Protein AF-0000000072530783 (afdb_homodimer)

Organism: Lottia gigantea (NCBI:txid225164)

Structure (mmCIF, N/CA/C/O backbone):
data_AF-0000000072530783-model_v1
#
loop_
_entity.id
_entity.type
_entity.pdbx_description
1 polymer 'Carbohydrate kinase FGGY N-terminal domain-containing protein'
#
loop_
_atom_site.group_PDB
_atom_site.id
_atom_site.type_symbol
_atom_site.label_atom_id
_atom_site.label_alt_id
_atom_site.label_comp_id
_atom_site.label_asym_id
_atom_site.label_entity_id
_atom_site.label_seq_id
_atom_site.pdbx_PDB_ins_code
_atom_site.Cartn_x
_atom_site.Cartn_y
_atom_site.Cartn_z
_atom_site.occupancy
_atom_site.B_iso_or_equiv
_atom_site.auth_seq_id
_atom_site.auth_comp_id
_atom_site.auth_asym_id
_atom_site.auth_atom_id
_atom_site.pdbx_PDB_model_num
ATOM 1 N N . MET A 1 1 ? -27.297 50 27.688 1 60.19 1 MET A N 1
ATOM 2 C CA . MET A 1 1 ? -26.938 50.094 26.281 1 60.19 1 MET A CA 1
ATOM 3 C C . MET A 1 1 ? -26.016 48.969 25.875 1 60.19 1 MET A C 1
ATOM 5 O O . MET A 1 1 ? -25.219 48.5 26.672 1 60.19 1 MET A O 1
ATOM 9 N N . ASN A 1 2 ? -26.188 48.375 24.703 1 82.69 2 ASN A N 1
ATOM 10 C CA . ASN A 1 2 ? -25.438 47.219 24.266 1 82.69 2 ASN A CA 1
ATOM 11 C C . ASN A 1 2 ? -23.969 47.531 24.047 1 82.69 2 ASN A C 1
ATOM 13 O O . ASN A 1 2 ? -23.625 48.594 23.5 1 82.69 2 ASN A O 1
ATOM 17 N N . GLN A 1 3 ? -23.078 46.781 24.781 1 92.81 3 GLN A N 1
ATOM 18 C CA . GLN A 1 3 ? -21.641 46.875 24.562 1 92.81 3 GLN A CA 1
ATOM 19 C C . GLN A 1 3 ? -21.141 45.812 23.609 1 92.81 3 GLN A C 1
ATOM 21 O O . GLN A 1 3 ? -21.672 44.688 23.594 1 92.81 3 GLN A O 1
ATOM 26 N N . TYR A 1 4 ? -20.219 46.281 22.812 1 95.88 4 TYR A N 1
ATOM 27 C CA . TYR A 1 4 ? -19.688 45.375 21.828 1 95.88 4 TYR A CA 1
ATOM 28 C C . TYR A 1 4 ? -18.188 45.188 22.016 1 95.88 4 TYR A C 1
ATOM 30 O O . TYR A 1 4 ? -17.516 46 22.656 1 95.88 4 TYR A O 1
ATOM 38 N N . SER A 1 5 ? -17.734 44.062 21.578 1 96.62 5 SER A N 1
ATOM 39 C CA . SER A 1 5 ? -16.328 43.688 21.547 1 96.62 5 SER A CA 1
ATOM 40 C C . SER A 1 5 ? -15.836 43.469 20.125 1 96.62 5 SER A C 1
ATOM 42 O O . SER A 1 5 ? -16.531 42.844 19.312 1 96.62 5 SER A O 1
ATOM 44 N N . LEU A 1 6 ? -14.695 44.062 19.859 1 97.19 6 LEU A N 1
ATOM 45 C CA . LEU A 1 6 ? -14.125 43.906 18.516 1 97.19 6 LEU A CA 1
ATOM 46 C C . LEU A 1 6 ? -12.93 42.969 18.531 1 97.19 6 LEU A C 1
ATOM 48 O O . LEU A 1 6 ? -12.008 43.125 19.328 1 97.19 6 LEU A O 1
ATOM 52 N N . GLY A 1 7 ? -12.992 41.938 17.703 1 97.62 7 GLY A N 1
ATOM 53 C CA . GLY A 1 7 ? -11.859 41.062 17.438 1 97.62 7 GLY A CA 1
ATOM 54 C C . GLY A 1 7 ? -11.234 41.281 16.078 1 97.62 7 GLY A C 1
ATOM 55 O O . GLY A 1 7 ? -11.945 41.406 15.07 1 97.62 7 GLY A O 1
ATOM 56 N N . ILE A 1 8 ? -9.898 41.438 16.031 1 97.81 8 ILE A N 1
ATOM 57 C CA . ILE A 1 8 ? -9.164 41.656 14.797 1 97.81 8 ILE A CA 1
ATOM 58 C C . ILE A 1 8 ? -8.133 40.562 14.586 1 97.81 8 ILE A C 1
ATOM 60 O O . ILE A 1 8 ? -7.293 40.312 15.445 1 97.81 8 ILE A O 1
ATOM 64 N N . ASP A 1 9 ? -8.227 39.906 13.477 1 97.69 9 ASP A N 1
ATOM 65 C CA . ASP A 1 9 ? -7.273 38.875 13.109 1 97.69 9 ASP A CA 1
ATOM 66 C C . ASP A 1 9 ? -6.406 39.312 11.93 1 97.69 9 ASP A C 1
ATOM 68 O O . ASP A 1 9 ? -6.883 39.375 10.797 1 97.69 9 ASP A O 1
ATOM 72 N N . LEU A 1 10 ? -5.125 39.531 12.203 1 97.44 10 LEU A N 1
ATOM 73 C CA . LEU A 1 10 ? -4.164 39.906 11.164 1 97.44 10 LEU A CA 1
ATOM 74 C C . LEU A 1 10 ? -3.486 38.656 10.602 1 97.44 10 LEU A C 1
ATOM 76 O O . LEU A 1 10 ? -2.34 38.344 10.945 1 97.44 10 LEU A O 1
ATOM 80 N N . GLY A 1 11 ? -4.145 38.031 9.672 1 92.94 11 GLY A N 1
ATOM 81 C CA . GLY A 1 11 ? -3.613 36.812 9.062 1 92.94 11 GLY A CA 1
ATOM 82 C C . GLY A 1 11 ? -2.699 37.094 7.887 1 92.94 11 GLY A C 1
ATOM 83 O O . GLY A 1 11 ? -2.594 38.219 7.43 1 92.94 11 GLY A O 1
ATOM 84 N N . THR A 1 12 ? -2.061 35.969 7.355 1 89.5 12 THR A N 1
ATOM 85 C CA . THR A 1 12 ? -1.173 36.094 6.203 1 89.5 12 THR A CA 1
ATOM 86 C C . THR A 1 12 ? -1.974 36.281 4.918 1 89.5 12 THR A C 1
ATOM 88 O O . THR A 1 12 ? -1.561 37 4.02 1 89.5 12 THR A O 1
ATOM 91 N N . THR A 1 13 ? -3.121 35.719 4.816 1 88.38 13 THR A N 1
ATOM 92 C CA . THR A 1 13 ? -3.91 35.719 3.588 1 88.38 13 THR A CA 1
ATOM 93 C C . THR A 1 13 ? -4.973 36.812 3.637 1 88.38 13 THR A C 1
ATOM 95 O O . THR A 1 13 ? -5.359 37.375 2.602 1 88.38 13 THR A O 1
ATOM 98 N N . SER A 1 14 ? -5.477 37.031 4.809 1 93.31 14 SER A N 1
ATOM 99 C CA . SER A 1 14 ? -6.547 38.031 4.949 1 93.31 14 SER A CA 1
ATOM 100 C C . SER A 1 14 ? -6.512 38.688 6.32 1 93.31 14 SER A C 1
ATOM 102 O O . SER A 1 14 ? -5.879 38.188 7.25 1 93.31 14 SER A O 1
ATOM 104 N N . VAL A 1 15 ? -7.105 39.875 6.375 1 96.38 15 VAL A N 1
ATOM 105 C CA . VAL A 1 15 ? -7.465 40.5 7.633 1 96.38 15 VAL A CA 1
ATOM 106 C C . VAL A 1 15 ? -8.953 40.312 7.914 1 96.38 15 VAL A C 1
ATOM 108 O O . VAL A 1 15 ? -9.781 40.469 7.012 1 96.38 15 VAL A O 1
ATOM 111 N N . LYS A 1 16 ? -9.273 39.812 9.094 1 95.88 16 LYS A N 1
ATOM 112 C CA . LYS A 1 16 ? -10.656 39.594 9.492 1 95.88 16 LYS A CA 1
ATOM 113 C C . LYS A 1 16 ? -11.008 40.375 10.742 1 95.88 16 LYS A C 1
ATOM 115 O O . LYS A 1 16 ? -10.211 40.438 11.68 1 95.88 16 LYS A O 1
ATOM 120 N N . VAL A 1 17 ? -12.172 41.062 10.766 1 96.19 17 VAL A N 1
ATOM 121 C CA . VAL A 1 17 ? -12.688 41.75 11.938 1 96.19 17 VAL A CA 1
ATOM 122 C C . VAL A 1 17 ? -14.07 41.219 12.297 1 96.19 17 VAL A C 1
ATOM 124 O O . VAL A 1 17 ? -14.875 40.906 11.414 1 96.19 17 VAL A O 1
ATOM 127 N N . VAL A 1 18 ? -14.266 41.031 13.578 1 95.31 18 VAL A N 1
ATOM 128 C CA . VAL A 1 18 ? -15.547 40.531 14.07 1 95.31 18 VAL A CA 1
ATOM 129 C C . VAL A 1 18 ? -16.016 41.375 15.258 1 95.31 18 VAL A C 1
ATOM 131 O O . VAL A 1 18 ? -15.219 41.688 16.141 1 95.31 18 VAL A O 1
ATOM 134 N N . VAL A 1 19 ? -17.266 41.75 15.25 1 95.94 19 VAL A N 1
ATOM 135 C CA . VAL A 1 19 ? -17.891 42.469 16.359 1 95.94 19 VAL A CA 1
ATOM 136 C C . VAL A 1 19 ? -18.859 41.531 17.094 1 95.94 19 VAL A C 1
ATOM 138 O O . VAL A 1 19 ? -19.734 40.938 16.469 1 95.94 19 VAL A O 1
ATOM 141 N N . VAL A 1 20 ? -18.656 41.406 18.359 1 94.56 20 VAL A N 1
ATOM 142 C CA . VAL A 1 20 ? -19.469 40.5 19.156 1 94.56 20 VAL A CA 1
ATOM 143 C C . VAL A 1 20 ? -20.188 41.312 20.25 1 94.56 20 VAL A C 1
ATOM 145 O O . VAL A 1 20 ? -19.609 42.219 20.859 1 94.56 20 VAL A O 1
ATOM 148 N N . ASP A 1 21 ? -21.453 40.906 20.484 1 94.94 21 ASP A N 1
ATOM 149 C CA . ASP A 1 21 ? -22.203 41.5 21.594 1 94.94 21 ASP A CA 1
ATOM 150 C C . ASP A 1 21 ? -21.688 41 22.938 1 94.94 21 ASP A C 1
ATOM 152 O O . ASP A 1 21 ? -21.547 39.812 23.156 1 94.94 21 ASP A O 1
ATOM 156 N N . VAL A 1 22 ? -21.484 41.875 23.828 1 94.38 22 VAL A N 1
ATOM 157 C CA . VAL A 1 22 ? -20.844 41.531 25.078 1 94.38 22 VAL A CA 1
ATOM 158 C C . VAL A 1 22 ? -21.766 40.656 25.922 1 94.38 22 VAL A C 1
ATOM 160 O O . VAL A 1 22 ? -21.312 39.75 26.609 1 94.38 22 VAL A O 1
ATOM 163 N N . GLU A 1 23 ? -23.031 40.875 25.859 1 92.62 23 GLU A N 1
ATOM 164 C CA . GLU A 1 23 ? -24 40.156 26.688 1 92.62 23 GLU A CA 1
ATOM 165 C C . GLU A 1 23 ? -24.406 38.812 26.047 1 92.62 23 GLU A C 1
ATOM 167 O O . GLU A 1 23 ? -24.312 37.781 26.688 1 92.62 23 GLU A O 1
ATOM 172 N N . THR A 1 24 ? -24.734 38.844 24.797 1 92.12 24 THR A N 1
ATOM 173 C CA . THR A 1 24 ? -25.297 37.688 24.156 1 92.12 24 THR A CA 1
ATOM 174 C C . THR A 1 24 ? -24.188 36.812 23.547 1 92.12 24 THR A C 1
ATOM 176 O O . THR A 1 24 ? -24.406 35.656 23.219 1 92.12 24 THR A O 1
ATOM 179 N N . LYS A 1 25 ? -23.062 37.438 23.328 1 90.94 25 LYS A N 1
ATOM 180 C CA . LYS A 1 25 ? -21.922 36.781 22.688 1 90.94 25 LYS A CA 1
ATOM 181 C C . LYS A 1 25 ? -22.234 36.469 21.234 1 90.94 25 LYS A C 1
ATOM 183 O O . LYS A 1 25 ? -21.531 35.656 20.609 1 90.94 25 LYS A O 1
ATOM 188 N N . SER A 1 26 ? -23.25 37.062 20.734 1 91.5 26 SER A N 1
ATOM 189 C CA . SER A 1 26 ? -23.594 36.875 19.328 1 91.5 26 SER A CA 1
ATOM 190 C C . SER A 1 26 ? -22.766 37.781 18.422 1 91.5 26 SER A C 1
ATOM 192 O O . SER A 1 26 ? -22.438 38.906 18.797 1 91.5 26 SER A O 1
ATOM 194 N N . THR A 1 27 ? -22.484 37.281 17.281 1 92.06 27 THR A N 1
ATOM 195 C CA . THR A 1 27 ? -21.781 38.094 16.297 1 92.06 27 THR A CA 1
ATOM 196 C C . THR A 1 27 ? -22.734 39.125 15.664 1 92.06 27 THR A C 1
ATOM 198 O O . THR A 1 27 ? -23.781 38.75 15.141 1 92.06 27 THR A O 1
ATOM 201 N N . ILE A 1 28 ? -22.297 40.312 15.711 1 92.44 28 ILE A N 1
ATOM 202 C CA . ILE A 1 28 ? -23.125 41.406 15.211 1 92.44 28 ILE A CA 1
ATOM 203 C C . ILE A 1 28 ? -22.703 41.781 13.789 1 92.44 28 ILE A C 1
ATOM 205 O O . ILE A 1 28 ? -23.531 42.188 12.969 1 92.44 28 ILE A O 1
ATOM 209 N N . ALA A 1 29 ? -21.453 41.688 13.547 1 93.12 29 ALA A N 1
ATOM 210 C CA . ALA A 1 29 ? -20.891 42.031 12.242 1 93.12 29 ALA A CA 1
ATOM 211 C C . ALA A 1 29 ? -19.531 41.375 12.047 1 93.12 29 ALA A C 1
ATOM 213 O O . ALA A 1 29 ? -18.812 41.125 13.008 1 93.12 29 ALA A O 1
ATOM 214 N N . ALA A 1 30 ? -19.25 41.094 10.844 1 93.75 30 ALA A N 1
ATOM 215 C CA . ALA A 1 30 ? -17.953 40.5 10.477 1 93.75 30 ALA A CA 1
ATOM 216 C C . ALA A 1 30 ? -17.547 40.938 9.062 1 93.75 30 ALA A C 1
ATOM 218 O O . ALA A 1 30 ? -18.406 41.062 8.188 1 93.75 30 ALA A O 1
ATOM 219 N N . GLU A 1 31 ? -16.328 41.219 8.852 1 94.69 31 GLU A N 1
ATOM 220 C CA . GLU A 1 31 ? -15.75 41.562 7.555 1 94.69 31 GLU A CA 1
ATOM 221 C C . GLU A 1 31 ? -14.375 40.938 7.371 1 94.69 31 GLU A C 1
ATOM 223 O O . GLU A 1 31 ? -13.609 40.812 8.328 1 94.69 31 GLU A O 1
ATOM 228 N N . SER A 1 32 ? -14.062 40.438 6.199 1 94.44 32 SER A N 1
ATOM 229 C CA . SER A 1 32 ? -12.766 39.844 5.855 1 94.44 32 SER A CA 1
ATOM 230 C C . SER A 1 32 ? -12.312 40.312 4.469 1 94.44 32 SER A C 1
ATOM 232 O O . SER A 1 32 ? -13.117 40.344 3.535 1 94.44 32 SER A O 1
ATOM 234 N N . GLN A 1 33 ? -11.102 40.75 4.332 1 95.38 33 GLN A N 1
ATOM 235 C CA . GLN A 1 33 ? -10.516 41.188 3.064 1 95.38 33 GLN A CA 1
ATOM 236 C C . GLN A 1 33 ? -9.141 40.562 2.852 1 95.38 33 GLN A C 1
ATOM 238 O O . GLN A 1 33 ? -8.359 40.406 3.795 1 95.38 33 GLN A O 1
ATOM 243 N N . PRO A 1 34 ? -8.828 40.156 1.62 1 94.06 34 PRO A N 1
ATOM 244 C CA . PRO A 1 34 ? -7.477 39.656 1.352 1 94.06 34 PRO A CA 1
ATOM 245 C C . PRO A 1 34 ? -6.395 40.688 1.578 1 94.06 34 PRO A C 1
ATOM 247 O O . PRO A 1 34 ? -6.59 41.875 1.258 1 94.06 34 PRO A O 1
ATOM 250 N N . THR A 1 35 ? -5.293 40.25 2.191 1 93.12 35 THR A N 1
ATOM 251 C CA . THR A 1 35 ? -4.234 41.219 2.484 1 93.12 35 THR A CA 1
ATOM 252 C C . THR A 1 35 ? -3.576 41.719 1.198 1 93.12 35 THR A C 1
ATOM 254 O O . THR A 1 35 ? -3.309 42.906 1.045 1 93.12 35 THR A O 1
ATOM 257 N N . GLU A 1 36 ? -3.314 40.688 0.198 1 93.44 36 GLU A N 1
ATOM 258 C CA . GLU A 1 36 ? -2.561 40.969 -1.021 1 93.44 36 GLU A CA 1
ATOM 259 C C . GLU A 1 36 ? -1.296 41.75 -0.719 1 93.44 36 GLU A C 1
ATOM 261 O O . GLU A 1 36 ? -1.001 42.75 -1.401 1 93.44 36 GLU A O 1
ATOM 266 N N . ALA A 1 37 ? -0.657 41.406 0.386 1 95 37 ALA A N 1
ATOM 267 C CA . ALA A 1 37 ? 0.431 42.219 0.902 1 95 37 ALA A CA 1
ATOM 268 C C . ALA A 1 37 ? 1.788 41.594 0.598 1 95 37 ALA A C 1
ATOM 270 O O . ALA A 1 37 ? 2.814 42.031 1.123 1 95 37 ALA A O 1
ATOM 271 N N . TYR A 1 38 ? 1.772 40.656 -0.265 1 93.19 38 TYR A N 1
ATOM 272 C CA . TYR A 1 38 ? 3.012 39.938 -0.589 1 93.19 38 TYR A CA 1
ATOM 273 C C . TYR A 1 38 ? 4.066 40.906 -1.106 1 93.19 38 TYR A C 1
ATOM 275 O O . TYR A 1 38 ? 3.756 41.812 -1.883 1 93.19 38 TYR A O 1
ATOM 283 N N . LEU A 1 39 ? 5.297 40.75 -0.601 1 94.75 39 LEU A N 1
ATOM 284 C CA . LEU A 1 39 ? 6.465 41.5 -1.064 1 94.75 39 LEU A CA 1
ATOM 285 C C . LEU A 1 39 ? 7.559 40.531 -1.535 1 94.75 39 LEU A C 1
ATOM 287 O O . LEU A 1 39 ? 7.855 39.562 -0.866 1 94.75 39 LEU A O 1
ATOM 291 N N . GLU A 1 40 ? 8.117 40.844 -2.697 1 93.88 40 GLU A N 1
ATOM 292 C CA . GLU A 1 40 ? 9.281 40.062 -3.129 1 93.88 40 GLU A CA 1
ATOM 293 C C . GLU A 1 40 ? 10.453 40.25 -2.166 1 93.88 40 GLU A C 1
ATOM 295 O O . GLU A 1 40 ? 10.719 41.375 -1.708 1 93.88 40 GLU A O 1
ATOM 300 N N . SER A 1 41 ? 11.008 39.125 -1.867 1 92.56 41 SER A N 1
ATOM 301 C CA . SER A 1 41 ? 12.102 39.156 -0.899 1 92.56 41 SER A CA 1
ATOM 302 C C . SER A 1 41 ? 13.461 39.188 -1.597 1 92.56 41 SER A C 1
ATOM 304 O O . SER A 1 41 ? 13.609 38.625 -2.689 1 92.56 41 SER A O 1
ATOM 306 N N . ASP A 1 42 ? 14.383 39.75 -0.961 1 88.5 42 ASP A N 1
ATOM 307 C CA . ASP A 1 42 ? 15.734 39.812 -1.511 1 88.5 42 ASP A CA 1
ATOM 308 C C . ASP A 1 42 ? 16.438 38.469 -1.432 1 88.5 42 ASP A C 1
ATOM 310 O O . ASP A 1 42 ? 17.469 38.25 -2.066 1 88.5 42 ASP A O 1
ATOM 314 N N . VAL A 1 43 ? 15.844 37.531 -0.645 1 92.62 43 VAL A N 1
ATOM 315 C CA . VAL A 1 43 ? 16.453 36.219 -0.531 1 92.62 43 VAL A CA 1
ATOM 316 C C . VAL A 1 43 ? 15.758 35.219 -1.464 1 92.62 43 VAL A C 1
ATOM 318 O O . VAL A 1 43 ? 15.945 34.031 -1.354 1 92.62 43 VAL A O 1
ATOM 321 N N . GLY A 1 44 ? 14.945 35.719 -2.264 1 91.31 44 GLY A N 1
ATOM 322 C CA . GLY A 1 44 ? 14.312 34.875 -3.281 1 91.31 44 GLY A CA 1
ATOM 323 C C . GLY A 1 44 ? 13.188 34.031 -2.734 1 91.31 44 GLY A C 1
ATOM 324 O O . GLY A 1 44 ? 12.359 34.5 -1.949 1 91.31 44 GLY A O 1
ATOM 325 N N . ALA A 1 45 ? 13.188 32.75 -3.221 1 87.38 45 ALA A N 1
ATOM 326 C CA . ALA A 1 45 ? 12.078 31.844 -2.963 1 87.38 45 ALA A CA 1
ATOM 327 C C . ALA A 1 45 ? 12.008 31.469 -1.486 1 87.38 45 ALA A C 1
ATOM 329 O O . ALA A 1 45 ? 10.977 31.016 -1.003 1 87.38 45 ALA A O 1
ATOM 330 N N . LEU A 1 46 ? 13 31.734 -0.712 1 90.12 46 LEU A N 1
ATOM 331 C CA . LEU A 1 46 ? 13.039 31.375 0.703 1 90.12 46 LEU A CA 1
ATOM 332 C C . LEU A 1 46 ? 12.406 32.469 1.553 1 90.12 46 LEU A C 1
ATOM 334 O O . LEU A 1 46 ? 12.102 32.25 2.729 1 90.12 46 LEU A O 1
ATOM 338 N N . GLY A 1 47 ? 12.188 33.594 0.918 1 93.75 47 GLY A N 1
ATOM 339 C CA . GLY A 1 47 ? 11.672 34.75 1.658 1 93.75 47 GLY A CA 1
ATOM 340 C C . GLY A 1 47 ? 10.164 34.906 1.539 1 93.75 47 GLY A C 1
ATOM 341 O O . GLY A 1 47 ? 9.617 34.875 0.434 1 93.75 47 GLY A O 1
ATOM 342 N N . PHE A 1 48 ? 9.445 35 2.674 1 94.31 48 PHE A N 1
ATOM 343 C CA . PHE A 1 48 ? 8.023 35.281 2.738 1 94.31 48 PHE A CA 1
ATOM 344 C C . PHE A 1 48 ? 7.77 36.594 3.512 1 94.31 48 PHE A C 1
ATOM 346 O O . PHE A 1 48 ? 7.625 36.562 4.734 1 94.31 48 PHE A O 1
ATOM 353 N N . GLU A 1 49 ? 7.648 37.656 2.811 1 97.38 49 GLU A N 1
ATOM 354 C CA . GLU A 1 49 ? 7.531 39 3.393 1 97.38 49 GLU A CA 1
ATOM 355 C C . GLU A 1 49 ? 6.234 39.656 2.959 1 97.38 49 GLU A C 1
ATOM 357 O O . GLU A 1 49 ? 5.703 39.375 1.885 1 97.38 49 GLU A O 1
ATOM 362 N N . GLN A 1 50 ? 5.781 40.469 3.832 1 97.31 50 GLN A N 1
ATOM 363 C CA . GLN A 1 50 ? 4.578 41.25 3.51 1 97.31 50 GLN A CA 1
ATOM 364 C C . GLN A 1 50 ? 4.758 42.719 3.852 1 97.31 50 GLN A C 1
ATOM 366 O O . GLN A 1 50 ? 5.535 43.062 4.738 1 97.31 50 GLN A O 1
ATOM 371 N N . ASP A 1 51 ? 4.031 43.531 3.117 1 97.19 51 ASP A N 1
ATOM 372 C CA . ASP A 1 51 ? 4.035 44.969 3.332 1 97.19 51 ASP A CA 1
ATOM 373 C C . ASP A 1 51 ? 3.105 45.375 4.48 1 97.19 51 ASP A C 1
ATOM 375 O O . ASP A 1 51 ? 1.882 45.312 4.344 1 97.19 51 ASP A O 1
ATOM 379 N N . VAL A 1 52 ? 3.689 45.906 5.52 1 96.12 52 VAL A N 1
ATOM 380 C CA . VAL A 1 52 ? 2.938 46.219 6.727 1 96.12 52 VAL A CA 1
ATOM 381 C C . VAL A 1 52 ? 1.957 47.375 6.434 1 96.12 52 VAL A C 1
ATOM 383 O O . VAL A 1 52 ? 0.851 47.375 6.98 1 96.12 52 VAL A O 1
ATOM 386 N N . LYS A 1 53 ? 2.324 48.281 5.621 1 93.94 53 LYS A N 1
ATOM 387 C CA . LYS A 1 53 ? 1.448 49.375 5.266 1 93.94 53 LYS A CA 1
ATOM 388 C C . LYS A 1 53 ? 0.211 48.906 4.52 1 93.94 53 LYS A C 1
ATOM 390 O O . LYS A 1 53 ? -0.886 49.438 4.707 1 93.94 53 LYS A O 1
ATOM 395 N N . LYS A 1 54 ? 0.492 47.969 3.701 1 95.62 54 LYS A N 1
ATOM 396 C CA . LYS A 1 54 ? -0.636 47.406 2.977 1 95.62 54 LYS A CA 1
ATOM 397 C C . LYS A 1 54 ? -1.585 46.688 3.928 1 95.62 54 LYS A C 1
ATOM 399 O O . LYS A 1 54 ? -2.807 46.75 3.77 1 95.62 54 LYS A O 1
ATOM 404 N N . ILE A 1 55 ? -1.089 45.938 4.863 1 96.56 55 ILE A N 1
ATOM 405 C CA . ILE A 1 55 ? -1.91 45.281 5.859 1 96.56 55 ILE A CA 1
ATOM 406 C C . ILE A 1 55 ? -2.75 46.281 6.621 1 96.56 55 ILE A C 1
ATOM 408 O O . ILE A 1 55 ? -3.936 46.062 6.879 1 96.56 55 ILE A O 1
ATOM 412 N N . LYS A 1 56 ? -2.148 47.406 6.969 1 95.19 56 LYS A N 1
ATOM 413 C CA . LYS A 1 56 ? -2.867 48.469 7.66 1 95.19 56 LYS A CA 1
ATOM 414 C C . LYS A 1 56 ? -4.016 49 6.805 1 95.19 56 LYS A C 1
ATOM 416 O O . LYS A 1 56 ? -5.121 49.25 7.312 1 95.19 56 LYS A O 1
ATOM 421 N N . ARG A 1 57 ? -3.732 49.156 5.535 1 95.06 57 ARG A N 1
ATOM 422 C CA . ARG A 1 57 ? -4.766 49.656 4.629 1 95.06 57 ARG A CA 1
ATOM 423 C C . ARG A 1 57 ? -5.926 48.656 4.539 1 95.06 57 ARG A C 1
ATOM 425 O O . ARG A 1 57 ? -7.086 49.062 4.434 1 95.06 57 ARG A O 1
ATOM 432 N N . VAL A 1 58 ? -5.574 47.438 4.496 1 96.56 58 VAL A N 1
ATOM 433 C CA . VAL A 1 58 ? -6.609 46.406 4.426 1 96.56 58 VAL A CA 1
ATOM 434 C C . VAL A 1 58 ? -7.438 46.406 5.707 1 96.56 58 VAL A C 1
ATOM 436 O O . VAL A 1 58 ? -8.656 46.25 5.664 1 96.56 58 VAL A O 1
ATOM 439 N N . LEU A 1 59 ? -6.789 46.594 6.852 1 95.88 59 LEU A N 1
ATOM 440 C CA . LEU A 1 59 ? -7.516 46.719 8.109 1 95.88 59 LEU A CA 1
ATOM 441 C C . LEU A 1 59 ? -8.453 47.906 8.078 1 95.88 59 LEU A C 1
ATOM 443 O O . LEU A 1 59 ? -9.609 47.812 8.5 1 95.88 59 LEU A O 1
ATOM 447 N N . ASP A 1 60 ? -7.977 49 7.531 1 94.44 60 ASP A N 1
ATOM 448 C CA . ASP A 1 60 ? -8.812 50.188 7.383 1 94.44 60 ASP A CA 1
ATOM 449 C C . ASP A 1 60 ? -10.047 49.906 6.535 1 94.44 60 ASP A C 1
ATOM 451 O O . ASP A 1 60 ? -11.148 50.344 6.863 1 94.44 60 ASP A O 1
ATOM 455 N N . THR A 1 61 ? -9.742 49.188 5.492 1 95.19 61 THR A N 1
ATOM 456 C CA . THR A 1 61 ? -10.82 48.844 4.582 1 95.19 61 THR A CA 1
ATOM 457 C C . THR A 1 61 ? -11.844 47.938 5.285 1 95.19 61 THR A C 1
ATOM 459 O O . THR A 1 61 ? -13.055 48.156 5.148 1 95.19 61 THR A O 1
ATOM 462 N N . CYS A 1 62 ? -11.43 46.938 6.039 1 95 62 CYS A N 1
ATOM 463 C CA . CYS A 1 62 ? -12.328 46.062 6.781 1 95 62 CYS A CA 1
ATOM 464 C C . CYS A 1 62 ? -13.188 46.844 7.758 1 95 62 CYS A C 1
ATOM 466 O O . CYS A 1 62 ? -14.398 46.656 7.816 1 95 62 CYS A O 1
ATOM 468 N N . MET A 1 63 ? -12.57 47.812 8.453 1 93.38 63 MET A N 1
ATOM 469 C CA . MET A 1 63 ? -13.273 48.594 9.453 1 93.38 63 MET A CA 1
ATOM 470 C C . MET A 1 63 ? -14.281 49.531 8.797 1 93.38 63 MET A C 1
ATOM 472 O O . MET A 1 63 ? -15.375 49.75 9.328 1 93.38 63 MET A O 1
ATOM 476 N N . SER A 1 64 ? -13.898 50.031 7.703 1 92.06 64 SER A N 1
ATOM 477 C CA . SER A 1 64 ? -14.797 50.906 6.973 1 92.06 64 SER A CA 1
ATOM 478 C C . SER A 1 64 ? -16.031 50.156 6.484 1 92.06 64 SER A C 1
ATOM 480 O O . SER A 1 64 ? -17.141 50.719 6.488 1 92.06 64 SER A O 1
ATOM 482 N N . ARG A 1 65 ? -15.836 48.969 6.082 1 92.31 65 ARG A N 1
ATOM 483 C CA . ARG A 1 65 ? -16.906 48.156 5.512 1 92.31 65 ARG A CA 1
ATOM 484 C C . ARG A 1 65 ? -17.844 47.656 6.598 1 92.31 65 ARG A C 1
ATOM 486 O O . ARG A 1 65 ? -19 47.312 6.328 1 92.31 65 ARG A O 1
ATOM 493 N N . LEU A 1 66 ? -17.406 47.438 7.77 1 88.44 66 LEU A N 1
ATOM 494 C CA . LEU A 1 66 ? -18.25 47 8.891 1 88.44 66 LEU A CA 1
ATOM 495 C C . LEU A 1 66 ? -19.359 48 9.148 1 88.44 66 LEU A C 1
ATOM 497 O O . LEU A 1 66 ? -20.422 47.625 9.656 1 88.44 66 LEU A O 1
ATOM 501 N N . GLY A 1 67 ? -19.359 49.188 8.719 1 78.88 67 GLY A N 1
ATOM 502 C CA . GLY A 1 67 ? -20.359 50.219 8.961 1 78.88 67 GLY A CA 1
ATOM 503 C C . GLY A 1 67 ? -20.156 50.938 10.273 1 78.88 67 GLY A C 1
ATOM 504 O O . GLY A 1 67 ? -19.281 50.562 11.07 1 78.88 67 GLY A O 1
ATOM 505 N N . HIS A 1 68 ? -20.922 52.031 10.531 1 79.44 68 HIS A N 1
ATOM 506 C CA . HIS A 1 68 ? -20.688 52.938 11.648 1 79.44 68 HIS A CA 1
ATOM 507 C C . HIS A 1 68 ? -21.656 52.656 12.789 1 79.44 68 HIS A C 1
ATOM 509 O O . HIS A 1 68 ? -21.422 53.094 13.922 1 79.44 68 HIS A O 1
ATOM 515 N N . ASN A 1 69 ? -22.547 51.875 12.57 1 80.19 69 ASN A N 1
ATOM 516 C CA . ASN A 1 69 ? -23.703 51.75 13.469 1 80.19 69 ASN A CA 1
ATOM 517 C C . ASN A 1 69 ? -23.297 51.219 14.836 1 80.19 69 ASN A C 1
ATOM 519 O O . ASN A 1 69 ? -23.938 51.5 15.844 1 80.19 69 ASN A O 1
ATOM 523 N N . PHE A 1 70 ? -22.25 50.469 14.906 1 86 70 PHE A N 1
ATOM 524 C CA . PHE A 1 70 ? -21.969 49.812 16.188 1 86 70 PHE A CA 1
ATOM 525 C C . PHE A 1 70 ? -20.625 50.281 16.734 1 86 70 PHE A C 1
ATOM 527 O O . PHE A 1 70 ? -20.25 49.906 17.844 1 86 70 PHE A O 1
ATOM 534 N N . LYS A 1 71 ? -19.875 51.094 16.062 1 90.69 71 LYS A N 1
ATOM 535 C CA . LYS A 1 71 ? -18.516 51.438 16.453 1 90.69 71 LYS A CA 1
ATOM 536 C C . LYS A 1 71 ? -18.484 52.219 17.75 1 90.69 71 LYS A C 1
ATOM 538 O O . LYS A 1 71 ? -17.562 52.094 18.547 1 90.69 71 LYS A O 1
ATOM 543 N N . ASP A 1 72 ? -19.547 53.031 17.875 1 90.06 72 ASP A N 1
ATOM 544 C CA . ASP A 1 72 ? -19.625 53.844 19.078 1 90.06 72 ASP A CA 1
ATOM 545 C C . ASP A 1 72 ? -19.859 53 20.328 1 90.06 72 ASP A C 1
ATOM 547 O O . ASP A 1 72 ? -19.656 53.469 21.438 1 90.06 72 ASP A O 1
ATOM 551 N N . LYS A 1 73 ? -20.25 51.812 20.078 1 93.94 73 LYS A N 1
ATOM 552 C CA . LYS A 1 73 ? -20.594 50.938 21.203 1 93.94 73 LYS A CA 1
ATOM 553 C C . LYS A 1 73 ? -19.5 49.938 21.484 1 93.94 73 LYS A C 1
ATOM 555 O O . LYS A 1 73 ? -19.609 49.125 22.406 1 93.94 73 LYS A O 1
ATOM 560 N N . VAL A 1 74 ? -18.469 50 20.766 1 95.69 74 VAL A N 1
ATOM 561 C CA . VAL A 1 74 ? -17.344 49.094 21.016 1 95.69 74 VAL A CA 1
ATOM 562 C C . VAL A 1 74 ? -16.578 49.562 22.25 1 95.69 74 VAL A C 1
ATOM 564 O O . VAL A 1 74 ? -16.109 50.719 22.297 1 95.69 74 VAL A O 1
ATOM 567 N N . SER A 1 75 ? -16.422 48.656 23.188 1 95.56 75 SER A N 1
ATOM 568 C CA . SER A 1 75 ? -15.773 49.062 24.438 1 95.56 75 SER A CA 1
ATOM 569 C C . SER A 1 75 ? -14.453 48.312 24.641 1 95.56 75 SER A C 1
ATOM 571 O O . SER A 1 75 ? -13.641 48.688 25.484 1 95.56 75 SER A O 1
ATOM 573 N N . ARG A 1 76 ? -14.211 47.344 23.891 1 96.44 76 ARG A N 1
ATOM 574 C CA . ARG A 1 76 ? -12.984 46.562 24.031 1 96.44 76 ARG A CA 1
ATOM 575 C C . ARG A 1 76 ? -12.547 46 22.688 1 96.44 76 ARG A C 1
ATOM 577 O O . ARG A 1 76 ? -13.375 45.719 21.828 1 96.44 76 ARG A O 1
ATOM 584 N N . VAL A 1 77 ? -11.297 45.906 22.562 1 97.12 77 VAL A N 1
ATOM 585 C CA . VAL A 1 77 ? -10.672 45.406 21.344 1 97.12 77 VAL A CA 1
ATOM 586 C C . VAL A 1 77 ? -9.586 44.406 21.688 1 97.12 77 VAL A C 1
ATOM 588 O O . VAL A 1 77 ? -8.898 44.531 22.703 1 97.12 77 VAL A O 1
ATOM 591 N N . CYS A 1 78 ? -9.477 43.344 20.891 1 98.31 78 CYS A N 1
ATOM 592 C CA . CYS A 1 78 ? -8.383 42.375 21 1 98.31 78 CYS A CA 1
ATOM 593 C C . CYS A 1 78 ? -7.832 42 19.625 1 98.31 78 CYS A C 1
ATOM 595 O O . CYS A 1 78 ? -8.594 41.719 18.703 1 98.31 78 CYS A O 1
ATOM 597 N N . PHE A 1 79 ? -6.5 42.094 19.516 1 98.44 79 PHE A N 1
ATOM 598 C CA . PHE A 1 79 ? -5.801 41.688 18.297 1 98.44 79 PHE A CA 1
ATOM 599 C C . PHE A 1 79 ? -5.293 40.281 18.391 1 98.44 79 PHE A C 1
ATOM 601 O O . PHE A 1 79 ? -4.801 39.844 19.438 1 98.44 79 PHE A O 1
ATOM 608 N N . THR A 1 80 ? -5.508 39.531 17.328 1 98.06 80 THR A N 1
ATOM 609 C CA . THR A 1 80 ? -4.828 38.25 17.078 1 98.06 80 THR A CA 1
ATOM 610 C C . THR A 1 80 ? -4.281 38.219 15.656 1 98.06 80 THR A C 1
ATOM 612 O O . THR A 1 80 ? -4.426 39.188 14.898 1 98.06 80 THR A O 1
ATOM 615 N N . GLY A 1 81 ? -3.545 37.156 15.336 1 96.19 81 GLY A N 1
ATOM 616 C CA . GLY A 1 81 ? -2.979 37.062 14 1 96.19 81 GLY A CA 1
ATOM 617 C C . GLY A 1 81 ? -1.903 36 13.867 1 96.19 81 GLY A C 1
ATOM 618 O O . GLY A 1 81 ? -1.715 35.188 14.781 1 96.19 81 GLY A O 1
ATOM 619 N N . GLN A 1 82 ? -1.299 36.031 12.633 1 94 82 GLN A N 1
ATOM 620 C CA . GLN A 1 82 ? -0.229 35.094 12.375 1 94 82 GLN A CA 1
ATOM 621 C C . GLN A 1 82 ? 0.874 35.188 13.422 1 94 82 GLN A C 1
ATOM 623 O O . GLN A 1 82 ? 1.312 36.312 13.758 1 94 82 GLN A O 1
ATOM 628 N N . MET A 1 83 ? 1.232 34.062 13.93 1 95.25 83 MET A N 1
ATOM 629 C CA . MET A 1 83 ? 2.254 34 14.969 1 95.25 83 MET A CA 1
ATOM 630 C C . MET A 1 83 ? 3.641 33.844 14.367 1 95.25 83 MET A C 1
ATOM 632 O O . MET A 1 83 ? 3.795 33.844 13.141 1 95.25 83 MET A O 1
ATOM 636 N N . HIS A 1 84 ? 4.801 33.875 15.18 1 94.94 84 HIS A N 1
ATOM 637 C CA . HIS A 1 84 ? 6.184 33.562 14.859 1 94.94 84 HIS A CA 1
ATOM 638 C C . HIS A 1 84 ? 6.867 34.719 14.117 1 94.94 84 HIS A C 1
ATOM 640 O O . HIS A 1 84 ? 8.047 34.969 14.336 1 94.94 84 HIS A O 1
ATOM 646 N N . GLY A 1 85 ? 6.125 35.469 13.289 1 95.75 85 GLY A N 1
ATOM 647 C CA . GLY A 1 85 ? 6.711 36.438 12.383 1 95.75 85 GLY A CA 1
ATOM 648 C C . GLY A 1 85 ? 7.355 37.625 13.102 1 95.75 85 GLY A C 1
ATOM 649 O O . GLY A 1 85 ? 7.207 37.75 14.312 1 95.75 85 GLY A O 1
ATOM 650 N N . LEU A 1 86 ? 8.039 38.469 12.281 1 97.94 86 LEU A N 1
ATOM 651 C CA . LEU A 1 86 ? 8.812 39.562 12.82 1 97.94 86 LEU A CA 1
ATOM 652 C C . LEU A 1 86 ? 8.5 40.875 12.086 1 97.94 86 LEU A C 1
ATOM 654 O O . LEU A 1 86 ? 8.43 40.875 10.852 1 97.94 86 LEU A O 1
ATOM 658 N N . VAL A 1 87 ? 8.25 41.875 12.836 1 97.81 87 VAL A N 1
ATOM 659 C CA . VAL A 1 87 ? 8.211 43.25 12.344 1 97.81 87 VAL A CA 1
ATOM 660 C C . VAL A 1 87 ? 9.172 44.125 13.156 1 97.81 87 VAL A C 1
ATOM 662 O O . VAL A 1 87 ? 9.266 44 14.375 1 97.81 87 VAL A O 1
ATOM 665 N N . LEU A 1 88 ? 9.945 44.906 12.477 1 97.75 88 LEU A N 1
ATOM 666 C CA . LEU A 1 88 ? 10.781 45.938 13.094 1 97.75 88 LEU A CA 1
ATOM 667 C C . LEU A 1 88 ? 10.234 47.312 12.828 1 97.75 88 LEU A C 1
ATOM 669 O O . LEU A 1 88 ? 9.734 47.594 11.734 1 97.75 88 LEU A O 1
ATOM 673 N N . TRP A 1 89 ? 10.297 48.219 13.93 1 96.19 89 TRP A N 1
ATOM 674 C CA . TRP A 1 89 ? 9.789 49.562 13.695 1 96.19 89 TRP A CA 1
ATOM 675 C C . TRP A 1 89 ? 10.469 50.562 14.617 1 96.19 89 TRP A C 1
ATOM 677 O O . TRP A 1 89 ? 11.094 50.188 15.609 1 96.19 89 TRP A O 1
ATOM 687 N N . ASN A 1 90 ? 10.484 51.844 14.219 1 94.06 90 ASN A N 1
ATOM 688 C CA . ASN A 1 90 ? 11.039 52.938 15.008 1 94.06 90 ASN A CA 1
ATOM 689 C C . ASN A 1 90 ? 9.992 53.531 15.938 1 94.06 90 ASN A C 1
ATOM 691 O O . ASN A 1 90 ? 8.797 53.438 15.68 1 94.06 90 ASN A O 1
ATOM 695 N N . SER A 1 91 ? 10.609 54.094 17 1 88.69 91 SER A N 1
ATOM 696 C CA . SER A 1 91 ? 9.727 54.844 17.906 1 88.69 91 SER A CA 1
ATOM 697 C C . SER A 1 91 ? 9.023 55.969 17.203 1 88.69 91 SER A C 1
ATOM 699 O O . SER A 1 91 ? 9.484 56.469 16.172 1 88.69 91 SER A O 1
ATOM 701 N N . ARG A 1 92 ? 7.898 56.219 17.656 1 75.5 92 ARG A N 1
ATOM 702 C CA . ARG A 1 92 ? 7.086 57.25 17.062 1 75.5 92 ARG A CA 1
ATOM 703 C C . ARG A 1 92 ? 7.805 58.594 17.125 1 75.5 92 ARG A C 1
ATOM 705 O O . ARG A 1 92 ? 8.484 58.906 18.109 1 75.5 92 ARG A O 1
ATOM 712 N N . SER A 1 93 ? 8.469 59.094 16.062 1 63.34 93 SER A N 1
ATOM 713 C CA . SER A 1 93 ? 8.953 60.469 16.188 1 63.34 93 SER A CA 1
ATOM 714 C C . SER A 1 93 ? 7.805 61.438 16.484 1 63.34 93 SER A C 1
ATOM 716 O O . SER A 1 93 ? 6.66 61 16.656 1 63.34 93 SER A O 1
ATOM 718 N N . ASP A 1 94 ? 7.617 62.656 15.711 1 57.28 94 ASP A N 1
ATOM 719 C CA . ASP A 1 94 ? 6.707 63.812 15.742 1 57.28 94 ASP A CA 1
ATOM 720 C C . ASP A 1 94 ? 5.258 63.344 15.578 1 57.28 94 ASP A C 1
ATOM 722 O O . ASP A 1 94 ? 4.844 62.938 14.492 1 57.28 94 ASP A O 1
ATOM 726 N N . ASN A 1 95 ? 4.699 62.781 16.75 1 58.19 95 ASN A N 1
ATOM 727 C CA . ASN A 1 95 ? 3.346 62.406 17.141 1 58.19 95 ASN A CA 1
ATOM 728 C C . ASN A 1 95 ? 2.371 62.531 15.969 1 58.19 95 ASN A C 1
ATOM 730 O O . ASN A 1 95 ? 1.459 63.344 15.992 1 58.19 95 ASN A O 1
ATOM 734 N N . VAL A 1 96 ? 2.707 61.969 14.844 1 68.44 96 VAL A N 1
ATOM 735 C CA . VAL A 1 96 ? 1.718 62.031 13.773 1 68.44 96 VAL A CA 1
ATOM 736 C C . VAL A 1 96 ? 0.755 60.844 13.891 1 68.44 96 VAL A C 1
ATOM 738 O O . VAL A 1 96 ? 1.184 59.688 13.945 1 68.44 96 VAL A O 1
ATOM 741 N N . SER A 1 97 ? -0.45 61.188 14.133 1 76.88 97 SER A N 1
ATOM 742 C CA . SER A 1 97 ? -1.562 60.219 14.188 1 76.88 97 SER A CA 1
ATOM 743 C C . SER A 1 97 ? -2.326 60.188 12.867 1 76.88 97 SER A C 1
ATOM 745 O O . SER A 1 97 ? -2.791 61.25 12.391 1 76.88 97 SER A O 1
ATOM 747 N N . VAL A 1 98 ? -2.221 59.062 12.188 1 77.31 98 VAL A N 1
ATOM 748 C CA . VAL A 1 98 ? -3.004 58.844 10.977 1 77.31 98 VAL A CA 1
ATOM 749 C C . VAL A 1 98 ? -4.195 57.938 11.273 1 77.31 98 VAL A C 1
ATOM 751 O O . VAL A 1 98 ? -4.023 56.75 11.555 1 77.31 98 VAL A O 1
ATOM 754 N N . LYS A 1 99 ? -5.371 58.438 11.148 1 81.19 99 LYS A N 1
ATOM 755 C CA . LYS A 1 99 ? -6.617 57.719 11.414 1 81.19 99 LYS A CA 1
ATOM 756 C C . LYS A 1 99 ? -6.594 57.062 12.789 1 81.19 99 LYS A C 1
ATOM 758 O O . LYS A 1 99 ? -7 55.906 12.938 1 81.19 99 LYS A O 1
ATOM 763 N N . GLY A 1 100 ? -5.91 57.75 13.742 1 81.12 100 GLY A N 1
ATOM 764 C CA . GLY A 1 100 ? -5.883 57.281 15.133 1 81.12 100 GLY A CA 1
ATOM 765 C C . GLY A 1 100 ? -4.738 56.344 15.43 1 81.12 100 GLY A C 1
ATOM 766 O O . GLY A 1 100 ? -4.574 55.906 16.578 1 81.12 100 GLY A O 1
ATOM 767 N N . PHE A 1 101 ? -3.945 55.969 14.5 1 86.56 101 PHE A N 1
ATOM 768 C CA . PHE A 1 101 ? -2.777 55.094 14.641 1 86.56 101 PHE A CA 1
ATOM 769 C C . PHE A 1 101 ? -1.498 55.906 14.68 1 86.56 101 PHE A C 1
ATOM 771 O O . PHE A 1 101 ? -1.214 56.688 13.75 1 86.56 101 PHE A O 1
ATOM 778 N N . LEU A 1 102 ? -0.776 55.812 15.75 1 82.62 102 LEU A N 1
ATOM 779 C CA . LEU A 1 102 ? 0.51 56.5 15.836 1 82.62 102 LEU A CA 1
ATOM 780 C C . LEU A 1 102 ? 1.572 55.75 15.023 1 82.62 102 LEU A C 1
ATOM 782 O O . LEU A 1 102 ? 2.178 54.812 15.516 1 82.62 102 LEU A O 1
ATOM 786 N N . GLU A 1 103 ? 1.838 56.312 13.914 1 82.06 103 GLU A N 1
ATOM 787 C CA . GLU A 1 103 ? 2.699 55.625 12.961 1 82.06 103 GLU A CA 1
ATOM 788 C C . GLU A 1 103 ? 4.172 55.781 13.328 1 82.06 103 GLU A C 1
ATOM 790 O O . GLU A 1 103 ? 4.594 56.844 13.789 1 82.06 103 GLU A O 1
ATOM 795 N N . SER A 1 104 ? 4.824 54.688 13.102 1 85.12 104 SER A N 1
ATOM 796 C CA . SER A 1 104 ? 6.281 54.75 13.203 1 85.12 104 SER A CA 1
ATOM 797 C C . SER A 1 104 ? 6.898 55.312 11.93 1 85.12 104 SER A C 1
ATOM 799 O O . SER A 1 104 ? 6.344 55.156 10.836 1 85.12 104 SER A O 1
ATOM 801 N N . SER A 1 105 ? 7.988 56.031 12.109 1 82.62 105 SER A N 1
ATOM 802 C CA . SER A 1 105 ? 8.648 56.656 10.961 1 82.62 105 SER A CA 1
ATOM 803 C C . SER A 1 105 ? 9.086 55.594 9.945 1 82.62 105 SER A C 1
ATOM 805 O O . SER A 1 105 ? 9.055 55.844 8.742 1 82.62 105 SER A O 1
ATOM 807 N N . LYS A 1 106 ? 9.547 54.531 10.469 1 90.56 106 LYS A N 1
ATOM 808 C CA . LYS A 1 106 ? 10.016 53.438 9.625 1 90.56 106 LYS A CA 1
ATOM 809 C C . LYS A 1 106 ? 9.562 52.094 10.164 1 90.56 106 LYS A C 1
ATOM 811 O O . LYS A 1 106 ? 9.547 51.875 11.375 1 90.56 106 LYS A O 1
ATOM 816 N N . THR A 1 107 ? 9.156 51.219 9.219 1 93.56 107 THR A N 1
ATOM 817 C CA . THR A 1 107 ? 8.781 49.844 9.547 1 93.56 107 THR A CA 1
ATOM 818 C C . THR A 1 107 ? 9.398 48.875 8.555 1 93.56 107 THR A C 1
ATOM 820 O O . THR A 1 107 ? 9.484 49.156 7.359 1 93.56 107 THR A O 1
ATOM 823 N N . SER A 1 108 ? 9.906 47.812 8.984 1 96 108 SER A N 1
ATOM 824 C CA . SER A 1 108 ? 10.383 46.75 8.102 1 96 108 SER A CA 1
ATOM 825 C C . SER A 1 108 ? 9.219 46.031 7.43 1 96 108 SER A C 1
ATOM 827 O O . SER A 1 108 ? 8.062 46.25 7.793 1 96 108 SER A O 1
ATOM 829 N N . PRO A 1 109 ? 9.523 45.219 6.371 1 96.31 109 PRO A N 1
ATOM 830 C CA . PRO A 1 109 ? 8.5 44.25 5.996 1 96.31 109 PRO A CA 1
ATOM 831 C C . PRO A 1 109 ? 8.156 43.281 7.137 1 96.31 109 PRO A C 1
ATOM 833 O O . PRO A 1 109 ? 8.93 43.156 8.086 1 96.31 109 PRO A O 1
ATOM 836 N N . LEU A 1 110 ? 6.98 42.75 7.086 1 97.88 110 LEU A N 1
ATOM 837 C CA . LEU A 1 110 ? 6.645 41.625 7.945 1 97.88 110 LEU A CA 1
ATOM 838 C C . LEU A 1 110 ? 7.273 40.344 7.426 1 97.88 110 LEU A C 1
ATOM 840 O O . LEU A 1 110 ? 6.969 39.906 6.312 1 97.88 110 LEU A O 1
ATOM 844 N N . TYR A 1 111 ? 8.242 39.812 8.109 1 97.69 111 TYR A N 1
ATOM 845 C CA . TYR A 1 111 ? 8.695 38.469 7.852 1 97.69 111 TYR A CA 1
ATOM 846 C C . TYR A 1 111 ? 7.73 37.438 8.453 1 97.69 111 TYR A C 1
ATOM 848 O O . TYR A 1 111 ? 7.652 37.281 9.672 1 97.69 111 TYR A O 1
ATOM 856 N N . THR A 1 112 ? 7.059 36.719 7.625 1 96.62 112 THR A N 1
ATOM 857 C CA . THR A 1 112 ? 5.953 35.875 8.109 1 96.62 112 THR A CA 1
ATOM 858 C C . THR A 1 112 ? 6.461 34.562 8.664 1 96.62 112 THR A C 1
ATOM 860 O O . THR A 1 112 ? 7.656 34.25 8.586 1 96.62 112 THR A O 1
ATOM 863 N N . TRP A 1 113 ? 5.543 33.781 9.258 1 93.19 113 TRP A N 1
ATOM 864 C CA . TRP A 1 113 ? 5.844 32.469 9.812 1 93.19 113 TRP A CA 1
ATOM 865 C C . TRP A 1 113 ? 6.352 31.516 8.734 1 93.19 113 TRP A C 1
ATOM 867 O O . TRP A 1 113 ? 7.039 30.531 9.031 1 93.19 113 TRP A O 1
ATOM 877 N N . GLN A 1 114 ? 6.086 31.844 7.473 1 90.06 114 GLN A N 1
ATOM 878 C CA . GLN A 1 114 ? 6.418 30.969 6.352 1 90.06 114 GLN A CA 1
ATOM 879 C C . GLN A 1 114 ? 7.852 31.203 5.887 1 90.06 114 GLN A C 1
ATOM 881 O O . GLN A 1 114 ? 8.352 30.469 5.031 1 90.06 114 GLN A O 1
ATOM 886 N N . ASP A 1 115 ? 8.469 32.219 6.441 1 93.94 115 ASP A N 1
ATOM 887 C CA . ASP A 1 115 ? 9.797 32.594 5.973 1 93.94 115 ASP A CA 1
ATOM 888 C C . ASP A 1 115 ? 10.82 31.5 6.258 1 93.94 115 ASP A C 1
ATOM 890 O O . ASP A 1 115 ? 10.891 30.984 7.379 1 93.94 115 ASP A O 1
ATOM 894 N N . GLN A 1 116 ? 11.609 31.125 5.246 1 91.81 116 GLN A N 1
ATOM 895 C CA . GLN A 1 116 ? 12.531 30 5.348 1 91.81 116 GLN A CA 1
ATOM 896 C C . GLN A 1 116 ? 13.977 30.453 5.207 1 91.81 116 GLN A C 1
ATOM 898 O O . GLN A 1 116 ? 14.844 29.672 4.82 1 91.81 116 GLN A O 1
ATOM 903 N N . ARG A 1 117 ? 14.203 31.703 5.426 1 94.94 117 ARG A N 1
ATOM 904 C CA . ARG A 1 117 ? 15.547 32.219 5.199 1 94.94 117 ARG A CA 1
ATOM 905 C C . ARG A 1 117 ? 16.547 31.562 6.145 1 94.94 117 ARG A C 1
ATOM 907 O O . ARG A 1 117 ? 17.734 31.406 5.801 1 94.94 117 ARG A O 1
ATOM 914 N N . ALA A 1 118 ? 16.125 31.266 7.336 1 95.5 118 ALA A N 1
ATOM 915 C CA . ALA A 1 118 ? 17 30.578 8.289 1 95.5 118 ALA A CA 1
ATOM 916 C C . ALA A 1 118 ? 17 29.078 8.047 1 95.5 118 ALA A C 1
ATOM 918 O O . ALA A 1 118 ? 16.047 28.375 8.406 1 95.5 118 ALA A O 1
ATOM 919 N N . SER A 1 119 ? 18.109 28.562 7.555 1 92.88 119 SER A N 1
ATOM 920 C CA . SER A 1 119 ? 18.234 27.141 7.258 1 92.88 119 SER A CA 1
ATOM 921 C C . SER A 1 119 ? 18.406 26.328 8.531 1 92.88 119 SER A C 1
ATOM 923 O O . SER A 1 119 ? 18.734 26.875 9.586 1 92.88 119 SER A O 1
ATOM 925 N N . PRO A 1 120 ? 18.188 24.984 8.391 1 90.5 120 PRO A N 1
ATOM 926 C CA . PRO A 1 120 ? 18.453 24.125 9.547 1 90.5 120 PRO A CA 1
ATOM 927 C C . PRO A 1 120 ? 19.875 24.25 10.055 1 90.5 120 PRO A C 1
ATOM 929 O O . PRO A 1 120 ? 20.109 24.234 11.266 1 90.5 120 PRO A O 1
ATOM 932 N N . GLN A 1 121 ? 20.828 24.344 9.164 1 93.81 121 GLN A N 1
ATOM 933 C CA . GLN A 1 121 ? 22.219 24.516 9.539 1 93.81 121 GLN A CA 1
ATOM 934 C C . GLN A 1 121 ? 22.422 25.812 10.32 1 93.81 121 GLN A C 1
ATOM 936 O O . GLN A 1 121 ? 23.188 25.859 11.289 1 93.81 121 GLN A O 1
ATOM 941 N N . PHE A 1 122 ? 21.75 26.844 9.898 1 95.81 122 PHE A N 1
ATOM 942 C CA . PHE A 1 122 ? 21.828 28.109 10.609 1 95.81 122 PHE A CA 1
ATOM 943 C C . PHE A 1 122 ? 21.266 27.984 12.016 1 95.81 122 PHE A C 1
ATOM 945 O O . PHE A 1 122 ? 21.875 28.453 12.977 1 95.81 122 PHE A O 1
ATOM 952 N N . ILE A 1 123 ? 20.172 27.375 12.109 1 95.75 123 ILE A N 1
ATOM 953 C CA . ILE A 1 123 ? 19.5 27.219 13.398 1 95.75 123 ILE A CA 1
ATOM 954 C C . ILE A 1 123 ? 20.391 26.422 14.352 1 95.75 123 ILE A C 1
ATOM 956 O O . ILE A 1 123 ? 20.484 26.734 15.539 1 95.75 123 ILE A O 1
ATOM 960 N N . LYS A 1 124 ? 21.047 25.453 13.805 1 94.5 124 LYS A N 1
ATOM 961 C CA . LYS A 1 124 ? 21.953 24.625 14.617 1 94.5 124 LYS A CA 1
ATOM 962 C C . LYS A 1 124 ? 23.125 25.453 15.125 1 94.5 124 LYS A C 1
ATOM 964 O O . LYS A 1 124 ? 23.719 25.125 16.172 1 94.5 124 LYS A O 1
ATOM 969 N N . SER A 1 125 ? 23.469 26.438 14.398 1 96.44 125 SER A N 1
ATOM 970 C CA . SER A 1 125 ? 24.594 27.281 14.766 1 96.44 125 SER A CA 1
ATOM 971 C C . SER A 1 125 ? 24.234 28.25 15.875 1 96.44 125 SER A C 1
ATOM 973 O O . SER A 1 125 ? 25.109 28.844 16.5 1 96.44 125 SER A O 1
ATOM 975 N N . LEU A 1 126 ? 22.938 28.438 16.203 1 96.81 126 LEU A N 1
ATOM 976 C CA . LEU A 1 126 ? 22.484 29.375 17.219 1 96.81 126 LEU A CA 1
ATOM 977 C C . LEU A 1 126 ? 22.609 28.766 18.609 1 96.81 126 LEU A C 1
ATOM 979 O O . LEU A 1 126 ? 22.609 27.531 18.75 1 96.81 126 LEU A O 1
ATOM 983 N N . PRO A 1 127 ? 22.781 29.656 19.594 1 95.94 127 PRO A N 1
ATOM 984 C CA . PRO A 1 127 ? 22.797 29.094 20.953 1 95.94 127 PRO A CA 1
ATOM 985 C C . PRO A 1 127 ? 21.484 28.438 21.328 1 95.94 127 PRO A C 1
ATOM 987 O O . PRO A 1 127 ? 20.406 28.922 20.953 1 95.94 127 PRO A O 1
ATOM 990 N N . ALA A 1 128 ? 21.562 27.406 22.125 1 95.19 128 ALA A N 1
ATOM 991 C CA . ALA A 1 128 ? 20.375 26.672 22.562 1 95.19 128 ALA A CA 1
ATOM 992 C C . ALA A 1 128 ? 19.516 27.531 23.484 1 95.19 128 ALA A C 1
ATOM 994 O O . ALA A 1 128 ? 20.016 28.156 24.422 1 95.19 128 ALA A O 1
ATOM 995 N N . PRO A 1 129 ? 18.266 27.562 23.156 1 95.69 129 PRO A N 1
ATOM 996 C CA . PRO A 1 129 ? 17.375 28.328 24.031 1 95.69 129 PRO A CA 1
ATOM 997 C C . PRO A 1 129 ? 17.047 27.562 25.328 1 95.69 129 PRO A C 1
ATOM 999 O O . PRO A 1 129 ? 17.156 26.344 25.359 1 95.69 129 PRO A O 1
ATOM 1002 N N . ILE A 1 130 ? 16.719 28.328 26.344 1 94.19 130 ILE A N 1
ATOM 1003 C CA . ILE A 1 130 ? 16.031 27.781 27.5 1 94.19 130 ILE A CA 1
ATOM 1004 C C . ILE A 1 130 ? 14.523 27.938 27.312 1 94.19 130 ILE A C 1
ATOM 1006 O O . ILE A 1 130 ? 13.945 28.969 27.672 1 94.19 130 ILE A O 1
ATOM 1010 N N . SER A 1 131 ? 13.953 27 26.719 1 89.81 131 SER A N 1
ATOM 1011 C CA . SER A 1 131 ? 12.539 27.016 26.359 1 89.81 131 SER A CA 1
ATOM 1012 C C . SER A 1 131 ? 12.016 25.594 26.125 1 89.81 131 SER A C 1
ATOM 1014 O O . SER A 1 131 ? 12.789 24.688 25.812 1 89.81 131 SER A O 1
ATOM 1016 N N . ASP A 1 132 ? 10.758 25.406 26.266 1 79.56 132 ASP A N 1
ATOM 1017 C CA . ASP A 1 132 ? 10.125 24.125 25.953 1 79.56 132 ASP A CA 1
ATOM 1018 C C . ASP A 1 132 ? 9.914 23.969 24.453 1 79.56 132 ASP A C 1
ATOM 1020 O O . ASP A 1 132 ? 9.633 22.875 23.969 1 79.56 132 ASP A O 1
ATOM 1024 N N . THR A 1 133 ? 10.031 25 23.781 1 84.56 133 THR A N 1
ATOM 1025 C CA . THR A 1 133 ? 9.82 25 22.344 1 84.56 133 THR A CA 1
ATOM 1026 C C . THR A 1 133 ? 11.148 25.109 21.594 1 84.56 133 THR A C 1
ATOM 1028 O O . THR A 1 133 ? 11.969 25.969 21.922 1 84.56 133 THR A O 1
ATOM 1031 N N . GLN A 1 134 ? 11.328 24.234 20.672 1 87.19 134 GLN A N 1
ATOM 1032 C CA . GLN A 1 134 ? 12.531 24.297 19.844 1 87.19 134 GLN A CA 1
ATOM 1033 C C . GLN A 1 134 ? 12.461 25.453 18.844 1 87.19 134 GLN A C 1
ATOM 1035 O O . GLN A 1 134 ? 11.375 25.797 18.375 1 87.19 134 GLN A O 1
ATOM 1040 N N . LEU A 1 135 ? 13.648 25.938 18.531 1 93.62 135 LEU A N 1
ATOM 1041 C CA . LEU A 1 135 ? 13.711 27 17.531 1 93.62 135 LEU A CA 1
ATOM 1042 C C . LEU A 1 135 ? 13.328 26.469 16.156 1 93.62 135 LEU A C 1
ATOM 1044 O O . LEU A 1 135 ? 13.602 25.312 15.836 1 93.62 135 LEU A O 1
ATOM 1048 N N . ALA A 1 136 ? 12.727 27.328 15.422 1 92.06 136 ALA A N 1
ATOM 1049 C CA . ALA A 1 136 ? 12.344 26.984 14.055 1 92.06 136 ALA A CA 1
ATOM 1050 C C . ALA A 1 136 ? 12.508 28.172 13.109 1 92.06 136 ALA A C 1
ATOM 1052 O O . ALA A 1 136 ? 12.578 29.312 13.555 1 92.06 136 ALA A O 1
ATOM 1053 N N . THR A 1 137 ? 12.648 27.797 11.797 1 93.12 137 THR A N 1
ATOM 1054 C CA . THR A 1 137 ? 12.617 28.844 10.781 1 93.12 137 THR A CA 1
ATOM 1055 C C . THR A 1 137 ? 11.312 29.625 10.852 1 93.12 137 THR A C 1
ATOM 1057 O O . THR A 1 137 ? 10.266 29.078 11.211 1 93.12 137 THR A O 1
ATOM 1060 N N . GLY A 1 138 ? 11.398 30.953 10.68 1 93.81 138 GLY A N 1
ATOM 1061 C CA . GLY A 1 138 ? 10.219 31.797 10.734 1 93.81 138 GLY A CA 1
ATOM 1062 C C . GLY A 1 138 ? 10.016 32.469 12.086 1 93.81 138 GLY A C 1
ATOM 1063 O O . GLY A 1 138 ? 9.258 33.438 12.203 1 93.81 138 GLY A O 1
ATOM 1064 N N . PHE A 1 139 ? 10.672 31.891 13.133 1 97.06 139 PHE A N 1
ATOM 1065 C CA . PHE A 1 139 ? 10.578 32.531 14.445 1 97.06 139 PHE A CA 1
ATOM 1066 C C . PHE A 1 139 ? 11.219 33.906 14.445 1 97.06 139 PHE A C 1
ATOM 1068 O O . PHE A 1 139 ? 12.281 34.094 13.852 1 97.06 139 PHE A O 1
ATOM 1075 N N . GLY A 1 140 ? 10.578 34.844 15.086 1 97.69 140 GLY A N 1
ATOM 1076 C CA . GLY A 1 140 ? 11.023 36.25 15.078 1 97.69 140 GLY A CA 1
ATOM 1077 C C . GLY A 1 140 ? 12.461 36.406 15.523 1 97.69 140 GLY A C 1
ATOM 1078 O O . GLY A 1 140 ? 13.258 37.062 14.836 1 97.69 140 GLY A O 1
ATOM 1079 N N . CYS A 1 141 ? 12.859 35.781 16.594 1 97.75 141 CYS A N 1
ATOM 1080 C CA . CYS A 1 141 ? 14.227 35.906 17.094 1 97.75 141 CYS A CA 1
ATOM 1081 C C . CYS A 1 141 ? 15.219 35.25 16.156 1 97.75 141 CYS A C 1
ATOM 1083 O O . CYS A 1 141 ? 16.344 35.75 15.977 1 97.75 141 CYS A O 1
ATOM 1085 N N . VAL A 1 142 ? 14.82 34.156 15.586 1 97.38 142 VAL A N 1
ATOM 1086 C CA . VAL A 1 142 ? 15.68 33.469 14.648 1 97.38 142 VAL A CA 1
ATOM 1087 C C . VAL A 1 142 ? 15.906 34.312 13.406 1 97.38 142 VAL A C 1
ATOM 1089 O O . VAL A 1 142 ? 17.031 34.438 12.938 1 97.38 142 VAL A O 1
ATOM 1092 N N . THR A 1 143 ? 14.781 34.812 12.898 1 97.5 143 THR A N 1
ATOM 1093 C CA . THR A 1 143 ? 14.883 35.688 11.734 1 97.5 143 THR A CA 1
ATOM 1094 C C . THR A 1 143 ? 15.742 36.906 12.047 1 97.5 143 THR A C 1
ATOM 1096 O O . THR A 1 143 ? 16.562 37.312 11.227 1 97.5 143 THR A O 1
ATOM 1099 N N . TYR A 1 144 ? 15.609 37.5 13.172 1 98 144 TYR A N 1
ATOM 1100 C CA . TYR A 1 144 ? 16.422 38.656 13.562 1 98 144 TYR A CA 1
ATOM 1101 C C . TYR A 1 144 ? 17.891 38.312 13.609 1 98 144 TYR A C 1
ATOM 1103 O O . TYR A 1 144 ? 18.734 39.062 13.117 1 98 144 TYR A O 1
ATOM 1111 N N . LEU A 1 145 ? 18.172 37.188 14.242 1 97.81 145 LEU A N 1
ATOM 1112 C CA . LEU A 1 145 ? 19.547 36.719 14.328 1 97.81 145 LEU A CA 1
ATOM 1113 C C . LEU A 1 145 ? 20.125 36.5 12.938 1 97.81 145 LEU A C 1
ATOM 1115 O O . LEU A 1 145 ? 21.297 36.781 12.688 1 97.81 145 LEU A O 1
ATOM 1119 N N . TRP A 1 146 ? 19.328 35.938 12.094 1 97.5 146 TRP A N 1
ATOM 1120 C CA . TRP A 1 146 ? 19.75 35.75 10.711 1 97.5 146 TRP A CA 1
ATOM 1121 C C . TRP A 1 146 ? 20.078 37.094 10.07 1 97.5 146 TRP A C 1
ATOM 1123 O O . TRP A 1 146 ? 21.125 37.25 9.43 1 97.5 146 TRP A O 1
ATOM 1133 N N . LEU A 1 147 ? 19.234 38.125 10.219 1 96.69 147 LEU A N 1
ATOM 1134 C CA . LEU A 1 147 ? 19.453 39.438 9.648 1 96.69 147 LEU A CA 1
ATOM 1135 C C . LEU A 1 147 ? 20.703 40.094 10.227 1 96.69 147 LEU A C 1
ATOM 1137 O O . LEU A 1 147 ? 21.453 40.75 9.5 1 96.69 147 LEU A O 1
ATOM 1141 N N . MET A 1 148 ? 20.891 39.875 11.461 1 96.31 148 MET A N 1
ATOM 1142 C CA . MET A 1 148 ? 22.062 40.438 12.141 1 96.31 148 MET A CA 1
ATOM 1143 C C . MET A 1 148 ? 23.344 39.938 11.5 1 96.31 148 MET A C 1
ATOM 1145 O O . MET A 1 148 ? 24.312 40.688 11.375 1 96.31 148 MET A O 1
ATOM 1149 N N . ARG A 1 149 ? 23.312 38.75 11.086 1 95.19 149 ARG A N 1
ATOM 1150 C CA . ARG A 1 149 ? 24.516 38.125 10.57 1 95.19 149 ARG A CA 1
ATOM 1151 C C . ARG A 1 149 ? 24.641 38.312 9.062 1 95.19 149 ARG A C 1
ATOM 1153 O O . ARG A 1 149 ? 25.75 38.438 8.539 1 95.19 149 ARG A O 1
ATOM 1160 N N . LYS A 1 150 ? 23.562 38.406 8.375 1 94.5 150 LYS A N 1
ATOM 1161 C CA . LYS A 1 150 ? 23.625 38.344 6.914 1 94.5 150 LYS A CA 1
ATOM 1162 C C . LYS A 1 150 ? 23.266 39.688 6.305 1 94.5 150 LYS A C 1
ATOM 1164 O O . LYS A 1 150 ? 23.703 40.031 5.199 1 94.5 150 LYS A O 1
ATOM 1169 N N . ARG A 1 151 ? 22.406 40.406 7.047 1 93.06 151 ARG A N 1
ATOM 1170 C CA . ARG A 1 151 ? 21.922 41.688 6.516 1 93.06 151 ARG A CA 1
ATOM 1171 C C . ARG A 1 151 ? 21.875 42.75 7.609 1 93.06 151 ARG A C 1
ATOM 1173 O O . ARG A 1 151 ? 20.828 43.344 7.828 1 93.06 151 ARG A O 1
ATOM 1180 N N . PRO A 1 152 ? 22.953 43.062 8.234 1 92 152 PRO A N 1
ATOM 1181 C CA . PRO A 1 152 ? 22.953 44 9.367 1 92 152 PRO A CA 1
ATOM 1182 C C . PRO A 1 152 ? 22.453 45.375 8.992 1 92 152 PRO A C 1
ATOM 1184 O O . PRO A 1 152 ? 21.953 46.125 9.844 1 92 152 PRO A O 1
ATOM 1187 N N . GLU A 1 153 ? 22.5 45.781 7.77 1 86.81 153 GLU A N 1
ATOM 1188 C CA . GLU A 1 153 ? 22.078 47.094 7.305 1 86.81 153 GLU A CA 1
ATOM 1189 C C . GLU A 1 153 ? 20.562 47.281 7.445 1 86.81 153 GLU A C 1
ATOM 1191 O O . GLU A 1 153 ? 20.062 48.406 7.426 1 86.81 153 GLU A O 1
ATOM 1196 N N . MET A 1 154 ? 19.953 46.188 7.754 1 85.12 154 MET A N 1
ATOM 1197 C CA . MET A 1 154 ? 18.484 46.219 7.832 1 85.12 154 MET A CA 1
ATOM 1198 C C . MET A 1 154 ? 18.031 46.406 9.273 1 85.12 154 MET A C 1
ATOM 1200 O O . MET A 1 154 ? 16.828 46.531 9.531 1 85.12 154 MET A O 1
ATOM 1204 N N . LEU A 1 155 ? 18.984 46.562 10.211 1 85.88 155 LEU A N 1
ATOM 1205 C CA . LEU A 1 155 ? 18.594 46.469 11.617 1 85.88 155 LEU A CA 1
ATOM 1206 C C . LEU A 1 155 ? 18.672 47.844 12.281 1 85.88 155 LEU A C 1
ATOM 1208 O O . LEU A 1 155 ? 18.922 47.938 13.484 1 85.88 155 LEU A O 1
ATOM 1212 N N . ASN A 1 156 ? 18.219 48.844 11.648 1 90.56 156 ASN A N 1
ATOM 1213 C CA . ASN A 1 156 ? 18.188 50.188 12.234 1 90.56 156 ASN A CA 1
ATOM 1214 C C . ASN A 1 156 ? 16.781 50.562 12.703 1 90.56 156 ASN A C 1
ATOM 1216 O O . ASN A 1 156 ? 16.188 51.531 12.188 1 90.56 156 ASN A O 1
ATOM 1220 N N . PHE A 1 157 ? 16.344 49.812 13.766 1 95.5 157 PHE A N 1
ATOM 1221 C CA . PHE A 1 157 ? 15.008 50.031 14.312 1 95.5 157 PHE A CA 1
ATOM 1222 C C . PHE A 1 157 ? 15.039 50.031 15.836 1 95.5 157 PHE A C 1
ATOM 1224 O O . PHE A 1 157 ? 15.984 49.531 16.438 1 95.5 157 PHE A O 1
ATOM 1231 N N . ASP A 1 158 ? 14.031 50.594 16.469 1 95.25 158 ASP A N 1
ATOM 1232 C CA . ASP A 1 158 ? 13.961 50.719 17.922 1 95.25 158 ASP A CA 1
ATOM 1233 C C . ASP A 1 158 ? 13.297 49.531 18.562 1 95.25 158 ASP A C 1
ATOM 1235 O O . ASP A 1 158 ? 13.602 49.156 19.703 1 95.25 158 ASP A O 1
ATOM 1239 N N . TRP A 1 159 ? 12.359 49 17.812 1 96.62 159 TRP A N 1
ATOM 1240 C CA . TRP A 1 159 ? 11.531 47.969 18.422 1 96.62 159 TRP A CA 1
ATOM 1241 C C . TRP A 1 159 ? 11.398 46.75 17.484 1 96.62 159 TRP A C 1
ATOM 1243 O O . TRP A 1 159 ? 11.641 46.875 16.281 1 96.62 159 TRP A O 1
ATOM 1253 N N . MET A 1 160 ? 11.086 45.625 18.047 1 97.75 160 MET A N 1
ATOM 1254 C CA . MET A 1 160 ? 10.727 44.438 17.281 1 97.75 160 MET A CA 1
ATOM 1255 C C . MET A 1 160 ? 9.547 43.719 17.922 1 97.75 160 MET A C 1
ATOM 1257 O O . MET A 1 160 ? 9.273 43.906 19.109 1 97.75 160 MET A O 1
ATOM 1261 N N . GLY A 1 161 ? 8.82 42.938 17.188 1 97.88 161 GLY A N 1
ATOM 1262 C CA . GLY A 1 161 ? 7.707 42.125 17.688 1 97.88 161 GLY A CA 1
ATOM 1263 C C . GLY A 1 161 ? 6.883 41.531 16.562 1 97.88 161 GLY A C 1
ATOM 1264 O O . GLY A 1 161 ? 7.309 41.5 15.414 1 97.88 161 GLY A O 1
ATOM 1265 N N . THR A 1 162 ? 5.781 40.906 16.922 1 98.12 162 THR A N 1
ATOM 1266 C CA . THR A 1 162 ? 4.832 40.406 15.938 1 98.12 162 THR A CA 1
ATOM 1267 C C . THR A 1 162 ? 4.031 41.562 15.328 1 98.12 162 THR A C 1
ATOM 1269 O O . THR A 1 162 ? 4.102 42.719 15.805 1 98.12 162 THR A O 1
ATOM 1272 N N . ILE A 1 163 ? 3.344 41.281 14.297 1 98.12 163 ILE A N 1
ATOM 1273 C CA . ILE A 1 163 ? 2.547 42.281 13.625 1 98.12 163 ILE A CA 1
ATOM 1274 C C . ILE A 1 163 ? 1.466 42.812 14.57 1 98.12 163 ILE A C 1
ATOM 1276 O O . ILE A 1 163 ? 1.104 44 14.523 1 98.12 163 ILE A O 1
ATOM 1280 N N . MET A 1 164 ? 0.945 41.969 15.438 1 98.19 164 MET A N 1
ATOM 1281 C CA . MET A 1 164 ? -0.052 42.406 16.406 1 98.19 164 MET A CA 1
ATOM 1282 C C . MET A 1 164 ? 0.565 43.344 17.422 1 98.19 164 MET A C 1
ATOM 1284 O O . MET A 1 164 ? -0.07 44.312 17.844 1 98.19 164 MET A O 1
ATOM 1288 N N . ASP A 1 165 ? 1.759 43.031 17.875 1 98.12 165 ASP A N 1
ATOM 1289 C CA . ASP A 1 165 ? 2.455 43.906 18.812 1 98.12 165 ASP A CA 1
ATOM 1290 C C . ASP A 1 165 ? 2.582 45.344 18.25 1 98.12 165 ASP A C 1
ATOM 1292 O O . ASP A 1 165 ? 2.383 46.312 18.969 1 98.12 165 ASP A O 1
ATOM 1296 N N . TYR A 1 166 ? 2.945 45.375 17.016 1 97.31 166 TYR A N 1
ATOM 1297 C CA . TYR A 1 166 ? 3.117 46.625 16.328 1 97.31 166 TYR A CA 1
ATOM 1298 C C . TYR A 1 166 ? 1.823 47.438 16.328 1 97.31 166 TYR A C 1
ATOM 1300 O O . TYR A 1 166 ? 1.829 48.625 16.641 1 97.31 166 TYR A O 1
ATOM 1308 N N . PHE A 1 167 ? 0.735 46.812 16.031 1 96.69 167 PHE A N 1
ATOM 1309 C CA . PHE A 1 167 ? -0.539 47.5 15.938 1 96.69 167 PHE A CA 1
ATOM 1310 C C . PHE A 1 167 ? -1.019 47.969 17.312 1 96.69 167 PHE A C 1
ATOM 1312 O O . PHE A 1 167 ? -1.504 49.094 17.469 1 96.69 167 PHE A O 1
ATOM 1319 N N . VAL A 1 168 ? -0.917 47.125 18.266 1 97.31 168 VAL A N 1
ATOM 1320 C CA . VAL A 1 168 ? -1.323 47.469 19.625 1 97.31 168 VAL A CA 1
ATOM 1321 C C . VAL A 1 168 ? -0.458 48.625 20.125 1 97.31 168 VAL A C 1
ATOM 1323 O O . VAL A 1 168 ? -0.962 49.562 20.766 1 97.31 168 VAL A O 1
ATOM 1326 N N . TYR A 1 169 ? 0.847 48.562 19.891 1 96.31 169 TYR A N 1
ATOM 1327 C CA . TYR A 1 169 ? 1.765 49.625 20.234 1 96.31 169 TYR A CA 1
ATOM 1328 C C . TYR A 1 169 ? 1.285 50.969 19.641 1 96.31 169 TYR A C 1
ATOM 1330 O O . TYR A 1 169 ? 1.252 51.969 20.328 1 96.31 169 TYR A O 1
ATOM 1338 N N . GLY A 1 170 ? 0.897 50.938 18.438 1 93.75 170 GLY A N 1
ATOM 1339 C CA . GLY A 1 170 ? 0.525 52.156 17.703 1 93.75 170 GLY A CA 1
ATOM 1340 C C . GLY A 1 170 ? -0.813 52.719 18.141 1 93.75 170 GLY A C 1
ATOM 1341 O O . GLY A 1 170 ? -0.958 53.938 18.281 1 93.75 170 GLY A O 1
ATOM 1342 N N . ILE A 1 171 ? -1.793 51.875 18.328 1 94.69 171 ILE A N 1
ATOM 1343 C CA . ILE A 1 171 ? -3.141 52.375 18.562 1 94.69 171 ILE A CA 1
ATOM 1344 C C . ILE A 1 171 ? -3.27 52.844 20.016 1 94.69 171 ILE A C 1
ATOM 1346 O O . ILE A 1 171 ? -4.082 53.719 20.312 1 94.69 171 ILE A O 1
ATOM 1350 N N . CYS A 1 172 ? -2.494 52.25 20.891 1 94.56 172 CYS A N 1
ATOM 1351 C CA . CYS A 1 172 ? -2.549 52.625 22.297 1 94.56 172 CYS A CA 1
ATOM 1352 C C . CYS A 1 172 ? -1.542 53.719 22.609 1 94.56 172 CYS A C 1
ATOM 1354 O O . CYS A 1 172 ? -1.601 54.344 23.672 1 94.56 172 CYS A O 1
ATOM 1356 N N . GLY A 1 173 ? -0.649 53.969 21.656 1 92 173 GLY A N 1
ATOM 1357 C CA . GLY A 1 173 ? 0.39 54.938 21.938 1 92 173 GLY A CA 1
ATOM 1358 C C . GLY A 1 173 ? 1.303 54.531 23.078 1 92 173 GLY A C 1
ATOM 1359 O O . GLY A 1 173 ? 1.57 55.344 23.984 1 92 173 GLY A O 1
ATOM 1360 N N . LEU A 1 174 ? 1.743 53.375 23.094 1 94 174 LEU A N 1
ATOM 1361 C CA . LEU A 1 174 ? 2.545 52.844 24.188 1 94 174 LEU A CA 1
ATOM 1362 C C . LEU A 1 174 ? 3.982 53.344 24.109 1 94 174 LEU A C 1
ATOM 1364 O O . LEU A 1 174 ? 4.488 53.625 23.016 1 94 174 LEU A O 1
ATOM 1368 N N . ASP A 1 175 ? 4.664 53.375 25.234 1 92.25 175 ASP A N 1
ATOM 1369 C CA . ASP A 1 175 ? 6.074 53.75 25.281 1 92.25 175 ASP A CA 1
ATOM 1370 C C . ASP A 1 175 ? 6.969 52.594 24.812 1 92.25 175 ASP A C 1
ATOM 1372 O O . ASP A 1 175 ? 8.016 52.844 24.203 1 92.25 175 ASP A O 1
ATOM 1376 N N . GLU A 1 176 ? 6.559 51.406 25.125 1 95.5 176 GLU A N 1
ATOM 1377 C CA . GLU A 1 176 ? 7.223 50.188 24.672 1 95.5 176 GLU A CA 1
ATOM 1378 C C . GLU A 1 176 ? 6.211 49.156 24.234 1 95.5 176 GLU A C 1
ATOM 1380 O O . GLU A 1 176 ? 5.09 49.094 24.734 1 95.5 176 GLU A O 1
ATOM 1385 N N . PRO A 1 177 ? 6.598 48.344 23.281 1 96.94 177 PRO A N 1
ATOM 1386 C CA . PRO A 1 177 ? 5.652 47.312 22.859 1 96.94 177 PRO A CA 1
ATOM 1387 C C . PRO A 1 177 ? 5.391 46.281 23.938 1 96.94 177 PRO A C 1
ATOM 1389 O O . PRO A 1 177 ? 6.25 46.031 24.797 1 96.94 177 PRO A O 1
ATOM 1392 N N . VAL A 1 178 ? 4.18 45.656 23.875 1 97.62 178 VAL A N 1
ATOM 1393 C CA . VAL A 1 178 ? 3.787 44.594 24.797 1 97.62 178 VAL A CA 1
ATOM 1394 C C . VAL A 1 178 ? 3.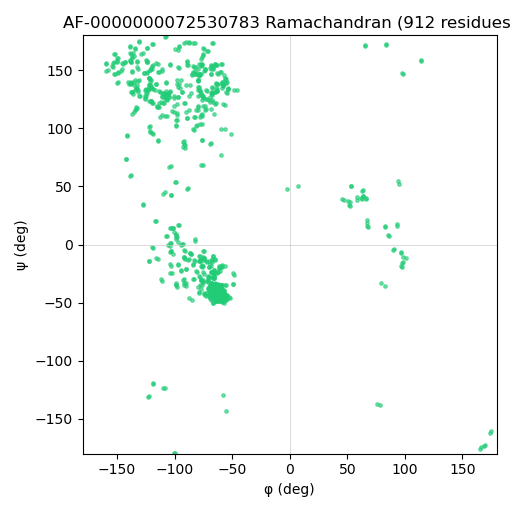445 43.344 24.016 1 97.62 178 VAL A C 1
ATOM 1396 O O . VAL A 1 178 ? 2.979 43.406 22.875 1 97.62 178 VAL A O 1
ATOM 1399 N N . THR A 1 179 ? 3.783 42.188 24.562 1 98.25 179 THR A N 1
ATOM 1400 C CA . THR A 1 179 ? 3.461 40.906 23.969 1 98.25 179 THR A CA 1
ATOM 1401 C C . THR A 1 179 ? 3.014 39.906 25.047 1 98.25 179 THR A C 1
ATOM 1403 O O . THR A 1 179 ? 3.201 40.156 26.25 1 98.25 179 THR A O 1
ATOM 1406 N N . THR A 1 180 ? 2.299 38.906 24.672 1 97.56 180 THR A N 1
ATOM 1407 C CA . THR A 1 180 ? 1.914 37.844 25.625 1 97.56 180 THR A CA 1
ATOM 1408 C C . THR A 1 180 ? 2.855 36.656 25.516 1 97.56 180 THR A C 1
ATOM 1410 O O . THR A 1 180 ? 3.633 36.562 24.562 1 97.56 180 THR A O 1
ATOM 1413 N N . ASP A 1 181 ? 2.768 35.75 26.516 1 96.31 181 ASP A N 1
ATOM 1414 C CA . ASP A 1 181 ? 3.619 34.594 26.484 1 96.31 181 ASP A CA 1
ATOM 1415 C C . ASP A 1 181 ? 3.252 33.688 25.297 1 96.31 181 ASP A C 1
ATOM 1417 O O . ASP A 1 181 ? 4.086 32.906 24.828 1 96.31 181 ASP A O 1
ATOM 1421 N N . GLN A 1 182 ? 2.002 33.781 24.812 1 96.38 182 GLN A N 1
ATOM 1422 C CA . GLN A 1 182 ? 1.612 33.062 23.609 1 96.38 182 GLN A CA 1
ATOM 1423 C C . GLN A 1 182 ? 2.496 33.438 22.422 1 96.38 182 GLN A C 1
ATOM 1425 O O . GLN A 1 182 ? 3.061 32.562 21.75 1 96.38 182 GLN A O 1
ATOM 1430 N N . LEU A 1 183 ? 2.607 34.688 22.25 1 97.69 183 LEU A N 1
ATOM 1431 C CA . LEU A 1 183 ? 3.361 35.219 21.109 1 97.69 183 LEU A CA 1
ATOM 1432 C C . LEU A 1 183 ? 4.863 35.125 21.359 1 97.69 183 LEU A C 1
ATOM 1434 O O . LEU A 1 183 ? 5.633 34.812 20.453 1 97.69 183 LEU A O 1
ATOM 1438 N N . ALA A 1 184 ? 5.254 35.375 22.594 1 97.5 184 ALA A N 1
ATOM 1439 C CA . ALA A 1 184 ? 6.672 35.312 22.938 1 97.5 184 ALA A CA 1
ATOM 1440 C C . ALA A 1 184 ? 7.23 33.906 22.734 1 97.5 184 ALA A C 1
ATOM 1442 O O . ALA A 1 184 ? 8.336 33.75 22.219 1 97.5 184 ALA A O 1
ATOM 1443 N N . ASN A 1 185 ? 6.523 32.969 23.203 1 95.44 185 ASN A N 1
ATOM 1444 C CA . ASN A 1 185 ? 6.949 31.594 23.047 1 95.44 185 ASN A CA 1
ATOM 1445 C C . ASN A 1 185 ? 7.195 31.234 21.594 1 95.44 185 ASN A C 1
ATOM 1447 O O . ASN A 1 185 ? 8.18 30.562 21.266 1 95.44 185 ASN A O 1
ATOM 1451 N N . SER A 1 186 ? 6.32 31.656 20.75 1 93.12 186 SER A N 1
ATOM 1452 C CA . SER A 1 186 ? 6.43 31.344 19.328 1 93.12 186 SER A CA 1
ATOM 1453 C C . SER A 1 186 ? 7.488 32.219 18.641 1 93.12 186 SER A C 1
ATOM 1455 O O . SER A 1 186 ? 7.977 31.875 17.562 1 93.12 186 SER A O 1
ATOM 1457 N N . PHE A 1 187 ? 7.809 33.312 19.312 1 95.81 187 PHE A N 1
ATOM 1458 C CA . PHE A 1 187 ? 8.797 34.25 18.781 1 95.81 187 PHE A CA 1
ATOM 1459 C C . PHE A 1 187 ? 10.203 33.688 18.922 1 95.81 187 PHE A C 1
ATOM 1461 O O . PHE A 1 187 ? 11.109 34.062 18.188 1 95.81 187 PHE A O 1
ATOM 1468 N N . GLY A 1 188 ? 10.43 32.75 19.922 1 96.06 188 GLY A N 1
ATOM 1469 C CA . GLY A 1 188 ? 11.711 32.094 20.172 1 96.06 188 GLY A CA 1
ATOM 1470 C C . GLY A 1 188 ? 12.477 32.75 21.312 1 96.06 188 GLY A C 1
ATOM 1471 O O . GLY A 1 188 ? 12.375 33.938 21.547 1 96.06 188 GLY A O 1
ATOM 1472 N N . TYR A 1 189 ? 13.234 31.922 22.062 1 97.19 189 TYR A N 1
ATOM 1473 C CA . TYR A 1 189 ? 14.094 32.312 23.172 1 97.19 189 TYR A CA 1
ATOM 1474 C C . TYR A 1 189 ? 13.273 32.906 24.297 1 97.19 189 TYR A C 1
ATOM 1476 O O . TYR A 1 189 ? 13.617 33.969 24.844 1 97.19 189 TYR A O 1
ATOM 1484 N N . PHE A 1 190 ? 12.172 32.312 24.562 1 96.88 190 PHE A N 1
ATOM 1485 C CA . PHE A 1 190 ? 11.312 32.656 25.688 1 96.88 190 PHE A CA 1
ATOM 1486 C C . PHE A 1 190 ? 11.055 31.453 26.578 1 96.88 190 PHE A C 1
ATOM 1488 O O . PHE A 1 190 ? 10.75 30.375 26.094 1 96.88 190 PHE A O 1
ATOM 1495 N N . ASP A 1 191 ? 11.258 31.672 27.844 1 94.5 191 ASP A N 1
ATOM 1496 C CA . ASP A 1 191 ? 10.977 30.641 28.844 1 94.5 191 ASP A CA 1
ATOM 1497 C C . ASP A 1 191 ? 9.609 30.875 29.5 1 94.5 191 ASP A C 1
ATOM 1499 O O . ASP A 1 191 ? 9.453 31.766 30.312 1 94.5 191 ASP A O 1
ATOM 1503 N N . CYS A 1 192 ? 8.688 30.047 29.141 1 88.69 192 CYS A N 1
ATOM 1504 C CA . CYS A 1 192 ? 7.324 30.203 29.641 1 88.69 192 CYS A CA 1
ATOM 1505 C C . CYS A 1 192 ? 7.262 29.953 31.141 1 88.69 192 CYS A C 1
ATOM 1507 O O . CYS A 1 192 ? 6.402 30.516 31.828 1 88.69 192 CYS A O 1
ATOM 1509 N N . GLU A 1 193 ? 8.086 29.188 31.703 1 86 193 GLU A N 1
ATOM 1510 C CA . GLU A 1 193 ? 8.102 28.906 33.125 1 86 193 GLU A CA 1
ATOM 1511 C C . GLU A 1 193 ? 8.461 30.141 33.938 1 86 193 GLU A C 1
ATOM 1513 O O . GLU A 1 193 ? 7.801 30.453 34.938 1 86 193 GLU A O 1
ATOM 1518 N N . SER A 1 194 ? 9.5 30.781 33.531 1 89.5 194 SER A N 1
ATOM 1519 C CA . SER A 1 194 ? 9.93 31.984 34.219 1 89.5 194 SER A CA 1
ATOM 1520 C C . SER A 1 194 ? 9.297 33.219 33.625 1 89.5 194 SER A C 1
ATOM 1522 O O . SER A 1 194 ? 9.469 34.344 34.125 1 89.5 194 SER A O 1
ATOM 1524 N N . SER A 1 195 ? 8.57 33.062 32.531 1 90.62 195 SER A N 1
ATOM 1525 C CA . SER A 1 195 ? 7.949 34.156 31.812 1 90.62 195 SER A CA 1
ATOM 1526 C C . SER A 1 195 ? 8.969 35.25 31.469 1 90.62 195 SER A C 1
ATOM 1528 O O . SER A 1 195 ? 8.766 36.406 31.797 1 90.62 195 SER A O 1
ATOM 1530 N N . SER A 1 196 ? 10.047 34.75 30.891 1 94.69 196 SER A N 1
ATOM 1531 C CA . SER A 1 196 ? 11.102 35.719 30.578 1 94.69 196 SER A CA 1
ATOM 1532 C C . SER A 1 196 ? 11.836 35.344 29.297 1 94.69 196 SER A C 1
ATOM 1534 O O . SER A 1 196 ? 11.938 34.156 28.969 1 94.69 196 SER A O 1
ATOM 1536 N N . TRP A 1 197 ? 12.32 36.406 28.656 1 97.31 197 TRP A N 1
ATOM 1537 C CA . TRP A 1 197 ? 13.203 36.188 27.5 1 97.31 197 TRP A CA 1
ATOM 1538 C C . TRP A 1 197 ? 14.531 35.594 27.938 1 97.31 197 TRP A C 1
ATOM 1540 O O . TRP A 1 197 ? 14.977 35.812 29.078 1 97.31 197 TRP A O 1
ATOM 1550 N N . ASN A 1 198 ? 15.094 34.812 26.969 1 97.38 198 ASN A N 1
ATOM 1551 C CA . ASN A 1 198 ? 16.453 34.344 27.219 1 97.38 198 ASN A CA 1
ATOM 1552 C C . ASN A 1 198 ? 17.469 35.469 27 1 97.38 198 ASN A C 1
ATOM 1554 O O . ASN A 1 198 ? 18.375 35.312 26.172 1 97.38 198 ASN A O 1
ATOM 1558 N N . GLY A 1 199 ? 17.453 36.469 27.875 1 96.56 199 GLY A N 1
ATOM 1559 C CA . GLY A 1 199 ? 18.219 37.688 27.688 1 96.56 199 GLY A CA 1
ATOM 1560 C C . GLY A 1 199 ? 19.719 37.438 27.703 1 96.56 199 GLY A C 1
ATOM 1561 O O . GLY A 1 199 ? 20.438 37.938 26.844 1 96.56 199 GLY A O 1
ATOM 1562 N N . SER A 1 200 ? 20.188 36.656 28.625 1 96.25 200 SER A N 1
ATOM 1563 C CA . SER A 1 200 ? 21.609 36.438 28.766 1 96.25 200 SER A CA 1
ATOM 1564 C C . SER A 1 200 ? 22.172 35.688 27.547 1 96.25 200 SER A C 1
ATOM 1566 O O . SER A 1 200 ? 23.281 36 27.094 1 96.25 200 SER A O 1
ATOM 1568 N N . ILE A 1 201 ? 21.438 34.812 27.078 1 97.06 201 ILE A N 1
ATOM 1569 C CA . ILE A 1 201 ? 21.844 34.031 25.922 1 97.06 201 ILE A CA 1
ATOM 1570 C C . ILE A 1 201 ? 21.906 34.938 24.688 1 97.06 201 ILE A C 1
ATOM 1572 O O . ILE A 1 201 ? 22.875 34.906 23.922 1 97.06 201 ILE A O 1
ATOM 1576 N N . LEU A 1 202 ? 20.906 35.719 24.547 1 97.19 202 LEU A N 1
ATOM 1577 C CA . LEU A 1 202 ? 20.781 36.562 23.375 1 97.19 202 LEU A CA 1
ATOM 1578 C C . LEU A 1 202 ? 21.828 37.688 23.391 1 97.19 202 LEU A C 1
ATOM 1580 O O . LEU A 1 202 ? 22.375 38.031 22.344 1 97.19 202 LEU A O 1
ATOM 1584 N N . GLU A 1 203 ? 22.078 38.156 24.531 1 96.81 203 GLU A N 1
ATOM 1585 C CA . GLU A 1 203 ? 23.062 39.25 24.656 1 96.81 203 GLU A CA 1
ATOM 1586 C C . GLU A 1 203 ? 24.453 38.781 24.25 1 96.81 203 GLU A C 1
ATOM 1588 O O . GLU A 1 203 ? 25.234 39.531 23.688 1 96.81 203 GLU A O 1
ATOM 1593 N N . LYS A 1 204 ? 24.734 37.594 24.516 1 96 204 LYS A N 1
ATOM 1594 C CA . LYS A 1 204 ? 26.031 37 24.156 1 96 204 LYS A CA 1
ATOM 1595 C C . LYS A 1 204 ? 26.219 36.969 22.641 1 96 204 LYS A C 1
ATOM 1597 O O . LYS A 1 204 ? 27.344 37 22.156 1 96 204 LYS A O 1
ATOM 1602 N N . GLU A 1 205 ? 25.125 36.969 21.984 1 95.38 205 GLU A N 1
ATOM 1603 C CA . GLU A 1 205 ? 25.156 36.938 20.531 1 95.38 205 GLU A CA 1
ATOM 1604 C C . GLU A 1 205 ? 25.109 38.344 19.938 1 95.38 205 GLU A C 1
ATOM 1606 O O . GLU A 1 205 ? 25.062 38.5 18.719 1 95.38 205 GLU A O 1
ATOM 1611 N N . GLY A 1 206 ? 25.062 39.344 20.797 1 95.12 206 GLY A N 1
ATOM 1612 C CA . GLY A 1 206 ? 24.953 40.719 20.328 1 95.12 206 GLY A CA 1
ATOM 1613 C C . GLY A 1 206 ? 23.516 41.125 20.062 1 95.12 206 GLY A C 1
ATOM 1614 O O . GLY A 1 206 ? 23.281 42.188 19.484 1 95.12 206 GLY A O 1
ATOM 1615 N N . PHE A 1 207 ? 22.594 40.344 20.406 1 96.56 207 PHE A N 1
ATOM 1616 C CA . PHE A 1 207 ? 21.172 40.594 20.219 1 96.56 207 PHE A CA 1
ATOM 1617 C C . PHE A 1 207 ? 20.703 41.719 21.125 1 96.56 207 PHE A C 1
ATOM 1619 O O . PHE A 1 207 ? 21 41.719 22.328 1 96.56 207 PHE A O 1
ATOM 1626 N N . PRO A 1 208 ? 20.047 42.75 20.578 1 96.44 208 PRO A N 1
ATOM 1627 C CA . PRO A 1 208 ? 19.547 43.844 21.422 1 96.44 208 PRO A CA 1
ATOM 1628 C C . PRO A 1 208 ? 18.297 43.469 22.203 1 96.44 208 PRO A C 1
ATOM 1630 O O . PRO A 1 208 ? 17.188 43.844 21.812 1 96.44 208 PRO A O 1
ATOM 1633 N N . VAL A 1 209 ? 18.438 42.969 23.344 1 96.88 209 VAL A N 1
ATOM 1634 C CA . VAL A 1 209 ? 17.359 42.406 24.156 1 96.88 209 VAL A CA 1
ATOM 1635 C C . VAL A 1 209 ? 16.406 43.5 24.562 1 96.88 209 VAL A C 1
ATOM 1637 O O . VAL A 1 209 ? 15.195 43.281 24.703 1 96.88 209 VAL A O 1
ATOM 1640 N N . LYS A 1 210 ? 16.844 44.688 24.688 1 95.44 210 LYS A N 1
ATOM 1641 C CA . LYS A 1 210 ? 16.016 45.812 25.141 1 95.44 210 LYS A CA 1
ATOM 1642 C C . LYS A 1 210 ? 14.969 46.156 24.109 1 95.44 210 LYS A C 1
ATOM 1644 O O . LYS A 1 210 ? 14.008 46.875 24.406 1 95.44 210 LYS A O 1
ATOM 1649 N N . ARG A 1 211 ? 15.18 45.719 22.906 1 96.38 211 ARG A N 1
ATOM 1650 C CA . ARG A 1 211 ? 14.258 46.031 21.828 1 96.38 211 ARG A CA 1
ATOM 1651 C C . ARG A 1 211 ? 13.102 45.031 21.781 1 96.38 211 ARG A C 1
ATOM 1653 O O . ARG A 1 211 ? 12.125 45.25 21.047 1 96.38 211 ARG A O 1
ATOM 1660 N N . LEU A 1 212 ? 13.18 43.969 22.578 1 97.81 212 LEU A N 1
ATOM 1661 C CA . LEU A 1 212 ? 12.094 43 22.672 1 97.81 212 LEU A CA 1
ATOM 1662 C C . LEU A 1 212 ? 10.922 43.562 23.453 1 97.81 212 LEU A C 1
ATOM 1664 O O . LEU A 1 212 ? 11.117 44.375 24.375 1 97.81 212 LEU A O 1
ATOM 1668 N N . PRO A 1 213 ? 9.727 43.125 23.125 1 97.75 213 PRO A N 1
ATOM 1669 C CA . PRO A 1 213 ? 8.562 43.656 23.844 1 97.75 213 PRO A CA 1
ATOM 1670 C C . PRO A 1 213 ? 8.523 43.188 25.297 1 97.75 213 PRO A C 1
ATOM 1672 O O . PRO A 1 213 ? 9 42.094 25.625 1 97.75 213 PRO A O 1
ATOM 1675 N N . ARG A 1 214 ? 7.906 44.031 26.109 1 97.44 214 ARG A N 1
ATOM 1676 C CA . ARG A 1 214 ? 7.598 43.625 27.469 1 97.44 214 ARG A CA 1
ATOM 1677 C C . ARG A 1 214 ? 6.543 42.531 27.5 1 97.44 214 ARG A C 1
ATOM 1679 O O . ARG A 1 214 ? 5.535 42.625 26.797 1 97.44 214 ARG A O 1
ATOM 1686 N N . THR A 1 215 ? 6.773 41.531 28.297 1 96.88 215 THR A N 1
ATOM 1687 C CA . THR A 1 215 ? 5.875 40.375 28.281 1 96.88 215 THR A CA 1
ATOM 1688 C C . THR A 1 215 ? 4.832 40.5 29.391 1 96.88 215 THR A C 1
ATOM 1690 O O . THR A 1 215 ? 5.148 40.875 30.516 1 96.88 215 THR A O 1
ATOM 1693 N N . VAL A 1 216 ? 3.607 40.156 29.047 1 96.06 216 VAL A N 1
ATOM 1694 C CA . VAL A 1 216 ? 2.508 40.094 30.016 1 96.06 216 VAL A CA 1
ATOM 1695 C C . VAL A 1 216 ? 1.719 38.812 29.812 1 96.06 216 VAL A C 1
ATOM 1697 O O . VAL A 1 216 ? 1.942 38.094 28.844 1 96.06 216 VAL A O 1
ATOM 1700 N N . GLN A 1 217 ? 0.85 38.531 30.766 1 94.75 217 GLN A N 1
ATOM 1701 C CA . GLN A 1 217 ? -0.001 37.344 30.641 1 94.75 217 GLN A CA 1
ATOM 1702 C C . GLN A 1 217 ? -1.15 37.594 29.672 1 94.75 217 GLN A C 1
ATOM 1704 O O . GLN A 1 217 ? -1.642 38.719 29.547 1 94.75 217 GLN A O 1
ATOM 1709 N N . PRO A 1 218 ? -1.554 36.562 28.953 1 95.5 218 PRO A N 1
ATOM 1710 C CA . PRO A 1 218 ? -2.756 36.719 28.141 1 95.5 218 PRO A CA 1
ATOM 1711 C C . PRO A 1 218 ? -3.963 37.188 28.953 1 95.5 218 PRO A C 1
ATOM 1713 O O . PRO A 1 218 ? -4.164 36.75 30.078 1 95.5 218 PRO A O 1
ATOM 1716 N N . GLY A 1 219 ? -4.711 38.062 28.359 1 93.75 219 GLY A N 1
ATOM 1717 C CA . GLY A 1 219 ? -5.859 38.594 29.047 1 93.75 219 GLY A CA 1
ATOM 1718 C C . GLY A 1 219 ? -5.566 39.938 29.719 1 93.75 219 GLY A C 1
ATOM 1719 O O . GLY A 1 219 ? -6.477 40.594 30.219 1 93.75 219 GLY A O 1
ATOM 1720 N N . THR A 1 220 ? -4.34 40.344 29.719 1 95.56 220 THR A N 1
ATOM 1721 C CA . THR A 1 220 ? -3.943 41.594 30.344 1 95.56 220 THR A CA 1
ATOM 1722 C C . THR A 1 220 ? -4.262 42.781 29.422 1 95.56 220 THR A C 1
ATOM 1724 O O . THR A 1 220 ? -4.129 42.688 28.203 1 95.56 220 THR A O 1
ATOM 1727 N N . LEU A 1 221 ? -4.707 43.875 30.062 1 96.75 221 LEU A N 1
ATOM 1728 C CA . LEU A 1 221 ? -4.902 45.125 29.328 1 96.75 221 LEU A CA 1
ATOM 1729 C C . LEU A 1 221 ? -3.568 45.719 28.906 1 96.75 221 LEU A C 1
ATOM 1731 O O . LEU A 1 221 ? -2.686 45.938 29.734 1 96.75 221 LEU A O 1
ATOM 1735 N N . ALA A 1 222 ? -3.426 45.906 27.641 1 96.88 222 ALA A N 1
ATOM 1736 C CA . ALA A 1 222 ? -2.238 46.594 27.141 1 96.88 222 ALA A CA 1
ATOM 1737 C C . ALA A 1 222 ? -2.359 48.125 27.328 1 96.88 222 ALA A C 1
ATOM 1739 O O . ALA A 1 222 ? -1.371 48.781 27.609 1 96.88 222 ALA A O 1
ATOM 1740 N N . GLY A 1 223 ? -3.502 48.625 27.062 1 96 223 GLY A N 1
ATOM 1741 C CA . GLY A 1 223 ? -3.811 50.031 27.172 1 96 223 GLY A CA 1
ATOM 1742 C C . GLY A 1 223 ? -5.199 50.375 26.672 1 96 223 GLY A C 1
ATOM 1743 O O . GLY A 1 223 ? -6.109 49.562 26.719 1 96 223 GLY A O 1
ATOM 1744 N N . THR A 1 224 ? -5.387 51.656 26.375 1 95.88 224 THR A N 1
ATOM 1745 C CA . THR A 1 224 ? -6.613 52.156 25.781 1 95.88 224 THR A CA 1
ATOM 1746 C C . THR A 1 224 ? -6.301 52.906 24.484 1 95.88 224 THR A C 1
ATOM 1748 O O . THR A 1 224 ? -5.152 53.281 24.25 1 95.88 224 THR A O 1
ATOM 1751 N N . LEU A 1 225 ? -7.316 53 23.672 1 94.88 225 LEU A N 1
ATOM 1752 C CA . LEU A 1 225 ? -7.129 53.844 22.5 1 94.88 225 LEU A CA 1
ATOM 1753 C C . LEU A 1 225 ? -6.762 55.281 22.938 1 94.88 225 LEU A C 1
ATOM 1755 O O . LEU A 1 225 ? -7.512 55.906 23.656 1 94.88 225 LEU A O 1
ATOM 1759 N N . SER A 1 226 ? -5.633 55.656 22.469 1 87.62 226 SER A N 1
ATOM 1760 C CA . SER A 1 226 ? -5.168 56.969 22.828 1 87.62 226 SER A CA 1
ATOM 1761 C C . SER A 1 226 ? -6.035 58.062 22.188 1 87.62 226 SER A C 1
ATOM 1763 O O . SER A 1 226 ? -6.219 59.125 22.766 1 87.62 226 SER A O 1
ATOM 1765 N N . GLN A 1 227 ? -6.469 57.906 21.047 1 91.12 227 GLN A N 1
ATOM 1766 C CA . GLN A 1 227 ? -7.379 58.75 20.281 1 91.12 227 GLN A CA 1
ATOM 1767 C C . GLN A 1 227 ? -8.398 57.906 19.516 1 91.12 227 GLN A C 1
ATOM 1769 O O . GLN A 1 227 ? -8.336 56.688 19.547 1 91.12 227 GLN A O 1
ATOM 1774 N N . SER A 1 228 ? -9.312 58.625 19.016 1 92.25 228 SER A N 1
ATOM 1775 C CA . SER A 1 228 ? -10.258 57.906 18.188 1 92.25 228 SER A CA 1
ATOM 1776 C C . SER A 1 228 ? -9.555 57.188 17.031 1 92.25 228 SER A C 1
ATOM 1778 O O . SER A 1 228 ? -8.609 57.719 16.453 1 92.25 228 SER A O 1
ATOM 1780 N N . TRP A 1 229 ? -9.992 55.969 16.828 1 91.38 229 TRP A N 1
ATOM 1781 C CA . TRP A 1 229 ? -9.352 55.125 15.828 1 91.38 229 TRP A CA 1
ATOM 1782 C C . TRP A 1 229 ? -10.383 54.406 14.977 1 91.38 229 TRP A C 1
ATOM 1784 O O . TRP A 1 229 ? -11.133 53.562 15.484 1 91.38 229 TRP A O 1
ATOM 1794 N N . LEU A 1 230 ? -10.438 54.75 13.68 1 91.31 230 LEU A N 1
ATOM 1795 C CA . LEU A 1 230 ? -11.289 54.125 12.688 1 91.31 230 LEU A CA 1
ATOM 1796 C C . LEU A 1 230 ? -12.734 54.062 13.172 1 91.31 230 LEU A C 1
ATOM 1798 O O . LEU A 1 230 ? -13.398 53.031 13.023 1 91.31 230 LEU A O 1
ATOM 1802 N N . GLY A 1 231 ? -13.203 55.062 13.867 1 89.81 231 GLY A N 1
ATOM 1803 C CA . GLY A 1 231 ? -14.578 55.156 14.32 1 89.81 231 GLY A CA 1
ATOM 1804 C C . GLY A 1 231 ? -14.766 54.719 15.766 1 89.81 231 GLY A C 1
ATOM 1805 O O . GLY A 1 231 ? -15.82 54.969 16.359 1 89.81 231 GLY A O 1
ATOM 1806 N N . LEU A 1 232 ? -13.781 54.125 16.344 1 94.56 232 LEU A N 1
ATOM 1807 C CA . LEU A 1 232 ? -13.828 53.781 17.75 1 94.56 232 LEU A CA 1
ATOM 1808 C C . LEU A 1 232 ? -13.453 54.969 18.625 1 94.56 232 LEU A C 1
ATOM 1810 O O . LEU A 1 232 ? -12.57 55.75 18.266 1 94.56 232 LEU A O 1
ATOM 1814 N N . LYS A 1 233 ? -14.016 55 19.75 1 94 233 LYS A N 1
ATOM 1815 C CA . LYS A 1 233 ? -13.781 56.156 20.625 1 94 233 LYS A CA 1
ATOM 1816 C C . LYS A 1 233 ? -12.492 55.969 21.422 1 94 233 LYS A C 1
ATOM 1818 O O . LYS A 1 233 ? -12.078 54.844 21.703 1 94 233 LYS A O 1
ATOM 1823 N N . ALA A 1 234 ? -11.961 57.125 21.766 1 94.06 234 ALA A N 1
ATOM 1824 C CA . ALA A 1 234 ? -10.859 57.094 22.734 1 94.06 234 ALA A CA 1
ATOM 1825 C C . ALA A 1 234 ? -11.297 56.406 24.031 1 94.06 234 ALA A C 1
ATOM 1827 O O . ALA A 1 234 ? -12.461 56.5 24.422 1 94.06 234 ALA A O 1
ATOM 1828 N N . GLY A 1 235 ? -10.359 55.719 24.609 1 94.31 235 GLY A N 1
ATOM 1829 C CA . GLY A 1 235 ? -10.672 55.094 25.891 1 94.31 235 GLY A CA 1
ATOM 1830 C C . GLY A 1 235 ? -11.07 53.625 25.781 1 94.31 235 GLY A C 1
ATOM 1831 O O . GLY A 1 235 ? -11.094 52.906 26.781 1 94.31 235 GLY A O 1
ATOM 1832 N N . VAL A 1 236 ? -11.391 53.219 24.547 1 95.81 236 VAL A N 1
ATOM 1833 C CA . VAL A 1 236 ? -11.68 51.812 24.344 1 95.81 236 VAL A CA 1
ATOM 1834 C C . VAL A 1 236 ? -10.516 50.969 24.875 1 95.81 236 VAL A C 1
ATOM 1836 O O . VAL A 1 236 ? -9.352 51.312 24.656 1 95.81 236 VAL A O 1
ATOM 1839 N N . GLN A 1 237 ? -10.844 49.906 25.641 1 97.06 237 GLN A N 1
ATOM 1840 C CA . GLN A 1 237 ? -9.828 49.062 26.25 1 97.06 237 GLN A CA 1
ATOM 1841 C C . GLN A 1 237 ? -9.258 48.094 25.219 1 97.06 237 GLN A C 1
ATOM 1843 O O . GLN A 1 237 ? -10 47.469 24.453 1 97.06 237 GLN A O 1
ATOM 1848 N N . VAL A 1 238 ? -7.957 48 25.203 1 97.62 238 VAL A N 1
ATOM 1849 C CA . VAL A 1 238 ? -7.281 47.125 24.25 1 97.62 238 VAL A CA 1
ATOM 1850 C C . VAL A 1 238 ? -6.469 46.062 25.016 1 97.62 238 VAL A C 1
ATOM 1852 O O . VAL A 1 238 ? -5.598 46.406 25.828 1 97.62 238 VAL A O 1
ATOM 1855 N N . LEU A 1 239 ? -6.75 44.812 24.781 1 97.88 239 LEU A N 1
ATOM 1856 C CA . LEU A 1 239 ? -6 43.719 25.406 1 97.88 239 LEU A CA 1
ATOM 1857 C C . LEU A 1 239 ? -4.641 43.531 24.734 1 97.88 239 LEU A C 1
ATOM 1859 O O . LEU A 1 239 ? -4.453 43.938 23.578 1 97.88 239 LEU A O 1
ATOM 1863 N N . ALA A 1 240 ? -3.695 42.938 25.594 1 97.81 240 ALA A N 1
ATOM 1864 C CA . ALA A 1 240 ? -2.459 42.469 24.969 1 97.81 240 ALA A CA 1
ATOM 1865 C C . ALA A 1 240 ? -2.748 41.5 23.828 1 97.81 240 ALA A C 1
ATOM 1867 O O . ALA A 1 240 ? -3.717 40.75 23.891 1 97.81 240 ALA A O 1
ATOM 1868 N N . PRO A 1 241 ? -1.967 41.594 22.781 1 98.31 241 PRO A N 1
ATOM 1869 C CA . PRO A 1 241 ? -2.256 40.781 21.609 1 98.31 241 PRO A CA 1
ATOM 1870 C C . PRO A 1 241 ? -2.137 39.281 21.891 1 98.31 241 PRO A C 1
ATOM 1872 O O . PRO A 1 241 ? -1.382 38.875 22.781 1 98.31 241 PRO A O 1
ATOM 1875 N N . LEU A 1 242 ? -2.857 38.469 21.094 1 98 242 LEU A N 1
ATOM 1876 C CA . LEU A 1 242 ? -2.938 37 21.328 1 98 242 LEU A CA 1
ATOM 1877 C C . LEU A 1 242 ? -2.588 36.25 20.062 1 98 242 LEU A C 1
ATOM 1879 O O . LEU A 1 242 ? -2.543 36.812 18.969 1 98 242 LEU A O 1
ATOM 1883 N N . GLY A 1 243 ? -2.322 34.969 20.281 1 96.69 243 GLY A N 1
ATOM 1884 C CA . GLY A 1 243 ? -2.064 34.125 19.141 1 96.69 243 GLY A CA 1
ATOM 1885 C C . GLY A 1 243 ? -3.33 33.656 18.438 1 96.69 243 GLY A C 1
ATOM 1886 O O . GLY A 1 243 ? -4.352 33.406 19.094 1 96.69 243 GLY A O 1
ATOM 1887 N N . ASP A 1 244 ? -3.213 33.5 17.078 1 94.12 244 ASP A N 1
ATOM 1888 C CA . ASP A 1 244 ? -4.391 33.125 16.312 1 94.12 244 ASP A CA 1
ATOM 1889 C C . ASP A 1 244 ? -4.844 31.703 16.656 1 94.12 244 ASP A C 1
ATOM 1891 O O . ASP A 1 244 ? -6.043 31.422 16.719 1 94.12 244 ASP A O 1
ATOM 1895 N N . CYS A 1 245 ? -3.906 30.828 16.938 1 90.38 245 CYS A N 1
ATOM 1896 C CA . CYS A 1 245 ? -4.266 29.453 17.312 1 90.38 245 CYS A CA 1
ATOM 1897 C C . CYS A 1 245 ? -5.043 29.438 18.625 1 90.38 245 CYS A C 1
ATOM 1899 O O . CYS A 1 245 ? -6.098 28.812 18.719 1 90.38 245 CYS A O 1
ATOM 1901 N N . GLN A 1 246 ? -4.523 30.125 19.609 1 93.38 246 GLN A N 1
ATOM 1902 C CA . GLN A 1 246 ? -5.172 30.203 20.906 1 93.38 246 GLN A CA 1
ATOM 1903 C C . GLN A 1 246 ? -6.566 30.812 20.797 1 93.38 246 GLN A C 1
ATOM 1905 O O . GLN A 1 246 ? -7.523 30.312 21.391 1 93.38 246 GLN A O 1
ATOM 1910 N N . CYS A 1 247 ? -6.652 31.844 20 1 93.56 247 CYS A N 1
ATOM 1911 C CA . CYS A 1 247 ? -7.941 32.5 19.844 1 93.56 247 CYS A CA 1
ATOM 1912 C C . CYS A 1 247 ? -8.93 31.609 19.109 1 93.56 247 CYS A C 1
ATOM 1914 O O . CYS A 1 247 ? -10.125 31.609 19.422 1 93.56 247 CYS A O 1
ATOM 1916 N N . SER A 1 248 ? -8.453 30.953 18.141 1 89.25 248 SER A N 1
ATOM 1917 C CA . SER A 1 248 ? -9.312 30.016 17.422 1 89.25 248 SER A CA 1
ATOM 1918 C C . SER A 1 248 ? -9.875 28.953 18.359 1 89.25 248 SER A C 1
ATOM 1920 O O . SER A 1 248 ? -11.07 28.672 18.344 1 89.25 248 SER A O 1
ATOM 1922 N N . PHE A 1 249 ? -9.008 28.375 19.172 1 88.5 249 PHE A N 1
ATOM 1923 C CA . PHE A 1 249 ? -9.445 27.391 20.156 1 88.5 249 PHE A CA 1
ATOM 1924 C C . PHE A 1 249 ? -10.414 28 21.156 1 88.5 249 PHE A C 1
ATOM 1926 O O . PHE A 1 249 ? -11.406 27.375 21.531 1 88.5 249 PHE A O 1
ATOM 1933 N N . PHE A 1 250 ? -10.078 29.188 21.562 1 89.94 250 PHE A N 1
ATOM 1934 C CA . PHE A 1 250 ? -10.922 29.859 22.531 1 89.94 250 PHE A CA 1
ATOM 1935 C C . PHE A 1 250 ? -12.32 30.078 21.984 1 89.94 250 PHE A C 1
ATOM 1937 O O . PHE A 1 250 ? -13.305 29.938 22.719 1 89.94 250 PHE A O 1
ATOM 1944 N N . SER A 1 251 ? -12.414 30.438 20.75 1 88 251 SER A N 1
ATOM 1945 C CA . SER A 1 251 ? -13.703 30.656 20.109 1 88 251 SER A CA 1
ATOM 1946 C C . SER A 1 251 ? -14.562 29.391 20.141 1 88 251 SER A C 1
ATOM 1948 O O . SER A 1 251 ? -15.781 29.469 20.297 1 88 251 SER A O 1
ATOM 1950 N N . SER A 1 252 ? -13.961 28.266 20.031 1 81.69 252 SER A N 1
ATOM 1951 C CA . SER A 1 252 ? -14.672 27 19.938 1 81.69 252 SER A CA 1
ATOM 1952 C C . SER A 1 252 ? -14.906 26.391 21.312 1 81.69 252 SER A C 1
ATOM 1954 O O . SER A 1 252 ? -15.938 25.766 21.547 1 81.69 252 SER A O 1
ATOM 1956 N N . LEU A 1 253 ? -13.938 26.578 22.203 1 76.31 253 LEU A N 1
ATOM 1957 C CA . LEU A 1 253 ? -13.969 25.891 23.484 1 76.31 253 LEU A CA 1
ATOM 1958 C C . LEU A 1 253 ? -14.609 26.75 24.562 1 76.31 253 LEU A C 1
ATOM 1960 O O . LEU A 1 253 ? -14.953 26.266 25.625 1 76.31 253 LEU A O 1
ATOM 1964 N N . ALA A 1 254 ? -14.617 27.969 24.344 1 63.62 254 ALA A N 1
ATOM 1965 C CA . ALA A 1 254 ? -15.148 28.891 25.344 1 63.62 254 ALA A CA 1
ATOM 1966 C C . ALA A 1 254 ? -16.516 28.453 25.844 1 63.62 254 ALA A C 1
ATOM 1968 O O . ALA A 1 254 ? -16.891 28.703 26.984 1 63.62 254 ALA A O 1
ATOM 1969 N N . THR A 1 255 ? -17.109 27.75 25.016 1 58.88 255 THR A N 1
ATOM 1970 C CA . THR A 1 255 ? -18.469 27.391 25.406 1 58.88 255 THR A CA 1
ATOM 1971 C C . THR A 1 255 ? -18.531 25.922 25.828 1 58.88 255 THR A C 1
ATOM 1973 O O . THR A 1 255 ? -19.594 25.438 26.219 1 58.88 255 THR A O 1
ATOM 1976 N N . SER A 1 256 ? -17.422 25.391 25.734 1 66.62 256 SER A N 1
ATOM 1977 C CA . SER A 1 256 ? -17.5 23.953 25.984 1 66.62 256 SER A CA 1
ATOM 1978 C C . SER A 1 256 ? -16.391 23.484 26.922 1 66.62 256 SER A C 1
ATOM 1980 O O . SER A 1 256 ? -15.219 23.797 26.688 1 66.62 256 SER A O 1
ATOM 1982 N N . GLN A 1 257 ? -16.797 23 28.094 1 74.19 257 GLN A N 1
ATOM 1983 C CA . GLN A 1 257 ? -15.82 22.406 29 1 74.19 257 GLN A CA 1
ATOM 1984 C C . GLN A 1 257 ? -15.469 20.984 28.578 1 74.19 257 GLN A C 1
ATOM 1986 O O . GLN A 1 257 ? -16.266 20.312 27.922 1 74.19 257 GLN A O 1
ATOM 1991 N N . ASN A 1 258 ? -14.211 20.531 28.781 1 88.81 258 ASN A N 1
ATOM 1992 C CA . ASN A 1 258 ? -13.766 19.156 28.562 1 88.81 258 ASN A CA 1
ATOM 1993 C C . ASN A 1 258 ? -13.914 18.734 27.109 1 88.81 258 ASN A C 1
ATOM 1995 O O . ASN A 1 258 ? -14.445 17.672 26.812 1 88.81 258 ASN A O 1
ATOM 1999 N N . THR A 1 259 ? -13.602 19.641 26.281 1 91.88 259 THR A N 1
ATOM 2000 C CA . THR A 1 259 ? -13.781 19.406 24.844 1 91.88 259 THR A CA 1
ATOM 2001 C C . THR A 1 259 ? -12.453 19.562 24.109 1 91.88 259 THR A C 1
ATOM 2003 O O . THR A 1 259 ? -11.617 20.391 24.469 1 91.88 259 THR A O 1
ATOM 2006 N N . ALA A 1 260 ? -12.234 18.719 23.094 1 93.56 260 ALA A N 1
ATOM 2007 C CA . ALA A 1 260 ? -11.125 18.844 22.156 1 93.56 260 ALA A CA 1
ATOM 2008 C C . ALA A 1 260 ? -11.594 19.391 20.812 1 93.56 260 ALA A C 1
ATOM 2010 O O . ALA A 1 260 ? -12.789 19.359 20.5 1 93.56 260 ALA A O 1
ATOM 2011 N N . LEU A 1 261 ? -10.672 20 20.141 1 93 261 LEU A N 1
ATOM 2012 C CA . LEU A 1 261 ? -10.969 20.531 18.828 1 93 261 LEU A CA 1
ATOM 2013 C C . LEU A 1 261 ? -10.211 19.75 17.75 1 93 261 LEU A C 1
ATOM 2015 O O . LEU A 1 261 ? -8.984 19.656 17.797 1 93 261 LEU A O 1
ATOM 2019 N N . LEU A 1 262 ? -10.938 19.188 16.812 1 94.81 262 LEU A N 1
ATOM 2020 C CA . LEU A 1 262 ? -10.375 18.562 15.617 1 94.81 262 LEU A CA 1
ATOM 2021 C C . LEU A 1 262 ? -10.648 19.406 14.383 1 94.81 262 LEU A C 1
ATOM 2023 O O . LEU A 1 262 ? -11.797 19.562 13.977 1 94.81 262 LEU A O 1
ATOM 2027 N N . ASN A 1 263 ? -9.617 19.969 13.867 1 91.88 263 ASN A N 1
ATOM 2028 C CA . ASN A 1 263 ? -9.719 20.766 12.648 1 91.88 263 ASN A CA 1
ATOM 2029 C C . ASN A 1 263 ? -9.039 20.062 11.477 1 91.88 263 ASN A C 1
ATOM 2031 O O . ASN A 1 263 ? -7.844 19.781 11.516 1 91.88 263 ASN A O 1
ATOM 2035 N N . ILE A 1 264 ? -9.836 19.812 10.391 1 93.69 264 ILE A N 1
ATOM 2036 C CA . ILE A 1 264 ? -9.242 19.203 9.203 1 93.69 264 ILE A CA 1
ATOM 2037 C C . ILE A 1 264 ? -9.461 20.109 8 1 93.69 264 ILE A C 1
ATOM 2039 O O . ILE A 1 264 ? -10.555 20.172 7.434 1 93.69 264 ILE A O 1
ATOM 2043 N N . GLY A 1 265 ? -8.477 20.875 7.57 1 90.12 265 GLY A N 1
ATOM 2044 C CA . GLY A 1 265 ? -8.375 21.594 6.309 1 90.12 265 GLY A CA 1
ATOM 2045 C C . GLY A 1 265 ? -7.367 20.984 5.355 1 90.12 265 GLY A C 1
ATOM 2046 O O . GLY A 1 265 ? -7.406 19.781 5.086 1 90.12 265 GLY A O 1
ATOM 2047 N N . THR A 1 266 ? -6.383 21.828 4.926 1 86.75 266 THR A N 1
ATOM 2048 C CA . THR A 1 266 ? -5.273 21.281 4.156 1 86.75 266 THR A CA 1
ATOM 2049 C C . THR A 1 266 ? -4.457 20.312 5 1 86.75 266 THR A C 1
ATOM 2051 O O . THR A 1 266 ? -4.121 19.219 4.547 1 86.75 266 THR A O 1
ATOM 2054 N N . SER A 1 267 ? -4.211 20.797 6.262 1 91.31 267 SER A N 1
ATOM 2055 C CA . SER A 1 267 ? -3.572 19.969 7.273 1 91.31 267 SER A CA 1
ATOM 2056 C C . SER A 1 267 ? -4.566 19.547 8.352 1 91.31 267 SER A C 1
ATOM 2058 O O . SER A 1 267 ? -5.77 19.797 8.227 1 91.31 267 SER A O 1
ATOM 2060 N N . LEU A 1 268 ? -4.105 18.766 9.305 1 95 268 LEU A N 1
ATOM 2061 C CA . LEU A 1 268 ? -4.934 18.266 10.398 1 95 268 LEU A CA 1
ATOM 2062 C C . LEU A 1 268 ? -4.355 18.672 11.75 1 95 268 LEU A C 1
ATOM 2064 O O . LEU A 1 268 ? -3.141 18.609 11.953 1 95 268 LEU A O 1
ATOM 2068 N N . GLN A 1 269 ? -5.223 19.172 12.625 1 93.44 269 GLN A N 1
ATOM 2069 C CA . GLN A 1 269 ? -4.816 19.516 13.984 1 93.44 269 GLN A CA 1
ATOM 2070 C C . GLN A 1 269 ? -5.82 18.984 15.008 1 93.44 269 GLN A C 1
ATOM 2072 O O . GLN A 1 269 ? -7.031 19.047 14.781 1 93.44 269 GLN A O 1
ATOM 2077 N N . LEU A 1 270 ? -5.352 18.406 15.984 1 95.69 270 LEU A N 1
ATOM 2078 C CA . LEU A 1 270 ? -6.125 17.969 17.141 1 95.69 270 LEU A CA 1
ATOM 2079 C C . LEU A 1 270 ? -5.531 18.516 18.438 1 95.69 270 LEU A C 1
ATOM 2081 O O . LEU A 1 270 ? -4.328 18.391 18.672 1 95.69 270 LEU A O 1
ATOM 2085 N N . GLY A 1 271 ? -6.414 19.219 19.219 1 93.75 271 GLY A N 1
ATOM 2086 C CA . GLY A 1 271 ? -5.875 19.828 20.422 1 93.75 271 GLY A CA 1
ATOM 2087 C C . GLY A 1 271 ? -6.891 19.922 21.547 1 93.75 271 GLY A C 1
ATOM 2088 O O . GLY A 1 271 ? -8.094 19.828 21.312 1 93.75 271 GLY A O 1
ATOM 2089 N N . CYS A 1 272 ? -6.41 20.078 22.703 1 92.81 272 CYS A N 1
ATOM 2090 C CA . CYS A 1 272 ? -7.203 20.297 23.906 1 92.81 272 CYS A CA 1
ATOM 2091 C C . CYS A 1 272 ? -6.422 21.109 24.938 1 92.81 272 CYS A C 1
ATOM 2093 O O . CYS A 1 272 ? -5.215 21.297 24.797 1 92.81 272 CYS A O 1
ATOM 2095 N N . ILE A 1 273 ? -7.164 21.641 25.906 1 91.06 273 ILE A N 1
ATOM 2096 C CA . ILE A 1 273 ? -6.531 22.406 26.969 1 91.06 273 ILE A CA 1
ATOM 2097 C C . ILE A 1 273 ? -5.93 21.453 28 1 91.06 273 ILE A C 1
ATOM 2099 O O . ILE A 1 273 ? -6.574 20.484 28.406 1 91.06 273 ILE A O 1
ATOM 2103 N N . SER A 1 274 ? -4.703 21.672 28.281 1 90.12 274 SER A N 1
ATOM 2104 C CA . SER A 1 274 ? -3.984 20.875 29.281 1 90.12 274 SER A CA 1
ATOM 2105 C C . SER A 1 274 ? -3.719 21.703 30.531 1 90.12 274 SER A C 1
ATOM 2107 O O . SER A 1 274 ? -3.121 22.781 30.469 1 90.12 274 SER A O 1
ATOM 2109 N N . LYS A 1 275 ? -4.074 21.094 31.656 1 87.06 275 LYS A N 1
ATOM 2110 C CA . LYS A 1 275 ? -3.846 21.75 32.938 1 87.06 275 LYS A CA 1
ATOM 2111 C C . LYS A 1 275 ? -2.43 21.484 33.438 1 87.06 275 LYS A C 1
ATOM 2113 O O . LYS A 1 275 ? -1.813 20.484 33.094 1 87.06 275 LYS A O 1
ATOM 2118 N N . PRO A 1 276 ? -1.899 22.547 34.156 1 75.5 276 PRO A N 1
ATOM 2119 C CA . PRO A 1 276 ? -0.506 22.469 34.625 1 75.5 276 PRO A CA 1
ATOM 2120 C C . PRO A 1 276 ? -0.192 21.172 35.344 1 75.5 276 PRO A C 1
ATOM 2122 O O . PRO A 1 276 ? 0.937 20.672 35.281 1 75.5 276 PRO A O 1
ATOM 2125 N N . ASP A 1 277 ? -1.079 20.625 36.031 1 73.81 277 ASP A N 1
ATOM 2126 C CA . ASP A 1 277 ? -0.808 19.453 36.844 1 73.81 277 ASP A CA 1
ATOM 2127 C C . ASP A 1 277 ? -0.773 18.188 36 1 73.81 277 ASP A C 1
ATOM 2129 O O . ASP A 1 277 ? -0.372 17.125 36.469 1 73.81 277 ASP A O 1
ATOM 2133 N N . LEU A 1 278 ? -1.162 18.422 34.875 1 68.88 278 LEU A N 1
ATOM 2134 C CA . LEU A 1 278 ? -1.216 17.234 34.031 1 68.88 278 LEU A CA 1
ATOM 2135 C C . LEU A 1 278 ? 0.129 16.969 33.375 1 68.88 278 LEU A C 1
ATOM 2137 O O . LEU A 1 278 ? 0.82 17.922 32.969 1 68.88 278 LEU A O 1
ATOM 2141 N N . CYS A 1 279 ? 0.591 15.859 33.438 1 60.34 279 CYS A N 1
ATOM 2142 C CA . CYS A 1 279 ? 1.866 15.43 32.875 1 60.34 279 CYS A CA 1
ATOM 2143 C C . CYS A 1 279 ? 1.911 15.688 31.375 1 60.34 279 CYS A C 1
ATOM 2145 O O . CYS A 1 279 ? 0.958 15.375 30.672 1 60.34 279 CYS A O 1
ATOM 2147 N N . LYS A 1 280 ? 2.947 16.141 31.031 1 66.44 280 LYS A N 1
ATOM 2148 C CA . LYS A 1 280 ? 3.285 16.391 29.641 1 66.44 280 LYS A CA 1
ATOM 2149 C C . LYS A 1 280 ? 3.443 15.078 28.875 1 66.44 280 LYS A C 1
ATOM 2151 O O . LYS A 1 280 ? 4.109 14.156 29.344 1 66.44 280 LYS A O 1
ATOM 2156 N N . SER A 1 281 ? 2.65 15.008 28.047 1 69.06 281 SER A N 1
ATOM 2157 C CA . SER A 1 281 ? 2.766 13.859 27.156 1 69.06 281 SER A CA 1
ATOM 2158 C C . SER A 1 281 ? 4.195 13.695 26.641 1 69.06 281 SER A C 1
ATOM 2160 O O . SER A 1 281 ? 4.879 14.68 26.359 1 69.06 281 SER A O 1
ATOM 2162 N N . SER A 1 282 ? 4.672 12.438 26.719 1 71.62 282 SER A N 1
ATOM 2163 C CA . SER A 1 282 ? 5.973 12.109 26.141 1 71.62 282 SER A CA 1
ATOM 2164 C C . SER A 1 282 ? 5.867 11.852 24.641 1 71.62 282 SER A C 1
ATOM 2166 O O . SER A 1 282 ? 6.879 11.688 23.969 1 71.62 282 SER A O 1
ATOM 2168 N N . LYS A 1 283 ? 4.672 12.047 24.25 1 80.44 283 LYS A N 1
ATOM 2169 C CA . LYS A 1 283 ? 4.516 11.75 22.828 1 80.44 283 LYS A CA 1
ATOM 2170 C C . LYS A 1 283 ? 5.059 12.891 21.969 1 80.44 283 LYS A C 1
ATOM 2172 O O . LYS A 1 283 ? 4.664 14.047 22.141 1 80.44 283 LYS A O 1
ATOM 2177 N N . ALA A 1 284 ? 5.859 12.531 20.969 1 83 284 ALA A N 1
ATOM 2178 C CA . ALA A 1 284 ? 6.582 13.492 20.125 1 83 284 ALA A CA 1
ATOM 2179 C C . ALA A 1 284 ? 5.629 14.25 19.219 1 83 284 ALA A C 1
ATOM 2181 O O . ALA A 1 284 ? 5.934 15.359 18.766 1 83 284 ALA A O 1
ATOM 2182 N N . SER A 1 285 ? 4.496 13.695 19.047 1 91.06 285 SER A N 1
ATOM 2183 C CA . SER A 1 285 ? 3.543 14.312 18.125 1 91.06 285 SER A CA 1
ATOM 2184 C C . SER A 1 285 ? 2.77 15.438 18.812 1 91.06 285 SER A C 1
ATOM 2186 O O . SER A 1 285 ? 2.113 16.234 18.141 1 91.06 285 SER A O 1
ATOM 2188 N N . VAL A 1 286 ? 2.826 15.523 20.141 1 91.88 286 VAL A N 1
ATOM 2189 C CA . VAL A 1 286 ? 2.053 16.516 20.875 1 91.88 286 VAL A CA 1
ATOM 2190 C C . VAL A 1 286 ? 2.973 17.641 21.359 1 91.88 286 VAL A C 1
ATOM 2192 O O . VAL A 1 286 ? 3.988 17.391 22 1 91.88 286 VAL A O 1
ATOM 2195 N N . GLN A 1 287 ? 2.617 18.812 21.047 1 88.62 287 GLN A N 1
ATOM 2196 C CA . GLN A 1 287 ? 3.328 20 21.5 1 88.62 287 GLN A CA 1
ATOM 2197 C C . GLN A 1 287 ? 2.459 20.828 22.438 1 88.62 287 GLN A C 1
ATOM 2199 O O . GLN A 1 287 ? 1.23 20.828 22.328 1 88.62 287 GLN A O 1
ATOM 2204 N N . TYR A 1 288 ? 3.096 21.469 23.328 1 90.5 288 TYR A N 1
ATOM 2205 C CA . TYR A 1 288 ? 2.383 22.266 24.312 1 90.5 288 TYR A CA 1
ATOM 2206 C C . TYR A 1 288 ? 2.688 23.75 24.125 1 90.5 288 TYR A C 1
ATOM 2208 O O . TYR A 1 288 ? 3.85 24.141 23.969 1 90.5 288 TYR A O 1
ATOM 2216 N N . PHE A 1 289 ? 1.624 24.547 24.109 1 90.69 289 PHE A N 1
ATOM 2217 C CA . PHE A 1 289 ? 1.748 26 23.922 1 90.69 289 PHE A CA 1
ATOM 2218 C C . PHE A 1 289 ? 1.024 26.75 25.047 1 90.69 289 PHE A C 1
ATOM 2220 O O . PHE A 1 289 ? 0.014 26.266 25.562 1 90.69 289 PHE A O 1
ATOM 2227 N N . PRO A 1 290 ? 1.606 27.891 25.344 1 92.56 290 PRO A N 1
ATOM 2228 C CA . PRO A 1 290 ? 0.88 28.672 26.344 1 92.56 290 PRO A CA 1
ATOM 2229 C C . PRO A 1 290 ? -0.542 29.016 25.906 1 92.56 290 PRO A C 1
ATOM 2231 O O . PRO A 1 290 ? -0.774 29.312 24.719 1 92.56 290 PRO A O 1
ATOM 2234 N N . TYR A 1 291 ? -1.4 28.922 26.844 1 92.25 291 TYR A N 1
ATOM 2235 C CA . TYR A 1 291 ? -2.797 29.281 26.609 1 92.25 291 TYR A CA 1
ATOM 2236 C C . TYR A 1 291 ? -3.25 30.359 27.578 1 92.25 291 TYR A C 1
ATOM 2238 O O . TYR A 1 291 ? -2.617 31.406 27.688 1 92.25 291 TYR A O 1
ATOM 2246 N N . PHE A 1 292 ? -4.367 30.234 28.25 1 91.5 292 PHE A N 1
ATOM 2247 C CA . PHE A 1 292 ? -4.863 31.188 29.234 1 91.5 292 PHE A CA 1
ATOM 2248 C C . PHE A 1 292 ? -4.805 30.609 30.641 1 91.5 292 PHE A C 1
ATOM 2250 O O . PHE A 1 292 ? -4.824 29.391 30.812 1 91.5 292 PHE A O 1
ATOM 2257 N N . ASN A 1 293 ? -4.637 31.469 31.641 1 88.81 293 ASN A N 1
ATOM 2258 C CA . ASN A 1 293 ? -4.758 31.109 33.031 1 88.81 293 ASN A CA 1
ATOM 2259 C C . ASN A 1 293 ? -3.793 30 33.438 1 88.81 293 ASN A C 1
ATOM 2261 O O . ASN A 1 293 ? -4.191 29.016 34.062 1 88.81 293 ASN A O 1
ATOM 2265 N N . ASN A 1 294 ? -2.629 30.062 32.906 1 86.69 294 ASN A N 1
ATOM 2266 C CA . ASN A 1 294 ? -1.526 29.172 33.219 1 86.69 294 ASN A CA 1
ATOM 2267 C C . ASN A 1 294 ? -1.8 27.75 32.75 1 86.69 294 ASN A C 1
ATOM 2269 O O . ASN A 1 294 ? -1.258 26.781 33.281 1 86.69 294 ASN A O 1
ATOM 2273 N N . THR A 1 295 ? -2.723 27.656 31.797 1 89.88 295 THR A N 1
ATOM 2274 C CA . THR A 1 295 ? -2.916 26.375 31.125 1 89.88 295 THR A CA 1
ATOM 2275 C C . THR A 1 295 ? -2.141 26.328 29.812 1 89.88 295 THR A C 1
ATOM 2277 O O . THR A 1 295 ? -1.554 27.344 29.391 1 89.88 295 THR A O 1
ATOM 2280 N N . LYS A 1 296 ? -2.129 25.156 29.281 1 91.06 296 LYS A N 1
ATOM 2281 C CA . LYS A 1 296 ? -1.451 24.969 28 1 91.06 296 LYS A CA 1
ATOM 2282 C C . LYS A 1 296 ? -2.396 24.375 26.969 1 91.06 296 LYS A C 1
ATOM 2284 O O . LYS A 1 296 ? -3.379 23.703 27.312 1 91.06 296 LYS A O 1
ATOM 2289 N N . LEU A 1 297 ? -2.129 24.766 25.828 1 91.62 297 LEU A N 1
ATOM 2290 C CA . LEU A 1 297 ? -2.77 24.109 24.688 1 91.62 297 LEU A CA 1
ATOM 2291 C C . LEU A 1 297 ? -1.938 22.922 24.203 1 91.62 297 LEU A C 1
ATOM 2293 O O . LEU A 1 297 ? -0.822 23.094 23.719 1 91.62 297 LEU A O 1
ATOM 2297 N N . ALA A 1 298 ? -2.447 21.703 24.453 1 92.75 298 ALA A N 1
ATOM 2298 C CA . ALA A 1 298 ? -1.843 20.516 23.844 1 92.75 298 ALA A CA 1
ATOM 2299 C C . ALA A 1 298 ? -2.305 20.344 22.406 1 92.75 298 ALA A C 1
ATOM 2301 O O . ALA A 1 298 ? -3.502 20.203 22.141 1 92.75 298 ALA A O 1
ATOM 2302 N N . LEU A 1 299 ? -1.346 20.375 21.531 1 93 299 LEU A N 1
ATOM 2303 C CA . LEU A 1 299 ? -1.697 20.375 20.109 1 93 299 LEU A CA 1
ATOM 2304 C C . LEU A 1 299 ? -0.898 19.328 19.359 1 93 299 LEU A C 1
ATOM 2306 O O . LEU A 1 299 ? 0.321 19.219 19.516 1 93 299 LEU A O 1
ATOM 2310 N N . ALA A 1 300 ? -1.592 18.5 18.625 1 94.62 300 ALA A N 1
ATOM 2311 C CA . ALA A 1 300 ? -0.985 17.594 17.641 1 94.62 300 ALA A CA 1
ATOM 2312 C C . ALA A 1 300 ? -1.355 18.016 16.219 1 94.62 300 ALA A C 1
ATOM 2314 O O . ALA A 1 300 ? -2.525 18.266 15.922 1 94.62 300 ALA A O 1
ATOM 2315 N N . ALA A 1 301 ? -0.339 18.156 15.43 1 92.19 301 ALA A N 1
ATOM 2316 C CA . ALA A 1 301 ? -0.551 18.594 14.047 1 92.19 301 ALA A CA 1
ATOM 2317 C C . ALA A 1 301 ? -0.008 17.578 13.062 1 92.19 301 ALA A C 1
ATOM 2319 O O . ALA A 1 301 ? 1.051 16.984 13.281 1 92.19 301 ALA A O 1
ATOM 2320 N N . SER A 1 302 ? -0.766 17.328 12.039 1 95 302 SER A N 1
ATOM 2321 C CA . SER A 1 302 ? -0.363 16.453 10.938 1 95 302 SER A CA 1
ATOM 2322 C C . SER A 1 302 ? -0.273 17.219 9.625 1 95 302 SER A C 1
ATOM 2324 O O . SER A 1 302 ? -1.12 18.062 9.336 1 95 302 SER A O 1
ATOM 2326 N N . LEU A 1 303 ? 0.792 16.891 8.891 1 91 303 LEU A N 1
ATOM 2327 C CA . LEU A 1 303 ? 0.931 17.484 7.566 1 91 303 LEU A CA 1
ATOM 2328 C C . LEU A 1 303 ? -0.041 16.828 6.582 1 91 303 LEU A C 1
ATOM 2330 O O . LEU A 1 303 ? -0.149 17.266 5.434 1 91 303 LEU A O 1
ATOM 2334 N N . ASN A 1 304 ? -0.727 15.828 7.012 1 95.31 304 ASN A N 1
ATOM 2335 C CA . ASN A 1 304 ? -1.595 15.031 6.152 1 95.31 304 ASN A CA 1
ATOM 2336 C C . ASN A 1 304 ? -3.062 15.18 6.547 1 95.31 304 ASN A C 1
ATOM 2338 O O . ASN A 1 304 ? -3.574 14.406 7.355 1 95.31 304 ASN A O 1
ATOM 2342 N N . GLY A 1 305 ? -3.717 16.109 6 1 96 305 GLY A N 1
ATOM 2343 C CA . GLY A 1 305 ? -5.141 16.344 6.176 1 96 305 GLY A CA 1
ATOM 2344 C C . GLY A 1 305 ? -5.93 16.25 4.883 1 96 305 GLY A C 1
ATOM 2345 O O . GLY A 1 305 ? -5.852 15.234 4.184 1 96 305 GLY A O 1
ATOM 2346 N N . GLY A 1 306 ? -6.574 17.297 4.523 1 95.19 306 GLY A N 1
ATOM 2347 C CA . GLY A 1 306 ? -7.332 17.328 3.281 1 95.19 306 GLY A CA 1
ATOM 2348 C C . GLY A 1 306 ? -6.453 17.25 2.047 1 95.19 306 GLY A C 1
ATOM 2349 O O . GLY A 1 306 ? -6.895 16.812 0.988 1 95.19 306 GLY A O 1
ATOM 2350 N N . ASN A 1 307 ? -5.23 17.672 2.184 1 93.12 307 ASN A N 1
ATOM 2351 C CA . ASN A 1 307 ? -4.316 17.656 1.047 1 93.12 307 ASN A CA 1
ATOM 2352 C C . ASN A 1 307 ? -4.094 16.234 0.527 1 93.12 307 ASN A C 1
ATOM 2354 O O . ASN A 1 307 ? -3.918 16.031 -0.676 1 93.12 307 ASN A O 1
ATOM 2358 N N . VAL A 1 308 ? -4.086 15.281 1.396 1 97.12 308 VAL A N 1
ATOM 2359 C CA . VAL A 1 308 ? -3.869 13.906 0.945 1 97.12 308 VAL A CA 1
ATOM 2360 C C . VAL A 1 308 ? -5.082 13.422 0.158 1 97.12 308 VAL A C 1
ATOM 2362 O O . VAL A 1 308 ? -4.945 12.68 -0.816 1 97.12 308 VAL A O 1
ATOM 2365 N N . ILE A 1 309 ? -6.277 13.789 0.585 1 97.44 309 ILE A N 1
ATOM 2366 C CA . ILE A 1 309 ? -7.496 13.438 -0.137 1 97.44 309 ILE A CA 1
ATOM 2367 C C . ILE A 1 309 ? -7.5 14.117 -1.504 1 97.44 309 ILE A C 1
ATOM 2369 O O . ILE A 1 309 ? -7.824 13.492 -2.516 1 97.44 309 ILE A O 1
ATOM 2373 N N . ALA A 1 310 ? -7.145 15.391 -1.475 1 94.69 310 ALA A N 1
ATOM 2374 C CA . ALA A 1 310 ? -7.035 16.125 -2.73 1 94.69 310 ALA A CA 1
ATOM 2375 C C . ALA A 1 310 ? -6.02 15.477 -3.666 1 94.69 310 ALA A C 1
ATOM 2377 O O . ALA A 1 310 ? -6.234 15.414 -4.879 1 94.69 310 ALA A O 1
ATOM 2378 N N . GLN A 1 311 ? -4.93 15.078 -3.119 1 95.81 311 GLN A N 1
ATOM 2379 C CA . GLN A 1 311 ? -3.904 14.406 -3.912 1 95.81 311 GLN A CA 1
ATOM 2380 C C . GLN A 1 311 ? -4.445 13.133 -4.559 1 95.81 311 GLN A C 1
ATOM 2382 O O . GLN A 1 311 ? -4.078 12.797 -5.684 1 95.81 311 GLN A O 1
ATOM 2387 N N . PHE A 1 312 ? -5.207 12.391 -3.791 1 97.75 312 PHE A N 1
ATOM 2388 C CA . PHE A 1 312 ? -5.832 11.195 -4.348 1 97.75 312 PHE A CA 1
ATOM 2389 C C . PHE A 1 312 ? -6.68 11.547 -5.566 1 97.75 312 PHE A C 1
ATOM 2391 O O . PHE A 1 312 ? -6.609 10.875 -6.594 1 97.75 312 PHE A O 1
ATOM 2398 N N . VAL A 1 313 ? -7.496 12.562 -5.5 1 97.19 313 VAL A N 1
ATOM 2399 C CA . VAL A 1 313 ? -8.344 13.016 -6.602 1 97.19 313 VAL A CA 1
ATOM 2400 C C . VAL A 1 313 ? -7.473 13.453 -7.777 1 97.19 313 VAL A C 1
ATOM 2402 O O . VAL A 1 313 ? -7.734 13.086 -8.922 1 97.19 313 VAL A O 1
ATOM 2405 N N . ARG A 1 314 ? -6.465 14.18 -7.508 1 95.25 314 ARG A N 1
ATOM 2406 C CA . ARG A 1 314 ? -5.547 14.617 -8.555 1 95.25 314 ARG A CA 1
ATOM 2407 C C . ARG A 1 314 ? -4.871 13.422 -9.227 1 95.25 314 ARG A C 1
ATOM 2409 O O . ARG A 1 314 ? -4.629 13.43 -10.43 1 95.25 314 ARG A O 1
ATOM 2416 N N . MET A 1 315 ? -4.512 12.461 -8.43 1 97.12 315 MET A N 1
ATOM 2417 C CA . MET A 1 315 ? -3.934 11.234 -8.969 1 97.12 315 MET A CA 1
ATOM 2418 C C . MET A 1 315 ? -4.875 10.586 -9.977 1 97.12 315 MET A C 1
ATOM 2420 O O . MET A 1 315 ? -4.441 10.148 -11.039 1 97.12 315 MET A O 1
ATOM 2424 N N . LEU A 1 316 ? -6.141 10.547 -9.633 1 97.38 316 LEU A N 1
ATOM 2425 C CA . LEU A 1 316 ? -7.121 9.945 -10.531 1 97.38 316 LEU A CA 1
ATOM 2426 C C . LEU A 1 316 ? -7.215 10.727 -11.836 1 97.38 316 LEU A C 1
ATOM 2428 O O . LEU A 1 316 ? -7.355 10.141 -12.906 1 97.38 316 LEU A O 1
ATOM 2432 N N . VAL A 1 317 ? -7.129 12.039 -11.734 1 96.94 317 VAL A N 1
ATOM 2433 C CA . VAL A 1 317 ? -7.117 12.875 -12.93 1 96.94 317 VAL A CA 1
ATOM 2434 C C . VAL A 1 317 ? -5.887 12.555 -13.773 1 96.94 317 VAL A C 1
ATOM 2436 O O . VAL A 1 317 ? -5.984 12.375 -14.984 1 96.94 317 VAL A O 1
ATOM 2439 N N . THR A 1 318 ? -4.797 12.477 -13.109 1 95.5 318 THR A N 1
ATOM 2440 C CA . THR A 1 318 ? -3.533 12.195 -13.781 1 95.5 318 THR A CA 1
ATOM 2441 C C . THR A 1 318 ? -3.561 10.812 -14.43 1 95.5 318 THR A C 1
ATOM 2443 O O . THR A 1 318 ? -3.139 10.648 -15.57 1 95.5 318 THR A O 1
ATOM 2446 N N . TRP A 1 319 ? -4.027 9.805 -13.68 1 96.44 319 TRP A N 1
ATOM 2447 C CA . TRP A 1 319 ? -4.117 8.445 -14.195 1 96.44 319 TRP A CA 1
ATOM 2448 C C . TRP A 1 319 ? -5.004 8.398 -15.438 1 96.44 319 TRP A C 1
ATOM 2450 O O . TRP A 1 319 ? -4.672 7.727 -16.422 1 96.44 319 TRP A O 1
ATOM 2460 N N . THR A 1 320 ? -6.117 9.078 -15.352 1 96.25 320 THR A N 1
ATOM 2461 C CA . THR A 1 320 ? -7.047 9.125 -16.484 1 96.25 320 THR A CA 1
ATOM 2462 C C . THR A 1 320 ? -6.387 9.75 -17.703 1 96.25 320 THR A C 1
ATOM 2464 O O . THR A 1 320 ? -6.543 9.25 -18.812 1 96.25 320 THR A O 1
ATOM 2467 N N . ARG A 1 321 ? -5.66 10.766 -17.484 1 95.25 321 ARG A N 1
ATOM 2468 C CA . ARG A 1 321 ? -4.941 11.414 -18.578 1 95.25 321 ARG A CA 1
ATOM 2469 C C . ARG A 1 321 ? -3.881 10.492 -19.172 1 95.25 321 ARG A C 1
ATOM 2471 O O . ARG A 1 321 ? -3.689 10.453 -20.391 1 95.25 321 ARG A O 1
ATOM 2478 N N . GLN A 1 322 ? -3.229 9.781 -18.375 1 93.81 322 GLN A N 1
ATOM 2479 C CA . GLN A 1 322 ? -2.148 8.898 -18.797 1 93.81 322 GLN A CA 1
ATOM 2480 C C . GLN A 1 322 ? -2.684 7.742 -19.641 1 93.81 322 GLN A C 1
ATOM 2482 O O . GLN A 1 322 ? -1.937 7.125 -20.406 1 93.81 322 GLN A O 1
ATOM 2487 N N . ILE A 1 323 ? -3.965 7.445 -19.453 1 94.5 323 ILE A N 1
ATOM 2488 C CA . ILE A 1 323 ? -4.516 6.371 -20.281 1 94.5 323 ILE A CA 1
ATOM 2489 C C . ILE A 1 323 ? -5.32 6.961 -21.438 1 94.5 323 ILE A C 1
ATOM 2491 O O . ILE A 1 323 ? -6.168 6.285 -22.016 1 94.5 323 ILE A O 1
ATOM 2495 N N . GLY A 1 324 ? -5.184 8.258 -21.703 1 93.06 324 GLY A N 1
ATOM 2496 C CA . GLY A 1 324 ? -5.672 8.906 -22.922 1 93.06 324 GLY A CA 1
ATOM 2497 C C . GLY A 1 324 ? -7.062 9.484 -22.766 1 93.06 324 GLY A C 1
ATOM 2498 O O . GLY A 1 324 ? -7.75 9.727 -23.766 1 93.06 324 GLY A O 1
ATOM 2499 N N . LEU A 1 325 ? -7.52 9.664 -21.578 1 96.31 325 LEU A N 1
ATOM 2500 C CA . LEU A 1 325 ? -8.844 10.219 -21.297 1 96.31 325 LEU A CA 1
ATOM 2501 C C . LEU A 1 325 ? -8.742 11.508 -20.5 1 96.31 325 LEU A C 1
ATOM 2503 O O . LEU A 1 325 ? -7.637 11.969 -20.188 1 96.31 325 LEU A O 1
ATOM 2507 N N . SER A 1 326 ? -9.883 12.148 -20.344 1 95.44 326 SER A N 1
ATOM 2508 C CA . SER A 1 326 ? -9.891 13.398 -19.594 1 95.44 326 SER A CA 1
ATOM 2509 C C . SER A 1 326 ? -11.094 13.477 -18.656 1 95.44 326 SER A C 1
ATOM 2511 O O . SER A 1 326 ? -12.195 13.055 -19.031 1 95.44 326 SER A O 1
ATOM 2513 N N . VAL A 1 327 ? -10.852 13.953 -17.484 1 96.56 327 VAL A N 1
ATOM 2514 C CA . VAL A 1 327 ? -11.883 14.156 -16.484 1 96.56 327 VAL A CA 1
ATOM 2515 C C . VAL A 1 327 ? -11.477 15.297 -15.547 1 96.56 327 VAL A C 1
ATOM 2517 O O . VAL A 1 327 ? -10.289 15.547 -15.344 1 96.56 327 VAL A O 1
ATOM 2520 N N . THR A 1 328 ? -12.445 16.047 -15.062 1 96.69 328 THR A N 1
ATOM 2521 C CA . THR A 1 328 ? -12.141 17.156 -14.156 1 96.69 328 THR A CA 1
ATOM 2522 C C . THR A 1 328 ? -12.133 16.672 -12.703 1 96.69 328 THR A C 1
ATOM 2524 O O . THR A 1 328 ? -12.742 15.648 -12.383 1 96.69 328 THR A O 1
ATOM 2527 N N . GLU A 1 329 ? -11.445 17.391 -11.82 1 95.94 329 GLU A N 1
ATOM 2528 C CA . GLU A 1 329 ? -11.461 17.078 -10.391 1 95.94 329 GLU A CA 1
ATOM 2529 C C . GLU A 1 329 ? -12.883 17.109 -9.836 1 95.94 329 GLU A C 1
ATOM 2531 O O . GLU A 1 329 ? -13.25 16.25 -9.023 1 95.94 329 GLU A O 1
ATOM 2536 N N . ASP A 1 330 ? -13.656 18.078 -10.281 1 94.88 330 ASP A N 1
ATOM 2537 C CA . ASP A 1 330 ? -15.023 18.25 -9.805 1 94.88 330 ASP A CA 1
ATOM 2538 C C . ASP A 1 330 ? -15.875 17.016 -10.109 1 94.88 330 ASP A C 1
ATOM 2540 O O . ASP A 1 330 ? -16.688 16.594 -9.289 1 94.88 330 ASP A O 1
ATOM 2544 N N . ASP A 1 331 ? -15.68 16.516 -11.234 1 95.75 331 ASP A N 1
ATOM 2545 C CA . ASP A 1 331 ? -16.406 15.305 -11.625 1 95.75 331 ASP A CA 1
ATOM 2546 C C . ASP A 1 331 ? -16.047 14.133 -10.711 1 95.75 331 ASP A C 1
ATOM 2548 O O . ASP A 1 331 ? -16.938 13.375 -10.297 1 95.75 331 ASP A O 1
ATOM 2552 N N . ILE A 1 332 ? -14.812 13.984 -10.453 1 96.69 332 ILE A N 1
ATOM 2553 C CA . ILE A 1 332 ? -14.344 12.891 -9.609 1 96.69 332 ILE A CA 1
ATOM 2554 C C . ILE A 1 332 ? -14.891 13.055 -8.195 1 96.69 332 ILE A C 1
ATOM 2556 O O . ILE A 1 332 ? -15.375 12.094 -7.598 1 96.69 332 ILE A O 1
ATOM 2560 N N . TRP A 1 333 ? -14.828 14.305 -7.664 1 95.25 333 TRP A N 1
ATOM 2561 C CA . TRP A 1 333 ? -15.344 14.578 -6.328 1 95.25 333 TRP A CA 1
ATOM 2562 C C . TRP A 1 333 ? -16.812 14.195 -6.227 1 95.25 333 TRP A C 1
ATOM 2564 O O . TRP A 1 333 ? -17.234 13.523 -5.273 1 95.25 333 TRP A O 1
ATOM 2574 N N . LYS A 1 334 ? -17.562 14.617 -7.18 1 94.31 334 LYS A N 1
ATOM 2575 C CA . LYS A 1 334 ? -18.984 14.336 -7.199 1 94.31 334 LYS A CA 1
ATOM 2576 C C . LYS A 1 334 ? -19.25 12.836 -7.164 1 94.31 334 LYS A C 1
ATOM 2578 O O . LYS A 1 334 ? -20.125 12.367 -6.422 1 94.31 334 LYS A O 1
ATOM 2583 N N . GLN A 1 335 ? -18.562 12.133 -7.93 1 95.38 335 GLN A N 1
ATOM 2584 C CA . GLN A 1 335 ? -18.75 10.688 -8.008 1 95.38 335 GLN A CA 1
ATOM 2585 C C . GLN A 1 335 ? -18.344 10.016 -6.699 1 95.38 335 GLN A C 1
ATOM 2587 O O . GLN A 1 335 ? -19.078 9.172 -6.18 1 95.38 335 GLN A O 1
ATOM 2592 N N . LEU A 1 336 ? -17.156 10.312 -6.184 1 96.12 336 LEU A N 1
ATOM 2593 C CA . LEU A 1 336 ? -16.641 9.688 -4.969 1 96.12 336 LEU A CA 1
ATOM 2594 C C . LEU A 1 336 ? -17.562 9.938 -3.789 1 96.12 336 LEU A C 1
ATOM 2596 O O . LEU A 1 336 ? -17.875 9.016 -3.027 1 96.12 336 LEU A O 1
ATOM 2600 N N . LEU A 1 337 ? -18.016 11.195 -3.611 1 95 337 LEU A N 1
ATOM 2601 C CA . LEU A 1 337 ? -18.844 11.555 -2.471 1 95 337 LEU A CA 1
ATOM 2602 C C . LEU A 1 337 ? -20.25 10.945 -2.602 1 95 337 LEU A C 1
ATOM 2604 O O . LEU A 1 337 ? -20.875 10.594 -1.6 1 95 337 LEU A O 1
ATOM 2608 N N . ARG A 1 338 ? -20.688 10.781 -3.84 1 94.62 338 ARG A N 1
ATOM 2609 C CA . ARG A 1 338 ? -21.984 10.18 -4.09 1 94.62 338 ARG A CA 1
ATOM 2610 C C . ARG A 1 338 ? -21.953 8.68 -3.852 1 94.62 338 ARG A C 1
ATOM 2612 O O . ARG A 1 338 ? -22.875 8.125 -3.227 1 94.62 338 ARG A O 1
ATOM 2619 N N . ASP A 1 339 ? -20.953 8.047 -4.27 1 96.06 339 ASP A N 1
ATOM 2620 C CA . ASP A 1 339 ? -20.969 6.59 -4.387 1 96.06 339 ASP A CA 1
ATOM 2621 C C . ASP A 1 339 ? -20.328 5.934 -3.164 1 96.06 339 ASP A C 1
ATOM 2623 O O . ASP A 1 339 ? -20.5 4.734 -2.941 1 96.06 339 ASP A O 1
ATOM 2627 N N . THR A 1 340 ? -19.562 6.621 -2.357 1 96.31 340 THR A N 1
ATOM 2628 C CA . THR A 1 340 ? -18.891 6.043 -1.208 1 96.31 340 THR A CA 1
ATOM 2629 C C . THR A 1 340 ? -19.75 6.148 0.046 1 96.31 340 THR A C 1
ATOM 2631 O O . THR A 1 340 ? -20.141 7.25 0.438 1 96.31 340 THR A O 1
ATOM 2634 N N . LYS A 1 341 ? -20.016 5.039 0.595 1 94.88 341 LYS A N 1
ATOM 2635 C CA . LYS A 1 341 ? -20.75 4.977 1.858 1 94.88 341 LYS A CA 1
ATOM 2636 C C . LYS A 1 341 ? -19.812 4.586 3.008 1 94.88 341 LYS A C 1
ATOM 2638 O O . LYS A 1 341 ? -19.172 3.537 2.957 1 94.88 341 LYS A O 1
ATOM 2643 N N . PRO A 1 342 ? -19.797 5.359 4.066 1 93.19 342 PRO A N 1
ATOM 2644 C CA . PRO A 1 342 ? -18.891 5.066 5.18 1 93.19 342 PRO A CA 1
ATOM 2645 C C . PRO A 1 342 ? -19.078 3.654 5.734 1 93.19 342 PRO A C 1
ATOM 2647 O O . PRO A 1 342 ? -18.094 3.004 6.113 1 93.19 342 PRO A O 1
ATOM 2650 N N . SER A 1 343 ? -20.266 3.176 5.73 1 92.62 343 SER A N 1
ATOM 2651 C CA . SER A 1 343 ? -20.578 1.883 6.328 1 92.62 343 SER A CA 1
ATOM 2652 C C . SER A 1 343 ? -20.047 0.734 5.48 1 92.62 343 SER A C 1
ATOM 2654 O O . SER A 1 343 ? -19.938 -0.397 5.957 1 92.62 343 SER A O 1
ATOM 2656 N N . GLU A 1 344 ? -19.672 1.019 4.285 1 93.75 344 GLU A N 1
ATOM 2657 C CA . GLU A 1 344 ? -19.219 -0.023 3.373 1 93.75 344 GLU A CA 1
ATOM 2658 C C . GLU A 1 344 ? -17.688 -0.123 3.375 1 93.75 344 GLU A C 1
ATOM 2660 O O . GLU A 1 344 ? -17.094 -0.738 2.484 1 93.75 344 GLU A O 1
ATOM 2665 N N . ARG A 1 345 ? -17.062 0.409 4.336 1 95 345 ARG A N 1
ATOM 2666 C CA . ARG A 1 345 ? -15.602 0.35 4.414 1 95 345 ARG A CA 1
ATOM 2667 C C . ARG A 1 345 ? -15.117 -1.09 4.547 1 95 345 ARG A C 1
ATOM 2669 O O . ARG A 1 345 ? -15.688 -1.874 5.309 1 95 345 ARG A O 1
ATOM 2676 N N . ASP A 1 346 ? -14.148 -1.443 3.75 1 95.44 346 ASP A N 1
ATOM 2677 C CA . ASP A 1 346 ? -13.477 -2.727 3.918 1 95.44 346 ASP A CA 1
ATOM 2678 C C . ASP A 1 346 ? -12.562 -2.713 5.145 1 95.44 346 ASP A C 1
ATOM 2680 O O . ASP A 1 346 ? -11.531 -2.037 5.152 1 95.44 346 ASP A O 1
ATOM 2684 N N . ARG A 1 347 ? -12.789 -3.516 6.199 1 93.94 347 ARG A N 1
ATOM 2685 C CA . ARG A 1 347 ? -12.086 -3.475 7.473 1 93.94 347 ARG A CA 1
ATOM 2686 C C . ARG A 1 347 ? -10.695 -4.086 7.352 1 93.94 347 ARG A C 1
ATOM 2688 O O . ARG A 1 347 ? -9.828 -3.842 8.195 1 93.94 347 ARG A O 1
ATOM 2695 N N . ASN A 1 348 ? -10.492 -4.859 6.301 1 94.44 348 ASN A N 1
ATOM 2696 C CA . ASN A 1 348 ? -9.188 -5.48 6.105 1 94.44 348 ASN A CA 1
ATOM 2697 C C . ASN A 1 348 ? -8.211 -4.527 5.418 1 94.44 348 ASN A C 1
ATOM 2699 O O . ASN A 1 348 ? -7 -4.617 5.625 1 94.44 348 ASN A O 1
ATOM 2703 N N . LEU A 1 349 ? -8.781 -3.658 4.621 1 97.12 349 LEU A N 1
ATOM 2704 C CA . LEU A 1 349 ? -7.961 -2.711 3.873 1 97.12 349 LEU A CA 1
ATOM 2705 C C . LEU A 1 349 ? -7.438 -1.606 4.785 1 97.12 349 LEU A C 1
ATOM 2707 O O . LEU A 1 349 ? -8.219 -0.901 5.426 1 97.12 349 LEU A O 1
ATOM 2711 N N . VAL A 1 350 ? -6.117 -1.476 4.914 1 97.94 350 VAL A N 1
ATOM 2712 C CA . VAL A 1 350 ? -5.492 -0.489 5.785 1 97.94 350 VAL A CA 1
ATOM 2713 C C . VAL A 1 350 ? -4.738 0.54 4.945 1 97.94 350 VAL A C 1
ATOM 2715 O O . VAL A 1 350 ? -3.822 0.19 4.199 1 97.94 350 VAL A O 1
ATOM 2718 N N . VAL A 1 351 ? -5.137 1.786 5.027 1 98.19 351 VAL A N 1
ATOM 2719 C CA . VAL A 1 351 ? -4.477 2.871 4.309 1 98.19 351 VAL A CA 1
ATOM 2720 C C . VAL A 1 351 ? -3.848 3.844 5.309 1 98.19 351 VAL A C 1
ATOM 2722 O O . VAL A 1 351 ? -4.539 4.383 6.176 1 98.19 351 VAL A O 1
ATOM 2725 N N . ASP A 1 352 ? -2.566 4.016 5.281 1 98.12 352 ASP A N 1
ATOM 2726 C CA . ASP A 1 352 ? -1.852 5.07 5.988 1 98.12 352 ASP A CA 1
ATOM 2727 C C . ASP A 1 352 ? -1.533 6.242 5.059 1 98.12 352 ASP A C 1
ATOM 2729 O O . ASP A 1 352 ? -0.57 6.184 4.293 1 98.12 352 ASP A O 1
ATOM 2733 N N . PRO A 1 353 ? -2.295 7.297 5.168 1 97.5 353 PRO A N 1
ATOM 2734 C CA . PRO A 1 353 ? -2.213 8.352 4.152 1 97.5 353 PRO A CA 1
ATOM 2735 C C . PRO A 1 353 ? -1.158 9.406 4.48 1 97.5 353 PRO A C 1
ATOM 2737 O O . PRO A 1 353 ? -1.423 10.602 4.367 1 97.5 353 PRO A O 1
ATOM 2740 N N . THR A 1 354 ? 0.078 9.023 4.844 1 97.5 354 THR A N 1
ATOM 2741 C CA . THR A 1 354 ? 1.135 9.953 5.227 1 97.5 354 THR A CA 1
ATOM 2742 C C . THR A 1 354 ? 2.098 10.195 4.066 1 97.5 354 THR A C 1
ATOM 2744 O O . THR A 1 354 ? 3.314 10.086 4.234 1 97.5 354 THR A O 1
ATOM 2747 N N . ILE A 1 355 ? 1.519 10.578 2.938 1 97 355 ILE A N 1
ATOM 2748 C CA . ILE A 1 355 ? 2.285 10.672 1.701 1 97 355 ILE A CA 1
ATOM 2749 C C . ILE A 1 355 ? 3.184 11.906 1.744 1 97 355 ILE A C 1
ATOM 2751 O O . ILE A 1 355 ? 4.094 12.047 0.924 1 97 355 ILE A O 1
ATOM 2755 N N . PHE A 1 356 ? 2.973 12.789 2.709 1 92 356 PHE A N 1
ATOM 2756 C CA . PHE A 1 356 ? 3.818 13.961 2.865 1 92 356 PHE A CA 1
ATOM 2757 C C . PHE A 1 356 ? 4.738 13.812 4.07 1 92 356 PHE A C 1
ATOM 2759 O O . PHE A 1 356 ? 5.402 14.766 4.473 1 92 356 PHE A O 1
ATOM 2766 N N . GLY A 1 357 ? 4.742 12.633 4.668 1 91.75 357 GLY A N 1
ATOM 2767 C CA . GLY A 1 357 ? 5.449 12.477 5.93 1 91.75 357 GLY A CA 1
ATOM 2768 C C . GLY A 1 357 ? 4.84 13.297 7.055 1 91.75 357 GLY A C 1
ATOM 2769 O O . GLY A 1 357 ? 3.836 13.984 6.859 1 91.75 357 GLY A O 1
ATOM 2770 N N . GLU A 1 358 ? 5.328 13.047 8.305 1 91.69 358 GLU A N 1
ATOM 2771 C CA . GLU A 1 358 ? 5.004 13.875 9.461 1 91.69 358 GLU A CA 1
ATOM 2772 C C . GLU A 1 358 ? 6.238 14.594 10 1 91.69 358 GLU A C 1
ATOM 2774 O O . GLU A 1 358 ? 7.367 14.188 9.711 1 91.69 358 GLU A O 1
ATOM 2779 N N . ARG A 1 359 ? 6.012 15.68 10.656 1 81.56 359 ARG A N 1
ATOM 2780 C CA . ARG A 1 359 ? 7.141 16.422 11.211 1 81.56 359 ARG A CA 1
ATOM 2781 C C . ARG A 1 359 ? 7.941 15.555 12.18 1 81.56 359 ARG A C 1
ATOM 2783 O O . ARG A 1 359 ? 9.172 15.609 12.203 1 81.56 359 ARG A O 1
ATOM 2790 N N . HIS A 1 360 ? 7.227 14.773 12.969 1 84.88 360 HIS A N 1
ATOM 2791 C CA . HIS A 1 360 ? 7.879 13.969 14 1 84.88 360 HIS A CA 1
ATOM 2792 C C . HIS A 1 360 ? 8.398 12.656 13.422 1 84.88 360 HIS A C 1
ATOM 2794 O O . HIS A 1 360 ? 9.242 11.992 14.031 1 84.88 360 HIS A O 1
ATOM 2800 N N . THR A 1 361 ? 7.914 12.242 12.219 1 90.44 361 THR A N 1
ATOM 2801 C CA . THR A 1 361 ? 8.359 11.055 11.5 1 90.44 361 THR A CA 1
ATOM 2802 C C . THR A 1 361 ? 8.398 11.32 9.992 1 90.44 361 THR A C 1
ATOM 2804 O O . THR A 1 361 ? 7.605 10.75 9.242 1 90.44 361 THR A O 1
ATOM 2807 N N . PRO A 1 362 ? 9.367 12.07 9.594 1 87.62 362 PRO A N 1
ATOM 2808 C CA . PRO A 1 362 ? 9.391 12.5 8.195 1 87.62 362 PRO A CA 1
ATOM 2809 C C . PRO A 1 362 ? 9.586 11.336 7.227 1 87.62 362 PRO A C 1
ATOM 2811 O O . PRO A 1 362 ? 9.172 11.422 6.066 1 87.62 362 PRO A O 1
ATOM 2814 N N . ASP A 1 363 ? 10.133 10.203 7.656 1 89.56 363 ASP A N 1
ATOM 2815 C CA . ASP A 1 363 ? 10.477 9.094 6.773 1 89.56 363 ASP A CA 1
ATOM 2816 C C . ASP A 1 363 ? 9.328 8.102 6.664 1 89.56 363 ASP A C 1
ATOM 2818 O O . ASP A 1 363 ? 9.352 7.199 5.82 1 89.56 363 ASP A O 1
ATOM 2822 N N . GLN A 1 364 ? 8.383 8.273 7.496 1 91.56 364 GLN A N 1
ATOM 2823 C CA . GLN A 1 364 ? 7.207 7.41 7.41 1 91.56 364 GLN A CA 1
ATOM 2824 C C . GLN A 1 364 ? 6.246 7.895 6.324 1 91.56 364 GLN A C 1
ATOM 2826 O O . GLN A 1 364 ? 5.465 8.82 6.555 1 91.56 364 GLN A O 1
ATOM 2831 N N . LEU A 1 365 ? 6.266 7.203 5.172 1 96.5 365 LEU A N 1
ATOM 2832 C CA . LEU A 1 365 ? 5.465 7.621 4.027 1 96.5 365 LEU A CA 1
ATOM 2833 C C . LEU A 1 365 ? 4.191 6.785 3.924 1 96.5 365 LEU A C 1
ATOM 2835 O O . LEU A 1 365 ? 3.887 5.996 4.82 1 96.5 365 LEU A O 1
ATOM 2839 N N . GLY A 1 366 ? 3.381 7.059 2.918 1 97.75 366 GLY A N 1
ATOM 2840 C CA . GLY A 1 366 ? 2.086 6.414 2.768 1 97.75 366 GLY A CA 1
ATOM 2841 C C . GLY A 1 366 ? 2.189 4.938 2.438 1 97.75 366 GLY A C 1
ATOM 2842 O O . GLY A 1 366 ? 3.191 4.488 1.873 1 97.75 366 GLY A O 1
ATOM 2843 N N . SER A 1 367 ? 1.179 4.191 2.791 1 98.44 367 SER A N 1
ATOM 2844 C CA . SER A 1 367 ? 1.15 2.766 2.479 1 98.44 367 SER A CA 1
ATOM 2845 C C . SER A 1 367 ? -0.281 2.25 2.375 1 98.44 367 SER A C 1
ATOM 2847 O O . SER A 1 367 ? -1.206 2.859 2.916 1 98.44 367 SER A O 1
ATOM 2849 N N . ILE A 1 368 ? -0.527 1.271 1.666 1 98.38 368 ILE A N 1
ATOM 2850 C CA . ILE A 1 368 ? -1.759 0.495 1.578 1 98.38 368 ILE A CA 1
ATOM 2851 C C . ILE A 1 368 ? -1.456 -0.981 1.824 1 98.38 368 ILE A C 1
ATOM 2853 O O . ILE A 1 368 ? -0.547 -1.546 1.211 1 98.38 368 ILE A O 1
ATOM 2857 N N . GLN A 1 369 ? -2.146 -1.629 2.736 1 98.12 369 GLN A N 1
ATOM 2858 C CA . GLN A 1 369 ? -1.915 -3.025 3.088 1 98.12 369 GLN A CA 1
ATOM 2859 C C . GLN A 1 369 ? -3.191 -3.85 2.939 1 98.12 369 GLN A C 1
ATOM 2861 O O . GLN A 1 369 ? -4.293 -3.299 2.932 1 98.12 369 GLN A O 1
ATOM 2866 N N . ASN A 1 370 ? -2.99 -5.133 2.775 1 97.88 370 ASN A N 1
ATOM 2867 C CA . ASN A 1 370 ? -4.062 -6.117 2.697 1 97.88 370 ASN A CA 1
ATOM 2868 C C . ASN A 1 370 ? -4.91 -5.926 1.442 1 97.88 370 ASN A C 1
ATOM 2870 O O . ASN A 1 370 ? -6.137 -6.012 1.498 1 97.88 370 ASN A O 1
ATOM 2874 N N . LEU A 1 371 ? -4.223 -5.617 0.366 1 97.56 371 LEU A N 1
ATOM 2875 C CA . LEU A 1 371 ? -4.867 -5.551 -0.942 1 97.56 371 LEU A CA 1
ATOM 2876 C C . LEU A 1 371 ? -5.203 -6.949 -1.451 1 97.56 371 LEU A C 1
ATOM 2878 O O . LEU A 1 371 ? -4.344 -7.832 -1.471 1 97.56 371 LEU A O 1
ATOM 2882 N N . SER A 1 372 ? -6.418 -7.164 -1.777 1 94.94 372 SER A N 1
ATOM 2883 C CA . SER A 1 372 ? -6.898 -8.398 -2.393 1 94.94 372 SER A CA 1
ATOM 2884 C C . SER A 1 372 ? -7.613 -8.117 -3.709 1 94.94 372 SER A C 1
ATOM 2886 O O . SER A 1 372 ? -7.895 -6.961 -4.035 1 94.94 372 SER A O 1
ATOM 2888 N N . SER A 1 373 ? -7.895 -9.156 -4.449 1 91.25 373 SER A N 1
ATOM 2889 C CA . SER A 1 373 ? -8.57 -9.008 -5.734 1 91.25 373 SER A CA 1
ATOM 2890 C C . SER A 1 373 ? -9.984 -8.461 -5.555 1 91.25 373 SER A C 1
ATOM 2892 O O . SER A 1 373 ? -10.578 -7.926 -6.496 1 91.25 373 SER A O 1
ATOM 2894 N N . ASP A 1 374 ? -10.477 -8.453 -4.312 1 91.12 374 ASP A N 1
ATOM 2895 C CA . ASP A 1 374 ? -11.883 -8.117 -4.082 1 91.12 374 ASP A CA 1
ATOM 2896 C C . ASP A 1 374 ? -12.023 -6.691 -3.545 1 91.12 374 ASP A C 1
ATOM 2898 O O . ASP A 1 374 ? -13.133 -6.191 -3.377 1 91.12 374 ASP A O 1
ATOM 2902 N N . ASN A 1 375 ? -10.969 -6.062 -3.271 1 95.94 375 ASN A N 1
ATOM 2903 C CA . ASN A 1 375 ? -11.125 -4.762 -2.631 1 95.94 375 ASN A CA 1
ATOM 2904 C C . ASN A 1 375 ? -10.359 -3.672 -3.385 1 95.94 375 ASN A C 1
ATOM 2906 O O . ASN A 1 375 ? -9.906 -2.701 -2.781 1 95.94 375 ASN A O 1
ATOM 2910 N N . LEU A 1 376 ? -10.281 -3.779 -4.703 1 94.56 376 LEU A N 1
ATOM 2911 C CA . LEU A 1 376 ? -9.484 -2.859 -5.512 1 94.56 376 LEU A CA 1
ATOM 2912 C C . LEU A 1 376 ? -10.375 -1.782 -6.133 1 94.56 376 LEU A C 1
ATOM 2914 O O . LEU A 1 376 ? -9.898 -0.957 -6.914 1 94.56 376 LEU A O 1
ATOM 2918 N N . ASP A 1 377 ? -11.57 -1.694 -5.797 1 94.69 377 ASP A N 1
ATOM 2919 C CA . ASP A 1 377 ? -12.43 -0.671 -6.387 1 94.69 377 ASP A CA 1
ATOM 2920 C C . ASP A 1 377 ? -12.164 0.697 -5.762 1 94.69 377 ASP A C 1
ATOM 2922 O O . ASP A 1 377 ? -11.688 0.784 -4.625 1 94.69 377 ASP A O 1
ATOM 2926 N N . ILE A 1 378 ? -12.547 1.821 -6.465 1 96.31 378 ILE A N 1
ATOM 2927 C CA . ILE A 1 378 ? -12.18 3.188 -6.109 1 96.31 378 ILE A CA 1
ATOM 2928 C C . ILE A 1 378 ? -12.891 3.592 -4.82 1 96.31 378 ILE A C 1
ATOM 2930 O O . ILE A 1 378 ? -12.328 4.309 -3.992 1 96.31 378 ILE A O 1
ATOM 2934 N N . THR A 1 379 ? -14.125 3.133 -4.625 1 96.56 379 THR A N 1
ATOM 2935 C CA . THR A 1 379 ? -14.898 3.559 -3.469 1 96.56 379 THR A CA 1
ATOM 2936 C C . THR A 1 379 ? -14.336 2.955 -2.186 1 96.56 379 THR A C 1
ATOM 2938 O O . THR A 1 379 ? -14.328 3.609 -1.14 1 96.56 379 THR A O 1
ATOM 2941 N N . LYS A 1 380 ? -13.883 1.697 -2.268 1 96.88 380 LYS A N 1
ATOM 2942 C CA . LYS A 1 380 ? -13.281 1.061 -1.099 1 96.88 380 LYS A CA 1
ATOM 2943 C C . LYS A 1 380 ? -11.961 1.732 -0.724 1 96.88 380 LYS A C 1
ATOM 2945 O O . LYS A 1 380 ? -11.695 1.965 0.457 1 96.88 380 LYS A O 1
ATOM 2950 N N . ILE A 1 381 ? -11.188 2.053 -1.733 1 97.75 381 ILE A N 1
ATOM 2951 C CA . ILE A 1 381 ? -9.906 2.701 -1.488 1 97.75 381 ILE A CA 1
ATOM 2952 C C . ILE A 1 381 ? -10.133 4.102 -0.92 1 97.75 381 ILE A C 1
ATOM 2954 O O . ILE A 1 381 ? -9.5 4.488 0.063 1 97.75 381 ILE A O 1
ATOM 2958 N N . PHE A 1 382 ? -11.086 4.828 -1.519 1 98.12 382 PHE A N 1
ATOM 2959 C CA . PHE A 1 382 ? -11.406 6.18 -1.063 1 98.12 382 PHE A CA 1
ATOM 2960 C C . PHE A 1 382 ? -11.938 6.156 0.364 1 98.12 382 PHE A C 1
ATOM 2962 O O . PHE A 1 382 ? -11.539 6.973 1.195 1 98.12 382 PHE A O 1
ATOM 2969 N N . ASN A 1 383 ? -12.812 5.258 0.642 1 98.38 383 ASN A N 1
ATOM 2970 C CA . ASN A 1 383 ? -13.367 5.098 1.982 1 98.38 383 ASN A CA 1
ATOM 2971 C C . ASN A 1 383 ? -12.273 4.832 3.012 1 98.38 383 ASN A C 1
ATOM 2973 O O . ASN A 1 383 ? -12.234 5.477 4.062 1 98.38 383 ASN A O 1
ATOM 2977 N N . SER A 1 384 ? -11.398 3.922 2.684 1 98.31 384 SER A N 1
ATOM 2978 C CA . SER A 1 384 ? -10.312 3.564 3.59 1 98.31 384 SER A CA 1
ATOM 2979 C C . SER A 1 384 ? -9.312 4.707 3.736 1 98.31 384 SER A C 1
ATOM 2981 O O . SER A 1 384 ? -8.719 4.883 4.801 1 98.31 384 SER A O 1
ATOM 2983 N N . LEU A 1 385 ? -9.141 5.457 2.668 1 98.38 385 LEU A N 1
ATOM 2984 C CA . LEU A 1 385 ? -8.297 6.648 2.727 1 98.38 385 LEU A CA 1
ATOM 2985 C C . LEU A 1 385 ? -8.859 7.664 3.719 1 98.38 385 LEU A C 1
ATOM 2987 O O . LEU A 1 385 ? -8.125 8.18 4.566 1 98.38 385 LEU A O 1
ATOM 2991 N N . CYS A 1 386 ? -10.148 7.926 3.615 1 98.31 386 CYS A N 1
ATOM 2992 C CA . CYS A 1 386 ? -10.805 8.852 4.531 1 98.31 386 CYS A CA 1
ATOM 2993 C C . CYS A 1 386 ? -10.688 8.367 5.969 1 98.31 386 CYS A C 1
ATOM 2995 O O . CYS A 1 386 ? -10.383 9.156 6.871 1 98.31 386 CYS A O 1
ATOM 2997 N N . PHE A 1 387 ? -10.938 7.098 6.168 1 98.5 387 PHE A N 1
ATOM 2998 C CA . PHE A 1 387 ? -10.781 6.496 7.488 1 98.5 387 PHE A CA 1
ATOM 2999 C C . PHE A 1 387 ? -9.352 6.652 7.992 1 98.5 387 PHE A C 1
ATOM 3001 O O . PHE A 1 387 ? -9.133 6.953 9.164 1 98.5 387 PHE A O 1
ATOM 3008 N N . GLY A 1 388 ? -8.414 6.438 7.062 1 98.38 388 GLY A N 1
ATOM 3009 C CA . GLY A 1 388 ? -7.008 6.547 7.406 1 98.38 388 GLY A CA 1
ATOM 3010 C C . GLY A 1 388 ? -6.613 7.93 7.883 1 98.38 388 GLY A C 1
ATOM 3011 O O . GLY A 1 388 ? -5.766 8.07 8.766 1 98.38 388 GLY A O 1
ATOM 3012 N N . VAL A 1 389 ? -7.172 8.969 7.336 1 98.25 389 VAL A N 1
ATOM 3013 C CA . VAL A 1 389 ? -6.902 10.344 7.746 1 98.25 389 VAL A CA 1
ATOM 3014 C C . VAL A 1 389 ? -7.328 10.539 9.195 1 98.25 389 VAL A C 1
ATOM 3016 O O . VAL A 1 389 ? -6.578 11.109 10 1 98.25 389 VAL A O 1
ATOM 3019 N N . VAL A 1 390 ? -8.516 10.07 9.547 1 98.12 390 VAL A N 1
ATOM 3020 C CA . VAL A 1 390 ? -9.023 10.219 10.906 1 98.12 390 VAL A CA 1
ATOM 3021 C C . VAL A 1 390 ? -8.211 9.344 11.859 1 98.12 390 VAL A C 1
ATOM 3023 O O . VAL A 1 390 ? -7.906 9.75 12.977 1 98.12 390 VAL A O 1
ATOM 3026 N N . GLN A 1 391 ? -7.902 8.148 11.383 1 98.06 391 GLN A N 1
ATOM 3027 C CA . GLN A 1 391 ? -7.09 7.262 12.203 1 98.06 391 GLN A CA 1
ATOM 3028 C C . GLN A 1 391 ? -5.734 7.891 12.516 1 98.06 391 GLN A C 1
ATOM 3030 O O . GLN A 1 391 ? -5.176 7.672 13.594 1 98.06 391 GLN A O 1
ATOM 3035 N N . ASN A 1 392 ? -5.18 8.586 11.562 1 97.81 392 ASN A N 1
ATOM 3036 C CA . ASN A 1 392 ? -3.922 9.281 11.789 1 97.81 392 ASN A CA 1
ATOM 3037 C C . ASN A 1 392 ? -4.047 10.32 12.906 1 97.81 392 ASN A C 1
ATOM 3039 O O . ASN A 1 392 ? -3.109 10.531 13.672 1 97.81 392 ASN A O 1
ATOM 3043 N N . ALA A 1 393 ? -5.164 11.031 12.961 1 97.56 393 ALA A N 1
ATOM 3044 C CA . ALA A 1 393 ? -5.426 11.961 14.062 1 97.56 393 ALA A CA 1
ATOM 3045 C C . ALA A 1 393 ? -5.352 11.25 15.406 1 97.56 393 ALA A C 1
ATOM 3047 O O . ALA A 1 393 ? -4.734 11.758 16.344 1 97.56 393 ALA A O 1
ATOM 3048 N N . LYS A 1 394 ? -5.984 10.133 15.484 1 97.44 394 LYS A N 1
ATOM 3049 C CA . LYS A 1 394 ? -5.98 9.359 16.719 1 97.44 394 LYS A CA 1
ATOM 3050 C C . LYS A 1 394 ? -4.578 8.844 17.047 1 97.44 394 LYS A C 1
ATOM 3052 O O . LYS A 1 394 ? -4.211 8.719 18.219 1 97.44 394 LYS A O 1
ATOM 3057 N N . GLU A 1 395 ? -3.844 8.547 16.031 1 96 395 GLU A N 1
ATOM 3058 C CA . GLU A 1 395 ? -2.477 8.078 16.234 1 96 395 GLU A CA 1
ATOM 3059 C C . GLU A 1 395 ? -1.602 9.18 16.828 1 96 395 GLU A C 1
ATOM 3061 O O . GLU A 1 395 ? -0.769 8.922 17.703 1 96 395 GLU A O 1
ATOM 3066 N N . ILE A 1 396 ? -1.735 10.398 16.344 1 95.62 396 ILE A N 1
ATOM 3067 C CA . ILE A 1 396 ? -0.843 11.461 16.797 1 95.62 396 ILE A CA 1
ATOM 3068 C C . ILE A 1 396 ? -1.324 12 18.141 1 95.62 396 ILE A C 1
ATOM 3070 O O . ILE A 1 396 ? -0.543 12.586 18.906 1 95.62 396 ILE A O 1
ATOM 3074 N N . MET A 1 397 ? -2.6 11.836 18.453 1 95.88 397 MET A N 1
ATOM 3075 C CA . MET A 1 397 ? -3.166 12.109 19.766 1 95.88 397 MET A CA 1
ATOM 3076 C C . MET A 1 397 ? -4.219 11.07 20.141 1 95.88 397 MET A C 1
ATOM 3078 O O . MET A 1 397 ? -5.406 11.266 19.875 1 95.88 397 MET A O 1
ATOM 3082 N N . PRO A 1 398 ? -3.842 10.062 20.844 1 95.38 398 PRO A N 1
ATOM 3083 C CA . PRO A 1 398 ? -4.73 8.938 21.141 1 95.38 398 PRO A CA 1
ATOM 3084 C C . PRO A 1 398 ? -5.914 9.328 22.016 1 95.38 398 PRO A C 1
ATOM 3086 O O . PRO A 1 398 ? -5.809 10.258 22.812 1 95.38 398 PRO A O 1
ATOM 3089 N N . ALA A 1 399 ? -6.957 8.555 21.906 1 94.19 399 ALA A N 1
ATOM 3090 C CA . ALA A 1 399 ? -8.148 8.781 22.719 1 94.19 399 ALA A CA 1
ATOM 3091 C C . ALA A 1 399 ? -7.816 8.68 24.203 1 94.19 399 ALA A C 1
ATOM 3093 O O . ALA A 1 399 ? -8.398 9.391 25.031 1 94.19 399 ALA A O 1
ATOM 3094 N N . THR A 1 400 ? -6.934 7.832 24.531 1 93 400 THR A N 1
ATOM 3095 C CA . THR A 1 400 ? -6.523 7.691 25.922 1 93 400 THR A CA 1
ATOM 3096 C C . THR A 1 400 ? -5.895 8.984 26.438 1 93 400 THR A C 1
ATOM 3098 O O . THR A 1 400 ? -6.109 9.367 27.578 1 93 400 THR A O 1
ATOM 3101 N N . PHE A 1 401 ? -5.113 9.648 25.594 1 93.62 401 PHE A N 1
ATOM 3102 C CA . PHE A 1 401 ? -4.543 10.945 25.938 1 93.62 401 PHE A CA 1
ATOM 3103 C C . PHE A 1 401 ? -5.645 11.953 26.25 1 93.62 401 PHE A C 1
ATOM 3105 O O . PHE A 1 401 ? -5.586 12.664 27.25 1 93.62 401 PHE A O 1
ATOM 3112 N N . LEU A 1 402 ? -6.59 12.023 25.391 1 94 402 LEU A N 1
ATOM 3113 C CA . LEU A 1 402 ? -7.703 12.953 25.547 1 94 402 LEU A CA 1
ATOM 3114 C C . LEU A 1 402 ? -8.469 12.664 26.844 1 94 402 LEU A C 1
ATOM 3116 O O . LEU A 1 402 ? -8.758 13.578 27.609 1 94 402 LEU A O 1
ATOM 3120 N N . ARG A 1 403 ? -8.688 11.438 27.094 1 92.44 403 ARG A N 1
ATOM 3121 C CA . ARG A 1 403 ? -9.414 11.055 28.297 1 92.44 403 ARG A CA 1
ATOM 3122 C C . ARG A 1 403 ? -8.609 11.391 29.547 1 92.44 403 ARG A C 1
ATOM 3124 O O . ARG A 1 403 ? -9.172 11.836 30.547 1 92.44 403 ARG A O 1
ATOM 3131 N N . ASP A 1 404 ? -7.391 11.141 29.453 1 90.88 404 ASP A N 1
ATOM 3132 C CA . ASP A 1 404 ? -6.508 11.453 30.578 1 90.88 404 ASP A CA 1
ATOM 3133 C C . ASP A 1 404 ? -6.504 12.945 30.875 1 90.88 404 ASP A C 1
ATOM 3135 O O . ASP A 1 404 ? -6.199 13.367 31.984 1 90.88 404 ASP A O 1
ATOM 3139 N N . HIS A 1 405 ? -6.891 13.742 29.938 1 90.88 405 HIS A N 1
ATOM 3140 C CA . HIS A 1 405 ? -6.953 15.188 30.125 1 90.88 405 HIS A CA 1
ATOM 3141 C C . HIS A 1 405 ? -8.375 15.641 30.453 1 90.88 405 HIS A C 1
ATOM 3143 O O . HIS A 1 405 ? -8.68 16.844 30.391 1 90.88 405 HIS A O 1
ATOM 3149 N N . GLY A 1 406 ? -9.227 14.609 30.641 1 89.94 406 GLY A N 1
ATOM 3150 C CA . GLY A 1 406 ? -10.586 14.898 31.047 1 89.94 406 GLY A CA 1
ATOM 3151 C C . GLY A 1 406 ? -11.5 15.266 29.891 1 89.94 406 GLY A C 1
ATOM 3152 O O . GLY A 1 406 ? -12.578 15.82 30.094 1 89.94 406 GLY A O 1
ATOM 3153 N N . ILE A 1 407 ? -11.086 14.992 28.719 1 93.06 407 ILE A N 1
ATOM 3154 C CA . ILE A 1 407 ? -11.859 15.344 27.531 1 93.06 407 ILE A CA 1
ATOM 3155 C C . ILE A 1 407 ? -12.992 14.328 27.328 1 93.06 407 ILE A C 1
ATOM 3157 O O . ILE A 1 407 ? -12.766 13.117 27.406 1 93.06 407 ILE A O 1
ATOM 3161 N N . GLU A 1 408 ? -14.164 14.891 27.031 1 94 408 GLU A N 1
ATOM 3162 C CA . GLU A 1 408 ? -15.336 14.031 26.859 1 94 408 GLU A CA 1
ATOM 3163 C C . GLU A 1 408 ? -15.953 14.211 25.469 1 94 408 GLU A C 1
ATOM 3165 O O . GLU A 1 408 ? -16.75 13.391 25.031 1 94 408 GLU A O 1
ATOM 3170 N N . SER A 1 409 ? -15.539 15.25 24.844 1 93.5 409 SER A N 1
ATOM 3171 C CA . SER A 1 409 ? -16.141 15.523 23.547 1 93.5 409 SER A CA 1
ATOM 3172 C C . SER A 1 409 ? -15.125 16.125 22.578 1 93.5 409 SER A C 1
ATOM 3174 O O . SER A 1 409 ? -14.117 16.688 23.016 1 93.5 409 SER A O 1
ATOM 3176 N N . ILE A 1 410 ? -15.406 15.938 21.281 1 93.75 410 ILE A N 1
ATOM 3177 C CA . ILE A 1 410 ? -14.609 16.531 20.203 1 93.75 410 ILE A CA 1
ATOM 3178 C C . ILE A 1 410 ? -15.484 17.438 19.344 1 93.75 410 ILE A C 1
ATOM 3180 O O . ILE A 1 410 ? -16.547 17.016 18.875 1 93.75 410 ILE A O 1
ATOM 3184 N N . ILE A 1 411 ? -15.07 18.641 19.25 1 92.25 411 ILE A N 1
ATOM 3185 C CA . ILE A 1 411 ? -15.695 19.547 18.297 1 92.25 411 ILE A CA 1
ATOM 3186 C C . ILE A 1 411 ? -14.922 19.531 16.984 1 92.25 411 ILE A C 1
ATOM 3188 O O . ILE A 1 411 ? -13.703 19.656 16.969 1 92.25 411 ILE A O 1
ATOM 3192 N N . CYS A 1 412 ? -15.664 19.375 15.898 1 91.75 412 CYS A N 1
ATOM 3193 C CA . CYS A 1 412 ? -15.062 19.234 14.578 1 91.75 412 CYS A CA 1
ATOM 3194 C C . CYS A 1 412 ? -15.195 20.531 13.773 1 91.75 412 CYS A C 1
ATOM 3196 O O . CYS A 1 412 ? -16.25 21.156 13.773 1 91.75 412 CYS A O 1
ATOM 3198 N N . SER A 1 413 ? -14.078 20.906 13.227 1 87.88 413 SER A N 1
ATOM 3199 C CA . SER A 1 413 ? -14.039 22.078 12.367 1 87.88 413 SER A CA 1
ATOM 3200 C C . SER A 1 413 ? -13.18 21.844 11.133 1 87.88 413 SER A C 1
ATOM 3202 O O . SER A 1 413 ? -12.453 20.859 11.07 1 87.88 413 SER A O 1
ATOM 3204 N N . GLY A 1 414 ? -13.352 22.781 10.055 1 86.38 414 GLY A N 1
ATOM 3205 C CA . GLY A 1 414 ? -12.555 22.672 8.836 1 86.38 414 GLY A CA 1
ATOM 3206 C C . GLY A 1 414 ? -13.383 22.328 7.613 1 86.38 414 GLY A C 1
ATOM 3207 O O . GLY A 1 414 ? -14.43 21.688 7.723 1 86.38 414 GLY A O 1
ATOM 3208 N N . SER A 1 415 ? -12.82 22.656 6.52 1 85 415 SER A N 1
ATOM 3209 C CA . SER A 1 415 ? -13.555 22.547 5.266 1 85 415 SER A CA 1
ATOM 3210 C C . SER A 1 415 ? -13.758 21.078 4.883 1 85 415 SER A C 1
ATOM 3212 O O . SER A 1 415 ? -14.773 20.719 4.281 1 85 415 SER A O 1
ATOM 3214 N N . VAL A 1 416 ? -12.836 20.203 5.219 1 91 416 VAL A N 1
ATOM 3215 C CA . VAL A 1 416 ? -12.914 18.797 4.844 1 91 416 VAL A CA 1
ATOM 3216 C C . VAL A 1 416 ? -14.117 18.156 5.52 1 91 416 VAL A C 1
ATOM 3218 O O . VAL A 1 416 ? -14.875 17.406 4.883 1 91 416 VAL A O 1
ATOM 3221 N N . LEU A 1 417 ? -14.297 18.406 6.797 1 90.69 417 LEU A N 1
ATOM 3222 C CA . LEU A 1 417 ? -15.367 17.766 7.559 1 90.69 417 LEU A CA 1
ATOM 3223 C C . LEU A 1 417 ? -16.719 18.328 7.141 1 90.69 417 LEU A C 1
ATOM 3225 O O . LEU A 1 417 ? -17.734 17.609 7.207 1 90.69 417 LEU A O 1
ATOM 3229 N N . THR A 1 418 ? -16.781 19.547 6.668 1 85.69 418 THR A N 1
ATOM 3230 C CA . THR A 1 418 ? -18.031 20.156 6.223 1 85.69 418 THR A CA 1
ATOM 3231 C C . THR A 1 418 ? -18.438 19.625 4.852 1 85.69 418 THR A C 1
ATOM 3233 O O . THR A 1 418 ? -19.625 19.484 4.566 1 85.69 418 THR A O 1
ATOM 3236 N N . ARG A 1 419 ? -17.469 19.281 4.086 1 89 419 ARG A N 1
ATOM 3237 C CA . ARG A 1 419 ? -17.766 18.969 2.691 1 89 419 ARG A CA 1
ATOM 3238 C C . ARG A 1 419 ? -17.75 17.469 2.461 1 89 419 ARG A C 1
ATOM 3240 O O . ARG A 1 419 ? -18.234 16.984 1.437 1 89 419 ARG A O 1
ATOM 3247 N N . ASN A 1 420 ? -17.203 16.719 3.301 1 93.06 420 ASN A N 1
ATOM 3248 C CA . ASN A 1 420 ? -17.016 15.273 3.121 1 93.06 420 ASN A CA 1
ATOM 3249 C C . ASN A 1 420 ? -17.688 14.484 4.238 1 93.06 420 ASN A C 1
ATOM 3251 O O . ASN A 1 420 ? -17.062 14.195 5.262 1 93.06 420 ASN A O 1
ATOM 3255 N N . GLN A 1 421 ? -18.844 14.047 3.939 1 91.88 421 GLN A N 1
ATOM 3256 C CA . GLN A 1 421 ? -19.625 13.328 4.934 1 91.88 421 GLN A CA 1
ATOM 3257 C C . GLN A 1 421 ? -18.984 12 5.305 1 91.88 421 GLN A C 1
ATOM 3259 O O . GLN A 1 421 ? -19.125 11.531 6.434 1 91.88 421 GLN A O 1
ATOM 3264 N N . VAL A 1 422 ? -18.25 11.43 4.391 1 96.19 422 VAL A N 1
ATOM 3265 C CA . VAL A 1 422 ? -17.594 10.156 4.648 1 96.19 422 VAL A CA 1
ATOM 3266 C C . VAL A 1 422 ? -16.594 10.312 5.789 1 96.19 422 VAL A C 1
ATOM 3268 O O . VAL A 1 422 ? -16.609 9.531 6.742 1 96.19 422 VAL A O 1
ATOM 3271 N N . ILE A 1 423 ? -15.766 11.32 5.727 1 96.62 423 ILE A N 1
ATOM 3272 C CA . ILE A 1 423 ? -14.75 11.555 6.742 1 96.62 423 ILE A CA 1
ATOM 3273 C C . ILE A 1 423 ? -15.414 11.914 8.07 1 96.62 423 ILE A C 1
ATOM 3275 O O . ILE A 1 423 ? -14.945 11.508 9.133 1 96.62 423 ILE A O 1
ATOM 3279 N N . ARG A 1 424 ? -16.484 12.672 8 1 93.88 424 ARG A N 1
ATOM 3280 C CA . ARG A 1 424 ? -17.203 13.062 9.211 1 93.88 424 ARG A CA 1
ATOM 3281 C C . ARG A 1 424 ? -17.719 11.844 9.961 1 93.88 424 ARG A C 1
ATOM 3283 O O . ARG A 1 424 ? -17.609 11.773 11.188 1 93.88 424 ARG A O 1
ATOM 3290 N N . GLU A 1 425 ? -18.266 10.953 9.242 1 96 425 GLU A N 1
ATOM 3291 C CA . GLU A 1 425 ? -18.781 9.727 9.859 1 96 425 GLU A CA 1
ATOM 3292 C C . GLU A 1 425 ? -17.641 8.906 10.461 1 96 425 GLU A C 1
ATOM 3294 O O . GLU A 1 425 ? -17.828 8.266 11.5 1 96 425 GLU A O 1
ATOM 3299 N N . HIS A 1 426 ? -16.531 8.945 9.844 1 97.56 426 HIS A N 1
ATOM 3300 C CA . HIS A 1 426 ? -15.398 8.18 10.352 1 97.56 426 HIS A CA 1
ATOM 3301 C C . HIS A 1 426 ? -14.859 8.781 11.648 1 97.56 426 HIS A C 1
ATOM 3303 O O . HIS A 1 426 ? -14.312 8.07 12.484 1 97.56 426 HIS A O 1
ATOM 3309 N N . VAL A 1 427 ? -15.016 10.117 11.844 1 97.38 427 VAL A N 1
ATOM 3310 C CA . VAL A 1 427 ? -14.617 10.719 13.117 1 97.38 427 VAL A CA 1
ATOM 3311 C C . VAL A 1 427 ? -15.398 10.078 14.258 1 97.38 427 VAL A C 1
ATOM 3313 O O . VAL A 1 427 ? -14.82 9.727 15.297 1 97.38 427 VAL A O 1
ATOM 3316 N N . ASN A 1 428 ? -16.703 9.875 14.008 1 95.94 428 ASN A N 1
ATOM 3317 C CA . ASN A 1 428 ? -17.547 9.234 15.008 1 95.94 428 ASN A CA 1
ATOM 3318 C C . ASN A 1 428 ? -17.094 7.801 15.289 1 95.94 428 ASN A C 1
ATOM 3320 O O . ASN A 1 428 ? -17.094 7.355 16.438 1 95.94 428 ASN A O 1
ATOM 3324 N N . THR A 1 429 ? -16.766 7.133 14.258 1 96.31 429 THR A N 1
ATOM 3325 C CA . THR A 1 429 ? -16.375 5.734 14.375 1 96.31 429 THR A CA 1
ATOM 3326 C C . THR A 1 429 ? -15.031 5.602 15.094 1 96.31 429 THR A C 1
ATOM 3328 O O . THR A 1 429 ? -14.883 4.762 15.984 1 96.31 429 THR A O 1
ATOM 3331 N N . VAL A 1 430 ? -14.07 6.387 14.727 1 97.38 430 VAL A N 1
ATOM 3332 C CA . VAL A 1 430 ? -12.703 6.281 15.242 1 97.38 430 VAL A CA 1
ATOM 3333 C C . VAL A 1 430 ? -12.664 6.754 16.688 1 97.38 430 VAL A C 1
ATOM 3335 O O . VAL A 1 430 ? -11.984 6.152 17.531 1 97.38 430 VAL A O 1
ATOM 3338 N N . PHE A 1 431 ? -13.359 7.844 16.984 1 97.38 431 PHE A N 1
ATOM 3339 C CA . PHE A 1 431 ? -13.414 8.398 18.328 1 97.38 431 PHE A CA 1
ATOM 3340 C C . PHE A 1 431 ? -14.734 8.055 19 1 97.38 431 PHE A C 1
ATOM 3342 O O . PHE A 1 431 ? -15.367 8.922 19.625 1 97.38 431 PHE A O 1
ATOM 3349 N N . HIS A 1 432 ? -15.156 6.844 18.844 1 95.06 432 HIS A N 1
ATOM 3350 C CA . HIS A 1 432 ? -16.453 6.383 19.328 1 95.06 432 HIS A CA 1
ATOM 3351 C C . HIS A 1 432 ? -16.578 6.555 20.828 1 95.06 432 HIS A C 1
ATOM 3353 O O . HIS A 1 432 ? -17.672 6.613 21.375 1 95.06 432 HIS A O 1
ATOM 3359 N N . GLU A 1 433 ? -15.469 6.703 21.547 1 94.44 433 GLU A N 1
ATOM 3360 C CA . GLU A 1 433 ? -15.445 6.848 23 1 94.44 433 GLU A CA 1
ATOM 3361 C C . GLU A 1 433 ? -15.828 8.266 23.422 1 94.44 433 GLU A C 1
ATOM 3363 O O . GLU A 1 433 ? -16.125 8.516 24.594 1 94.44 433 GLU A O 1
ATOM 3368 N N . LEU A 1 434 ? -15.859 9.18 22.531 1 94.81 434 LEU A N 1
ATOM 3369 C CA . LEU A 1 434 ? -16.141 10.586 22.797 1 94.81 434 LEU A CA 1
ATOM 3370 C C . LEU A 1 434 ? -17.375 11.047 22.016 1 94.81 434 LEU A C 1
ATOM 3372 O O . LEU A 1 434 ? -17.703 10.477 20.984 1 94.81 434 LEU A O 1
ATOM 3376 N N . SER A 1 435 ? -18.062 12.031 22.547 1 93.44 435 SER A N 1
ATOM 3377 C CA . SER A 1 435 ? -19.141 12.672 21.797 1 93.44 435 SER A CA 1
ATOM 3378 C C . SER A 1 435 ? -18.594 13.625 20.734 1 93.44 435 SER A C 1
ATOM 3380 O O . SER A 1 435 ? -17.688 14.414 21.031 1 93.44 435 SER A O 1
ATOM 3382 N N . VAL A 1 436 ? -19.062 13.477 19.5 1 92.19 436 VAL A N 1
ATOM 3383 C CA . VAL A 1 436 ? -18.547 14.297 18.406 1 92.19 436 VAL A CA 1
ATOM 3384 C C . VAL A 1 436 ? -19.625 15.297 17.969 1 92.19 436 VAL A C 1
ATOM 3386 O O . VAL A 1 436 ? -20.797 14.945 17.812 1 92.19 436 VAL A O 1
ATOM 3389 N N . SER A 1 437 ? -19.203 16.562 17.875 1 88.88 437 SER A N 1
ATOM 3390 C CA . SER A 1 437 ? -20.109 17.609 17.406 1 88.88 437 SER A CA 1
ATOM 3391 C C . SER A 1 437 ? -19.422 18.547 16.422 1 88.88 437 SER A C 1
ATOM 3393 O O . SER A 1 437 ? -18.188 18.531 16.312 1 88.88 437 SER A O 1
ATOM 3395 N N . ASP A 1 438 ? -20.188 19.266 15.68 1 84.25 438 ASP A N 1
ATOM 3396 C CA . ASP A 1 438 ? -19.641 20.234 14.727 1 84.25 438 ASP A CA 1
ATOM 3397 C C . ASP A 1 438 ? -19.391 21.578 15.383 1 84.25 438 ASP A C 1
ATOM 3399 O O . ASP A 1 438 ? -20.141 21.984 16.281 1 84.25 438 ASP A O 1
ATOM 3403 N N . ALA A 1 439 ? -18.281 22.078 15.016 1 70.44 439 ALA A N 1
ATOM 3404 C CA . ALA A 1 439 ? -17.969 23.406 15.531 1 70.44 439 ALA A CA 1
ATOM 3405 C C . ALA A 1 439 ? -18.906 24.469 14.945 1 70.44 439 ALA A C 1
ATOM 3407 O O . ALA A 1 439 ? -19.297 24.375 13.781 1 70.44 439 ALA A O 1
ATOM 3408 N N . VAL A 1 440 ? -19.422 25.234 15.992 1 62.28 440 VAL A N 1
ATOM 3409 C CA . VAL A 1 440 ? -20.125 26.438 15.555 1 62.28 440 VAL A CA 1
ATOM 3410 C C . VAL A 1 440 ? -19.156 27.609 15.5 1 62.28 440 VAL A C 1
ATOM 3412 O O . VAL A 1 440 ? -18.625 28.047 16.531 1 62.28 440 VAL A O 1
ATOM 3415 N N . GLY A 1 441 ? -18.391 27.859 14.352 1 61.03 441 GLY A N 1
ATOM 3416 C CA . GLY A 1 441 ? -17.703 29.125 14.18 1 61.03 441 GLY A CA 1
ATOM 3417 C C . GLY A 1 441 ? -16.25 29.094 14.648 1 61.03 441 GLY A C 1
ATOM 3418 O O . GLY A 1 441 ? -15.828 29.953 15.414 1 61.03 441 GLY A O 1
ATOM 3419 N N . CYS A 1 442 ? -15.336 28.203 14.281 1 65.06 442 CYS A N 1
ATOM 3420 C CA . CYS A 1 442 ? -13.906 28.25 14.586 1 65.06 442 CYS A CA 1
ATOM 3421 C C . CYS A 1 442 ? -13.234 29.406 13.844 1 65.06 442 CYS A C 1
ATOM 3423 O O . CYS A 1 442 ? -12.828 29.25 12.695 1 65.06 442 CYS A O 1
ATOM 3425 N N . ASP A 1 443 ? -13.258 30.609 14.5 1 83 443 ASP A N 1
ATOM 3426 C CA . ASP A 1 443 ? -12.812 31.875 13.93 1 83 443 ASP A CA 1
ATOM 3427 C C . ASP A 1 443 ? -11.93 32.625 14.914 1 83 443 ASP A C 1
ATOM 3429 O O . ASP A 1 443 ? -12.375 33 16 1 83 443 ASP A O 1
ATOM 3433 N N . SER A 1 444 ? -10.672 32.844 14.5 1 90.31 444 SER A N 1
ATOM 3434 C CA . SER A 1 444 ? -9.703 33.469 15.375 1 90.31 444 SER A CA 1
ATOM 3435 C C . SER A 1 444 ? -10.148 34.906 15.734 1 90.31 444 SER A C 1
ATOM 3437 O O . SER A 1 444 ? -9.953 35.344 16.875 1 90.31 444 SER A O 1
ATOM 3439 N N . ALA A 1 445 ? -10.734 35.625 14.789 1 93.75 445 ALA A N 1
ATOM 3440 C CA . ALA A 1 445 ? -11.211 36.969 15.078 1 93.75 445 ALA A CA 1
ATOM 3441 C C . ALA A 1 445 ? -12.312 36.969 16.125 1 93.75 445 ALA A C 1
ATOM 3443 O O . ALA A 1 445 ? -12.328 37.781 17.047 1 93.75 445 ALA A O 1
ATOM 3444 N N . ARG A 1 446 ? -13.172 36.062 15.961 1 93.19 446 ARG A N 1
ATOM 3445 C CA . ARG A 1 446 ? -14.227 35.906 16.969 1 93.19 446 ARG A CA 1
ATOM 3446 C C . ARG A 1 446 ? -13.648 35.5 18.312 1 93.19 446 ARG A C 1
ATOM 3448 O O . ARG A 1 446 ? -14.086 36.031 19.359 1 93.19 446 ARG A O 1
ATOM 3455 N N . GLY A 1 447 ? -12.703 34.594 18.281 1 93.62 447 GLY A N 1
ATOM 3456 C CA . GLY A 1 447 ? -12.031 34.219 19.531 1 93.62 447 GLY A CA 1
ATOM 3457 C C . GLY A 1 447 ? -11.398 35.406 20.234 1 93.62 447 GLY A C 1
ATOM 3458 O O . GLY A 1 447 ? -11.477 35.531 21.453 1 93.62 447 GLY A O 1
ATOM 3459 N N . ALA A 1 448 ? -10.766 36.219 19.484 1 95.88 448 ALA A N 1
ATOM 3460 C CA . ALA A 1 448 ? -10.164 37.438 20.047 1 95.88 448 ALA A CA 1
ATOM 3461 C C . ALA A 1 448 ? -11.227 38.312 20.703 1 95.88 448 ALA A C 1
ATOM 3463 O O . ALA A 1 448 ? -11.016 38.844 21.797 1 95.88 448 ALA A O 1
ATOM 3464 N N . ALA A 1 449 ? -12.328 38.5 20.016 1 95.38 449 ALA A N 1
ATOM 3465 C CA . ALA A 1 449 ? -13.422 39.312 20.562 1 95.38 449 ALA A CA 1
ATOM 3466 C C . ALA A 1 449 ? -13.945 38.688 21.859 1 95.38 449 ALA A C 1
ATOM 3468 O O . ALA A 1 449 ? -14.195 39.406 22.828 1 95.38 449 ALA A O 1
ATOM 3469 N N . LEU A 1 450 ? -14.094 37.469 21.859 1 93.38 450 LEU A N 1
ATOM 3470 C CA . LEU A 1 450 ? -14.602 36.781 23.047 1 93.38 450 LEU A CA 1
ATOM 3471 C C . LEU A 1 450 ? -13.602 36.875 24.188 1 93.38 450 LEU A C 1
ATOM 3473 O O . LEU A 1 450 ? -13.992 36.969 25.359 1 93.38 450 LEU A O 1
ATOM 3477 N N . CYS A 1 451 ? -12.367 36.75 23.875 1 93.81 451 CYS A N 1
ATOM 3478 C CA . CYS A 1 451 ? -11.336 36.938 24.906 1 93.81 451 CYS A CA 1
ATOM 3479 C C . CYS A 1 451 ? -11.438 38.281 25.562 1 93.81 451 CYS A C 1
ATOM 3481 O O . CYS A 1 451 ? -11.32 38.406 26.797 1 93.81 451 CYS A O 1
ATOM 3483 N N . ALA A 1 452 ? -11.656 39.25 24.734 1 95.12 452 ALA A N 1
ATOM 3484 C CA . ALA A 1 452 ? -11.805 40.625 25.281 1 95.12 452 ALA A CA 1
ATOM 3485 C C . ALA A 1 452 ? -13 40.688 26.219 1 95.12 452 ALA A C 1
ATOM 3487 O O . ALA A 1 452 ? -12.953 41.375 27.234 1 95.12 452 ALA A O 1
ATOM 3488 N N . ILE A 1 453 ? -14.039 40.031 25.875 1 93.12 453 ILE A N 1
ATOM 3489 C CA . ILE A 1 453 ? -15.219 40 26.734 1 93.12 453 ILE A CA 1
ATOM 3490 C C . ILE A 1 453 ? -14.898 39.344 28.062 1 93.12 453 ILE A C 1
ATOM 3492 O O . ILE A 1 453 ? -15.266 39.812 29.125 1 93.12 453 ILE A O 1
ATOM 3496 N N . LYS A 1 454 ? -14.266 38.312 28 1 91.75 454 LYS A N 1
ATOM 3497 C CA . LYS A 1 454 ? -14 37.5 29.172 1 91.75 454 LYS A CA 1
ATOM 3498 C C . LYS A 1 454 ? -13.047 38.188 30.141 1 91.75 454 LYS A C 1
ATOM 3500 O O . LYS A 1 454 ? -13.219 38.125 31.359 1 91.75 454 LYS A O 1
ATOM 3505 N N . PHE A 1 455 ? -12.031 38.844 29.656 1 90.44 455 PHE A N 1
ATOM 3506 C CA . PHE A 1 455 ? -10.922 39.25 30.5 1 90.44 455 PHE A CA 1
ATOM 3507 C C . PHE A 1 455 ? -11.016 40.719 30.844 1 90.44 455 PHE A C 1
ATOM 3509 O O . PHE A 1 455 ? -10.375 41.188 31.797 1 90.44 455 PHE A O 1
ATOM 3516 N N . VAL A 1 456 ? -11.695 41.469 30.016 1 83.38 456 VAL A N 1
ATOM 3517 C CA . VAL A 1 456 ? -11.875 42.875 30.359 1 83.38 456 VAL A CA 1
ATOM 3518 C C . VAL A 1 456 ? -13.078 43.031 31.297 1 83.38 456 VAL A C 1
ATOM 3520 O O . VAL A 1 456 ? -14.18 42.594 30.969 1 83.38 456 VAL A O 1
ATOM 3523 N N . LYS A 1 457 ? -12.82 43.156 32.688 1 66.62 457 LYS A N 1
ATOM 3524 C CA . LYS A 1 457 ? -13.875 43.375 33.656 1 66.62 457 LYS A CA 1
ATOM 3525 C C . LYS A 1 457 ? -14.562 44.719 33.469 1 66.62 457 LYS A C 1
ATOM 3527 O O . LYS A 1 457 ? -13.938 45.688 33 1 66.62 457 LYS A O 1
ATOM 3532 N N . GLN A 1 458 ? -15.945 44.75 33.219 1 52.25 458 GLN A N 1
ATOM 3533 C CA . GLN A 1 458 ? -16.672 46.031 33.281 1 52.25 458 GLN A CA 1
ATOM 3534 C C . GLN A 1 458 ? -16.312 46.812 34.531 1 52.25 458 GLN A C 1
ATOM 3536 O O . GLN A 1 458 ? -16.016 46.219 35.562 1 52.25 458 GLN A O 1
ATOM 3541 N N . MET B 1 1 ? 18.422 -44 -42.281 1 59.78 1 MET B N 1
ATOM 3542 C CA . MET B 1 1 ? 17.094 -43.406 -42.438 1 59.78 1 MET B CA 1
ATOM 3543 C C . MET B 1 1 ? 16.688 -42.625 -41.188 1 59.78 1 MET B C 1
ATOM 3545 O O . MET B 1 1 ? 17.094 -43 -40.062 1 59.78 1 MET B O 1
ATOM 3549 N N . ASN B 1 2 ? 16.062 -41.5 -41.312 1 82.69 2 ASN B N 1
ATOM 3550 C CA . ASN B 1 2 ? 15.75 -40.625 -40.188 1 82.69 2 ASN B CA 1
ATOM 3551 C C . ASN B 1 2 ? 14.727 -41.25 -39.25 1 82.69 2 ASN B C 1
ATOM 3553 O O . ASN B 1 2 ? 13.758 -41.844 -39.719 1 82.69 2 ASN B O 1
ATOM 3557 N N . GLN B 1 3 ? 15.117 -41.344 -37.969 1 92.81 3 GLN B N 1
ATOM 3558 C CA . GLN B 1 3 ? 14.18 -41.812 -36.938 1 92.81 3 GLN B CA 1
ATOM 3559 C C . GLN B 1 3 ? 13.562 -40.625 -36.188 1 92.81 3 GLN B C 1
ATOM 3561 O O . GLN B 1 3 ? 14.211 -39.594 -36 1 92.81 3 GLN B O 1
ATOM 3566 N N . TYR B 1 4 ? 12.297 -40.875 -35.938 1 95.88 4 TYR B N 1
ATOM 3567 C CA . TYR B 1 4 ? 11.57 -39.812 -35.25 1 95.88 4 TYR B CA 1
ATOM 3568 C C . TYR B 1 4 ? 11.031 -40.281 -33.906 1 95.88 4 TYR B C 1
ATOM 3570 O O . TYR B 1 4 ? 10.914 -41.5 -33.688 1 95.88 4 TYR B O 1
ATOM 3578 N N . SER B 1 5 ? 10.852 -39.344 -33.062 1 96.62 5 SER B N 1
ATOM 3579 C CA . SER B 1 5 ? 10.242 -39.562 -31.75 1 96.62 5 SER B CA 1
ATOM 3580 C C . SER B 1 5 ? 8.945 -38.75 -31.609 1 96.62 5 SER B C 1
ATOM 3582 O O . SER B 1 5 ? 8.875 -37.594 -32.031 1 96.62 5 SER B O 1
ATOM 3584 N N . LEU B 1 6 ? 7.957 -39.438 -31.109 1 97.19 6 LEU B N 1
ATOM 3585 C CA . LEU B 1 6 ? 6.66 -38.781 -30.938 1 97.19 6 LEU B CA 1
ATOM 3586 C C . LEU B 1 6 ? 6.395 -38.5 -29.469 1 97.19 6 LEU B C 1
ATOM 3588 O O . LEU B 1 6 ? 6.492 -39.375 -28.625 1 97.19 6 LEU B O 1
ATOM 3592 N N . GLY B 1 7 ? 6.133 -37.25 -29.172 1 97.62 7 GLY B N 1
ATOM 3593 C CA . GLY B 1 7 ? 5.656 -36.844 -27.859 1 97.62 7 GLY B CA 1
ATOM 3594 C C . GLY B 1 7 ? 4.188 -36.438 -27.844 1 97.62 7 GLY B C 1
ATOM 3595 O O . GLY B 1 7 ? 3.723 -35.719 -28.734 1 97.62 7 GLY B O 1
ATOM 3596 N N . ILE B 1 8 ? 3.438 -36.969 -26.875 1 97.88 8 ILE B N 1
ATOM 3597 C CA . ILE B 1 8 ? 2.006 -36.719 -26.75 1 97.88 8 ILE B CA 1
ATOM 3598 C C . ILE B 1 8 ? 1.701 -36.125 -25.375 1 97.88 8 ILE B C 1
ATOM 3600 O O . ILE B 1 8 ? 2.035 -36.719 -24.344 1 97.88 8 ILE B O 1
ATOM 3604 N N . ASP B 1 9 ? 1.092 -35 -25.375 1 97.69 9 ASP B N 1
ATOM 3605 C CA . ASP B 1 9 ? 0.688 -34.312 -24.141 1 97.69 9 ASP B CA 1
ATOM 3606 C C . ASP B 1 9 ? -0.832 -34.281 -24.016 1 97.69 9 ASP B C 1
ATOM 3608 O O . ASP B 1 9 ? -1.512 -33.562 -24.734 1 97.69 9 ASP B O 1
ATOM 3612 N N . LEU B 1 10 ? -1.35 -35.062 -23.062 1 97.44 10 LEU B N 1
ATOM 3613 C CA . LEU B 1 10 ? -2.779 -35.094 -22.766 1 97.44 10 LEU B CA 1
ATOM 3614 C C . LEU B 1 10 ? -3.133 -34.062 -21.688 1 97.44 10 LEU B C 1
ATOM 3616 O O . LEU B 1 10 ? -3.35 -34.438 -20.531 1 97.44 10 LEU B O 1
ATOM 3620 N N . GLY B 1 11 ? -3.312 -32.844 -22.125 1 92.88 11 GLY B N 1
ATOM 3621 C CA . GLY B 1 11 ? -3.639 -31.766 -21.188 1 92.88 11 GLY B CA 1
ATOM 3622 C C . GLY B 1 11 ? -5.125 -31.641 -20.938 1 92.88 11 GLY B C 1
ATOM 3623 O O . GLY B 1 11 ? -5.938 -32.281 -21.594 1 92.88 11 GLY B O 1
ATOM 3624 N N . THR B 1 12 ? -5.473 -30.719 -19.938 1 89.44 12 THR B N 1
ATOM 3625 C CA . THR B 1 12 ? -6.871 -30.469 -19.609 1 89.44 12 THR B CA 1
ATOM 3626 C C . THR B 1 12 ? -7.543 -29.609 -20.688 1 89.44 12 THR B C 1
ATOM 3628 O O . THR B 1 12 ? -8.719 -29.812 -21 1 89.44 12 THR B O 1
ATOM 3631 N N . THR B 1 13 ? -6.848 -28.734 -21.312 1 88.25 13 THR B N 1
ATOM 3632 C CA . THR B 1 13 ? -7.422 -27.797 -22.25 1 88.25 13 THR B CA 1
ATOM 3633 C C . THR B 1 13 ? -7.223 -28.281 -23.688 1 88.25 13 THR B C 1
ATOM 3635 O O . THR B 1 13 ? -8.031 -27.984 -24.578 1 88.25 13 THR B O 1
ATOM 3638 N N . SER B 1 14 ? -6.121 -28.938 -23.906 1 93.25 14 SER B N 1
ATOM 3639 C CA . SER B 1 14 ? -5.809 -29.375 -25.25 1 93.25 14 SER B CA 1
ATOM 3640 C C . SER B 1 14 ? -4.98 -30.656 -25.234 1 93.25 14 SER B C 1
ATOM 3642 O O . SER B 1 14 ? -4.398 -31.016 -24.203 1 93.25 14 SER B O 1
ATOM 3644 N N . VAL B 1 15 ? -5.047 -31.375 -26.328 1 96.38 15 VAL B N 1
ATOM 3645 C CA . VAL B 1 15 ? -4.102 -32.438 -26.641 1 96.38 15 VAL B CA 1
ATOM 3646 C C . VAL B 1 15 ? -3.057 -31.938 -27.641 1 96.38 15 VAL B C 1
ATOM 3648 O O . VAL B 1 15 ? -3.393 -31.266 -28.609 1 96.38 15 VAL B O 1
ATOM 3651 N N . LYS B 1 16 ? -1.783 -32.094 -27.297 1 95.88 16 LYS B N 1
ATOM 3652 C CA . LYS B 1 16 ? -0.688 -31.672 -28.172 1 95.88 16 LYS B CA 1
ATOM 3653 C C . LYS B 1 16 ? 0.2 -32.844 -28.562 1 95.88 16 LYS B C 1
ATOM 3655 O O . LYS B 1 16 ? 0.514 -33.719 -27.719 1 95.88 16 LYS B O 1
ATOM 3660 N N . VAL B 1 17 ? 0.57 -32.969 -29.844 1 96.12 17 VAL B N 1
ATOM 3661 C CA . VAL B 1 17 ? 1.503 -33.969 -30.328 1 96.12 17 VAL B CA 1
ATOM 3662 C C . VAL B 1 17 ? 2.678 -33.312 -31.031 1 96.12 17 VAL B C 1
ATOM 3664 O O . VAL B 1 17 ? 2.498 -32.312 -31.734 1 96.12 17 VAL B O 1
ATOM 3667 N N . VAL B 1 18 ? 3.852 -33.812 -30.75 1 95.31 18 VAL B N 1
ATOM 3668 C CA . VAL B 1 18 ? 5.059 -33.25 -31.359 1 95.31 18 VAL B CA 1
ATOM 3669 C C . VAL B 1 18 ? 5.945 -34.406 -31.875 1 95.31 18 VAL B C 1
ATOM 3671 O O . VAL B 1 18 ? 6.117 -35.406 -31.203 1 95.31 18 VAL B O 1
ATOM 3674 N N . VAL B 1 19 ? 6.434 -34.25 -33.062 1 95.94 19 VAL B N 1
ATOM 3675 C CA . VAL B 1 19 ? 7.383 -35.188 -33.656 1 95.94 19 VAL B CA 1
ATOM 3676 C C . VAL B 1 19 ? 8.766 -34.562 -33.719 1 95.94 19 VAL B C 1
ATOM 3678 O O . VAL B 1 19 ? 8.93 -33.469 -34.25 1 95.94 19 VAL B O 1
ATOM 3681 N N . VAL B 1 20 ? 9.703 -35.25 -33.188 1 94.5 20 VAL B N 1
ATOM 3682 C CA . VAL B 1 20 ? 11.07 -34.75 -33.094 1 94.5 20 VAL B CA 1
ATOM 3683 C C . VAL B 1 20 ? 12.016 -35.688 -33.812 1 94.5 20 VAL B C 1
ATOM 3685 O O . VAL B 1 20 ? 11.883 -36.906 -33.719 1 94.5 20 VAL B O 1
ATOM 3688 N N . ASP B 1 21 ? 12.984 -35.094 -34.531 1 94.88 21 ASP B N 1
ATOM 3689 C CA . ASP B 1 21 ? 14.023 -35.875 -35.188 1 94.88 21 ASP B CA 1
ATOM 3690 C C . ASP B 1 21 ? 15 -36.438 -34.125 1 94.88 21 ASP B C 1
ATOM 3692 O O . ASP B 1 21 ? 15.523 -35.688 -33.312 1 94.88 21 ASP B O 1
ATOM 3696 N N . VAL B 1 22 ? 15.281 -37.688 -34.219 1 94.38 22 VAL B N 1
ATOM 3697 C CA . VAL B 1 22 ? 16.078 -38.344 -33.188 1 94.38 22 VAL B CA 1
ATOM 3698 C C . VAL B 1 22 ? 17.516 -37.812 -33.219 1 94.38 22 VAL B C 1
ATOM 3700 O O . VAL B 1 22 ? 18.156 -37.688 -32.188 1 94.38 22 VAL B O 1
ATOM 3703 N N . GLU B 1 23 ? 18.031 -37.5 -34.375 1 92.56 23 GLU B N 1
ATOM 3704 C CA . GLU B 1 23 ? 19.422 -37.094 -34.5 1 92.56 23 GLU B CA 1
ATOM 3705 C C . GLU B 1 23 ? 19.578 -35.594 -34.281 1 92.56 23 GLU B C 1
ATOM 3707 O O . GLU B 1 23 ? 20.406 -35.188 -33.438 1 92.56 23 GLU B O 1
ATOM 3712 N N . THR B 1 24 ? 18.75 -34.812 -34.875 1 92.06 24 THR B N 1
ATOM 3713 C CA . THR B 1 24 ? 18.938 -33.375 -34.844 1 92.06 24 THR B CA 1
ATOM 3714 C C . THR B 1 24 ? 18.203 -32.75 -33.625 1 92.06 24 THR B C 1
ATOM 3716 O O . THR B 1 24 ? 18.453 -31.625 -33.25 1 92.06 24 THR B O 1
ATOM 3719 N N . LYS B 1 25 ? 17.25 -33.5 -33.156 1 90.94 25 LYS B N 1
ATOM 3720 C CA . LYS B 1 25 ? 16.391 -33.031 -32.062 1 90.94 25 LYS B CA 1
ATOM 3721 C C . LYS B 1 25 ? 15.516 -31.875 -32.5 1 90.94 25 LYS B C 1
ATOM 3723 O O . LYS B 1 25 ? 14.953 -31.156 -31.656 1 90.94 25 LYS B O 1
ATOM 3728 N N . SER B 1 26 ? 15.422 -31.703 -33.781 1 91.44 26 SER B N 1
ATOM 3729 C CA . SER B 1 26 ? 14.555 -30.641 -34.281 1 91.44 26 SER B CA 1
ATOM 3730 C C . SER B 1 26 ? 13.109 -31.109 -34.375 1 91.44 26 SER B C 1
ATOM 3732 O O . SER B 1 26 ? 12.844 -32.281 -34.656 1 91.44 26 SER B O 1
ATOM 3734 N N . THR B 1 27 ? 12.242 -30.203 -34.188 1 92.06 27 THR B N 1
ATOM 3735 C CA . THR B 1 27 ? 10.828 -30.5 -34.344 1 92.06 27 THR B CA 1
ATOM 3736 C C . THR B 1 27 ? 10.453 -30.609 -35.812 1 92.06 27 THR B C 1
ATOM 3738 O O . THR B 1 27 ? 10.703 -29.672 -36.594 1 92.06 27 THR B O 1
ATOM 3741 N N . ILE B 1 28 ? 9.852 -31.688 -36.125 1 92.44 28 ILE B N 1
ATOM 3742 C CA . ILE B 1 28 ? 9.484 -31.953 -37.531 1 92.44 28 ILE B CA 1
ATOM 3743 C C . ILE B 1 28 ? 8.023 -31.578 -37.75 1 92.44 28 ILE B C 1
ATOM 3745 O O . ILE B 1 28 ? 7.66 -31.141 -38.844 1 92.44 28 ILE B O 1
ATOM 3749 N N . ALA B 1 29 ? 7.234 -31.812 -36.812 1 93.12 29 ALA B N 1
ATOM 3750 C CA . ALA B 1 29 ? 5.805 -31.531 -36.875 1 93.12 29 ALA B CA 1
ATOM 3751 C C . ALA B 1 29 ? 5.191 -31.391 -35.5 1 93.12 29 ALA B C 1
ATOM 3753 O O . ALA B 1 29 ? 5.68 -31.984 -34.531 1 93.12 29 ALA B O 1
ATOM 3754 N N . ALA B 1 30 ? 4.199 -30.609 -35.438 1 93.69 30 ALA B N 1
ATOM 3755 C CA . ALA B 1 30 ? 3.459 -30.406 -34.188 1 93.69 30 ALA B CA 1
ATOM 3756 C C . ALA B 1 30 ? 1.997 -30.078 -34.469 1 93.69 30 ALA B C 1
ATOM 3758 O O . ALA B 1 30 ? 1.684 -29.406 -35.438 1 93.69 30 ALA B O 1
ATOM 3759 N N . GLU B 1 31 ? 1.095 -30.625 -33.719 1 94.62 31 GLU B N 1
ATOM 3760 C CA . GLU B 1 31 ? -0.339 -30.359 -33.781 1 94.62 31 GLU B CA 1
ATOM 3761 C C . GLU B 1 31 ? -0.958 -30.25 -32.406 1 94.62 31 GLU B C 1
ATOM 3763 O O . GLU B 1 31 ? -0.54 -30.938 -31.484 1 94.62 31 GLU B O 1
ATOM 3768 N N . SER B 1 32 ? -1.853 -29.328 -32.188 1 94.44 32 SER B N 1
ATOM 3769 C CA . SER B 1 32 ? -2.58 -29.141 -30.938 1 94.44 32 SER B CA 1
ATOM 3770 C C . SER B 1 32 ? -4.059 -28.859 -31.188 1 94.44 32 SER B C 1
ATOM 3772 O O . SER B 1 32 ? -4.406 -28.109 -32.094 1 94.44 32 SER B O 1
ATOM 3774 N N . GLN B 1 33 ? -4.945 -29.547 -30.516 1 95.31 33 GLN B N 1
ATOM 3775 C CA . GLN B 1 33 ? -6.387 -29.359 -30.625 1 95.31 33 GLN B CA 1
ATOM 3776 C C . GLN B 1 33 ? -7.035 -29.234 -29.25 1 95.31 33 GLN B C 1
ATOM 3778 O O . GLN B 1 33 ? -6.641 -29.938 -28.312 1 95.31 33 GLN B O 1
ATOM 3783 N N . PRO B 1 34 ? -8.023 -28.375 -29.109 1 94 34 PRO B N 1
ATOM 3784 C CA . PRO B 1 34 ? -8.742 -28.297 -27.828 1 94 34 PRO B CA 1
ATOM 3785 C C . PRO B 1 34 ? -9.477 -29.594 -27.484 1 94 34 PRO B C 1
ATOM 3787 O O . PRO B 1 34 ? -10.031 -30.234 -28.375 1 94 34 PRO B O 1
ATOM 3790 N N . THR B 1 35 ? -9.398 -29.969 -26.219 1 92.75 35 THR B N 1
ATOM 3791 C CA . THR B 1 35 ? -10.023 -31.219 -25.812 1 92.75 35 THR B CA 1
ATOM 3792 C C . THR B 1 35 ? -11.547 -31.125 -25.906 1 92.75 35 THR B C 1
ATOM 3794 O O . THR B 1 35 ? -12.211 -32.031 -26.391 1 92.75 35 THR B O 1
ATOM 3797 N N . GLU B 1 36 ? -12.125 -29.875 -25.406 1 93.25 36 GLU B N 1
ATOM 3798 C CA . GLU B 1 36 ? -13.562 -29.672 -25.297 1 93.25 36 GLU B CA 1
ATOM 3799 C C . GLU B 1 36 ? -14.242 -30.891 -24.656 1 93.25 36 GLU B C 1
ATOM 3801 O O . GLU B 1 36 ? -15.273 -31.359 -25.156 1 93.25 36 GLU B O 1
ATOM 3806 N N . ALA B 1 37 ? -13.57 -31.453 -23.656 1 94.81 37 ALA B N 1
ATOM 3807 C CA . ALA B 1 37 ? -14 -32.75 -23.125 1 94.81 37 ALA B CA 1
ATOM 3808 C C . ALA B 1 37 ? -14.711 -32.562 -21.781 1 94.81 37 ALA B C 1
ATOM 3810 O O . ALA B 1 37 ? -14.961 -33.531 -21.062 1 94.81 37 ALA B O 1
ATOM 3811 N N . TYR B 1 38 ? -15.055 -31.359 -21.5 1 93.12 38 TYR B N 1
ATOM 3812 C CA . TYR B 1 38 ? -15.695 -31.078 -20.219 1 93.12 38 TYR B CA 1
ATOM 3813 C C . TYR B 1 38 ? -16.969 -31.891 -20.062 1 93.12 38 TYR B C 1
ATOM 3815 O O . TYR B 1 38 ? -17.75 -32.031 -21 1 93.12 38 TYR B O 1
ATOM 3823 N N . LEU B 1 39 ? -17.141 -32.438 -18.859 1 94.69 39 LEU B N 1
ATOM 3824 C CA . LEU B 1 39 ? -18.359 -33.156 -18.469 1 94.69 39 LEU B CA 1
ATOM 3825 C C . LEU B 1 39 ? -18.953 -32.562 -17.203 1 94.69 39 LEU B C 1
ATOM 3827 O O . LEU B 1 39 ? -18.219 -32.25 -16.25 1 94.69 39 LEU B O 1
ATOM 3831 N N . GLU B 1 40 ? -20.266 -32.344 -17.234 1 93.81 40 GLU B N 1
ATOM 3832 C CA . GLU B 1 40 ? -20.922 -31.906 -16 1 93.81 40 GLU B CA 1
ATOM 3833 C C . GLU B 1 40 ? -20.812 -32.969 -14.914 1 93.81 40 GLU B C 1
ATOM 3835 O O . GLU B 1 40 ? -20.969 -34.156 -15.195 1 93.81 40 GLU B O 1
ATOM 3840 N N . SER B 1 41 ? -20.469 -32.5 -13.781 1 92.5 41 SER B N 1
ATOM 3841 C CA . SER B 1 41 ? -20.266 -33.438 -12.68 1 92.5 41 SER B CA 1
ATOM 3842 C C . SER B 1 41 ? -21.516 -33.531 -11.797 1 92.5 41 SER B C 1
ATOM 3844 O O . SER B 1 41 ? -22.266 -32.562 -11.672 1 92.5 41 SER B O 1
ATOM 3846 N N . ASP B 1 42 ? -21.656 -34.625 -11.203 1 88.44 42 ASP B N 1
ATOM 3847 C CA . ASP B 1 42 ? -22.797 -34.812 -10.312 1 88.44 42 ASP B CA 1
ATOM 3848 C C . ASP B 1 42 ? -22.625 -34.094 -8.992 1 88.44 42 ASP B C 1
ATOM 3850 O O . ASP B 1 42 ? -23.562 -33.938 -8.227 1 88.44 42 ASP B O 1
ATOM 3854 N N . VAL B 1 43 ? -21.375 -33.594 -8.742 1 92.69 43 VAL B N 1
ATOM 3855 C CA . VAL B 1 43 ? -21.141 -32.875 -7.504 1 92.69 43 VAL B CA 1
ATOM 3856 C C . VAL B 1 43 ? -21.172 -31.359 -7.777 1 92.69 43 VAL B C 1
ATOM 3858 O O . VAL B 1 43 ? -20.734 -30.562 -6.941 1 92.69 43 VAL B O 1
ATOM 3861 N N . GLY B 1 44 ? -21.578 -31.016 -8.891 1 91.38 44 GLY B N 1
ATOM 3862 C CA . GLY B 1 44 ? -21.766 -29.609 -9.219 1 91.38 44 GLY B CA 1
ATOM 3863 C C . GLY B 1 44 ? -20.469 -28.875 -9.477 1 91.38 44 GLY B C 1
ATOM 3864 O O . GLY B 1 44 ? -19.594 -29.375 -10.188 1 91.38 44 GLY B O 1
ATOM 3865 N N . ALA B 1 45 ? -20.422 -27.641 -8.898 1 87.38 45 ALA B N 1
ATOM 3866 C CA . ALA B 1 45 ? -19.344 -26.703 -9.195 1 87.38 45 ALA B CA 1
ATOM 3867 C C . ALA B 1 45 ? -18.016 -27.219 -8.648 1 87.38 45 ALA B C 1
ATOM 3869 O O . ALA B 1 45 ? -16.938 -26.781 -9.086 1 87.38 45 ALA B O 1
ATOM 3870 N N . LEU B 1 46 ? -17.984 -28.203 -7.82 1 90.06 46 LEU B N 1
ATOM 3871 C CA . LEU B 1 46 ? -16.781 -28.734 -7.219 1 90.06 46 LEU B CA 1
ATOM 3872 C C . LEU B 1 46 ? -16.172 -29.812 -8.102 1 90.06 46 LEU B C 1
ATOM 3874 O O . LEU B 1 46 ? -15.016 -30.219 -7.906 1 90.06 46 LEU B O 1
ATOM 3878 N N . GLY B 1 47 ? -16.953 -30.25 -9.062 1 93.69 47 GLY B N 1
ATOM 3879 C CA . GLY B 1 47 ? -16.5 -31.359 -9.906 1 93.69 47 GLY B CA 1
ATOM 3880 C C . GLY B 1 47 ? -15.891 -30.891 -11.211 1 93.69 47 GLY B C 1
ATOM 3881 O O . GLY B 1 47 ? -16.469 -30.078 -11.922 1 93.69 47 GLY B O 1
ATOM 3882 N N . PHE B 1 48 ? -14.664 -31.344 -11.531 1 94.25 48 PHE B N 1
ATOM 3883 C CA . PHE B 1 48 ? -13.992 -31.109 -12.805 1 94.25 48 PHE B CA 1
ATOM 3884 C C . PHE B 1 48 ? -13.695 -32.438 -13.516 1 94.25 48 PHE B C 1
ATOM 3886 O O . PHE B 1 48 ? -12.656 -33.031 -13.281 1 94.25 48 PHE B O 1
ATOM 3893 N N . GLU B 1 49 ? -14.562 -32.812 -14.391 1 97.31 49 GLU B N 1
ATOM 3894 C CA . GLU B 1 49 ? -14.5 -34.125 -15.07 1 97.31 49 GLU B CA 1
ATOM 3895 C C . GLU B 1 49 ? -14.422 -33.938 -16.578 1 97.31 49 GLU B C 1
ATOM 3897 O O . GLU B 1 49 ? -14.906 -32.938 -17.125 1 97.31 49 GLU B O 1
ATOM 3902 N N . GLN B 1 50 ? -13.781 -34.875 -17.156 1 97.25 50 GLN B N 1
ATOM 3903 C CA . GLN B 1 50 ? -13.695 -34.875 -18.609 1 97.25 50 GLN B CA 1
ATOM 3904 C C . GLN B 1 50 ? -14.031 -36.219 -19.203 1 97.25 50 GLN B C 1
ATOM 3906 O O . GLN B 1 50 ? -13.852 -37.25 -18.531 1 97.25 50 GLN B O 1
ATOM 3911 N N . ASP B 1 51 ? -14.539 -36.188 -20.406 1 97.12 51 ASP B N 1
ATOM 3912 C CA . ASP B 1 51 ? -14.875 -37.406 -21.156 1 97.12 51 ASP B CA 1
ATOM 3913 C C . ASP B 1 51 ? -13.633 -38.031 -21.797 1 97.12 51 ASP B C 1
ATOM 3915 O O . ASP B 1 51 ? -13.102 -37.469 -22.781 1 97.12 51 ASP B O 1
ATOM 3919 N N . VAL B 1 52 ? -13.297 -39.219 -21.375 1 96.06 52 VAL B N 1
ATOM 3920 C CA . VAL B 1 52 ? -12.078 -39.875 -21.828 1 96.06 52 VAL B CA 1
ATOM 3921 C C . VAL B 1 52 ? -12.211 -40.219 -23.312 1 96.06 52 VAL B C 1
ATOM 3923 O O . VAL B 1 52 ? -11.227 -40.156 -24.062 1 96.06 52 VAL B O 1
ATOM 3926 N N . LYS B 1 53 ? -13.344 -40.594 -23.734 1 93.94 53 LYS B N 1
ATOM 3927 C CA . LYS B 1 53 ? -13.578 -40.906 -25.141 1 93.94 53 LYS B CA 1
ATOM 3928 C C . LYS B 1 53 ? -13.367 -39.719 -26.031 1 93.94 53 LYS B C 1
ATOM 3930 O O . LYS B 1 53 ? -12.852 -39.844 -27.141 1 93.94 53 LYS B O 1
ATOM 3935 N N . LYS B 1 54 ? -13.828 -38.656 -25.516 1 95.62 54 LYS B N 1
ATOM 3936 C CA . LYS B 1 54 ? -13.625 -37.438 -26.281 1 95.62 54 LYS B CA 1
ATOM 3937 C C . LYS B 1 54 ? -12.148 -37.094 -26.375 1 95.62 54 LYS B C 1
ATOM 3939 O O . LYS B 1 54 ? -11.68 -36.625 -27.422 1 95.62 54 LYS B O 1
ATOM 3944 N N . ILE B 1 55 ? -11.406 -37.219 -25.344 1 96.56 55 ILE B N 1
ATOM 3945 C CA . ILE B 1 55 ? -9.969 -36.969 -25.359 1 96.56 55 ILE B CA 1
ATOM 3946 C C . ILE B 1 55 ? -9.297 -37.875 -26.391 1 96.56 55 ILE B C 1
ATOM 3948 O O . ILE B 1 55 ? -8.43 -37.438 -27.141 1 96.56 55 ILE B O 1
ATOM 3952 N N . LYS B 1 56 ? -9.727 -39.125 -26.438 1 95.12 56 LYS B N 1
ATOM 3953 C CA . LYS B 1 56 ? -9.188 -40.062 -27.422 1 95.12 56 LYS B CA 1
ATOM 3954 C C . LYS B 1 56 ? -9.469 -39.594 -28.844 1 95.12 56 LYS B C 1
ATOM 3956 O O . LYS B 1 56 ? -8.586 -39.688 -29.703 1 95.12 56 LYS B O 1
ATOM 3961 N N . ARG B 1 57 ? -10.664 -39.125 -29.031 1 95 57 ARG B N 1
ATOM 3962 C CA . ARG B 1 57 ? -11.031 -38.625 -30.359 1 95 57 ARG B CA 1
ATOM 3963 C C . ARG B 1 57 ? -10.172 -37.406 -30.75 1 95 57 ARG B C 1
ATOM 3965 O O . ARG B 1 57 ? -9.797 -37.281 -31.906 1 95 57 ARG B O 1
ATOM 3972 N N . VAL B 1 58 ? -9.945 -36.594 -29.797 1 96.5 58 VAL B N 1
ATOM 3973 C CA . VAL B 1 58 ? -9.117 -35.406 -30.062 1 96.5 58 VAL B CA 1
ATOM 3974 C C . VAL B 1 58 ? -7.691 -35.844 -30.406 1 96.5 58 VAL B C 1
ATOM 3976 O O . VAL B 1 58 ? -7.051 -35.281 -31.281 1 96.5 58 VAL B O 1
ATOM 3979 N N . LEU B 1 59 ? -7.184 -36.844 -29.688 1 95.88 59 LEU B N 1
ATOM 3980 C CA . LEU B 1 59 ? -5.871 -37.375 -30 1 95.88 59 LEU B CA 1
ATOM 3981 C C . LEU B 1 59 ? -5.844 -37.938 -31.422 1 95.88 59 LEU B C 1
ATOM 3983 O O . LEU B 1 59 ? -4.895 -37.719 -32.156 1 95.88 59 LEU B O 1
ATOM 3987 N N . ASP B 1 60 ? -6.895 -38.625 -31.781 1 94.44 60 ASP B N 1
ATOM 3988 C CA . ASP B 1 60 ? -7.008 -39.156 -33.125 1 94.44 60 ASP B CA 1
ATOM 3989 C C . ASP B 1 60 ? -6.945 -38.031 -34.156 1 94.44 60 ASP B C 1
ATOM 3991 O O . ASP B 1 60 ? -6.273 -38.156 -35.188 1 94.44 60 ASP B O 1
ATOM 3995 N N . THR B 1 61 ? -7.668 -37.031 -33.812 1 95.19 61 THR B N 1
ATOM 3996 C CA . THR B 1 61 ? -7.707 -35.875 -34.719 1 95.19 61 THR B CA 1
ATOM 3997 C C . THR B 1 61 ? -6.328 -35.25 -34.844 1 95.19 61 THR B C 1
ATOM 3999 O O . THR B 1 61 ? -5.895 -34.906 -35.938 1 95.19 61 THR B O 1
ATOM 4002 N N . CYS B 1 62 ? -5.594 -35.062 -33.75 1 94.94 62 CYS B N 1
ATOM 4003 C CA . CYS B 1 62 ? -4.246 -34.5 -33.781 1 94.94 62 CYS B CA 1
ATOM 4004 C C . CYS B 1 62 ? -3.32 -35.344 -34.656 1 94.94 62 CYS B C 1
ATOM 4006 O O . CYS B 1 62 ? -2.584 -34.812 -35.469 1 94.94 62 CYS B O 1
ATOM 4008 N N . MET B 1 63 ? -3.422 -36.656 -34.5 1 93.44 63 MET B N 1
ATOM 4009 C CA . MET B 1 63 ? -2.555 -37.562 -35.219 1 93.44 63 MET B CA 1
ATOM 4010 C C . MET B 1 63 ? -2.883 -37.562 -36.719 1 93.44 63 MET B C 1
ATOM 4012 O O . MET B 1 63 ? -1.982 -37.625 -37.562 1 93.44 63 MET B O 1
ATOM 4016 N N . SER B 1 64 ? -4.125 -37.469 -36.969 1 92.06 64 SER B N 1
ATOM 4017 C CA . SER B 1 64 ? -4.551 -37.406 -38.375 1 92.06 64 SER B CA 1
ATOM 4018 C C . SER B 1 64 ? -4.047 -36.125 -39.062 1 92.06 64 SER B C 1
ATOM 4020 O O . SER B 1 64 ? -3.658 -36.188 -40.219 1 92.06 64 SER B O 1
ATOM 4022 N N . ARG B 1 65 ? -4.039 -35.094 -38.344 1 92.19 65 ARG B N 1
ATOM 4023 C CA . ARG B 1 65 ? -3.662 -33.781 -38.906 1 92.19 65 ARG B CA 1
ATOM 4024 C C . ARG B 1 65 ? -2.148 -33.688 -39.062 1 92.19 65 ARG B C 1
ATOM 4026 O O . ARG B 1 65 ? -1.658 -32.875 -39.875 1 92.19 65 ARG B O 1
ATOM 4033 N N . LEU B 1 66 ? -1.383 -34.312 -38.281 1 88.38 66 LEU B N 1
ATOM 4034 C CA . LEU B 1 66 ? 0.071 -34.344 -38.406 1 88.38 66 LEU B CA 1
ATOM 4035 C C . LEU B 1 66 ? 0.493 -34.844 -39.781 1 88.38 66 LEU B C 1
ATOM 4037 O O . LEU B 1 66 ? 1.558 -34.5 -40.281 1 88.38 66 LEU B O 1
ATOM 4041 N N . GLY B 1 67 ? -0.27 -35.5 -40.562 1 79.12 67 GLY B N 1
ATOM 4042 C CA . GLY B 1 67 ? 0.071 -36.062 -41.844 1 79.12 67 GLY B CA 1
ATOM 4043 C C . GLY B 1 67 ? 0.74 -37.438 -41.75 1 79.12 67 GLY B C 1
ATOM 4044 O O . GLY B 1 67 ? 1.059 -37.906 -40.656 1 79.12 67 GLY B O 1
ATOM 4045 N N . HIS B 1 68 ? 0.961 -38.125 -42.875 1 79.25 68 HIS B N 1
ATOM 4046 C CA . HIS B 1 68 ? 1.399 -39.531 -42.906 1 79.25 68 HIS B CA 1
ATOM 4047 C C . HIS B 1 68 ? 2.887 -39.625 -43.25 1 79.25 68 HIS B C 1
ATOM 4049 O O . HIS B 1 68 ? 3.506 -40.656 -43 1 79.25 68 HIS B O 1
ATOM 4055 N N . ASN B 1 69 ? 3.447 -38.562 -43.562 1 79.75 69 ASN B N 1
ATOM 4056 C CA . ASN B 1 69 ? 4.77 -38.625 -44.156 1 79.75 69 ASN B CA 1
ATOM 4057 C C . ASN B 1 69 ? 5.832 -39.094 -43.188 1 79.75 69 ASN B C 1
ATOM 4059 O O . ASN B 1 69 ? 6.832 -39.688 -43.594 1 79.75 69 ASN B O 1
ATOM 4063 N N . PHE B 1 70 ? 5.629 -38.938 -41.938 1 85.88 70 PHE B N 1
ATOM 4064 C CA . PHE B 1 70 ? 6.727 -39.25 -41.031 1 85.88 70 PHE B CA 1
ATOM 4065 C C . PHE B 1 70 ? 6.32 -40.375 -40.062 1 85.88 70 PHE B C 1
ATOM 4067 O O . PHE B 1 70 ? 7.137 -40.844 -39.25 1 85.88 70 PHE B O 1
ATOM 4074 N N . LYS B 1 71 ? 5.129 -40.875 -40.094 1 90.69 71 LYS B N 1
ATOM 4075 C CA . LYS B 1 71 ? 4.613 -41.812 -39.094 1 90.69 71 LYS B CA 1
ATOM 4076 C C . LYS B 1 71 ? 5.348 -43.156 -39.188 1 90.69 71 LYS B C 1
ATOM 4078 O O . LYS B 1 71 ? 5.559 -43.812 -38.156 1 90.69 71 LYS B O 1
ATOM 4083 N N . ASP B 1 72 ? 5.719 -43.469 -40.406 1 90 72 ASP B N 1
ATOM 4084 C CA . ASP B 1 72 ? 6.402 -44.719 -40.625 1 90 72 ASP B CA 1
ATOM 4085 C C . ASP B 1 72 ? 7.809 -44.688 -40.031 1 90 72 ASP B C 1
ATOM 4087 O O . ASP B 1 72 ? 8.422 -45.75 -39.812 1 90 72 ASP B O 1
ATOM 4091 N N . LYS B 1 73 ? 8.234 -43.531 -39.719 1 93.94 73 LYS B N 1
ATOM 4092 C CA . LYS B 1 73 ? 9.602 -43.375 -39.219 1 93.94 73 LYS B CA 1
ATOM 4093 C C . LYS B 1 73 ? 9.617 -43.156 -37.719 1 93.94 73 LYS B C 1
ATOM 4095 O O . LYS B 1 73 ? 10.68 -43 -37.125 1 93.94 73 LYS B O 1
ATOM 4100 N N . VAL B 1 74 ? 8.5 -43.156 -37.125 1 95.69 74 VAL B N 1
ATOM 4101 C CA . VAL B 1 74 ? 8.445 -43 -35.688 1 95.69 74 VAL B CA 1
ATOM 4102 C C . VAL B 1 74 ? 8.852 -44.312 -35 1 95.69 74 VAL B C 1
ATOM 4104 O O . VAL B 1 74 ? 8.273 -45.344 -35.281 1 95.69 74 VAL B O 1
ATOM 4107 N N . SER B 1 75 ? 9.844 -44.188 -34.156 1 95.62 75 SER B N 1
ATOM 4108 C CA . SER B 1 75 ? 10.367 -45.406 -33.531 1 95.62 75 SER B CA 1
ATOM 4109 C C . SER B 1 75 ? 10.109 -45.406 -32.031 1 95.62 75 SER B C 1
ATOM 4111 O O . SER B 1 75 ? 10.234 -46.438 -31.375 1 95.62 75 SER B O 1
ATOM 4113 N N . ARG B 1 76 ? 9.742 -44.344 -31.484 1 96.44 76 ARG B N 1
ATOM 4114 C CA . ARG B 1 76 ? 9.5 -44.25 -30.047 1 96.44 76 ARG B CA 1
ATOM 4115 C C . ARG B 1 76 ? 8.414 -43.219 -29.75 1 96.44 76 ARG B C 1
ATOM 4117 O O . ARG B 1 76 ? 8.258 -42.25 -30.469 1 96.44 76 ARG B O 1
ATOM 4124 N N . VAL B 1 77 ? 7.727 -43.5 -28.719 1 97.19 77 VAL B N 1
ATOM 4125 C CA . VAL B 1 77 ? 6.613 -42.688 -28.281 1 97.19 77 VAL B CA 1
ATOM 4126 C C . VAL B 1 77 ? 6.688 -42.469 -26.766 1 97.19 77 VAL B C 1
ATOM 4128 O O . VAL B 1 77 ? 7.09 -43.375 -26.031 1 97.19 77 VAL B O 1
ATOM 4131 N N . CYS B 1 78 ? 6.375 -41.281 -26.328 1 98.38 78 CYS B N 1
ATOM 4132 C CA . CYS B 1 78 ? 6.246 -41 -24.891 1 98.38 78 CYS B CA 1
ATOM 4133 C C . CYS B 1 78 ? 5.02 -40.125 -24.625 1 98.38 78 CYS B C 1
ATOM 4135 O O . CYS B 1 78 ? 4.781 -39.125 -25.312 1 98.38 78 CYS B O 1
ATOM 4137 N N . PHE B 1 79 ? 4.238 -40.594 -23.625 1 98.44 79 PHE B N 1
ATOM 4138 C CA . PHE B 1 79 ? 3.051 -39.844 -23.188 1 98.44 79 PHE B CA 1
ATOM 4139 C C . PHE B 1 79 ? 3.363 -39 -21.969 1 98.44 79 PHE B C 1
ATOM 4141 O O . PHE B 1 79 ? 4.082 -39.438 -21.062 1 98.44 79 PHE B O 1
ATOM 4148 N N . THR B 1 80 ? 2.904 -37.781 -22 1 98.06 80 THR B N 1
ATOM 4149 C CA . THR B 1 80 ? 2.799 -36.906 -20.828 1 98.06 80 THR B CA 1
ATOM 4150 C C . THR B 1 80 ? 1.414 -36.281 -20.75 1 98.06 80 THR B C 1
ATOM 4152 O O . THR B 1 80 ? 0.551 -36.562 -21.578 1 98.06 80 THR B O 1
ATOM 4155 N N . GLY B 1 81 ? 1.159 -35.531 -19.656 1 96.12 81 GLY B N 1
ATOM 4156 C CA . GLY B 1 81 ? -0.155 -34.938 -19.516 1 96.12 81 GLY B CA 1
ATOM 4157 C C . GLY B 1 81 ? -0.429 -34.438 -18.125 1 96.12 81 GLY B C 1
ATOM 4158 O O . GLY B 1 81 ? 0.475 -34.375 -17.281 1 96.12 81 GLY B O 1
ATOM 4159 N N . GLN B 1 82 ? -1.724 -33.969 -18 1 94 82 GLN B N 1
ATOM 4160 C CA . GLN B 1 82 ? -2.135 -33.469 -16.688 1 94 82 GLN B CA 1
ATOM 4161 C C . GLN B 1 82 ? -1.908 -34.531 -15.602 1 94 82 GLN B C 1
ATOM 4163 O O . GLN B 1 82 ? -2.266 -35.688 -15.773 1 94 82 GLN B O 1
ATOM 4168 N N . MET B 1 83 ? -1.284 -34.062 -14.555 1 95.25 83 MET B N 1
ATOM 4169 C CA . MET B 1 83 ? -0.965 -34.969 -13.453 1 95.25 83 MET B CA 1
ATOM 4170 C C . MET B 1 83 ? -2.076 -34.969 -12.414 1 95.25 83 MET B C 1
ATOM 4172 O O . MET B 1 83 ? -3.119 -34.344 -12.609 1 95.25 83 MET B O 1
ATOM 4176 N N . HIS B 1 84 ? -2.043 -35.875 -11.32 1 94.88 84 HIS B N 1
ATOM 4177 C CA . HIS B 1 84 ? -2.879 -35.906 -10.125 1 94.88 84 HIS B CA 1
ATOM 4178 C C . HIS B 1 84 ? -4.207 -36.625 -10.414 1 94.88 84 HIS B C 1
ATOM 4180 O O . HIS B 1 84 ? -4.723 -37.344 -9.562 1 94.88 84 HIS B O 1
ATOM 4186 N N . GLY B 1 85 ? -4.762 -36.469 -11.641 1 95.69 85 GLY B N 1
ATOM 4187 C CA . GLY B 1 85 ? -6.117 -36.906 -11.945 1 95.69 85 GLY B CA 1
ATOM 4188 C C . GLY B 1 85 ? -6.285 -38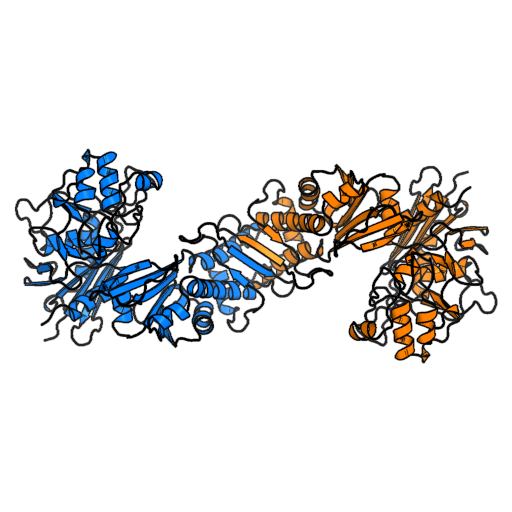.406 -11.891 1 95.69 85 GLY B C 1
ATOM 4189 O O . GLY B 1 85 ? -5.301 -39.156 -11.766 1 95.69 85 GLY B O 1
ATOM 4190 N N . LEU B 1 86 ? -7.574 -38.844 -12.031 1 97.94 86 LEU B N 1
ATOM 4191 C CA . LEU B 1 86 ? -7.926 -40.25 -11.891 1 97.94 86 LEU B CA 1
ATOM 4192 C C . LEU B 1 86 ? -8.797 -40.688 -13.047 1 97.94 86 LEU B C 1
ATOM 4194 O O . LEU B 1 86 ? -9.75 -40 -13.43 1 97.94 86 LEU B O 1
ATOM 4198 N N . VAL B 1 87 ? -8.438 -41.812 -13.609 1 97.75 87 VAL B N 1
ATOM 4199 C CA . VAL B 1 87 ? -9.281 -42.562 -14.531 1 97.75 87 VAL B CA 1
ATOM 4200 C C . VAL B 1 87 ? -9.438 -44 -14.039 1 97.75 87 VAL B C 1
ATOM 4202 O O . VAL B 1 87 ? -8.469 -44.594 -13.57 1 97.75 87 VAL B O 1
ATOM 4205 N N . LEU B 1 88 ? -10.633 -44.469 -14.039 1 97.69 88 LEU B N 1
ATOM 4206 C CA . LEU B 1 88 ? -10.93 -45.875 -13.773 1 97.69 88 LEU B CA 1
ATOM 4207 C C . LEU B 1 88 ? -11.344 -46.594 -15.047 1 97.69 88 LEU B C 1
ATOM 4209 O O . LEU B 1 88 ? -12.055 -46.031 -15.883 1 97.69 88 LEU B O 1
ATOM 4213 N N . TRP B 1 89 ? -10.812 -47.906 -15.203 1 96.12 89 TRP B N 1
ATOM 4214 C CA . TRP B 1 89 ? -11.219 -48.625 -16.406 1 96.12 89 TRP B CA 1
ATOM 4215 C C . TRP B 1 89 ? -11.188 -50.125 -16.188 1 96.12 89 TRP B C 1
ATOM 4217 O O . TRP B 1 89 ? -10.594 -50.594 -15.211 1 96.12 89 TRP B O 1
ATOM 4227 N N . ASN B 1 90 ? -11.961 -50.875 -16.984 1 94.06 90 ASN B N 1
ATOM 4228 C CA . ASN B 1 90 ? -12 -52.312 -16.938 1 94.06 90 ASN B CA 1
ATOM 4229 C C . ASN B 1 90 ? -10.961 -52.938 -17.859 1 94.06 90 ASN B C 1
ATOM 4231 O O . ASN B 1 90 ? -10.523 -52.312 -18.828 1 94.06 90 ASN B O 1
ATOM 4235 N N . SER B 1 91 ? -10.633 -54.156 -17.422 1 88.56 91 SER B N 1
ATOM 4236 C CA . SER B 1 91 ? -9.719 -54.906 -18.281 1 88.56 91 SER B CA 1
ATOM 4237 C C . SER B 1 91 ? -10.312 -55.125 -19.656 1 88.56 91 SER B C 1
ATOM 4239 O O . SER B 1 91 ? -11.531 -55.062 -19.844 1 88.56 91 SER B O 1
ATOM 4241 N N . ARG B 1 92 ? -9.477 -55.156 -20.516 1 75 92 ARG B N 1
ATOM 4242 C CA . ARG B 1 92 ? -9.883 -55.312 -21.906 1 75 92 ARG B CA 1
ATOM 4243 C C . ARG B 1 92 ? -10.719 -56.562 -22.078 1 75 92 ARG B C 1
ATOM 4245 O O . ARG B 1 92 ? -10.453 -57.594 -21.453 1 75 92 ARG B O 1
ATOM 4252 N N . SER B 1 93 ? -12.078 -56.5 -22.141 1 63.12 93 SER B N 1
ATOM 4253 C CA . SER B 1 93 ? -12.766 -57.719 -22.516 1 63.12 93 SER B CA 1
ATOM 4254 C C . SER B 1 93 ? -12.25 -58.25 -23.844 1 63.12 93 SER B C 1
ATOM 4256 O O . SER B 1 93 ? -11.406 -57.625 -24.484 1 63.12 93 SER B O 1
ATOM 4258 N N . ASP B 1 94 ? -13.133 -58.875 -24.812 1 57.03 94 ASP B N 1
ATOM 4259 C CA . ASP B 1 94 ? -12.984 -59.438 -26.141 1 57.03 94 ASP B CA 1
ATOM 4260 C C . ASP B 1 94 ? -12.273 -58.469 -27.078 1 57.03 94 ASP B C 1
ATOM 4262 O O . ASP B 1 94 ? -12.711 -57.312 -27.266 1 57.03 94 ASP B O 1
ATOM 4266 N N . ASN B 1 95 ? -10.883 -58.656 -27.203 1 58.12 95 ASN B N 1
ATOM 4267 C CA . ASN B 1 95 ? -9.781 -58.156 -28.031 1 58.12 95 ASN B CA 1
ATOM 4268 C C . ASN B 1 95 ? -10.258 -57.188 -29.094 1 58.12 95 ASN B C 1
ATOM 4270 O O . ASN B 1 95 ? -10.133 -57.438 -30.297 1 58.12 95 ASN B O 1
ATOM 4274 N N . VAL B 1 96 ? -11.078 -56.219 -28.688 1 68.19 96 VAL B N 1
ATOM 4275 C CA . VAL B 1 96 ? -11.461 -55.281 -29.75 1 68.19 96 VAL B CA 1
ATOM 4276 C C . VAL B 1 96 ? -10.461 -54.125 -29.812 1 68.19 96 VAL B C 1
ATOM 4278 O O . VAL B 1 96 ? -10.211 -53.469 -28.812 1 68.19 96 VAL B O 1
ATOM 4281 N N . SER B 1 97 ? -9.781 -54.062 -30.859 1 76.69 97 SER B N 1
ATOM 4282 C CA . SER B 1 97 ? -8.844 -53 -31.188 1 76.69 97 SER B CA 1
ATOM 4283 C C . SER B 1 97 ? -9.484 -51.969 -32.125 1 76.69 97 SER B C 1
ATOM 4285 O O . SER B 1 97 ? -9.984 -52.312 -33.188 1 76.69 97 SER B O 1
ATOM 4287 N N . VAL B 1 98 ? -9.688 -50.781 -31.562 1 77.19 98 VAL B N 1
ATOM 4288 C CA . VAL B 1 98 ? -10.172 -49.656 -32.375 1 77.19 98 VAL B CA 1
ATOM 4289 C C . VAL B 1 98 ? -9.016 -48.719 -32.75 1 77.19 98 VAL B C 1
ATOM 4291 O O . VAL B 1 98 ? -8.461 -48.062 -31.875 1 77.19 98 VAL B O 1
ATOM 4294 N N . LYS B 1 99 ? -8.688 -48.625 -33.969 1 81.44 99 LYS B N 1
ATOM 4295 C CA . LYS B 1 99 ? -7.594 -47.812 -34.469 1 81.44 99 LYS B CA 1
ATOM 4296 C C . LYS B 1 99 ? -6.289 -48.094 -33.75 1 81.44 99 LYS B C 1
ATOM 4298 O O . LYS B 1 99 ? -5.555 -47.188 -33.375 1 81.44 99 LYS B O 1
ATOM 4303 N N . GLY B 1 100 ? -6.121 -49.406 -33.344 1 80.38 100 GLY B N 1
ATOM 4304 C CA . GLY B 1 100 ? -4.887 -49.844 -32.719 1 80.38 100 GLY B CA 1
ATOM 4305 C C . GLY B 1 100 ? -4.891 -49.688 -31.203 1 80.38 100 GLY B C 1
ATOM 4306 O O . GLY B 1 100 ? -3.92 -50.062 -30.547 1 80.38 100 GLY B O 1
ATOM 4307 N N . PHE B 1 101 ? -5.883 -49.125 -30.609 1 86.44 101 PHE B N 1
ATOM 4308 C CA . PHE B 1 101 ? -6.055 -48.969 -29.156 1 86.44 101 PHE B CA 1
ATOM 4309 C C . PHE B 1 101 ? -6.957 -50.062 -28.594 1 86.44 101 PHE B C 1
ATOM 4311 O O . PHE B 1 101 ? -8.102 -50.219 -29.031 1 86.44 101 PHE B O 1
ATOM 4318 N N . LEU B 1 102 ? -6.449 -50.812 -27.688 1 82.19 102 LEU B N 1
ATOM 4319 C CA . LEU B 1 102 ? -7.27 -51.844 -27.031 1 82.19 102 LEU B CA 1
ATOM 4320 C C . LEU B 1 102 ? -8.188 -51.188 -25.984 1 82.19 102 LEU B C 1
ATOM 4322 O O . LEU B 1 102 ? -7.762 -50.938 -24.859 1 82.19 102 LEU B O 1
ATOM 4326 N N . GLU B 1 103 ? -9.391 -51.094 -26.375 1 81.69 103 GLU B N 1
ATOM 4327 C CA . GLU B 1 103 ? -10.336 -50.344 -25.562 1 81.69 103 GLU B CA 1
ATOM 4328 C C . GLU B 1 103 ? -10.844 -51.156 -24.391 1 81.69 103 GLU B C 1
ATOM 4330 O O . GLU B 1 103 ? -11.078 -52.375 -24.531 1 81.69 103 GLU B O 1
ATOM 4335 N N . SER B 1 104 ? -10.961 -50.438 -23.312 1 85 104 SER B N 1
ATOM 4336 C CA . SER B 1 104 ? -11.641 -51.031 -22.172 1 85 104 SER B CA 1
ATOM 4337 C C . SER B 1 104 ? -13.156 -51 -22.328 1 85 104 SER B C 1
ATOM 4339 O O . SER B 1 104 ? -13.68 -50.094 -22.969 1 85 104 SER B O 1
ATOM 4341 N N . SER B 1 105 ? -13.812 -52.031 -21.828 1 82.12 105 SER B N 1
ATOM 4342 C CA . SER B 1 105 ? -15.266 -52.062 -21.938 1 82.12 105 SER B CA 1
ATOM 4343 C C . SER B 1 105 ? -15.922 -50.875 -21.281 1 82.12 105 SER B C 1
ATOM 4345 O O . SER B 1 105 ? -16.938 -50.375 -21.766 1 82.12 105 SER B O 1
ATOM 4347 N N . LYS B 1 106 ? -15.375 -50.5 -20.203 1 90.56 106 LYS B N 1
ATOM 4348 C CA . LYS B 1 106 ? -15.906 -49.375 -19.453 1 90.56 106 LYS B CA 1
ATOM 4349 C C . LYS B 1 106 ? -14.781 -48.5 -18.906 1 90.56 106 LYS B C 1
ATOM 4351 O O . LYS B 1 106 ? -13.742 -49 -18.484 1 90.56 106 LYS B O 1
ATOM 4356 N N . THR B 1 107 ? -15.008 -47.188 -19.016 1 93.44 107 THR B N 1
ATOM 4357 C CA . THR B 1 107 ? -14.078 -46.188 -18.469 1 93.44 107 THR B CA 1
ATOM 4358 C C . THR B 1 107 ? -14.836 -45.125 -17.688 1 93.44 107 THR B C 1
ATOM 4360 O O . THR B 1 107 ? -15.922 -44.688 -18.094 1 93.44 107 THR B O 1
ATOM 4363 N N . SER B 1 108 ? -14.383 -44.719 -16.594 1 95.88 108 SER B N 1
ATOM 4364 C CA . SER B 1 108 ? -14.953 -43.594 -15.859 1 95.88 108 SER B CA 1
ATOM 4365 C C . SER B 1 108 ? -14.641 -42.281 -16.562 1 95.88 108 SER B C 1
ATOM 4367 O O . SER B 1 108 ? -13.836 -42.219 -17.5 1 95.88 108 SER B O 1
ATOM 4369 N N . PRO B 1 109 ? -15.344 -41.188 -16.156 1 96.31 109 PRO B N 1
ATOM 4370 C CA . PRO B 1 109 ? -14.781 -39.875 -16.516 1 96.31 109 PRO B CA 1
ATOM 4371 C C . PRO B 1 109 ? -13.375 -39.656 -15.961 1 96.31 109 PRO B C 1
ATOM 4373 O O . PRO B 1 109 ? -12.961 -40.375 -15.031 1 96.31 109 PRO B O 1
ATOM 4376 N N . LEU B 1 110 ? -12.633 -38.812 -16.594 1 97.88 110 LEU B N 1
ATOM 4377 C CA . LEU B 1 110 ? -11.391 -38.344 -16.016 1 97.88 110 LEU B CA 1
ATOM 4378 C C . LEU B 1 110 ? -11.664 -37.281 -14.945 1 97.88 1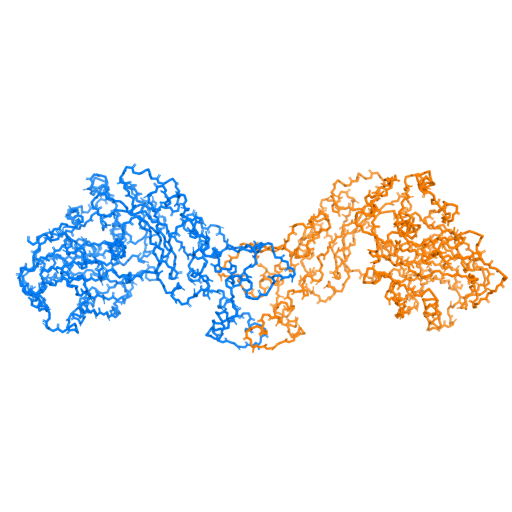10 LEU B C 1
ATOM 4380 O O . LEU B 1 110 ? -12.227 -36.219 -15.242 1 97.88 110 LEU B O 1
ATOM 4384 N N . TYR B 1 111 ? -11.438 -37.625 -13.719 1 97.69 111 TYR B N 1
ATOM 4385 C CA . TYR B 1 111 ? -11.391 -36.594 -12.672 1 97.69 111 TYR B CA 1
ATOM 4386 C C . TYR B 1 111 ? -10.078 -35.812 -12.719 1 97.69 111 TYR B C 1
ATOM 4388 O O . TYR B 1 111 ? -9.023 -36.375 -12.383 1 97.69 111 TYR B O 1
ATOM 4396 N N . THR B 1 112 ? -10.133 -34.562 -13.062 1 96.56 112 THR B N 1
ATOM 4397 C CA . THR B 1 112 ? -8.906 -33.844 -13.352 1 96.56 112 THR B CA 1
ATOM 4398 C C . THR B 1 112 ? -8.266 -33.312 -12.07 1 96.56 112 THR B C 1
ATOM 4400 O O . THR B 1 112 ? -8.836 -33.469 -10.984 1 96.56 112 THR B O 1
ATOM 4403 N N . TRP B 1 113 ? -7.066 -32.75 -12.211 1 93.06 113 TRP B N 1
ATOM 4404 C CA . TRP B 1 113 ? -6.324 -32.156 -11.102 1 93.06 113 TRP B CA 1
ATOM 4405 C C . TRP B 1 113 ? -7.105 -31.016 -10.469 1 93.06 113 TRP B C 1
ATOM 4407 O O . TRP B 1 113 ? -6.879 -30.672 -9.305 1 93.06 113 TRP B O 1
ATOM 4417 N N . GLN B 1 114 ? -8.078 -30.469 -11.195 1 89.88 114 GLN B N 1
ATOM 4418 C CA . GLN B 1 114 ? -8.828 -29.297 -10.75 1 89.88 114 GLN B CA 1
ATOM 4419 C C . GLN B 1 114 ? -10 -29.703 -9.859 1 89.88 114 GLN B C 1
ATOM 4421 O O . GLN B 1 114 ? -10.68 -28.844 -9.289 1 89.88 114 GLN B O 1
ATOM 4426 N N . ASP B 1 115 ? -10.227 -30.984 -9.781 1 93.94 115 ASP B N 1
ATOM 4427 C CA . ASP B 1 115 ? -11.406 -31.484 -9.062 1 93.94 115 ASP B CA 1
ATOM 4428 C C . ASP B 1 115 ? -11.312 -31.156 -7.574 1 93.94 115 ASP B C 1
ATOM 4430 O O . ASP B 1 115 ? -10.289 -31.422 -6.938 1 93.94 115 ASP B O 1
ATOM 4434 N N . GLN B 1 116 ? -12.383 -30.594 -7.012 1 91.62 116 GLN B N 1
ATOM 4435 C CA . GLN B 1 116 ? -12.367 -30.094 -5.637 1 91.62 116 GLN B CA 1
ATOM 4436 C C . GLN B 1 116 ? -13.367 -30.859 -4.773 1 91.62 116 GLN B C 1
ATOM 4438 O O . GLN B 1 116 ? -13.836 -30.344 -3.758 1 91.62 116 GLN B O 1
ATOM 4443 N N . ARG B 1 117 ? -13.734 -32 -5.219 1 94.94 117 ARG B N 1
ATOM 4444 C CA . ARG B 1 117 ? -14.773 -32.75 -4.5 1 94.94 117 ARG B CA 1
ATOM 4445 C C . ARG B 1 117 ? -14.305 -33.125 -3.098 1 94.94 117 ARG B C 1
ATOM 4447 O O . ARG B 1 117 ? -15.117 -33.219 -2.174 1 94.94 117 ARG B O 1
ATOM 4454 N N . ALA B 1 118 ? -13.039 -33.406 -2.959 1 95.44 118 ALA B N 1
ATOM 4455 C CA . ALA B 1 118 ? -12.492 -33.719 -1.644 1 95.44 118 ALA B CA 1
ATOM 4456 C C . ALA B 1 118 ? -12.164 -32.438 -0.868 1 95.44 118 ALA B C 1
ATOM 4458 O O . ALA B 1 118 ? -11.156 -31.781 -1.143 1 95.44 118 ALA B O 1
ATOM 4459 N N . SER B 1 119 ? -12.93 -32.156 0.16 1 92.75 119 SER B N 1
ATOM 4460 C CA . SER B 1 119 ? -12.727 -30.969 0.972 1 92.75 119 SER B CA 1
ATOM 4461 C C . SER B 1 119 ? -11.523 -31.125 1.892 1 92.75 119 SER B C 1
ATOM 4463 O O . SER B 1 119 ? -11.039 -32.25 2.109 1 92.75 119 SER B O 1
ATOM 4465 N N . PRO B 1 120 ? -11.047 -29.953 2.406 1 90.44 120 PRO B N 1
ATOM 4466 C CA . PRO B 1 120 ? -9.961 -30.047 3.393 1 90.44 120 PRO B CA 1
ATOM 4467 C C . PRO B 1 120 ? -10.328 -30.906 4.594 1 90.44 120 PRO B C 1
ATOM 4469 O O . PRO B 1 120 ? -9.484 -31.641 5.109 1 90.44 120 PRO B O 1
ATOM 4472 N N . GLN B 1 121 ? -11.539 -30.812 5.07 1 93.69 121 GLN B N 1
ATOM 4473 C CA . GLN B 1 121 ? -12 -31.625 6.18 1 93.69 121 GLN B CA 1
ATOM 4474 C C . GLN B 1 121 ? -11.945 -33.125 5.824 1 93.69 121 GLN B C 1
ATOM 4476 O O . GLN B 1 121 ? -11.578 -33.938 6.656 1 93.69 121 GLN B O 1
ATOM 4481 N N . PHE B 1 122 ? -12.305 -33.438 4.621 1 95.69 122 PHE B N 1
ATOM 4482 C CA . PHE B 1 122 ? -12.234 -34.812 4.168 1 95.69 122 PHE B CA 1
ATOM 4483 C C . PHE B 1 122 ? -10.789 -35.312 4.16 1 95.69 122 PHE B C 1
ATOM 4485 O O . PHE B 1 122 ? -10.508 -36.406 4.637 1 95.69 122 PHE B O 1
ATOM 4492 N N . ILE B 1 123 ? -9.945 -34.531 3.648 1 95.75 123 ILE B N 1
ATOM 4493 C CA . ILE B 1 123 ? -8.539 -34.906 3.533 1 95.75 123 ILE B CA 1
ATOM 4494 C C . ILE B 1 123 ? -7.949 -35.125 4.926 1 95.75 123 ILE B C 1
ATOM 4496 O O . ILE B 1 123 ? -7.172 -36.062 5.133 1 95.75 123 ILE B O 1
ATOM 4500 N N . LYS B 1 124 ? -8.375 -34.312 5.848 1 94.44 124 LYS B N 1
ATOM 4501 C CA . LYS B 1 124 ? -7.902 -34.438 7.223 1 94.44 124 LYS B CA 1
ATOM 4502 C C . LYS B 1 124 ? -8.383 -35.75 7.844 1 94.44 124 LYS B C 1
ATOM 4504 O O . LYS B 1 124 ? -7.742 -36.281 8.75 1 94.44 124 LYS B O 1
ATOM 4509 N N . SER B 1 125 ? -9.477 -36.219 7.367 1 96.38 125 SER B N 1
ATOM 4510 C CA . SER B 1 125 ? -10.055 -37.438 7.902 1 96.38 125 SER B CA 1
ATOM 4511 C C . SER B 1 125 ? -9.328 -38.656 7.363 1 96.38 125 SER B C 1
ATOM 4513 O O . SER B 1 125 ? -9.492 -39.781 7.895 1 96.38 125 SER B O 1
ATOM 4515 N N . LEU B 1 126 ? -8.5 -38.562 6.316 1 96.75 126 LEU B N 1
ATOM 4516 C CA . LEU B 1 126 ? -7.789 -39.656 5.707 1 96.75 126 LEU B CA 1
ATOM 4517 C C . LEU B 1 126 ? -6.539 -40.031 6.508 1 96.75 126 LEU B C 1
ATOM 4519 O O . LEU B 1 126 ? -5.992 -39.156 7.215 1 96.75 126 LEU B O 1
ATOM 4523 N N . PRO B 1 127 ? -6.168 -41.312 6.41 1 95.94 127 PRO B N 1
ATOM 4524 C CA . PRO B 1 127 ? -4.91 -41.656 7.082 1 95.94 127 PRO B CA 1
ATOM 4525 C C . PRO B 1 127 ? -3.713 -40.906 6.504 1 95.94 127 PRO B C 1
ATOM 4527 O O . PRO B 1 127 ? -3.637 -40.688 5.289 1 95.94 127 PRO B O 1
ATOM 4530 N N . ALA B 1 128 ? -2.775 -40.594 7.348 1 95.12 128 ALA B N 1
ATOM 4531 C CA . ALA B 1 128 ? -1.577 -39.875 6.918 1 95.12 128 ALA B CA 1
ATOM 4532 C C . ALA B 1 128 ? -0.719 -40.75 6.004 1 95.12 128 ALA B C 1
ATOM 4534 O O . ALA B 1 128 ? -0.445 -41.906 6.316 1 95.12 128 ALA B O 1
ATOM 4535 N N . PRO B 1 129 ? -0.347 -40.156 4.906 1 95.62 129 PRO B N 1
ATOM 4536 C CA . PRO B 1 129 ? 0.534 -40.906 4.023 1 95.62 129 PRO B CA 1
ATOM 4537 C C . PRO B 1 129 ? 1.981 -40.938 4.512 1 95.62 129 PRO B C 1
ATOM 4539 O O . PRO B 1 129 ? 2.389 -40.062 5.289 1 95.62 129 PRO B O 1
ATOM 4542 N N . ILE B 1 130 ? 2.682 -42 4.109 1 94.19 130 ILE B N 1
ATOM 4543 C CA . ILE B 1 130 ? 4.141 -41.969 4.164 1 94.19 130 ILE B CA 1
ATOM 4544 C C . ILE B 1 130 ? 4.703 -41.469 2.84 1 94.19 130 ILE B C 1
ATOM 4546 O O . ILE B 1 130 ? 4.914 -42.25 1.904 1 94.19 130 ILE B O 1
ATOM 4550 N N . SER B 1 131 ? 4.844 -40.219 2.758 1 89.75 131 SER B N 1
ATOM 4551 C CA . SER B 1 131 ? 5.27 -39.531 1.537 1 89.75 131 SER B CA 1
ATOM 4552 C C . SER B 1 131 ? 5.828 -38.156 1.841 1 89.75 131 SER B C 1
ATOM 4554 O O . SER B 1 131 ? 5.504 -37.562 2.873 1 89.75 131 SER B O 1
ATOM 4556 N N . ASP B 1 132 ? 6.66 -37.656 0.997 1 79.38 132 ASP B N 1
ATOM 4557 C CA . ASP B 1 132 ? 7.176 -36.312 1.125 1 79.38 132 ASP B CA 1
ATOM 4558 C C . ASP B 1 132 ? 6.148 -35.281 0.646 1 79.38 132 ASP B C 1
ATOM 4560 O O . ASP B 1 132 ? 6.293 -34.094 0.906 1 79.38 132 ASP B O 1
ATOM 4564 N N . THR B 1 133 ? 5.199 -35.719 -0.01 1 84.62 133 THR B N 1
ATOM 4565 C CA . THR B 1 133 ? 4.168 -34.844 -0.56 1 84.62 133 THR B CA 1
ATOM 4566 C C . THR B 1 133 ? 2.869 -34.969 0.23 1 84.62 133 THR B C 1
ATOM 4568 O O . THR B 1 133 ? 2.402 -36.094 0.485 1 84.62 133 THR B O 1
ATOM 4571 N N . GLN B 1 134 ? 2.357 -33.875 0.615 1 87.12 134 GLN B N 1
ATOM 4572 C CA . GLN B 1 134 ? 1.083 -33.875 1.324 1 87.12 134 GLN B CA 1
ATOM 4573 C C . GLN B 1 134 ? -0.075 -34.156 0.37 1 87.12 134 GLN B C 1
ATOM 4575 O O . GLN B 1 134 ? -0.022 -33.781 -0.804 1 87.12 134 GLN B O 1
ATOM 4580 N N . LEU B 1 135 ? -1.093 -34.75 0.967 1 93.56 135 LEU B N 1
ATOM 4581 C CA . LEU B 1 135 ? -2.283 -35.031 0.169 1 93.56 135 LEU B CA 1
ATOM 4582 C C . LEU B 1 135 ? -2.99 -33.719 -0.206 1 93.56 135 LEU B C 1
ATOM 4584 O O . LEU B 1 135 ? -2.973 -32.781 0.562 1 93.56 135 LEU B O 1
ATOM 4588 N N . ALA B 1 136 ? -3.559 -33.781 -1.371 1 91.94 136 ALA B N 1
ATOM 4589 C CA . ALA B 1 136 ? -4.316 -32.625 -1.829 1 91.94 136 ALA B CA 1
ATOM 4590 C C . ALA B 1 136 ? -5.562 -33.031 -2.602 1 91.94 136 ALA B C 1
ATOM 4592 O O . ALA B 1 136 ? -5.652 -34.188 -3.064 1 91.94 136 ALA B O 1
ATOM 4593 N N . THR B 1 137 ? -6.527 -32.062 -2.615 1 93 137 THR B N 1
ATOM 4594 C CA . THR B 1 137 ? -7.684 -32.25 -3.48 1 93 137 THR B CA 1
ATOM 4595 C C . THR B 1 137 ? -7.25 -32.469 -4.93 1 93 137 THR B C 1
ATOM 4597 O O . THR B 1 137 ? -6.25 -31.875 -5.363 1 93 137 THR B O 1
ATOM 4600 N N . GLY B 1 138 ? -7.895 -33.406 -5.645 1 93.75 138 GLY B N 1
ATOM 4601 C CA . GLY B 1 138 ? -7.555 -33.688 -7.035 1 93.75 138 GLY B CA 1
ATOM 4602 C C . GLY B 1 138 ? -6.625 -34.844 -7.211 1 93.75 138 GLY B C 1
ATOM 4603 O O . GLY B 1 138 ? -6.48 -35.375 -8.32 1 93.75 138 GLY B O 1
ATOM 4604 N N . PHE B 1 139 ? -5.934 -35.219 -6.102 1 97.06 139 PHE B N 1
ATOM 4605 C CA . PHE B 1 139 ? -5.066 -36.406 -6.184 1 97.06 139 PHE B CA 1
ATOM 4606 C C . PHE B 1 139 ? -5.879 -37.656 -6.441 1 97.06 139 PHE B C 1
ATOM 4608 O O . PHE B 1 139 ? -6.949 -37.844 -5.859 1 97.06 139 PHE B O 1
ATOM 4615 N N . GLY B 1 140 ? -5.379 -38.531 -7.297 1 97.62 140 GLY B N 1
ATOM 4616 C CA . GLY B 1 140 ? -6.09 -39.719 -7.715 1 97.62 140 GLY B CA 1
ATOM 4617 C C . GLY B 1 140 ? -6.531 -40.594 -6.551 1 97.62 140 GLY B C 1
ATOM 4618 O O . GLY B 1 140 ? -7.699 -40.969 -6.457 1 97.62 140 GLY B O 1
ATOM 4619 N N . CYS B 1 141 ? -5.676 -40.875 -5.617 1 97.75 141 CYS B N 1
ATOM 4620 C CA . CYS B 1 141 ? -6.012 -41.719 -4.477 1 97.75 141 CYS B CA 1
ATOM 4621 C C . CYS B 1 141 ? -7.027 -41.031 -3.57 1 97.75 141 CYS B C 1
ATOM 4623 O O . CYS B 1 141 ? -7.902 -41.688 -3.004 1 97.75 141 CYS B O 1
ATOM 4625 N N . VAL B 1 142 ? -6.891 -39.75 -3.426 1 97.38 142 VAL B N 1
ATOM 4626 C CA . VAL B 1 142 ? -7.82 -38.969 -2.6 1 97.38 142 VAL B CA 1
ATOM 4627 C C . VAL B 1 142 ? -9.211 -39 -3.223 1 97.38 142 VAL B C 1
ATOM 4629 O O . VAL B 1 142 ? -10.203 -39.25 -2.527 1 97.38 142 VAL B O 1
ATOM 4632 N N . THR B 1 143 ? -9.211 -38.719 -4.527 1 97.44 143 THR B N 1
ATOM 4633 C CA . THR B 1 143 ? -10.484 -38.781 -5.238 1 97.44 143 THR B CA 1
ATOM 4634 C C . THR B 1 143 ? -11.102 -40.156 -5.145 1 97.44 143 THR B C 1
ATOM 4636 O O . THR B 1 143 ? -12.312 -40.312 -4.941 1 97.44 143 THR B O 1
ATOM 4639 N N . TYR B 1 144 ? -10.359 -41.188 -5.281 1 97.94 144 TYR B N 1
ATOM 4640 C CA . TYR B 1 144 ? -10.859 -42.562 -5.18 1 97.94 144 TYR B CA 1
ATOM 4641 C C . TYR B 1 144 ? -11.445 -42.812 -3.801 1 97.94 144 TYR B C 1
ATOM 4643 O O . TYR B 1 144 ? -12.523 -43.406 -3.68 1 97.94 144 TYR B O 1
ATOM 4651 N N . LEU B 1 145 ? -10.695 -42.438 -2.801 1 97.75 145 LEU B N 1
ATOM 4652 C CA . LEU B 1 145 ? -11.172 -42.594 -1.434 1 97.75 145 LEU B CA 1
ATOM 4653 C C . LEU B 1 145 ? -12.477 -41.844 -1.209 1 97.75 145 LEU B C 1
ATOM 4655 O O . LEU B 1 145 ? -13.367 -42.344 -0.512 1 97.75 145 LEU B O 1
ATOM 4659 N N . TRP B 1 146 ? -12.539 -40.688 -1.76 1 97.44 146 TRP B N 1
ATOM 4660 C CA . TRP B 1 146 ? -13.789 -39.938 -1.688 1 97.44 146 TRP B CA 1
ATOM 4661 C C . TRP B 1 146 ? -14.93 -40.719 -2.336 1 97.44 146 TRP B C 1
ATOM 4663 O O . TRP B 1 146 ? -16.016 -40.844 -1.751 1 97.44 146 TRP B O 1
ATOM 4673 N N . LEU B 1 147 ? -14.742 -41.25 -3.529 1 96.69 147 LEU B N 1
ATOM 4674 C CA . LEU B 1 147 ? -15.758 -42 -4.25 1 96.69 147 LEU B CA 1
ATOM 4675 C C . LEU B 1 147 ? -16.172 -43.25 -3.463 1 96.69 147 LEU B C 1
ATOM 4677 O O . LEU B 1 147 ? -17.344 -43.594 -3.418 1 96.69 147 LEU B O 1
ATOM 4681 N N . MET B 1 148 ? -15.219 -43.844 -2.877 1 96.25 148 MET B N 1
ATOM 4682 C CA . MET B 1 148 ? -15.469 -45.062 -2.086 1 96.25 148 MET B CA 1
ATOM 4683 C C . MET B 1 148 ? -16.453 -44.781 -0.953 1 96.25 148 MET B C 1
ATOM 4685 O O . MET B 1 148 ? -17.297 -45.594 -0.637 1 96.25 148 MET B O 1
ATOM 4689 N N . ARG B 1 149 ? -16.344 -43.625 -0.441 1 95.06 149 ARG B N 1
ATOM 4690 C CA . ARG B 1 149 ? -17.141 -43.281 0.731 1 95.06 149 ARG B CA 1
ATOM 4691 C C . ARG B 1 149 ? -18.453 -42.625 0.324 1 95.06 149 ARG B C 1
ATOM 4693 O O . ARG B 1 149 ? -19.469 -42.812 0.998 1 95.06 149 ARG B O 1
ATOM 4700 N N . LYS B 1 150 ? -18.469 -41.938 -0.757 1 94.38 150 LYS B N 1
ATOM 4701 C CA . LYS B 1 150 ? -19.641 -41.094 -1.064 1 94.38 150 LYS B CA 1
ATOM 4702 C C . LYS B 1 150 ? -20.406 -41.688 -2.256 1 94.38 150 LYS B C 1
ATOM 4704 O O . LYS B 1 150 ? -21.625 -41.438 -2.379 1 94.38 150 LYS B O 1
ATOM 4709 N N . ARG B 1 151 ? -19.641 -42.312 -3.113 1 92.88 151 ARG B N 1
ATOM 4710 C CA . ARG B 1 151 ? -20.25 -42.812 -4.332 1 92.88 151 ARG B CA 1
ATOM 4711 C C . ARG B 1 151 ? -19.734 -44.219 -4.676 1 92.88 151 ARG B C 1
ATOM 4713 O O . ARG B 1 151 ? -19.266 -44.469 -5.785 1 92.88 151 ARG B O 1
ATOM 4720 N N . PRO B 1 152 ? -19.922 -45.188 -3.832 1 91.94 152 PRO B N 1
ATOM 4721 C CA . PRO B 1 152 ? -19.344 -46.531 -4.051 1 91.94 152 PRO B CA 1
ATOM 4722 C C . PRO B 1 152 ? -19.875 -47.188 -5.312 1 91.94 152 PRO B C 1
ATOM 4724 O O . PRO B 1 152 ? -19.219 -48.062 -5.887 1 91.94 152 PRO B O 1
ATOM 4727 N N . GLU B 1 153 ? -21.016 -46.844 -5.812 1 86.69 153 GLU B N 1
ATOM 4728 C CA . GLU B 1 153 ? -21.625 -47.438 -6.996 1 86.69 153 GLU B CA 1
ATOM 4729 C C . GLU B 1 153 ? -20.812 -47.125 -8.25 1 86.69 153 GLU B C 1
ATOM 4731 O O . GLU B 1 153 ? -20.969 -47.781 -9.281 1 86.69 153 GLU B O 1
ATOM 4736 N N . MET B 1 154 ? -19.875 -46.25 -8.07 1 84.81 154 MET B N 1
ATOM 4737 C CA . MET B 1 154 ? -19.078 -45.812 -9.219 1 84.81 154 MET B CA 1
ATOM 4738 C C . MET B 1 154 ? -17.797 -46.625 -9.328 1 84.81 154 MET B C 1
ATOM 4740 O O . MET B 1 154 ? -17.016 -46.438 -10.273 1 84.81 154 MET B O 1
ATOM 4744 N N . LEU B 1 155 ? -17.594 -47.594 -8.383 1 85.75 155 LEU B N 1
ATOM 4745 C CA . LEU B 1 155 ? -16.266 -48.188 -8.281 1 85.75 155 LEU B CA 1
ATOM 4746 C C . LEU B 1 155 ? -16.25 -49.625 -8.797 1 85.75 155 LEU B C 1
ATOM 4748 O O . LEU B 1 155 ? -15.523 -50.469 -8.281 1 85.75 155 LEU B O 1
ATOM 4752 N N . ASN B 1 156 ? -16.859 -49.844 -9.906 1 90.56 156 ASN B N 1
ATOM 4753 C CA . ASN B 1 156 ? -16.844 -51.188 -10.508 1 90.56 156 ASN B CA 1
ATOM 4754 C C . ASN B 1 156 ? -15.891 -51.25 -11.703 1 90.56 156 ASN B C 1
ATOM 4756 O O . ASN B 1 156 ? -16.328 -51.469 -12.836 1 90.56 156 ASN B O 1
ATOM 4760 N N . PHE B 1 157 ? -14.562 -51.094 -11.344 1 95.44 157 PHE B N 1
ATOM 4761 C CA . PHE B 1 157 ? -13.531 -51.125 -12.375 1 95.44 157 PHE B CA 1
ATOM 4762 C C . PHE B 1 157 ? -12.352 -51.969 -11.961 1 95.44 157 PHE B C 1
ATOM 4764 O O . PHE B 1 157 ? -12.164 -52.25 -10.773 1 95.44 157 PHE B O 1
ATOM 4771 N N . ASP B 1 158 ? -11.531 -52.375 -12.891 1 95.19 158 ASP B N 1
ATOM 4772 C CA . ASP B 1 158 ? -10.406 -53.281 -12.648 1 95.19 158 ASP B CA 1
ATOM 4773 C C . ASP B 1 158 ? -9.133 -52.5 -12.336 1 95.19 158 ASP B C 1
ATOM 4775 O O . ASP B 1 158 ? -8.266 -52.969 -11.609 1 95.19 158 ASP B O 1
ATOM 4779 N N . TRP B 1 159 ? -9.07 -51.375 -12.977 1 96.62 159 TRP B N 1
ATOM 4780 C CA . TRP B 1 159 ? -7.812 -50.625 -12.906 1 96.62 159 TRP B CA 1
ATOM 4781 C C . TRP B 1 159 ? -8.062 -49.156 -12.594 1 96.62 159 TRP B C 1
ATOM 4783 O O . TRP B 1 159 ? -9.18 -48.656 -12.781 1 96.62 159 TRP B O 1
ATOM 4793 N N . MET B 1 160 ? -7.074 -48.5 -12.07 1 97.75 160 MET B N 1
ATOM 4794 C CA . MET B 1 160 ? -7.074 -47.062 -11.891 1 97.75 160 MET B CA 1
ATOM 4795 C C . MET B 1 160 ? -5.719 -46.469 -12.266 1 97.75 160 MET B C 1
ATOM 4797 O O . MET B 1 160 ? -4.707 -47.188 -12.273 1 97.75 160 MET B O 1
ATOM 4801 N N . GLY B 1 161 ? -5.648 -45.219 -12.609 1 97.88 161 GLY B N 1
ATOM 4802 C CA . GLY B 1 161 ? -4.422 -44.5 -12.914 1 97.88 161 GLY B CA 1
ATOM 4803 C C . GLY B 1 161 ? -4.668 -43.125 -13.516 1 97.88 161 GLY B C 1
ATOM 4804 O O . GLY B 1 161 ? -5.789 -42.625 -13.477 1 97.88 161 GLY B O 1
ATOM 4805 N N . THR B 1 162 ? -3.623 -42.5 -13.953 1 98.12 162 THR B N 1
ATOM 4806 C CA . THR B 1 162 ? -3.752 -41.25 -14.688 1 98.12 162 THR B CA 1
ATOM 4807 C C . THR B 1 162 ? -4.223 -41.5 -16.109 1 98.12 162 THR B C 1
ATOM 4809 O O . THR B 1 162 ? -4.27 -42.656 -16.562 1 98.12 162 THR B O 1
ATOM 4812 N N . ILE B 1 163 ? -4.582 -40.469 -16.766 1 98.12 163 ILE B N 1
ATOM 4813 C CA . ILE B 1 163 ? -5.062 -40.562 -18.141 1 98.12 163 ILE B CA 1
ATOM 4814 C C . ILE B 1 163 ? -3.951 -41.125 -19.031 1 98.12 163 ILE B C 1
ATOM 4816 O O . ILE B 1 163 ? -4.215 -41.875 -19.984 1 98.12 163 ILE B O 1
ATOM 4820 N N . MET B 1 164 ? -2.707 -40.781 -18.75 1 98.19 164 MET B N 1
ATOM 4821 C CA . MET B 1 164 ? -1.591 -41.312 -19.531 1 98.19 164 MET B CA 1
ATOM 4822 C C . MET B 1 164 ? -1.432 -42.812 -19.297 1 98.19 164 MET B C 1
ATOM 4824 O O . MET B 1 164 ? -1.127 -43.562 -20.234 1 98.19 164 MET B O 1
ATOM 4828 N N . ASP B 1 165 ? -1.585 -43.219 -18.062 1 98.12 165 ASP B N 1
ATOM 4829 C CA . ASP B 1 165 ? -1.502 -44.656 -17.75 1 98.12 165 ASP B CA 1
ATOM 4830 C C . ASP B 1 165 ? -2.502 -45.469 -18.578 1 98.12 165 ASP B C 1
ATOM 4832 O O . ASP B 1 165 ? -2.172 -46.531 -19.094 1 98.12 165 ASP B O 1
ATOM 4836 N N . TYR B 1 166 ? -3.668 -44.906 -18.641 1 97.31 166 TYR B N 1
ATOM 4837 C CA . TYR B 1 166 ? -4.742 -45.562 -19.391 1 97.31 166 TYR B CA 1
ATOM 4838 C C . TYR B 1 166 ? -4.359 -45.719 -20.844 1 97.31 166 TYR B C 1
ATOM 4840 O O . TYR B 1 166 ? -4.539 -46.812 -21.422 1 97.31 166 TYR B O 1
ATOM 4848 N N . PHE B 1 167 ? -3.826 -44.719 -21.438 1 96.62 167 PHE B N 1
ATOM 4849 C CA . PHE B 1 167 ? -3.504 -44.75 -22.859 1 96.62 167 PHE B CA 1
ATOM 4850 C C . PHE B 1 167 ? -2.334 -45.688 -23.125 1 96.62 167 PHE B C 1
ATOM 4852 O O . PHE B 1 167 ? -2.359 -46.469 -24.078 1 96.62 167 PHE B O 1
ATOM 4859 N N . VAL B 1 168 ? -1.335 -45.625 -22.328 1 97.31 168 VAL B N 1
ATOM 4860 C CA . VAL B 1 168 ? -0.189 -46.5 -22.484 1 97.31 168 VAL B CA 1
ATOM 4861 C C . VAL B 1 168 ? -0.63 -47.938 -22.312 1 97.31 168 VAL B C 1
ATOM 4863 O O . VAL B 1 168 ? -0.204 -48.844 -23.062 1 97.31 168 VAL B O 1
ATOM 4866 N N . TYR B 1 169 ? -1.457 -48.219 -21.297 1 96.31 169 TYR B N 1
ATOM 4867 C CA . TYR B 1 169 ? -2.037 -49.531 -21.094 1 96.31 169 TYR B CA 1
ATOM 4868 C C . TYR B 1 169 ? -2.717 -50.031 -22.359 1 96.31 169 TYR B C 1
ATOM 4870 O O . TYR B 1 169 ? -2.508 -51.188 -22.766 1 96.31 169 TYR B O 1
ATOM 4878 N N . GLY B 1 170 ? -3.469 -49.219 -22.969 1 93.69 170 GLY B N 1
ATOM 4879 C CA . GLY B 1 170 ? -4.273 -49.594 -24.125 1 93.69 170 GLY B CA 1
ATOM 4880 C C . GLY B 1 170 ? -3.455 -49.812 -25.375 1 93.69 170 GLY B C 1
ATOM 4881 O O . GLY B 1 170 ? -3.684 -50.781 -26.125 1 93.69 170 GLY B O 1
ATOM 4882 N N . ILE B 1 171 ? -2.516 -48.938 -25.641 1 94.62 171 ILE B N 1
ATOM 4883 C CA . ILE B 1 171 ? -1.822 -49 -26.922 1 94.62 171 ILE B CA 1
ATOM 4884 C C . ILE B 1 171 ? -0.776 -50.094 -26.906 1 94.62 171 ILE B C 1
ATOM 4886 O O . ILE B 1 171 ? -0.426 -50.656 -27.953 1 94.62 171 ILE B O 1
ATOM 4890 N N . CYS B 1 172 ? -0.271 -50.406 -25.734 1 94.5 172 CYS B N 1
ATOM 4891 C CA . CYS B 1 172 ? 0.733 -51.469 -25.609 1 94.5 172 CYS B CA 1
ATOM 4892 C C . CYS B 1 172 ? 0.079 -52.812 -25.344 1 94.5 172 CYS B C 1
ATOM 4894 O O . CYS B 1 172 ? 0.733 -53.844 -25.438 1 94.5 172 CYS B O 1
ATOM 4896 N N . GLY B 1 173 ? -1.21 -52.781 -25.016 1 91.94 173 GLY B N 1
ATOM 4897 C CA . GLY B 1 173 ? -1.856 -54.031 -24.656 1 91.94 173 GLY B CA 1
ATOM 4898 C C . GLY B 1 173 ? -1.273 -54.656 -23.406 1 91.94 173 GLY B C 1
ATOM 4899 O O . GLY B 1 173 ? -0.968 -55.875 -23.406 1 91.94 173 GLY B O 1
ATOM 4900 N N . LEU B 1 174 ? -1.079 -53.938 -22.406 1 93.94 174 LEU B N 1
ATOM 4901 C CA . LEU B 1 174 ? -0.431 -54.438 -21.203 1 93.94 174 LEU B CA 1
ATOM 4902 C C . LEU B 1 174 ? -1.397 -55.25 -20.359 1 93.94 174 LEU B C 1
ATOM 4904 O O . LEU B 1 174 ? -2.609 -55.031 -20.391 1 93.94 174 LEU B O 1
ATOM 4908 N N . ASP B 1 175 ? -0.849 -56.156 -19.547 1 92.31 175 ASP B N 1
ATOM 4909 C CA . ASP B 1 175 ? -1.658 -56.938 -18.625 1 92.31 175 ASP B CA 1
ATOM 4910 C C . ASP B 1 175 ? -2.086 -56.125 -17.406 1 92.31 175 ASP B C 1
ATOM 4912 O O . ASP B 1 175 ? -3.18 -56.312 -16.875 1 92.31 175 ASP B O 1
ATOM 4916 N N . GLU B 1 176 ? -1.21 -55.25 -16.984 1 95.5 176 GLU B N 1
ATOM 4917 C CA . GLU B 1 176 ? -1.483 -54.312 -15.914 1 95.5 176 GLU B CA 1
ATOM 4918 C C . GLU B 1 176 ? -0.954 -52.906 -16.25 1 95.5 176 GLU B C 1
ATOM 4920 O O . GLU B 1 176 ? 0.028 -52.781 -16.984 1 95.5 176 GLU B O 1
ATOM 4925 N N . PRO B 1 177 ? -1.62 -51.938 -15.758 1 96.88 177 PRO B N 1
ATOM 4926 C CA . PRO B 1 177 ? -1.115 -50.594 -16.047 1 96.88 177 PRO B CA 1
ATOM 4927 C C . PRO B 1 177 ? 0.232 -50.312 -15.391 1 96.88 177 PRO B C 1
ATOM 4929 O O . PRO B 1 177 ? 0.553 -50.906 -14.352 1 96.88 177 PRO B O 1
ATOM 4932 N N . VAL B 1 178 ? 1.009 -49.375 -16.031 1 97.69 178 VAL B N 1
ATOM 4933 C CA . VAL B 1 178 ? 2.305 -48.969 -15.508 1 97.69 178 VAL B CA 1
ATOM 4934 C C . VAL B 1 178 ? 2.303 -47.438 -15.281 1 97.69 178 VAL B C 1
ATOM 4936 O O . VAL B 1 178 ? 1.612 -46.719 -15.992 1 97.69 178 VAL B O 1
ATOM 4939 N N . THR B 1 179 ? 2.959 -47.031 -14.242 1 98.25 179 THR B N 1
ATOM 4940 C CA . THR B 1 179 ? 3.111 -45.594 -13.938 1 98.25 179 THR B CA 1
ATOM 4941 C C . THR B 1 179 ? 4.531 -45.312 -13.461 1 98.25 179 THR B C 1
ATOM 4943 O O . THR B 1 179 ? 5.289 -46.219 -13.141 1 98.25 179 THR B O 1
ATOM 4946 N N . THR B 1 180 ? 4.957 -44.062 -13.555 1 97.62 180 THR B N 1
ATOM 4947 C CA . THR B 1 180 ? 6.258 -43.688 -13.039 1 97.62 180 THR B CA 1
ATOM 4948 C C . THR B 1 180 ? 6.117 -43.031 -11.656 1 97.62 180 THR B C 1
ATOM 4950 O O . THR B 1 180 ? 5.012 -42.688 -11.234 1 97.62 180 THR B O 1
ATOM 4953 N N . ASP B 1 181 ? 7.262 -42.875 -10.977 1 96.31 181 ASP B N 1
ATOM 4954 C CA . ASP B 1 181 ? 7.219 -42.25 -9.656 1 96.31 181 ASP B CA 1
ATOM 4955 C C . ASP B 1 181 ? 6.789 -40.812 -9.758 1 96.31 181 ASP B C 1
ATOM 4957 O O . ASP B 1 181 ? 6.254 -40.25 -8.797 1 96.31 181 ASP B O 1
ATOM 4961 N N . GLN B 1 182 ? 6.988 -40.188 -10.945 1 96.38 182 GLN B N 1
ATOM 4962 C CA . GLN B 1 182 ? 6.496 -38.844 -11.164 1 96.38 182 GLN B CA 1
ATOM 4963 C C . GLN B 1 182 ? 4.984 -38.75 -10.992 1 96.38 182 GLN B C 1
ATOM 4965 O O . GLN B 1 182 ? 4.48 -37.938 -10.227 1 96.38 182 GLN B O 1
ATOM 4970 N N . LEU B 1 183 ? 4.352 -39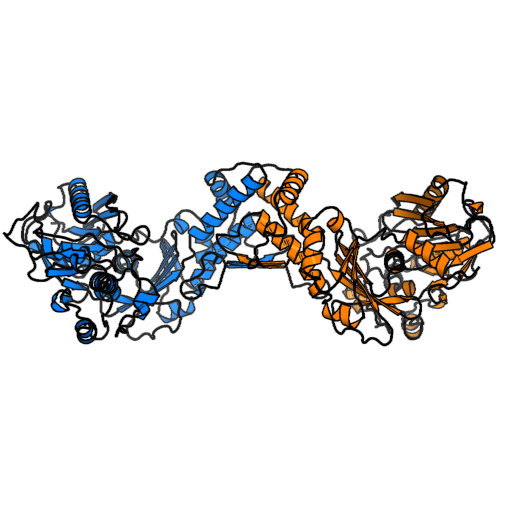.656 -11.625 1 97.69 183 LEU B N 1
ATOM 4971 C CA . LEU B 1 183 ? 2.893 -39.656 -11.617 1 97.69 183 LEU B CA 1
ATOM 4972 C C . LEU B 1 183 ? 2.365 -40.25 -10.312 1 97.69 183 LEU B C 1
ATOM 4974 O O . LEU B 1 183 ? 1.369 -39.781 -9.773 1 97.69 183 LEU B O 1
ATOM 4978 N N . ALA B 1 184 ? 3.051 -41.25 -9.82 1 97.5 184 ALA B N 1
ATOM 4979 C CA . ALA B 1 184 ? 2.623 -41.906 -8.578 1 97.5 184 ALA B CA 1
ATOM 4980 C C . ALA B 1 184 ? 2.678 -40.938 -7.41 1 97.5 184 ALA B C 1
ATOM 4982 O O . ALA B 1 184 ? 1.766 -40.875 -6.582 1 97.5 184 ALA B O 1
ATOM 4983 N N . ASN B 1 185 ? 3.725 -40.219 -7.34 1 95.44 185 ASN B N 1
ATOM 4984 C CA . ASN B 1 185 ? 3.879 -39.25 -6.277 1 95.44 185 ASN B CA 1
ATOM 4985 C C . ASN B 1 185 ? 2.727 -38.25 -6.27 1 95.44 185 ASN B C 1
ATOM 4987 O O . ASN B 1 185 ? 2.203 -37.906 -5.207 1 95.44 185 ASN B O 1
ATOM 4991 N N . SER B 1 186 ? 2.352 -37.781 -7.41 1 93.06 186 SER B N 1
ATOM 4992 C CA . SER B 1 186 ? 1.286 -36.812 -7.523 1 93.06 186 SER B CA 1
ATOM 4993 C C . SER B 1 186 ? -0.086 -37.438 -7.348 1 93.06 186 SER B C 1
ATOM 4995 O O . SER B 1 186 ? -1.069 -36.75 -7.074 1 93.06 186 SER B O 1
ATOM 4997 N N . PHE B 1 187 ? -0.105 -38.75 -7.523 1 95.75 187 PHE B N 1
ATOM 4998 C CA . PHE B 1 187 ? -1.348 -39.5 -7.398 1 95.75 187 PHE B CA 1
ATOM 4999 C C . PHE B 1 187 ? -1.751 -39.656 -5.934 1 95.75 187 PHE B C 1
ATOM 5001 O O . PHE B 1 187 ? -2.928 -39.844 -5.625 1 95.75 187 PHE B O 1
ATOM 5008 N N . GLY B 1 188 ? -0.755 -39.562 -4.977 1 96 188 GLY B N 1
ATOM 5009 C CA . GLY B 1 188 ? -0.966 -39.656 -3.539 1 96 188 GLY B CA 1
ATOM 5010 C C . GLY B 1 188 ? -0.684 -41.062 -2.986 1 96 188 GLY B C 1
ATOM 5011 O O . GLY B 1 188 ? -0.875 -42.062 -3.678 1 96 188 GLY B O 1
ATOM 5012 N N . TYR B 1 189 ? -0.196 -41.094 -1.752 1 97.12 189 TYR B N 1
ATOM 5013 C CA . TYR B 1 189 ? 0.102 -42.312 -1.002 1 97.12 189 TYR B CA 1
ATOM 5014 C C . TYR B 1 189 ? 1.207 -43.125 -1.68 1 97.12 189 TYR B C 1
ATOM 5016 O O . TYR B 1 189 ? 1.086 -44.344 -1.848 1 97.12 189 TYR B O 1
ATOM 5024 N N . PHE B 1 190 ? 2.182 -42.438 -2.143 1 96.88 190 PHE B N 1
ATOM 5025 C CA . PHE B 1 190 ? 3.375 -43.031 -2.729 1 96.88 190 PHE B CA 1
ATOM 5026 C C . PHE B 1 190 ? 4.633 -42.531 -2.029 1 96.88 190 PHE B C 1
ATOM 5028 O O . PHE B 1 190 ? 4.785 -41.344 -1.801 1 96.88 190 PHE B O 1
ATOM 5035 N N . ASP B 1 191 ? 5.453 -43.469 -1.657 1 94.5 191 ASP B N 1
ATOM 5036 C CA . ASP B 1 191 ? 6.738 -43.156 -1.048 1 94.5 191 ASP B CA 1
ATOM 5037 C C . ASP B 1 191 ? 7.863 -43.219 -2.078 1 94.5 191 ASP B C 1
ATOM 5039 O O . ASP B 1 191 ? 8.289 -44.281 -2.484 1 94.5 191 ASP B O 1
ATOM 5043 N N . CYS B 1 192 ? 8.344 -42.094 -2.445 1 88.56 192 CYS B N 1
ATOM 5044 C CA . CYS B 1 192 ? 9.367 -42 -3.479 1 88.56 192 CYS B CA 1
ATOM 5045 C C . CYS B 1 192 ? 10.672 -42.625 -2.996 1 88.56 192 CYS B C 1
ATOM 5047 O O . CYS B 1 192 ? 11.461 -43.125 -3.801 1 88.56 192 CYS B O 1
ATOM 5049 N N . GLU B 1 193 ? 10.953 -42.656 -1.771 1 85.88 193 GLU B N 1
ATOM 5050 C CA . GLU B 1 193 ? 12.18 -43.219 -1.223 1 85.88 193 GLU B CA 1
ATOM 5051 C C . GLU B 1 193 ? 12.203 -44.75 -1.413 1 85.88 193 GLU B C 1
ATOM 5053 O O . GLU B 1 193 ? 13.211 -45.281 -1.854 1 85.88 193 GLU B O 1
ATOM 5058 N N . SER B 1 194 ? 11.117 -45.344 -1.06 1 89.5 194 SER B N 1
ATOM 5059 C CA . SER B 1 194 ? 11.039 -46.781 -1.206 1 89.5 194 SER B CA 1
ATOM 5060 C C . SER B 1 194 ? 10.445 -47.188 -2.555 1 89.5 194 SER B C 1
ATOM 5062 O O . SER B 1 194 ? 10.383 -48.344 -2.896 1 89.5 194 SER B O 1
ATOM 5064 N N . SER B 1 195 ? 10.016 -46.188 -3.303 1 90.62 195 SER B N 1
ATOM 5065 C CA . SER B 1 195 ? 9.375 -46.406 -4.594 1 90.62 195 SER B CA 1
ATOM 5066 C C . SER B 1 195 ? 8.211 -47.375 -4.477 1 90.62 195 SER B C 1
ATOM 5068 O O . SER B 1 195 ? 8.148 -48.375 -5.207 1 90.62 195 SER B O 1
ATOM 5070 N N . SER B 1 196 ? 7.375 -47.062 -3.518 1 94.69 196 SER B N 1
ATOM 5071 C CA . SER B 1 196 ? 6.266 -48 -3.295 1 94.69 196 SER B CA 1
ATOM 5072 C C . SER B 1 196 ? 5.016 -47.25 -2.836 1 94.69 196 SER B C 1
ATOM 5074 O O . SER B 1 196 ? 5.113 -46.188 -2.186 1 94.69 196 SER B O 1
ATOM 5076 N N . TRP B 1 197 ? 3.879 -47.844 -3.225 1 97.31 197 TRP B N 1
ATOM 5077 C CA . TRP B 1 197 ? 2.609 -47.344 -2.711 1 97.31 197 TRP B CA 1
ATOM 5078 C C . TRP B 1 197 ? 2.492 -47.594 -1.211 1 97.31 197 TRP B C 1
ATOM 5080 O O . TRP B 1 197 ? 3.078 -48.562 -0.687 1 97.31 197 TRP B O 1
ATOM 5090 N N . ASN B 1 198 ? 1.716 -46.688 -0.59 1 97.31 198 ASN B N 1
ATOM 5091 C CA . ASN B 1 198 ? 1.387 -46.938 0.809 1 97.31 198 ASN B CA 1
ATOM 5092 C C . ASN B 1 198 ? 0.308 -48 0.944 1 97.31 198 ASN B C 1
ATOM 5094 O O . ASN B 1 198 ? -0.75 -47.75 1.524 1 97.31 198 ASN B O 1
ATOM 5098 N N . GLY B 1 199 ? 0.666 -49.25 0.596 1 96.56 199 GLY B N 1
ATOM 5099 C CA . GLY B 1 199 ? -0.302 -50.312 0.486 1 96.56 199 GLY B CA 1
ATOM 5100 C C . GLY B 1 199 ? -0.965 -50.656 1.807 1 96.56 199 GLY B C 1
ATOM 5101 O O . GLY B 1 199 ? -2.188 -50.781 1.877 1 96.56 199 GLY B O 1
ATOM 5102 N N . SER B 1 200 ? -0.198 -50.75 2.842 1 96.25 200 SER B N 1
ATOM 5103 C CA . SER B 1 200 ? -0.72 -51.125 4.148 1 96.25 200 SER B CA 1
ATOM 5104 C C . SER B 1 200 ? -1.703 -50.094 4.68 1 96.25 200 SER B C 1
ATOM 5106 O O . SER B 1 200 ? -2.732 -50.438 5.258 1 96.25 200 SER B O 1
ATOM 5108 N N . ILE B 1 201 ? -1.395 -48.906 4.453 1 97.06 201 ILE B N 1
ATOM 5109 C CA . ILE B 1 201 ? -2.246 -47.812 4.91 1 97.06 201 ILE B CA 1
ATOM 5110 C C . ILE B 1 201 ? -3.561 -47.812 4.129 1 97.06 201 ILE B C 1
ATOM 5112 O O . ILE B 1 201 ? -4.641 -47.719 4.719 1 97.06 201 ILE B O 1
ATOM 5116 N N . LEU B 1 202 ? -3.439 -48 2.873 1 97.19 202 LEU B N 1
ATOM 5117 C CA . LEU B 1 202 ? -4.598 -47.969 1.989 1 97.19 202 LEU B CA 1
ATOM 5118 C C . LEU B 1 202 ? -5.504 -49.156 2.209 1 97.19 202 LEU B C 1
ATOM 5120 O O . LEU B 1 202 ? -6.73 -49.031 2.195 1 97.19 202 LEU B O 1
ATOM 5124 N N . GLU B 1 203 ? -4.906 -50.25 2.436 1 96.75 203 GLU B N 1
ATOM 5125 C CA . GLU B 1 203 ? -5.684 -51.469 2.648 1 96.75 203 GLU B CA 1
ATOM 5126 C C . GLU B 1 203 ? -6.539 -51.344 3.906 1 96.75 203 GLU B C 1
ATOM 5128 O O . GLU B 1 203 ? -7.648 -51.906 3.953 1 96.75 203 GLU B O 1
ATOM 5133 N N . LYS B 1 204 ? -6.051 -50.719 4.859 1 95.94 204 LYS B N 1
ATOM 5134 C CA . LYS B 1 204 ? -6.785 -50.531 6.105 1 95.94 204 LYS B CA 1
ATOM 5135 C C . LYS B 1 204 ? -8.055 -49.719 5.879 1 95.94 204 LYS B C 1
ATOM 5137 O O . LYS B 1 204 ? -9.031 -49.844 6.625 1 95.94 204 LYS B O 1
ATOM 5142 N N . GLU B 1 205 ? -8.031 -48.969 4.844 1 95.31 205 GLU B N 1
ATOM 5143 C CA . GLU B 1 205 ? -9.195 -48.156 4.516 1 95.31 205 GLU B CA 1
ATOM 5144 C C . GLU B 1 205 ? -10.125 -48.875 3.545 1 95.31 205 GLU B C 1
ATOM 5146 O O . GLU B 1 205 ? -11.109 -48.281 3.078 1 95.31 205 GLU B O 1
ATOM 5151 N N . GLY B 1 206 ? -9.766 -50.062 3.176 1 95.06 206 GLY B N 1
ATOM 5152 C CA . GLY B 1 206 ? -10.555 -50.812 2.207 1 95.06 206 GLY B CA 1
ATOM 5153 C C . GLY B 1 206 ? -10.195 -50.5 0.769 1 95.06 206 GLY B C 1
ATOM 5154 O O . GLY B 1 206 ? -10.906 -50.906 -0.158 1 95.06 206 GLY B O 1
ATOM 5155 N N . PHE B 1 207 ? -9.172 -49.75 0.576 1 96.56 207 PHE B N 1
ATOM 5156 C CA . PHE B 1 207 ? -8.703 -49.375 -0.748 1 96.56 207 PHE B CA 1
ATOM 5157 C C . PHE B 1 207 ? -8.148 -50.562 -1.503 1 96.56 207 PHE B C 1
ATOM 5159 O O . PHE B 1 207 ? -7.352 -51.344 -0.959 1 96.56 207 PHE B O 1
ATOM 5166 N N . PRO B 1 208 ? -8.594 -50.812 -2.734 1 96.38 208 PRO B N 1
ATOM 5167 C CA . PRO B 1 208 ? -8.078 -51.938 -3.514 1 96.38 208 PRO B CA 1
ATOM 5168 C C . PRO B 1 208 ? -6.691 -51.656 -4.094 1 96.38 208 PRO B C 1
ATOM 5170 O O . PRO B 1 208 ? -6.566 -51.344 -5.281 1 96.38 208 PRO B O 1
ATOM 5173 N N . VAL B 1 209 ? -5.695 -51.969 -3.408 1 96.88 209 VAL B N 1
ATOM 5174 C CA . VAL B 1 209 ? -4.312 -51.625 -3.73 1 96.88 209 VAL B CA 1
ATOM 5175 C C . VAL B 1 209 ? -3.881 -52.344 -4.996 1 96.88 209 VAL B C 1
ATOM 5177 O O . VAL B 1 209 ? -3.084 -51.844 -5.781 1 96.88 209 VAL B O 1
ATOM 5180 N N . LYS B 1 210 ? -4.422 -53.469 -5.27 1 95.38 210 LYS B N 1
ATOM 5181 C CA . LYS B 1 210 ? -4.035 -54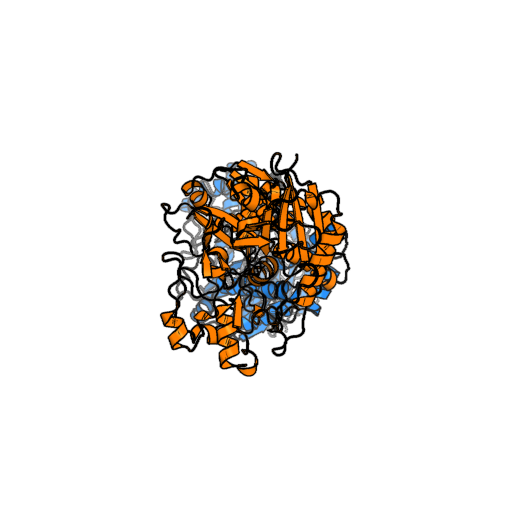.281 -6.418 1 95.38 210 LYS B CA 1
ATOM 5182 C C . LYS B 1 210 ? -4.457 -53.625 -7.727 1 95.38 210 LYS B C 1
ATOM 5184 O O . LYS B 1 210 ? -3.996 -54 -8.797 1 95.38 210 LYS B O 1
ATOM 5189 N N . ARG B 1 211 ? -5.34 -52.688 -7.602 1 96.38 211 ARG B N 1
ATOM 5190 C CA . ARG B 1 211 ? -5.836 -52 -8.797 1 96.38 211 ARG B CA 1
ATOM 5191 C C . ARG B 1 211 ? -4.941 -50.812 -9.18 1 96.38 211 ARG B C 1
ATOM 5193 O O . ARG B 1 211 ? -5.113 -50.219 -10.234 1 96.38 211 ARG B O 1
ATOM 5200 N N . LEU B 1 212 ? -3.975 -50.5 -8.312 1 97.81 212 LEU B N 1
ATOM 5201 C CA . LEU B 1 212 ? -3.016 -49.438 -8.617 1 97.81 212 LEU B CA 1
ATOM 5202 C C . LEU B 1 212 ? -2.002 -49.906 -9.656 1 97.81 212 LEU B C 1
ATOM 5204 O O . LEU B 1 212 ? -1.65 -51.094 -9.703 1 97.81 212 LEU B O 1
ATOM 5208 N N . PRO B 1 213 ? -1.514 -48.969 -10.453 1 97.75 213 PRO B N 1
ATOM 5209 C CA . PRO B 1 213 ? -0.531 -49.344 -11.469 1 97.75 213 PRO B CA 1
ATOM 5210 C C . PRO B 1 213 ? 0.797 -49.812 -10.859 1 97.75 213 PRO B C 1
ATOM 5212 O O . PRO B 1 213 ? 1.188 -49.312 -9.797 1 97.75 213 PRO B O 1
ATOM 5215 N N . ARG B 1 214 ? 1.448 -50.688 -11.602 1 97.44 214 ARG B N 1
ATOM 5216 C CA . ARG B 1 214 ? 2.824 -51.031 -11.258 1 97.44 214 ARG B CA 1
ATOM 5217 C C . ARG B 1 214 ? 3.758 -49.844 -11.477 1 97.44 214 ARG B C 1
ATOM 5219 O O . ARG B 1 214 ? 3.689 -49.188 -12.508 1 97.44 214 ARG B O 1
ATOM 5226 N N . THR B 1 215 ? 4.625 -49.625 -10.531 1 96.88 215 THR B N 1
ATOM 5227 C CA . THR B 1 215 ? 5.461 -48.438 -10.617 1 96.88 215 THR B CA 1
ATOM 5228 C C . THR B 1 215 ? 6.828 -48.781 -11.203 1 96.88 215 THR B C 1
ATOM 5230 O O . THR B 1 215 ? 7.414 -49.812 -10.875 1 96.88 215 THR B O 1
ATOM 5233 N N . VAL B 1 216 ? 7.301 -47.906 -12.086 1 96.12 216 VAL B N 1
ATOM 5234 C CA . VAL B 1 216 ? 8.633 -48.031 -12.672 1 96.12 216 VAL B CA 1
ATOM 5235 C C . VAL B 1 216 ? 9.328 -46.656 -12.633 1 96.12 216 VAL B C 1
ATOM 5237 O O . VAL B 1 216 ? 8.695 -45.656 -12.336 1 96.12 216 VAL B O 1
ATOM 5240 N N . GLN B 1 217 ? 10.617 -46.688 -12.906 1 94.75 217 GLN B N 1
ATOM 5241 C CA . GLN B 1 217 ? 11.367 -45.438 -12.961 1 94.75 217 GLN B CA 1
ATOM 5242 C C . GLN B 1 217 ? 11.094 -44.688 -14.266 1 94.75 217 GLN B C 1
ATOM 5244 O O . GLN B 1 217 ? 10.859 -45.312 -15.305 1 94.75 217 GLN B O 1
ATOM 5249 N N . PRO B 1 218 ? 11.102 -43.375 -14.195 1 95.56 218 PRO B N 1
ATOM 5250 C CA . PRO B 1 218 ? 11.008 -42.625 -15.453 1 95.56 218 PRO B CA 1
ATOM 5251 C C . PRO B 1 218 ? 12.094 -43 -16.453 1 95.56 218 PRO B C 1
ATOM 5253 O O . PRO B 1 218 ? 13.242 -43.219 -16.062 1 95.56 218 PRO B O 1
ATOM 5256 N N . GLY B 1 219 ? 11.703 -43.094 -17.672 1 93.75 219 GLY B N 1
ATOM 5257 C CA . GLY B 1 219 ? 12.633 -43.5 -18.703 1 93.75 219 GLY B CA 1
ATOM 5258 C C . GLY B 1 219 ? 12.555 -44.969 -19.031 1 93.75 219 GLY B C 1
ATOM 5259 O O . GLY B 1 219 ? 13.172 -45.438 -19.984 1 93.75 219 GLY B O 1
ATOM 5260 N N . THR B 1 220 ? 11.789 -45.688 -18.281 1 95.62 220 THR B N 1
ATOM 5261 C CA . THR B 1 220 ? 11.633 -47.125 -18.5 1 95.62 220 THR B CA 1
ATOM 5262 C C . THR B 1 220 ? 10.664 -47.406 -19.641 1 95.62 220 THR B C 1
ATOM 5264 O O . THR B 1 220 ? 9.672 -46.688 -19.812 1 95.62 220 THR B O 1
ATOM 5267 N N . LEU B 1 221 ? 11.016 -48.438 -20.438 1 96.81 221 LEU B N 1
ATOM 5268 C CA . LEU B 1 221 ? 10.094 -48.875 -21.469 1 96.81 221 LEU B CA 1
ATOM 5269 C C . LEU B 1 221 ? 8.875 -49.562 -20.859 1 96.81 221 LEU B C 1
ATOM 5271 O O . LEU B 1 221 ? 9.023 -50.5 -20.062 1 96.81 221 LEU B O 1
ATOM 5275 N N . ALA B 1 222 ? 7.734 -49.062 -21.188 1 96.88 222 ALA B N 1
ATOM 5276 C CA . ALA B 1 222 ? 6.5 -49.719 -20.766 1 96.88 222 ALA B CA 1
ATOM 5277 C C . ALA B 1 222 ? 6.18 -50.906 -21.641 1 96.88 222 ALA B C 1
ATOM 5279 O O . ALA B 1 222 ? 5.684 -51.938 -21.156 1 96.88 222 ALA B O 1
ATOM 5280 N N . GLY B 1 223 ? 6.383 -50.75 -22.891 1 96 223 GLY B N 1
ATOM 5281 C CA . GLY B 1 223 ? 6.125 -51.781 -23.891 1 96 223 GLY B CA 1
ATOM 5282 C C . GLY B 1 223 ? 6.305 -51.281 -25.312 1 96 223 GLY B C 1
ATOM 5283 O O . GLY B 1 223 ? 7.098 -50.375 -25.562 1 96 223 GLY B O 1
ATOM 5284 N N . THR B 1 224 ? 5.734 -52.031 -26.234 1 95.88 224 THR B N 1
ATOM 5285 C CA . THR B 1 224 ? 5.695 -51.656 -27.641 1 95.88 224 THR B CA 1
ATOM 5286 C C . THR B 1 224 ? 4.258 -51.625 -28.156 1 95.88 224 THR B C 1
ATOM 5288 O O . THR B 1 224 ? 3.355 -52.156 -27.516 1 95.88 224 THR B O 1
ATOM 5291 N N . LEU B 1 225 ? 4.094 -50.875 -29.219 1 94.88 225 LEU B N 1
ATOM 5292 C CA . LEU B 1 225 ? 2.783 -50.938 -29.859 1 94.88 225 LEU B CA 1
ATOM 5293 C C . LEU B 1 225 ? 2.438 -52.375 -30.234 1 94.88 225 LEU B C 1
ATOM 5295 O O . LEU B 1 225 ? 3.17 -53.031 -30.984 1 94.88 225 LEU B O 1
ATOM 5299 N N . SER B 1 226 ? 1.372 -52.781 -29.672 1 87.69 226 SER B N 1
ATOM 5300 C CA . SER B 1 226 ? 0.954 -54.156 -29.938 1 87.69 226 SER B CA 1
ATOM 5301 C C . SER B 1 226 ? 0.508 -54.312 -31.391 1 87.69 226 SER B C 1
ATOM 5303 O O . SER B 1 226 ? 0.677 -55.406 -31.984 1 87.69 226 SER B O 1
ATOM 5305 N N . GLN B 1 227 ? -0.114 -53.406 -31.953 1 91.06 227 GLN B N 1
ATOM 5306 C CA . GLN B 1 227 ? -0.552 -53.312 -33.344 1 91.06 227 GLN B CA 1
ATOM 5307 C C . GLN B 1 227 ? -0.345 -51.906 -33.875 1 91.06 227 GLN B C 1
ATOM 5309 O O . GLN B 1 227 ? 0.064 -51 -33.156 1 91.06 227 GLN B O 1
ATOM 5314 N N . SER B 1 228 ? -0.546 -51.844 -35.125 1 92.25 228 SER B N 1
ATOM 5315 C CA . SER B 1 228 ? -0.47 -50.5 -35.688 1 92.25 228 SER B CA 1
ATOM 5316 C C . SER B 1 228 ? -1.478 -49.562 -35.031 1 92.25 228 SER B C 1
ATOM 5318 O O . SER B 1 228 ? -2.605 -49.969 -34.75 1 92.25 228 SER B O 1
ATOM 5320 N N . TRP B 1 229 ? -0.995 -48.375 -34.781 1 91.5 229 TRP B N 1
ATOM 5321 C CA . TRP B 1 229 ? -1.817 -47.406 -34.062 1 91.5 229 TRP B CA 1
ATOM 5322 C C . TRP B 1 229 ? -1.705 -46.031 -34.688 1 91.5 229 TRP B C 1
ATOM 5324 O O . TRP B 1 229 ? -0.636 -45.406 -34.688 1 91.5 229 TRP B O 1
ATOM 5334 N N . LEU B 1 230 ? -2.818 -45.562 -35.281 1 91.44 230 LEU B N 1
ATOM 5335 C CA . LEU B 1 230 ? -2.943 -44.219 -35.875 1 91.44 230 LEU B CA 1
ATOM 5336 C C . LEU B 1 230 ? -1.806 -43.969 -36.844 1 91.44 230 LEU B C 1
ATOM 5338 O O . LEU B 1 230 ? -1.221 -42.875 -36.844 1 91.44 230 LEU B O 1
ATOM 5342 N N . GLY B 1 231 ? -1.368 -44.938 -37.562 1 89.88 231 GLY B N 1
ATOM 5343 C CA . GLY B 1 231 ? -0.344 -44.781 -38.594 1 89.88 231 GLY B CA 1
ATOM 5344 C C . GLY B 1 231 ? 1.035 -45.219 -38.125 1 89.88 231 GLY B C 1
ATOM 5345 O O . GLY B 1 231 ? 1.957 -45.344 -38.938 1 89.88 231 GLY B O 1
ATOM 5346 N N . LEU B 1 232 ? 1.202 -45.438 -36.875 1 94.62 232 LEU B N 1
ATOM 5347 C CA . LEU B 1 232 ? 2.461 -45.938 -36.344 1 94.62 232 LEU B CA 1
ATOM 5348 C C . LEU B 1 232 ? 2.535 -47.438 -36.469 1 94.62 232 LEU B C 1
ATOM 5350 O O . LEU B 1 232 ? 1.528 -48.156 -36.312 1 94.62 232 LEU B O 1
ATOM 5354 N N . LYS B 1 233 ? 3.682 -47.906 -36.656 1 94 233 LYS B N 1
ATOM 5355 C CA . LYS B 1 233 ? 3.854 -49.344 -36.875 1 94 233 LYS B CA 1
ATOM 5356 C C . LYS B 1 233 ? 3.904 -50.094 -35.531 1 94 233 LYS B C 1
ATOM 5358 O O . LYS B 1 233 ? 4.309 -49.531 -34.531 1 94 233 LYS B O 1
ATOM 5363 N N . ALA B 1 234 ? 3.486 -51.344 -35.656 1 94.06 234 ALA B N 1
ATOM 5364 C CA . ALA B 1 234 ? 3.707 -52.25 -34.531 1 94.06 234 ALA B CA 1
ATOM 5365 C C . ALA B 1 234 ? 5.188 -52.312 -34.156 1 94.06 234 ALA B C 1
ATOM 5367 O O . ALA B 1 234 ? 6.055 -52.188 -35.031 1 94.06 234 ALA B O 1
ATOM 5368 N N . GLY B 1 235 ? 5.43 -52.406 -32.875 1 94.38 235 GLY B N 1
ATOM 5369 C CA . GLY B 1 235 ? 6.812 -52.562 -32.438 1 94.38 235 GLY B CA 1
ATOM 5370 C C . GLY B 1 235 ? 7.438 -51.25 -31.984 1 94.38 235 GLY B C 1
ATOM 5371 O O . GLY B 1 235 ? 8.492 -51.25 -31.359 1 94.38 235 GLY B O 1
ATOM 5372 N N . VAL B 1 236 ? 6.773 -50.125 -32.344 1 95.81 236 VAL B N 1
ATOM 5373 C CA . VAL B 1 236 ? 7.258 -48.844 -31.844 1 95.81 236 VAL B CA 1
ATOM 5374 C C . VAL B 1 236 ? 7.375 -48.906 -30.312 1 95.81 236 VAL B C 1
ATOM 5376 O O . VAL B 1 236 ? 6.496 -49.438 -29.641 1 95.81 236 VAL B O 1
ATOM 5379 N N . GLN B 1 237 ? 8.516 -48.406 -29.797 1 97.12 237 GLN B N 1
ATOM 5380 C CA . GLN B 1 237 ? 8.781 -48.469 -28.359 1 97.12 237 GLN B CA 1
ATOM 5381 C C . GLN B 1 237 ? 8.023 -47.344 -27.625 1 97.12 237 GLN B C 1
ATOM 5383 O O . GLN B 1 237 ? 8.016 -46.188 -28.078 1 97.12 237 GLN B O 1
ATOM 5388 N N . VAL B 1 238 ? 7.379 -47.719 -26.562 1 97.69 238 VAL B N 1
ATOM 5389 C CA . VAL B 1 238 ? 6.602 -46.781 -25.797 1 97.69 238 VAL B CA 1
ATOM 5390 C C . VAL B 1 238 ? 7.156 -46.688 -24.375 1 97.69 238 VAL B C 1
ATOM 5392 O O . VAL B 1 238 ? 7.234 -47.688 -23.672 1 97.69 238 VAL B O 1
ATOM 5395 N N . LEU B 1 239 ? 7.551 -45.5 -23.953 1 97.94 239 LEU B N 1
ATOM 5396 C CA . LEU B 1 239 ? 8.047 -45.281 -22.594 1 97.94 239 LEU B CA 1
ATOM 5397 C C . LEU B 1 239 ? 6.891 -45.25 -21.594 1 97.94 239 LEU B C 1
ATOM 5399 O O . LEU B 1 239 ? 5.75 -44.969 -21.969 1 97.94 239 LEU B O 1
ATOM 5403 N N . ALA B 1 240 ? 7.297 -45.594 -20.297 1 97.88 240 ALA B N 1
ATOM 5404 C CA . ALA B 1 240 ? 6.336 -45.312 -19.234 1 97.88 240 ALA B CA 1
ATOM 5405 C C . ALA B 1 240 ? 5.938 -43.844 -19.219 1 97.88 240 ALA B C 1
ATOM 5407 O O . ALA B 1 240 ? 6.742 -42.969 -19.547 1 97.88 240 ALA B O 1
ATOM 5408 N N . PRO B 1 241 ? 4.668 -43.594 -18.938 1 98.31 241 PRO B N 1
ATOM 5409 C CA . PRO B 1 241 ? 4.18 -42.219 -19.016 1 98.31 241 PRO B CA 1
ATOM 5410 C C . PRO B 1 241 ? 4.871 -41.281 -18.016 1 98.31 241 PRO B C 1
ATOM 5412 O O . PRO B 1 241 ? 5.32 -41.719 -16.953 1 98.31 241 PRO B O 1
ATOM 5415 N N . LEU B 1 242 ? 4.902 -39.969 -18.328 1 98 242 LEU B N 1
ATOM 5416 C CA . LEU B 1 242 ? 5.625 -39 -17.531 1 98 242 LEU B CA 1
ATOM 5417 C C . LEU B 1 242 ? 4.719 -37.812 -17.172 1 98 242 LEU B C 1
ATOM 5419 O O . LEU B 1 242 ? 3.635 -37.656 -17.734 1 98 242 LEU B O 1
ATOM 5423 N N . GLY B 1 243 ? 5.203 -37.094 -16.203 1 96.62 243 GLY B N 1
ATOM 5424 C CA . GLY B 1 243 ? 4.484 -35.875 -15.82 1 96.62 243 GLY B CA 1
ATOM 5425 C C . GLY B 1 243 ? 4.738 -34.719 -16.75 1 96.62 243 GLY B C 1
ATOM 5426 O O . GLY B 1 243 ? 5.848 -34.531 -17.266 1 96.62 243 GLY B O 1
ATOM 5427 N N . ASP B 1 244 ? 3.662 -33.875 -16.922 1 94.12 244 ASP B N 1
ATOM 5428 C CA . ASP B 1 244 ? 3.783 -32.75 -17.844 1 94.12 244 ASP B CA 1
ATOM 5429 C C . ASP B 1 244 ? 4.785 -31.719 -17.328 1 94.12 244 ASP B C 1
ATOM 5431 O O . ASP B 1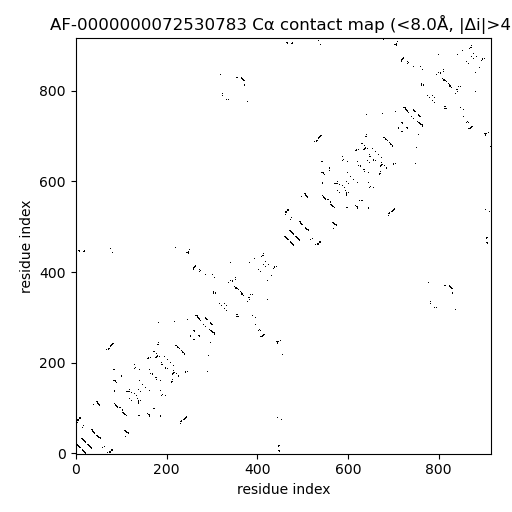 244 ? 5.531 -31.125 -18.109 1 94.12 244 ASP B O 1
ATOM 5435 N N . CYS B 1 245 ? 4.836 -31.531 -16.031 1 90.38 245 CYS B N 1
ATOM 5436 C CA . CYS B 1 245 ? 5.793 -30.594 -15.461 1 90.38 245 CYS B CA 1
ATOM 5437 C C . CYS B 1 245 ? 7.227 -31.047 -15.719 1 90.38 245 CYS B C 1
ATOM 5439 O O . CYS B 1 245 ? 8.055 -30.25 -16.188 1 90.38 245 CYS B O 1
ATOM 5441 N N . GLN B 1 246 ? 7.496 -32.281 -15.438 1 93.38 246 GLN B N 1
ATOM 5442 C CA . GLN B 1 246 ? 8.828 -32.844 -15.648 1 93.38 246 GLN B CA 1
ATOM 5443 C C . GLN B 1 246 ? 9.227 -32.75 -17.125 1 93.38 246 GLN B C 1
ATOM 5445 O O . GLN B 1 246 ? 10.352 -32.375 -17.438 1 93.38 246 GLN B O 1
ATOM 5450 N N . CYS B 1 247 ? 8.281 -33.062 -17.969 1 93.56 247 CYS B N 1
ATOM 5451 C CA . CYS B 1 247 ? 8.57 -33.031 -19.391 1 93.56 247 CYS B CA 1
ATOM 5452 C C . CYS B 1 247 ? 8.805 -31.609 -19.875 1 93.56 247 CYS B C 1
ATOM 5454 O O . CYS B 1 247 ? 9.664 -31.359 -20.719 1 93.56 247 CYS B O 1
ATOM 5456 N N . SER B 1 248 ? 8.039 -30.734 -19.391 1 89.31 248 SER B N 1
ATOM 5457 C CA . SER B 1 248 ? 8.242 -29.328 -19.734 1 89.31 248 SER B CA 1
ATOM 5458 C C . SER B 1 248 ? 9.633 -28.859 -19.344 1 89.31 248 SER B C 1
ATOM 5460 O O . SER B 1 248 ? 10.328 -28.234 -20.141 1 89.31 248 SER B O 1
ATOM 5462 N N . PHE B 1 249 ? 10.039 -29.172 -18.125 1 88.56 249 PHE B N 1
ATOM 5463 C CA . PHE B 1 249 ? 11.375 -28.828 -17.656 1 88.56 249 PHE B CA 1
ATOM 5464 C C . PHE B 1 249 ? 12.438 -29.516 -18.5 1 88.56 249 PHE B C 1
ATOM 5466 O O . PHE B 1 249 ? 13.453 -28.906 -18.844 1 88.56 249 PHE B O 1
ATOM 5473 N N . PHE B 1 250 ? 12.18 -30.75 -18.781 1 90 250 PHE B N 1
ATOM 5474 C CA . PHE B 1 250 ? 13.133 -31.516 -19.578 1 90 250 PHE B CA 1
ATOM 5475 C C . PHE B 1 250 ? 13.344 -30.875 -20.953 1 90 250 PHE B C 1
ATOM 5477 O O . PHE B 1 250 ? 14.461 -30.828 -21.453 1 90 250 PHE B O 1
ATOM 5484 N N . SER B 1 251 ? 12.297 -30.422 -21.547 1 87.94 251 SER B N 1
ATOM 5485 C CA . SER B 1 251 ? 12.367 -29.781 -22.844 1 87.94 251 SER B CA 1
ATOM 5486 C C . SER B 1 251 ? 13.266 -28.547 -22.812 1 87.94 251 SER B C 1
ATOM 5488 O O . SER B 1 251 ? 13.977 -28.266 -23.781 1 87.94 251 SER B O 1
ATOM 5490 N N . SER B 1 252 ? 13.258 -27.859 -21.734 1 81.75 252 SER B N 1
ATOM 5491 C CA . SER B 1 252 ? 13.984 -26.594 -21.625 1 81.75 252 SER B CA 1
ATOM 5492 C C . SER B 1 252 ? 15.398 -26.812 -21.094 1 81.75 252 SER B C 1
ATOM 5494 O O . SER B 1 252 ? 16.328 -26.109 -21.5 1 81.75 252 SER B O 1
ATOM 5496 N N . LEU B 1 253 ? 15.547 -27.781 -20.203 1 76.19 253 LEU B N 1
ATOM 5497 C CA . LEU B 1 253 ? 16.812 -27.953 -19.5 1 76.19 253 LEU B CA 1
ATOM 5498 C C . LEU B 1 253 ? 17.688 -28.984 -20.203 1 76.19 253 LEU B C 1
ATOM 5500 O O . LEU B 1 253 ? 18.891 -29.094 -19.922 1 76.19 253 LEU B O 1
ATOM 5504 N N . ALA B 1 254 ? 17.094 -29.812 -20.938 1 63.59 254 ALA B N 1
ATOM 5505 C CA . ALA B 1 254 ? 17.828 -30.891 -21.594 1 63.59 254 ALA B CA 1
ATOM 5506 C C . ALA B 1 254 ? 19.078 -30.359 -22.297 1 63.59 254 ALA B C 1
ATOM 5508 O O . ALA B 1 254 ? 20.078 -31.062 -22.422 1 63.59 254 ALA B O 1
ATOM 5509 N N . THR B 1 255 ? 18.953 -29.156 -22.625 1 58.75 255 THR B N 1
ATOM 5510 C CA . THR B 1 255 ? 20.078 -28.641 -23.391 1 58.75 255 THR B CA 1
ATOM 5511 C C . THR B 1 255 ? 20.969 -27.75 -22.531 1 58.75 255 THR B C 1
ATOM 5513 O O . THR B 1 255 ? 21.984 -27.234 -23 1 58.75 255 THR B O 1
ATOM 5516 N N . SER B 1 256 ? 20.516 -27.641 -21.375 1 66.5 256 SER B N 1
ATOM 5517 C CA . SER B 1 256 ? 21.266 -26.672 -20.578 1 66.5 256 SER B CA 1
ATOM 5518 C C . SER B 1 256 ? 21.594 -27.219 -19.203 1 66.5 256 SER B C 1
ATOM 5520 O O . SER B 1 256 ? 20.703 -27.703 -18.5 1 66.5 256 SER B O 1
ATOM 5522 N N . GLN B 1 257 ? 22.906 -27.375 -18.938 1 74.12 257 GLN B N 1
ATOM 5523 C CA . GLN B 1 257 ? 23.328 -27.766 -17.609 1 74.12 257 GLN B CA 1
ATOM 5524 C C . GLN B 1 257 ? 23.312 -26.578 -16.656 1 74.12 257 GLN B C 1
ATOM 5526 O O . GLN B 1 257 ? 23.438 -25.438 -17.094 1 74.12 257 GLN B O 1
ATOM 5531 N N . ASN B 1 258 ? 23 -26.766 -15.344 1 88.62 258 ASN B N 1
ATOM 5532 C CA . ASN B 1 258 ? 23.094 -25.75 -14.297 1 88.62 258 ASN B CA 1
ATOM 5533 C C . ASN B 1 258 ? 22.156 -24.578 -14.57 1 88.62 258 ASN B C 1
ATOM 5535 O O . ASN B 1 258 ? 22.562 -23.422 -14.469 1 88.62 258 ASN B O 1
ATOM 5539 N N . THR B 1 259 ? 21.016 -24.906 -15.039 1 91.75 259 THR B N 1
ATOM 5540 C CA . THR B 1 259 ? 20.062 -23.875 -15.422 1 91.75 259 THR B CA 1
ATOM 5541 C C . THR B 1 259 ? 18.75 -24.047 -14.648 1 91.75 259 THR B C 1
ATOM 5543 O O . THR B 1 259 ? 18.328 -25.156 -14.367 1 91.75 259 THR B O 1
ATOM 5546 N N . ALA B 1 260 ? 18.141 -22.922 -14.289 1 93.5 260 ALA B N 1
ATOM 5547 C CA . ALA B 1 260 ? 16.797 -22.875 -13.727 1 93.5 260 ALA B CA 1
ATOM 5548 C C . ALA B 1 260 ? 15.781 -22.391 -14.758 1 93.5 260 ALA B C 1
ATOM 5550 O O . ALA B 1 260 ? 16.156 -21.781 -15.766 1 93.5 260 ALA B O 1
ATOM 5551 N N . LEU B 1 261 ? 14.578 -22.781 -14.523 1 93 261 LEU B N 1
ATOM 5552 C CA . LEU B 1 261 ? 13.5 -22.344 -15.406 1 93 261 LEU B CA 1
ATOM 5553 C C . LEU B 1 261 ? 12.539 -21.422 -14.664 1 93 261 LEU B C 1
ATOM 5555 O O . LEU B 1 261 ? 11.992 -21.812 -13.625 1 93 261 LEU B O 1
ATOM 5559 N N . LEU B 1 262 ? 12.375 -20.219 -15.156 1 94.81 262 LEU B N 1
ATOM 5560 C CA . LEU B 1 262 ? 11.367 -19.281 -14.68 1 94.81 262 LEU B CA 1
ATOM 5561 C C . LEU B 1 262 ? 10.234 -19.141 -15.68 1 94.81 262 LEU B C 1
ATOM 5563 O O . LEU B 1 262 ? 10.438 -18.641 -16.797 1 94.81 262 LEU B O 1
ATOM 5567 N N . ASN B 1 263 ? 9.117 -19.641 -15.32 1 91.81 263 ASN B N 1
ATOM 5568 C CA . ASN B 1 263 ? 7.926 -19.531 -16.156 1 91.81 263 ASN B CA 1
ATOM 5569 C C . ASN B 1 263 ? 6.898 -18.578 -15.547 1 91.81 263 ASN B C 1
ATOM 5571 O O . ASN B 1 263 ? 6.43 -18.797 -14.43 1 91.81 263 ASN B O 1
ATOM 5575 N N . ILE B 1 264 ? 6.535 -17.516 -16.312 1 93.62 264 ILE B N 1
ATOM 5576 C CA . ILE B 1 264 ? 5.512 -16.594 -15.82 1 93.62 264 ILE B CA 1
ATOM 5577 C C . ILE B 1 264 ? 4.352 -16.547 -16.812 1 93.62 264 ILE B C 1
ATOM 5579 O O . ILE B 1 264 ? 4.453 -15.898 -17.859 1 93.62 264 ILE B O 1
ATOM 5583 N N . GLY B 1 265 ? 3.254 -17.203 -16.562 1 89.94 265 GLY B N 1
ATOM 5584 C CA . GLY B 1 265 ? 1.958 -17.078 -17.219 1 89.94 265 GLY B CA 1
ATOM 5585 C C . GLY B 1 265 ? 0.908 -16.438 -16.328 1 89.94 265 GLY B C 1
ATOM 5586 O O . GLY B 1 265 ? 1.135 -15.359 -15.766 1 89.94 265 GLY B O 1
ATOM 5587 N N . THR B 1 266 ? -0.222 -17.188 -16.141 1 86.56 266 THR B N 1
ATOM 5588 C CA . THR B 1 266 ? -1.202 -16.734 -15.164 1 86.56 266 THR B CA 1
ATOM 5589 C C . THR B 1 266 ? -0.61 -16.75 -13.758 1 86.56 266 THR B C 1
ATOM 5591 O O . THR B 1 266 ? -0.763 -15.797 -13 1 86.56 266 THR B O 1
ATOM 5594 N N . SER B 1 267 ? 0.089 -17.906 -13.492 1 91.19 267 SER B N 1
ATOM 5595 C CA . SER B 1 267 ? 0.856 -18.062 -12.258 1 91.19 267 SER B CA 1
ATOM 5596 C C . SER B 1 267 ? 2.355 -18 -12.531 1 91.19 267 SER B C 1
ATOM 5598 O O . SER B 1 267 ? 2.777 -17.703 -13.648 1 91.19 267 SER B O 1
ATOM 5600 N N . LEU B 1 268 ? 3.143 -18.109 -11.492 1 94.94 268 LEU B N 1
ATOM 5601 C CA . LEU B 1 268 ? 4.598 -18.047 -11.578 1 94.94 268 LEU B CA 1
ATOM 5602 C C . LEU B 1 268 ? 5.234 -19.297 -10.992 1 94.94 268 LEU B C 1
ATOM 5604 O O . LEU B 1 268 ? 4.797 -19.797 -9.953 1 94.94 268 LEU B O 1
ATOM 5608 N N . GLN B 1 269 ? 6.188 -19.859 -11.734 1 93.38 269 GLN B N 1
ATOM 5609 C CA . GLN B 1 269 ? 6.93 -21.031 -11.25 1 93.38 269 GLN B CA 1
ATOM 5610 C C . GLN B 1 269 ? 8.43 -20.859 -11.484 1 93.38 269 GLN B C 1
ATOM 5612 O O . GLN B 1 269 ? 8.844 -20.359 -12.539 1 93.38 269 GLN B O 1
ATOM 5617 N N . LEU B 1 270 ? 9.164 -21.125 -10.539 1 95.62 270 LEU B N 1
ATOM 5618 C CA . LEU B 1 270 ? 10.617 -21.172 -10.609 1 95.62 270 LEU B CA 1
ATOM 5619 C C . LEU B 1 270 ? 11.148 -22.5 -10.102 1 95.62 270 LEU B C 1
ATOM 5621 O O . LEU B 1 270 ? 10.773 -22.953 -9.016 1 95.62 270 LEU B O 1
ATOM 5625 N N . GLY B 1 271 ? 11.977 -23.156 -10.977 1 93.69 271 GLY B N 1
ATOM 5626 C CA . GLY B 1 271 ? 12.438 -24.484 -10.578 1 93.69 271 GLY B CA 1
ATOM 5627 C C . GLY B 1 271 ? 13.805 -24.828 -11.141 1 93.69 271 GLY B C 1
ATOM 5628 O O . GLY B 1 271 ? 14.258 -24.219 -12.109 1 93.69 271 GLY B O 1
ATOM 5629 N N . CYS B 1 272 ? 14.422 -25.766 -10.547 1 92.62 272 CYS B N 1
ATOM 5630 C CA . CYS B 1 272 ? 15.695 -26.328 -10.992 1 92.62 272 CYS B CA 1
ATOM 5631 C C . CYS B 1 272 ? 15.828 -27.766 -10.547 1 92.62 272 CYS B C 1
ATOM 5633 O O . CYS B 1 272 ? 15.039 -28.25 -9.734 1 92.62 272 CYS B O 1
ATOM 5635 N N . ILE B 1 273 ? 16.766 -28.453 -11.172 1 90.94 273 ILE B N 1
ATOM 5636 C CA . ILE B 1 273 ? 17.031 -29.844 -10.812 1 90.94 273 ILE B CA 1
ATOM 5637 C C . ILE B 1 273 ? 17.859 -29.891 -9.539 1 90.94 273 ILE B C 1
ATOM 5639 O O . ILE B 1 273 ? 18.844 -29.156 -9.398 1 90.94 273 ILE B O 1
ATOM 5643 N N . SER B 1 274 ? 17.391 -30.641 -8.625 1 89.88 274 SER B N 1
ATOM 5644 C CA . SER B 1 274 ? 18.078 -30.859 -7.359 1 89.88 274 SER B CA 1
ATOM 5645 C C . SER B 1 274 ? 18.656 -32.25 -7.27 1 89.88 274 SER B C 1
ATOM 5647 O O . SER B 1 274 ? 17.922 -33.25 -7.418 1 89.88 274 SER B O 1
ATOM 5649 N N . LYS B 1 275 ? 19.938 -32.312 -6.922 1 86.81 275 LYS B N 1
ATOM 5650 C CA . LYS B 1 275 ? 20.609 -33.594 -6.762 1 86.81 275 LYS B CA 1
ATOM 5651 C C . LYS B 1 275 ? 20.375 -34.156 -5.367 1 86.81 275 LYS B C 1
ATOM 5653 O O . LYS B 1 275 ? 20.141 -33.438 -4.414 1 86.81 275 LYS B O 1
ATOM 5658 N N . PRO B 1 276 ? 20.281 -35.562 -5.352 1 75 276 PRO B N 1
ATOM 5659 C CA . PRO B 1 276 ? 19.953 -36.219 -4.09 1 75 276 PRO B CA 1
ATOM 5660 C C . PRO B 1 276 ? 20.812 -35.75 -2.924 1 75 276 PRO B C 1
ATOM 5662 O O . PRO B 1 276 ? 20.359 -35.75 -1.778 1 75 276 PRO B O 1
ATOM 5665 N N . ASP B 1 277 ? 22 -35.438 -3.154 1 72.94 277 ASP B N 1
ATOM 5666 C CA . ASP B 1 277 ? 22.922 -35.094 -2.066 1 72.94 277 ASP B CA 1
ATOM 5667 C C . ASP B 1 277 ? 22.688 -33.688 -1.557 1 72.94 277 ASP B C 1
ATOM 5669 O O . ASP B 1 277 ? 23.234 -33.281 -0.524 1 72.94 277 ASP B O 1
ATOM 5673 N N . LEU B 1 278 ? 21.906 -33.094 -2.305 1 67.5 278 LEU B N 1
ATOM 5674 C CA . LEU B 1 278 ? 21.703 -31.703 -1.898 1 67.5 278 LEU B CA 1
ATOM 5675 C C . LEU B 1 278 ? 20.578 -31.578 -0.879 1 67.5 278 LEU B C 1
ATOM 5677 O O . LEU B 1 278 ? 19.594 -32.312 -0.961 1 67.5 278 LEU B O 1
ATOM 5681 N N . CYS B 1 279 ? 20.828 -30.984 0.14 1 59.66 279 CYS B N 1
ATOM 5682 C CA . CYS B 1 279 ? 19.891 -30.781 1.243 1 59.66 279 CYS B CA 1
ATOM 5683 C C . CYS B 1 279 ? 18.594 -30.156 0.751 1 59.66 279 CYS B C 1
ATOM 5685 O O . CYS B 1 279 ? 18.609 -29.188 -0.016 1 59.66 279 CYS B O 1
ATOM 5687 N N . LYS B 1 280 ? 17.625 -30.703 1.201 1 65.38 280 LYS B N 1
ATOM 5688 C CA . LYS B 1 280 ? 16.25 -30.25 0.985 1 65.38 280 LYS B CA 1
ATOM 5689 C C . LYS B 1 280 ? 16.016 -28.891 1.639 1 65.38 280 LYS B C 1
ATOM 5691 O O . LYS B 1 280 ? 16.375 -28.688 2.801 1 65.38 280 LYS B O 1
ATOM 5696 N N . SER B 1 281 ? 15.844 -28.047 0.84 1 68 281 SER B N 1
ATOM 5697 C CA . SER B 1 281 ? 15.477 -26.734 1.342 1 68 281 SER B CA 1
ATOM 5698 C C . SER B 1 281 ? 14.391 -26.828 2.408 1 68 281 SER B C 1
ATOM 5700 O O . SER B 1 281 ? 13.477 -27.641 2.299 1 68 281 SER B O 1
ATOM 5702 N N . SER B 1 282 ? 14.641 -26.094 3.527 1 71.12 282 SER B N 1
ATOM 5703 C CA . SER B 1 282 ? 13.625 -25.984 4.566 1 71.12 282 SER B CA 1
ATOM 5704 C C . SER B 1 282 ? 12.602 -24.906 4.23 1 71.12 282 SER B C 1
ATOM 5706 O O . SER B 1 282 ? 11.617 -24.734 4.945 1 71.12 282 SER B O 1
ATOM 5708 N N . LYS B 1 283 ? 12.844 -24.422 3.055 1 80.31 283 LYS B N 1
ATOM 5709 C CA . LYS B 1 283 ? 11.906 -23.344 2.729 1 80.31 283 LYS B CA 1
ATOM 5710 C C . LYS B 1 283 ? 10.555 -23.891 2.303 1 80.31 283 LYS B C 1
ATOM 5712 O O . LYS B 1 283 ? 10.477 -24.719 1.387 1 80.31 283 LYS B O 1
ATOM 5717 N N . ALA B 1 284 ? 9.484 -23.344 2.883 1 82.56 284 ALA B N 1
ATOM 5718 C CA . ALA B 1 284 ? 8.125 -23.844 2.709 1 82.56 284 ALA B CA 1
ATOM 5719 C C . ALA B 1 284 ? 7.617 -23.578 1.296 1 82.56 284 ALA B C 1
ATOM 5721 O O . ALA B 1 284 ? 6.715 -24.266 0.814 1 82.56 284 ALA B O 1
ATOM 5722 N N . SER B 1 285 ? 8.25 -22.672 0.648 1 90.94 285 SER B N 1
ATOM 5723 C CA . SER B 1 285 ? 7.789 -22.312 -0.685 1 90.94 285 SER B CA 1
ATOM 5724 C C . SER B 1 285 ? 8.328 -23.266 -1.743 1 90.94 285 SER B C 1
ATOM 5726 O O . SER B 1 285 ? 7.859 -23.266 -2.885 1 90.94 285 SER B O 1
ATOM 5728 N N . VAL B 1 286 ? 9.312 -24.078 -1.401 1 91.75 286 VAL B N 1
ATOM 5729 C CA . VAL B 1 286 ? 9.945 -24.969 -2.367 1 91.75 286 VAL B CA 1
ATOM 5730 C C . VAL B 1 286 ? 9.461 -26.406 -2.141 1 91.75 286 VAL B C 1
ATOM 5732 O O . VAL B 1 286 ? 9.539 -26.922 -1.022 1 91.75 286 VAL B O 1
ATOM 5735 N N . GLN B 1 287 ? 8.984 -27 -3.158 1 88.44 287 GLN B N 1
ATOM 5736 C CA . GLN B 1 287 ? 8.57 -28.406 -3.131 1 88.44 287 GLN B CA 1
ATOM 5737 C C . GLN B 1 287 ? 9.461 -29.25 -4.035 1 88.44 287 GLN B C 1
ATOM 5739 O O . GLN B 1 287 ? 9.992 -28.766 -5.035 1 88.44 287 GLN B O 1
ATOM 5744 N N . TYR B 1 288 ? 9.609 -30.422 -3.635 1 90.25 288 TYR B N 1
ATOM 5745 C CA . TYR B 1 288 ? 10.461 -31.344 -4.395 1 90.25 288 TYR B CA 1
ATOM 5746 C C . TYR B 1 288 ? 9.633 -32.469 -5.023 1 90.25 288 TYR B C 1
ATOM 5748 O O . TYR B 1 288 ? 8.797 -33.062 -4.359 1 90.25 288 TYR B O 1
ATOM 5756 N N . PHE B 1 289 ? 9.883 -32.688 -6.32 1 90.56 289 PHE B N 1
ATOM 5757 C CA . PHE B 1 289 ? 9.172 -33.719 -7.07 1 90.56 289 PHE B CA 1
ATOM 5758 C C . PHE B 1 289 ? 10.156 -34.656 -7.766 1 90.56 289 PHE B C 1
ATOM 5760 O O . PHE B 1 289 ? 11.25 -34.25 -8.164 1 90.56 289 PHE B O 1
ATOM 5767 N N . PRO B 1 290 ? 9.695 -35.875 -7.859 1 92.5 290 PRO B N 1
ATOM 5768 C CA . PRO B 1 290 ? 10.578 -36.781 -8.609 1 92.5 290 PRO B CA 1
ATOM 5769 C C . PRO B 1 290 ? 10.828 -36.312 -10.039 1 92.5 290 PRO B C 1
ATOM 5771 O O . PRO B 1 290 ? 9.922 -35.781 -10.688 1 92.5 290 PRO B O 1
ATOM 5774 N N . TYR B 1 291 ? 12.039 -36.469 -10.414 1 92.12 291 TYR B N 1
ATOM 5775 C CA . TYR B 1 291 ? 12.438 -36.125 -11.781 1 92.12 291 TYR B CA 1
ATOM 5776 C C . TYR B 1 291 ? 13.047 -37.344 -12.484 1 92.12 291 TYR B C 1
ATOM 5778 O O . TYR B 1 291 ? 12.438 -38.406 -12.547 1 92.12 291 TYR B O 1
ATOM 5786 N N . PHE B 1 292 ? 14.203 -37.219 -13.109 1 91.56 292 PHE B N 1
ATOM 5787 C CA . PHE B 1 292 ? 14.891 -38.312 -13.773 1 91.56 292 PHE B CA 1
ATOM 5788 C C . PHE B 1 292 ? 16.172 -38.688 -13.039 1 91.56 292 PHE B C 1
ATOM 5790 O O . PHE B 1 292 ? 16.75 -37.875 -12.336 1 91.56 292 PHE B O 1
ATOM 5797 N N . ASN B 1 293 ? 16.562 -39.969 -13.109 1 88.75 293 ASN B N 1
ATOM 5798 C CA . ASN B 1 293 ? 17.859 -40.438 -12.641 1 88.75 293 ASN B CA 1
ATOM 5799 C C . ASN B 1 293 ? 18.062 -40.125 -11.164 1 88.75 293 ASN B C 1
ATOM 5801 O O . ASN B 1 293 ? 19.109 -39.594 -10.773 1 88.75 293 ASN B O 1
ATOM 5805 N N . ASN B 1 294 ? 17.047 -40.312 -10.414 1 86.44 294 ASN B N 1
ATOM 5806 C CA . ASN B 1 294 ? 17.062 -40.188 -8.961 1 86.44 294 ASN B CA 1
ATOM 5807 C C . ASN B 1 294 ? 17.297 -38.75 -8.523 1 86.44 294 ASN B C 1
ATOM 5809 O O . ASN B 1 294 ? 17.797 -38.5 -7.422 1 86.44 294 ASN B O 1
ATOM 5813 N N . THR B 1 295 ? 17.062 -37.812 -9.453 1 89.75 295 THR B N 1
ATOM 5814 C CA . THR B 1 295 ? 17.078 -36.406 -9.078 1 89.75 295 THR B CA 1
ATOM 5815 C C . THR B 1 295 ? 15.664 -35.906 -8.789 1 89.75 295 THR B C 1
ATOM 5817 O O . THR B 1 295 ? 14.688 -36.656 -8.984 1 89.75 295 THR B O 1
ATOM 5820 N N . LYS B 1 296 ? 15.656 -34.75 -8.266 1 91 296 LYS B N 1
ATOM 5821 C CA . LYS B 1 296 ? 14.375 -34.125 -7.957 1 91 296 LYS B CA 1
ATOM 5822 C C . LYS B 1 296 ? 14.242 -32.75 -8.648 1 91 296 LYS B C 1
ATOM 5824 O O . LYS B 1 296 ? 15.242 -32.125 -8.969 1 91 296 LYS B O 1
ATOM 5829 N N . LEU B 1 297 ? 13.062 -32.5 -8.953 1 91.44 297 LEU B N 1
ATOM 5830 C CA . LEU B 1 297 ? 12.727 -31.156 -9.391 1 91.44 297 LEU B CA 1
ATOM 5831 C C . LEU B 1 297 ? 12.344 -30.281 -8.203 1 91.44 297 LEU B C 1
ATOM 5833 O O . LEU B 1 297 ? 11.328 -30.531 -7.543 1 91.44 297 LEU B O 1
ATOM 5837 N N . ALA B 1 298 ? 13.219 -29.328 -7.859 1 92.56 298 ALA B N 1
ATOM 5838 C CA . ALA B 1 298 ? 12.852 -28.297 -6.887 1 92.56 298 ALA B CA 1
ATOM 5839 C C . ALA B 1 298 ? 12.008 -27.203 -7.531 1 92.56 298 ALA B C 1
ATOM 5841 O O . ALA B 1 298 ? 12.453 -26.547 -8.469 1 92.56 298 ALA B O 1
ATOM 5842 N N . LEU B 1 299 ? 10.812 -27.078 -7.023 1 92.88 299 LEU B N 1
ATOM 5843 C CA . LEU B 1 299 ? 9.875 -26.172 -7.668 1 92.88 299 LEU B CA 1
ATOM 5844 C C . LEU B 1 299 ? 9.242 -25.234 -6.648 1 92.88 299 LEU B C 1
ATOM 5846 O O . LEU B 1 299 ? 8.781 -25.672 -5.594 1 92.88 299 LEU B O 1
ATOM 5850 N N . ALA B 1 300 ? 9.312 -23.953 -6.926 1 94.56 300 ALA B N 1
ATOM 5851 C CA . ALA B 1 300 ? 8.547 -22.938 -6.203 1 94.56 300 ALA B CA 1
ATOM 5852 C C . ALA B 1 300 ? 7.469 -22.328 -7.094 1 94.56 300 ALA B C 1
ATOM 5854 O O . ALA B 1 300 ? 7.742 -21.938 -8.227 1 94.56 300 ALA B O 1
ATOM 5855 N N . ALA B 1 301 ? 6.285 -22.359 -6.586 1 92 301 ALA B N 1
ATOM 5856 C CA . ALA B 1 301 ? 5.148 -21.844 -7.352 1 92 301 ALA B CA 1
ATOM 5857 C C . ALA B 1 301 ? 4.453 -20.719 -6.613 1 92 301 ALA B C 1
ATOM 5859 O O . ALA B 1 301 ? 4.297 -20.766 -5.391 1 92 301 ALA B O 1
ATOM 5860 N N . SER B 1 302 ? 4.121 -19.688 -7.34 1 94.88 302 SER B N 1
ATOM 5861 C CA . SER B 1 302 ? 3.357 -18.562 -6.82 1 94.88 302 SER B CA 1
ATOM 5862 C C . SER B 1 302 ? 2.006 -18.438 -7.516 1 94.88 302 SER B C 1
ATOM 5864 O O . SER B 1 302 ? 1.907 -18.625 -8.727 1 94.88 302 SER B O 1
ATOM 5866 N N . LEU B 1 303 ? 1.006 -18.156 -6.688 1 91 303 LEU B N 1
ATOM 5867 C CA . LEU B 1 303 ? -0.318 -17.922 -7.25 1 91 303 LEU B CA 1
ATOM 5868 C C . LEU B 1 303 ? -0.378 -16.547 -7.914 1 91 303 LEU B C 1
ATOM 5870 O O . LEU B 1 303 ? -1.384 -16.203 -8.539 1 91 303 LEU B O 1
ATOM 5874 N N . ASN B 1 304 ? 0.662 -15.789 -7.789 1 95.19 304 ASN B N 1
ATOM 5875 C CA . ASN B 1 304 ? 0.7 -14.406 -8.258 1 95.19 304 ASN B CA 1
ATOM 5876 C C . ASN B 1 304 ? 1.699 -14.227 -9.398 1 95.19 304 ASN B C 1
ATOM 5878 O O . ASN B 1 304 ? 2.871 -13.93 -9.156 1 95.19 304 ASN B O 1
ATOM 5882 N N . GLY B 1 305 ? 1.276 -14.398 -10.57 1 95.94 305 GLY B N 1
ATOM 5883 C CA . GLY B 1 305 ? 2.055 -14.18 -11.781 1 95.94 305 GLY B CA 1
ATOM 5884 C C . GLY B 1 305 ? 1.469 -13.109 -12.688 1 95.94 305 GLY B C 1
ATOM 5885 O O . GLY B 1 305 ? 1.234 -11.984 -12.25 1 95.94 305 GLY B O 1
ATOM 5886 N N . GLY B 1 306 ? 1.131 -13.484 -13.875 1 95.12 306 GLY B N 1
ATOM 5887 C CA . GLY B 1 306 ? 0.522 -12.547 -14.805 1 95.12 306 GLY B CA 1
ATOM 5888 C C . GLY B 1 306 ? -0.871 -12.117 -14.398 1 95.12 306 GLY B C 1
ATOM 5889 O O . GLY B 1 306 ? -1.327 -11.031 -14.773 1 95.12 306 GLY B O 1
ATOM 5890 N N . ASN B 1 307 ? -1.523 -12.922 -13.617 1 93 307 ASN B N 1
ATOM 5891 C CA . ASN B 1 307 ? -2.877 -12.602 -13.18 1 93 307 ASN B CA 1
ATOM 5892 C C . ASN B 1 307 ? -2.908 -11.32 -12.359 1 93 307 ASN B C 1
ATOM 5894 O O . ASN B 1 307 ? -3.877 -10.555 -12.414 1 93 307 ASN B O 1
ATOM 5898 N N . VAL B 1 308 ? -1.889 -11.078 -11.586 1 97.06 308 VAL B N 1
ATOM 5899 C CA . VAL B 1 308 ? -1.88 -9.867 -10.773 1 97.06 308 VAL B CA 1
ATOM 5900 C C . VAL B 1 308 ? -1.716 -8.641 -11.664 1 97.06 308 VAL B C 1
ATOM 5902 O O . VAL B 1 308 ? -2.295 -7.586 -11.391 1 97.06 308 VAL B O 1
ATOM 5905 N N . ILE B 1 309 ? -0.907 -8.734 -12.711 1 97.44 309 ILE B N 1
ATOM 5906 C CA . ILE B 1 309 ? -0.739 -7.645 -13.664 1 97.44 309 ILE B CA 1
ATOM 5907 C C . ILE B 1 309 ? -2.053 -7.398 -14.398 1 97.44 309 ILE B C 1
ATOM 5909 O O . ILE B 1 309 ? -2.469 -6.25 -14.578 1 97.44 309 ILE B O 1
ATOM 5913 N N . ALA B 1 310 ? -2.645 -8.5 -14.82 1 94.56 310 ALA B N 1
ATOM 5914 C CA . ALA B 1 310 ? -3.949 -8.398 -15.469 1 94.56 310 ALA B CA 1
ATOM 5915 C C . ALA B 1 310 ? -4.973 -7.738 -14.555 1 94.56 310 ALA B C 1
ATOM 5917 O O . ALA B 1 310 ? -5.801 -6.945 -15.008 1 94.56 310 ALA B O 1
ATOM 5918 N N . GLN B 1 311 ? -4.953 -8.117 -13.328 1 95.75 311 GLN B N 1
ATOM 5919 C CA . GLN B 1 311 ? -5.871 -7.535 -12.359 1 95.75 311 GLN B CA 1
ATOM 5920 C C . GLN B 1 311 ? -5.664 -6.027 -12.25 1 95.75 311 GLN B C 1
ATOM 5922 O O . GLN B 1 311 ? -6.625 -5.277 -12.062 1 95.75 311 GLN B O 1
ATOM 5927 N N . PHE B 1 312 ? -4.414 -5.617 -12.234 1 97.75 312 PHE B N 1
ATOM 5928 C CA . PHE B 1 312 ? -4.125 -4.191 -12.211 1 97.75 312 PHE B CA 1
ATOM 5929 C C . PHE B 1 312 ? -4.777 -3.484 -13.391 1 97.75 312 PHE B C 1
ATOM 5931 O O . PHE B 1 312 ? -5.391 -2.428 -13.234 1 97.75 312 PHE B O 1
ATOM 5938 N N . VAL B 1 313 ? -4.668 -4.008 -14.578 1 97.19 313 VAL B N 1
ATOM 5939 C CA . VAL B 1 313 ? -5.262 -3.445 -15.781 1 97.19 313 VAL B CA 1
ATOM 5940 C C . VAL B 1 313 ? -6.785 -3.426 -15.648 1 97.19 313 VAL B C 1
ATOM 5942 O O . VAL B 1 313 ? -7.43 -2.418 -15.953 1 97.19 313 VAL B O 1
ATOM 5945 N N . ARG B 1 314 ? -7.336 -4.473 -15.188 1 95.19 314 ARG B N 1
ATOM 5946 C CA . ARG B 1 314 ? -8.781 -4.539 -14.984 1 95.19 314 ARG B CA 1
ATOM 5947 C C . ARG B 1 314 ? -9.234 -3.502 -13.961 1 95.19 314 ARG B C 1
ATOM 5949 O O . ARG B 1 314 ? -10.312 -2.926 -14.094 1 95.19 314 ARG B O 1
ATOM 5956 N N . MET B 1 315 ? -8.453 -3.35 -12.938 1 97.12 315 MET B N 1
ATOM 5957 C CA . MET B 1 315 ? -8.742 -2.326 -11.938 1 97.12 315 MET B CA 1
ATOM 5958 C C . MET B 1 315 ? -8.836 -0.946 -12.586 1 97.12 315 MET B C 1
ATOM 5960 O O . MET B 1 315 ? -9.75 -0.175 -12.281 1 97.12 315 MET B O 1
ATOM 5964 N N . LEU B 1 316 ? -7.914 -0.664 -13.469 1 97.38 316 LEU B N 1
ATOM 5965 C CA . LEU B 1 316 ? -7.914 0.63 -14.148 1 97.38 316 LEU B CA 1
ATOM 5966 C C . LEU B 1 316 ? -9.172 0.796 -15 1 97.38 316 LEU B C 1
ATOM 5968 O O . LEU B 1 316 ? -9.742 1.887 -15.062 1 97.38 316 LEU B O 1
ATOM 5972 N N . VAL B 1 317 ? -9.594 -0.272 -15.625 1 96.88 317 VAL B N 1
ATOM 5973 C CA . VAL B 1 317 ? -10.828 -0.243 -16.391 1 96.88 317 VAL B CA 1
ATOM 5974 C C . VAL B 1 317 ? -12.008 0.037 -15.469 1 96.88 317 VAL B C 1
ATOM 5976 O O . VAL B 1 317 ? -12.859 0.882 -15.766 1 96.88 317 VAL B O 1
ATOM 5979 N N . THR B 1 318 ? -12.008 -0.656 -14.391 1 95.5 318 THR B N 1
ATOM 5980 C CA . THR B 1 318 ? -13.086 -0.511 -13.422 1 95.5 318 THR B CA 1
ATOM 5981 C C . THR B 1 318 ? -13.102 0.898 -12.836 1 95.5 318 THR B C 1
ATOM 5983 O O . THR B 1 318 ? -14.164 1.514 -12.711 1 95.5 318 THR B O 1
ATOM 5986 N N . TRP B 1 319 ? -11.922 1.398 -12.453 1 96.44 319 TRP B N 1
ATOM 5987 C CA . TRP B 1 319 ? -11.812 2.744 -11.898 1 96.44 319 TRP B CA 1
ATOM 5988 C C . TRP B 1 319 ? -12.328 3.783 -12.891 1 96.44 319 TRP B C 1
ATOM 5990 O O . TRP B 1 319 ? -13.031 4.723 -12.508 1 96.44 319 TRP B O 1
ATOM 6000 N N . THR B 1 320 ? -11.938 3.619 -14.117 1 96.31 320 THR B N 1
ATOM 6001 C CA . THR B 1 320 ? -12.359 4.539 -15.172 1 96.31 320 THR B CA 1
ATOM 6002 C C . THR B 1 320 ? -13.883 4.52 -15.32 1 96.31 320 THR B C 1
ATOM 6004 O O . THR B 1 320 ? -14.508 5.57 -15.453 1 96.31 320 THR B O 1
ATOM 6007 N N . ARG B 1 321 ? -14.43 3.381 -15.258 1 95.31 321 ARG B N 1
ATOM 6008 C CA . ARG B 1 321 ? -15.883 3.244 -15.336 1 95.31 321 ARG B CA 1
ATOM 6009 C C . ARG B 1 321 ? -16.562 3.895 -14.141 1 95.31 321 ARG B C 1
ATOM 6011 O O . ARG B 1 321 ? -17.609 4.535 -14.281 1 95.31 321 ARG B O 1
ATOM 6018 N N . GLN B 1 322 ? -16.031 3.756 -13.023 1 93.81 322 GLN B N 1
ATOM 6019 C CA . GLN B 1 322 ? -16.594 4.281 -11.789 1 93.81 322 GLN B CA 1
ATOM 6020 C C . GLN B 1 322 ? -16.594 5.805 -11.781 1 93.81 322 GLN B C 1
ATOM 6022 O O . GLN B 1 322 ? -17.359 6.434 -11.047 1 93.81 322 GLN B O 1
ATOM 6027 N N . ILE B 1 323 ? -15.695 6.383 -12.578 1 94.5 323 ILE B N 1
ATOM 6028 C CA . ILE B 1 323 ? -15.695 7.844 -12.625 1 94.5 323 ILE B CA 1
ATOM 6029 C C . ILE B 1 323 ? -16.406 8.32 -13.891 1 94.5 323 ILE B C 1
ATOM 6031 O O . ILE B 1 323 ? -16.203 9.453 -14.328 1 94.5 323 ILE B O 1
ATOM 6035 N N . GLY B 1 324 ? -17.141 7.438 -14.578 1 93 324 GLY B N 1
ATOM 6036 C CA . GLY B 1 324 ? -18.062 7.793 -15.633 1 93 324 GLY B CA 1
ATOM 6037 C C . GLY B 1 324 ? -17.453 7.754 -17.016 1 93 324 GLY B C 1
ATOM 6038 O O . GLY B 1 324 ? -17.969 8.359 -17.953 1 93 324 GLY B O 1
ATOM 6039 N N . LEU B 1 325 ? -16.328 7.125 -17.172 1 96.31 325 LEU B N 1
ATOM 6040 C CA . LEU B 1 325 ? -15.641 7.02 -18.453 1 96.31 325 LEU B CA 1
ATOM 6041 C C . LEU B 1 325 ? -15.516 5.562 -18.875 1 96.31 325 LEU B C 1
ATOM 6043 O O . LEU B 1 325 ? -15.992 4.66 -18.188 1 96.31 325 LEU B O 1
ATOM 6047 N N . SER B 1 326 ? -15.039 5.395 -20.094 1 95.5 326 SER B N 1
ATOM 6048 C CA . SER B 1 326 ? -14.867 4.031 -20.594 1 95.5 326 SER B CA 1
ATOM 6049 C C . SER B 1 326 ? -13.555 3.881 -21.344 1 95.5 326 SER B C 1
ATOM 6051 O O . SER B 1 326 ? -13.141 4.785 -22.078 1 95.5 326 SER B O 1
ATOM 6053 N N . VAL B 1 327 ? -12.914 2.775 -21.125 1 96.56 327 VAL B N 1
ATOM 6054 C CA . VAL B 1 327 ? -11.664 2.422 -21.797 1 96.56 327 VAL B CA 1
ATOM 6055 C C . VAL B 1 327 ? -11.531 0.902 -21.859 1 96.56 327 VAL B C 1
ATOM 6057 O O . VAL B 1 327 ? -12.062 0.184 -21.016 1 96.56 327 VAL B O 1
ATOM 6060 N N . THR B 1 328 ? -10.914 0.407 -22.922 1 96.69 328 THR B N 1
ATOM 6061 C CA . THR B 1 328 ? -10.742 -1.034 -23.062 1 96.69 328 THR B CA 1
ATOM 6062 C C . THR B 1 328 ? -9.43 -1.48 -22.406 1 96.69 328 THR B C 1
ATOM 6064 O O . THR B 1 328 ? -8.516 -0.677 -22.234 1 96.69 328 THR B O 1
ATOM 6067 N N . GLU B 1 329 ? -9.328 -2.76 -22.047 1 95.88 329 GLU B N 1
ATOM 6068 C CA . GLU B 1 329 ? -8.086 -3.309 -21.5 1 95.88 329 GLU B CA 1
ATOM 6069 C C . GLU B 1 329 ? -6.938 -3.143 -22.484 1 95.88 329 GLU B C 1
ATOM 6071 O O . GLU B 1 329 ? -5.816 -2.826 -22.094 1 95.88 329 GLU B O 1
ATOM 6076 N N . ASP B 1 330 ? -7.227 -3.363 -23.766 1 94.88 330 ASP B N 1
ATOM 6077 C CA . ASP B 1 330 ? -6.215 -3.279 -24.812 1 94.88 330 ASP B CA 1
ATOM 6078 C C . ASP B 1 330 ? -5.602 -1.881 -24.875 1 94.88 330 ASP B C 1
ATOM 6080 O O . ASP B 1 330 ? -4.391 -1.735 -25.062 1 94.88 330 ASP B O 1
ATOM 6084 N N . ASP B 1 331 ? -6.414 -0.943 -24.734 1 95.69 331 ASP B N 1
ATOM 6085 C CA . ASP B 1 331 ? -5.934 0.436 -24.734 1 95.69 331 ASP B CA 1
ATOM 6086 C C . ASP B 1 331 ? -4.988 0.688 -23.562 1 95.69 331 ASP B C 1
ATOM 6088 O O . ASP B 1 331 ? -3.951 1.333 -23.719 1 95.69 331 ASP B O 1
ATOM 6092 N N . ILE B 1 332 ? -5.355 0.223 -22.438 1 96.69 332 ILE B N 1
ATOM 6093 C CA . ILE B 1 332 ? -4.555 0.416 -21.234 1 96.69 332 ILE B CA 1
ATOM 6094 C C . ILE B 1 332 ? -3.215 -0.304 -21.391 1 96.69 332 ILE B C 1
ATOM 6096 O O . ILE B 1 332 ? -2.162 0.26 -21.094 1 96.69 332 ILE B O 1
ATOM 6100 N N . TRP B 1 333 ? -3.258 -1.565 -21.891 1 95.25 333 TRP B N 1
ATOM 6101 C CA . TRP B 1 333 ? -2.035 -2.334 -22.109 1 95.25 333 TRP B CA 1
ATOM 6102 C C . TRP B 1 333 ? -1.077 -1.588 -23.031 1 95.25 333 TRP B C 1
ATOM 6104 O O . TRP B 1 333 ? 0.114 -1.469 -22.734 1 95.25 333 TRP B O 1
ATOM 6114 N N . LYS B 1 334 ? -1.602 -1.123 -24.109 1 94.25 334 LYS B N 1
ATOM 6115 C CA . LYS B 1 334 ? -0.792 -0.402 -25.078 1 94.25 334 LYS B CA 1
ATOM 6116 C C . LYS B 1 334 ? -0.11 0.807 -24.453 1 94.25 334 LYS B C 1
ATOM 6118 O O . LYS B 1 334 ? 1.078 1.047 -24.672 1 94.25 334 LYS B O 1
ATOM 6123 N N . GLN B 1 335 ? -0.835 1.521 -23.703 1 95.38 335 GLN B N 1
ATOM 6124 C CA . GLN B 1 335 ? -0.3 2.719 -23.062 1 95.38 335 GLN B CA 1
ATOM 6125 C C . GLN B 1 335 ? 0.764 2.363 -22.031 1 95.38 335 GLN B C 1
ATOM 6127 O O . GLN B 1 335 ? 1.838 2.969 -22 1 95.38 335 GLN B O 1
ATOM 6132 N N . LEU B 1 336 ? 0.475 1.435 -21.125 1 96.12 336 LEU B N 1
ATOM 6133 C CA . LEU B 1 336 ? 1.39 1.055 -20.047 1 96.12 336 LEU B CA 1
ATOM 6134 C C . LEU B 1 336 ? 2.707 0.536 -20.625 1 96.12 336 LEU B C 1
ATOM 6136 O O . LEU B 1 336 ? 3.781 0.916 -20.156 1 96.12 336 LEU B O 1
ATOM 6140 N N . LEU B 1 337 ? 2.641 -0.344 -21.625 1 95 337 LEU B N 1
ATOM 6141 C CA . LEU B 1 337 ? 3.838 -0.958 -22.188 1 95 337 LEU B CA 1
ATOM 6142 C C . LEU B 1 337 ? 4.648 0.06 -22.984 1 95 337 LEU B C 1
ATOM 6144 O O . LEU B 1 337 ? 5.879 -0.012 -23.016 1 95 337 LEU B O 1
ATOM 6148 N N . ARG B 1 338 ? 3.949 1.023 -23.562 1 94.56 338 ARG B N 1
ATOM 6149 C CA . ARG B 1 338 ? 4.617 2.072 -24.328 1 94.56 338 ARG B CA 1
ATOM 6150 C C . ARG B 1 338 ? 5.312 3.064 -23.391 1 94.56 338 ARG B C 1
ATOM 6152 O O . ARG B 1 338 ? 6.457 3.455 -23.641 1 94.56 338 ARG B O 1
ATOM 6159 N N . ASP B 1 339 ? 4.691 3.422 -22.359 1 96 339 ASP B N 1
ATOM 6160 C CA . ASP B 1 339 ? 5.113 4.586 -21.594 1 96 339 ASP B CA 1
ATOM 6161 C C . ASP B 1 339 ? 5.988 4.176 -20.406 1 96 339 ASP B C 1
ATOM 6163 O O . ASP B 1 339 ? 6.664 5.016 -19.812 1 96 339 ASP B O 1
ATOM 6167 N N . THR B 1 340 ? 6.012 2.941 -19.984 1 96.19 340 THR B N 1
ATOM 6168 C CA . THR B 1 340 ? 6.773 2.498 -18.828 1 96.19 340 THR B CA 1
ATOM 6169 C C . THR B 1 340 ? 8.164 2.016 -19.234 1 96.19 340 THR B C 1
ATOM 6171 O O . THR B 1 340 ? 8.289 1.11 -20.062 1 96.19 340 THR B O 1
ATOM 6174 N N . LYS B 1 341 ? 9.125 2.641 -18.672 1 94.81 341 LYS B N 1
ATOM 6175 C CA . LYS B 1 341 ? 10.508 2.234 -18.875 1 94.81 341 LYS B CA 1
ATOM 6176 C C . LYS B 1 341 ? 11.086 1.569 -17.625 1 94.81 341 LYS B C 1
ATOM 6178 O O . LYS B 1 341 ? 11.07 2.156 -16.547 1 94.81 341 LYS B O 1
ATOM 6183 N N . PRO B 1 342 ? 11.641 0.377 -17.781 1 92.88 342 PRO B N 1
ATOM 6184 C CA . PRO B 1 342 ? 12.164 -0.336 -16.609 1 92.88 342 PRO B CA 1
ATOM 6185 C C . PRO B 1 342 ? 13.188 0.482 -15.828 1 92.88 342 PRO B C 1
ATOM 6187 O O . PRO B 1 342 ? 13.219 0.427 -14.602 1 92.88 342 PRO B O 1
ATOM 6190 N N . SER B 1 343 ? 13.961 1.256 -16.5 1 92.44 343 SER B N 1
ATOM 6191 C CA . SER B 1 343 ? 15.047 2.008 -15.891 1 92.44 343 SER B CA 1
ATOM 6192 C C . SER B 1 343 ? 14.516 3.164 -15.047 1 92.44 343 SER B C 1
ATOM 6194 O O . SER B 1 343 ? 15.234 3.715 -14.211 1 92.44 343 SER B O 1
ATOM 6196 N N . GLU B 1 344 ? 13.273 3.494 -15.219 1 93.44 344 GLU B N 1
ATOM 6197 C CA . GLU B 1 344 ? 12.688 4.633 -14.523 1 93.44 344 GLU B CA 1
ATOM 6198 C C . GLU B 1 344 ? 11.945 4.184 -13.266 1 93.44 344 GLU B C 1
ATOM 6200 O O . GLU B 1 344 ? 11.148 4.941 -12.711 1 93.44 344 GLU B O 1
ATOM 6205 N N . ARG B 1 345 ? 12.188 3.029 -12.805 1 94.81 345 ARG B N 1
ATOM 6206 C CA . ARG B 1 345 ? 11.523 2.527 -11.609 1 94.81 345 ARG B CA 1
ATOM 6207 C C . ARG B 1 345 ? 11.883 3.373 -10.391 1 94.81 345 ARG B C 1
ATOM 6209 O O . ARG B 1 345 ? 13.047 3.729 -10.195 1 94.81 345 ARG B O 1
ATOM 6216 N N . ASP B 1 346 ? 10.883 3.762 -9.633 1 95.38 346 ASP B N 1
ATOM 6217 C CA . ASP B 1 346 ? 11.117 4.402 -8.344 1 95.38 346 ASP B CA 1
ATOM 6218 C C . ASP B 1 346 ? 11.617 3.395 -7.316 1 95.38 346 ASP B C 1
ATOM 6220 O O . ASP B 1 346 ? 10.875 2.52 -6.875 1 95.38 346 ASP B O 1
ATOM 6224 N N . ARG B 1 347 ? 12.844 3.502 -6.766 1 93.94 347 ARG B N 1
ATOM 6225 C CA . ARG B 1 347 ? 13.484 2.516 -5.902 1 93.94 347 ARG B CA 1
ATOM 6226 C C . ARG B 1 347 ? 12.898 2.551 -4.496 1 93.94 347 ARG B C 1
ATOM 6228 O O . ARG B 1 347 ? 13.039 1.596 -3.732 1 93.94 347 ARG B O 1
ATOM 6235 N N . ASN B 1 348 ? 12.219 3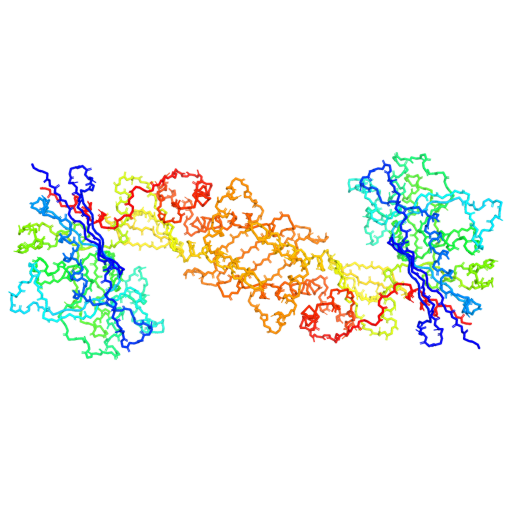.637 -4.172 1 94.44 348 ASN B N 1
ATOM 6236 C CA . ASN B 1 348 ? 11.617 3.748 -2.848 1 94.44 348 ASN B CA 1
ATOM 6237 C C . ASN B 1 348 ? 10.258 3.062 -2.789 1 94.44 348 ASN B C 1
ATOM 6239 O O . ASN B 1 348 ? 9.836 2.588 -1.731 1 94.44 348 ASN B O 1
ATOM 6243 N N . LEU B 1 349 ? 9.609 3.061 -3.928 1 97.19 349 LEU B N 1
ATOM 6244 C CA . LEU B 1 349 ? 8.273 2.473 -4.008 1 97.19 349 LEU B CA 1
ATOM 6245 C C . LEU B 1 349 ? 8.352 0.95 -3.969 1 97.19 349 LEU B C 1
ATOM 6247 O O . LEU B 1 349 ? 9.016 0.336 -4.809 1 97.19 349 LEU B O 1
ATOM 6251 N N . VAL B 1 350 ? 7.734 0.322 -2.973 1 97.94 350 VAL B N 1
ATOM 6252 C CA . VAL B 1 350 ? 7.766 -1.127 -2.799 1 97.94 350 VAL B CA 1
ATOM 6253 C C . VAL B 1 350 ? 6.363 -1.698 -2.994 1 97.94 350 VAL B C 1
ATOM 6255 O O . VAL B 1 350 ? 5.43 -1.341 -2.268 1 97.94 350 VAL B O 1
ATOM 6258 N N . VAL B 1 351 ? 6.199 -2.551 -3.98 1 98.19 351 VAL B N 1
ATOM 6259 C CA . VAL B 1 351 ? 4.918 -3.201 -4.246 1 98.19 351 VAL B CA 1
ATOM 6260 C C . VAL B 1 351 ? 5.051 -4.707 -4.035 1 98.19 351 VAL B C 1
ATOM 6262 O O . VAL B 1 351 ? 5.895 -5.355 -4.652 1 98.19 351 VAL B O 1
ATOM 6265 N N . ASP B 1 352 ? 4.32 -5.27 -3.129 1 98.12 352 ASP B N 1
ATOM 6266 C CA . ASP B 1 352 ? 4.148 -6.711 -2.971 1 98.12 352 ASP B CA 1
ATOM 6267 C C . ASP B 1 352 ? 2.846 -7.18 -3.615 1 98.12 352 ASP B C 1
ATOM 6269 O O . ASP B 1 352 ? 1.771 -7.047 -3.025 1 98.12 352 ASP B O 1
ATOM 6273 N N . PRO B 1 353 ? 2.955 -7.777 -4.77 1 97.5 353 PRO B N 1
ATOM 6274 C CA . PRO B 1 353 ? 1.744 -8.031 -5.555 1 97.5 353 PRO B CA 1
ATOM 6275 C C . PRO B 1 353 ? 1.094 -9.367 -5.223 1 97.5 353 PRO B C 1
ATOM 6277 O O . PRO B 1 353 ? 0.712 -10.117 -6.129 1 97.5 353 PRO B O 1
ATOM 6280 N N . THR B 1 354 ? 0.9 -9.719 -3.939 1 97.5 354 THR B N 1
ATOM 6281 C CA . THR B 1 354 ? 0.345 -11 -3.52 1 97.5 354 THR B CA 1
ATOM 6282 C C . THR B 1 354 ? -1.14 -10.867 -3.193 1 97.5 354 THR B C 1
ATOM 6284 O O . THR B 1 354 ? -1.589 -11.305 -2.131 1 97.5 354 THR B O 1
ATOM 6287 N N . ILE B 1 355 ? -1.872 -10.328 -4.152 1 96.88 355 ILE B N 1
ATOM 6288 C CA . ILE B 1 355 ? -3.27 -9.977 -3.924 1 96.88 355 ILE B CA 1
ATOM 6289 C C . ILE B 1 355 ? -4.121 -11.25 -3.889 1 96.88 355 ILE B C 1
ATOM 6291 O O . ILE B 1 355 ? -5.277 -11.219 -3.465 1 96.88 355 ILE B O 1
ATOM 6295 N N . PHE B 1 356 ? -3.559 -12.375 -4.285 1 91.88 356 PHE B N 1
ATOM 6296 C CA . PHE B 1 356 ? -4.273 -13.648 -4.227 1 91.88 356 PHE B CA 1
ATOM 6297 C C . PHE B 1 356 ? -3.73 -14.523 -3.102 1 91.88 356 PHE B C 1
ATOM 6299 O O . PHE B 1 356 ? -4.078 -15.695 -3 1 91.88 356 PHE B O 1
ATOM 6306 N N . GLY B 1 357 ? -2.854 -13.961 -2.295 1 91.56 357 GLY B N 1
ATOM 6307 C CA . GLY B 1 357 ? -2.158 -14.797 -1.325 1 91.56 357 GLY B CA 1
ATOM 6308 C C . GLY B 1 357 ? -1.242 -15.82 -1.968 1 91.56 357 GLY B C 1
ATOM 6309 O O . GLY B 1 357 ? -1.114 -15.867 -3.193 1 91.56 357 GLY B O 1
ATOM 6310 N N . GLU B 1 358 ? -0.434 -16.516 -1.119 1 91.56 358 GLU B N 1
ATOM 6311 C CA . GLU B 1 358 ? 0.357 -17.672 -1.54 1 91.56 358 GLU B CA 1
ATOM 6312 C C . GLU B 1 358 ? -0.093 -18.938 -0.822 1 91.56 358 GLU B C 1
ATOM 6314 O O . GLU B 1 358 ? -0.755 -18.875 0.215 1 91.56 358 GLU B O 1
ATOM 6319 N N . ARG B 1 359 ? 0.17 -20.047 -1.427 1 81.38 359 ARG B N 1
ATOM 6320 C CA . ARG B 1 359 ? -0.219 -21.312 -0.804 1 81.38 359 ARG B CA 1
ATOM 6321 C C . ARG B 1 359 ? 0.444 -21.469 0.56 1 81.38 359 ARG B C 1
ATOM 6323 O O . ARG B 1 359 ? -0.184 -21.953 1.508 1 81.38 359 ARG B O 1
ATOM 6330 N N . HIS B 1 360 ? 1.699 -21.062 0.634 1 84.69 360 HIS B N 1
ATOM 6331 C CA . HIS B 1 360 ? 2.461 -21.25 1.864 1 84.69 360 HIS B CA 1
ATOM 6332 C C . HIS B 1 360 ? 2.201 -20.125 2.854 1 84.69 360 HIS B C 1
ATOM 6334 O O . HIS B 1 360 ? 2.492 -20.266 4.043 1 84.69 360 HIS B O 1
ATOM 6340 N N . THR B 1 361 ? 1.642 -18.969 2.387 1 90.25 361 THR B N 1
ATOM 6341 C CA . THR B 1 361 ? 1.261 -17.828 3.211 1 90.25 361 THR B CA 1
ATOM 6342 C C . THR B 1 361 ? -0.034 -17.203 2.701 1 90.25 361 THR B C 1
ATOM 6344 O O . THR B 1 361 ? -0.03 -16.062 2.205 1 90.25 361 THR B O 1
ATOM 6347 N N . PRO B 1 362 ? -1.109 -17.875 2.945 1 87.38 362 PRO B N 1
ATOM 6348 C CA . PRO B 1 362 ? -2.375 -17.438 2.357 1 87.38 362 PRO B CA 1
ATOM 6349 C C . PRO B 1 362 ? -2.838 -16.078 2.906 1 87.38 362 PRO B C 1
ATOM 6351 O O . PRO B 1 362 ? -3.568 -15.352 2.229 1 87.38 362 PRO B O 1
ATOM 6354 N N . ASP B 1 363 ? -2.377 -15.656 4.078 1 89.44 363 ASP B N 1
ATOM 6355 C CA . ASP B 1 363 ? -2.861 -14.445 4.738 1 89.44 363 ASP B CA 1
ATOM 6356 C C . ASP B 1 363 ? -2.016 -13.234 4.352 1 89.44 363 ASP B C 1
ATOM 6358 O O . ASP B 1 363 ? -2.377 -12.094 4.652 1 89.44 363 ASP B O 1
ATOM 6362 N N . GLN B 1 364 ? -0.937 -13.508 3.729 1 91.56 364 GLN B N 1
ATOM 6363 C CA . GLN B 1 364 ? -0.11 -12.398 3.262 1 91.56 364 GLN B CA 1
ATOM 6364 C C . GLN B 1 364 ? -0.643 -11.828 1.951 1 91.56 364 GLN B C 1
ATOM 6366 O O . GLN B 1 364 ? -0.372 -12.367 0.877 1 91.56 364 GLN B O 1
ATOM 6371 N N . LEU B 1 365 ? -1.341 -10.68 2.053 1 96.44 365 LEU B N 1
ATOM 6372 C CA . LEU B 1 365 ? -1.98 -10.086 0.887 1 96.44 365 LEU B CA 1
ATOM 6373 C C . LEU B 1 365 ? -1.127 -8.953 0.318 1 96.44 365 LEU B C 1
ATOM 6375 O O . LEU B 1 365 ? 0.012 -8.758 0.747 1 96.44 365 LEU B O 1
ATOM 6379 N N . GLY B 1 366 ? -1.604 -8.312 -0.734 1 97.69 366 GLY B N 1
ATOM 6380 C CA . GLY B 1 366 ? -0.843 -7.293 -1.438 1 97.69 366 GLY B CA 1
ATOM 6381 C C . GLY B 1 366 ? -0.644 -6.031 -0.623 1 97.69 366 GLY B C 1
ATOM 6382 O O . GLY B 1 366 ? -1.438 -5.727 0.27 1 97.69 366 GLY B O 1
ATOM 6383 N N . SER B 1 367 ? 0.401 -5.309 -0.921 1 98.44 367 SER B N 1
ATOM 6384 C CA . SER B 1 367 ? 0.663 -4.051 -0.234 1 98.44 367 SER B CA 1
ATOM 6385 C C . SER B 1 367 ? 1.485 -3.105 -1.105 1 98.44 367 SER B C 1
ATOM 6387 O O . SER B 1 367 ? 2.164 -3.545 -2.035 1 98.44 367 SER B O 1
ATOM 6389 N N . ILE B 1 368 ? 1.393 -1.89 -0.937 1 98.38 368 ILE B N 1
ATOM 6390 C CA . ILE B 1 368 ? 2.217 -0.825 -1.499 1 98.38 368 ILE B CA 1
ATOM 6391 C C . ILE B 1 368 ? 2.773 0.046 -0.375 1 98.38 368 ILE B C 1
ATOM 6393 O O . ILE B 1 368 ? 2.025 0.498 0.496 1 98.38 368 ILE B O 1
ATOM 6397 N N . GLN B 1 369 ? 4.062 0.271 -0.325 1 98.19 369 GLN B N 1
ATOM 6398 C CA . GLN B 1 369 ? 4.711 1.05 0.726 1 98.19 369 GLN B CA 1
ATOM 6399 C C . GLN B 1 369 ? 5.523 2.199 0.138 1 98.19 369 GLN B C 1
ATOM 6401 O O . GLN B 1 369 ? 5.879 2.176 -1.042 1 98.19 369 GLN B O 1
ATOM 6406 N N . ASN B 1 370 ? 5.742 3.193 0.969 1 97.94 370 ASN B N 1
ATOM 6407 C CA . ASN B 1 370 ? 6.566 4.352 0.646 1 97.94 370 ASN B CA 1
ATOM 6408 C C . ASN B 1 370 ? 5.938 5.199 -0.456 1 97.94 370 ASN B C 1
ATOM 6410 O O . ASN B 1 370 ? 6.633 5.664 -1.361 1 97.94 370 ASN B O 1
ATOM 6414 N N . LEU B 1 371 ? 4.633 5.316 -0.365 1 97.62 371 LEU B N 1
ATOM 6415 C CA . LEU B 1 371 ? 3.906 6.219 -1.25 1 97.62 371 LEU B CA 1
ATOM 6416 C C . LEU B 1 371 ? 4.164 7.676 -0.875 1 97.62 371 LEU B C 1
ATOM 6418 O O . LEU B 1 371 ? 4.016 8.055 0.29 1 97.62 371 LEU B O 1
ATOM 6422 N N . SER B 1 372 ? 4.598 8.445 -1.801 1 95.06 372 SER B N 1
ATOM 6423 C CA . SER B 1 372 ? 4.789 9.883 -1.653 1 95.06 372 SER B CA 1
ATOM 6424 C C . SER B 1 372 ? 4.012 10.656 -2.715 1 95.06 372 SER B C 1
ATOM 6426 O O . SER B 1 372 ? 3.492 10.07 -3.664 1 95.06 372 SER B O 1
ATOM 6428 N N . SER B 1 373 ? 3.938 11.945 -2.549 1 91.44 373 SER B N 1
ATOM 6429 C CA . SER B 1 373 ? 3.215 12.781 -3.5 1 91.44 373 SER B CA 1
ATOM 6430 C C . SER B 1 373 ? 3.875 12.758 -4.875 1 91.44 373 SER B C 1
ATOM 6432 O O . SER B 1 373 ? 3.242 13.078 -5.879 1 91.44 373 SER B O 1
ATOM 6434 N N . ASP B 1 374 ? 5.102 12.242 -4.949 1 91.31 374 ASP B N 1
ATOM 6435 C CA . ASP B 1 374 ? 5.867 12.344 -6.188 1 91.31 374 ASP B CA 1
ATOM 6436 C C . ASP B 1 374 ? 5.867 11.016 -6.945 1 91.31 374 ASP B C 1
ATOM 6438 O O . ASP B 1 374 ? 6.395 10.93 -8.055 1 91.31 374 ASP B O 1
ATOM 6442 N N . ASN B 1 375 ? 5.336 10.016 -6.391 1 96 375 ASN B N 1
ATOM 6443 C CA . ASN B 1 375 ? 5.469 8.734 -7.066 1 96 375 ASN B CA 1
ATOM 6444 C C . ASN B 1 375 ? 4.113 8.062 -7.254 1 96 375 ASN B C 1
ATOM 6446 O O . ASN B 1 375 ? 4.02 6.828 -7.266 1 96 375 ASN B O 1
ATOM 6450 N N . LEU B 1 376 ? 3.059 8.836 -7.484 1 94.69 376 LEU B N 1
ATOM 6451 C CA . LEU B 1 376 ? 1.699 8.312 -7.57 1 94.69 376 LEU B CA 1
ATOM 6452 C C . LEU B 1 376 ? 1.276 8.133 -9.023 1 94.69 376 LEU B C 1
ATOM 6454 O O . LEU B 1 376 ? 0.141 7.742 -9.305 1 94.69 376 LEU B O 1
ATOM 6458 N N . ASP B 1 377 ? 2.098 8.336 -9.93 1 94.69 377 ASP B N 1
ATOM 6459 C CA . ASP B 1 377 ? 1.695 8.195 -11.328 1 94.69 377 ASP B CA 1
ATOM 6460 C C . ASP B 1 377 ? 1.588 6.719 -11.719 1 94.69 377 ASP B C 1
ATOM 6462 O O . ASP B 1 377 ? 2.217 5.859 -11.102 1 94.69 377 ASP B O 1
ATOM 6466 N N . ILE B 1 378 ? 0.85 6.391 -12.844 1 96.31 378 ILE B N 1
ATOM 6467 C CA . ILE B 1 378 ? 0.477 5.035 -13.227 1 96.31 378 ILE B CA 1
ATOM 6468 C C . ILE B 1 378 ? 1.719 4.266 -13.672 1 96.31 378 ILE B C 1
ATOM 6470 O O . ILE B 1 378 ? 1.843 3.066 -13.406 1 96.31 378 ILE B O 1
ATOM 6474 N N . THR B 1 379 ? 2.65 4.93 -14.328 1 96.56 379 THR B N 1
ATOM 6475 C CA . THR B 1 379 ? 3.812 4.242 -14.883 1 96.56 379 THR B CA 1
ATOM 6476 C C . THR B 1 379 ? 4.75 3.787 -13.766 1 96.56 379 THR B C 1
ATOM 6478 O O . THR B 1 379 ? 5.34 2.707 -13.852 1 96.56 379 THR B O 1
ATOM 6481 N N . LYS B 1 380 ? 4.891 4.625 -12.734 1 96.94 380 LYS B N 1
ATOM 6482 C CA . LYS B 1 380 ? 5.734 4.246 -11.602 1 96.94 380 LYS B CA 1
ATOM 6483 C C . LYS B 1 380 ? 5.133 3.07 -10.836 1 96.94 380 LYS B C 1
ATOM 6485 O O . LYS B 1 380 ? 5.848 2.146 -10.453 1 96.94 380 LYS B O 1
ATOM 6490 N N . ILE B 1 381 ? 3.83 3.119 -10.664 1 97.81 381 ILE B N 1
ATOM 6491 C CA . ILE B 1 381 ? 3.152 2.045 -9.945 1 97.81 381 ILE B CA 1
ATOM 6492 C C . ILE B 1 381 ? 3.229 0.753 -10.758 1 97.81 381 ILE B C 1
ATOM 6494 O O . ILE B 1 381 ? 3.553 -0.307 -10.219 1 97.81 381 ILE B O 1
ATOM 6498 N N . PHE B 1 382 ? 2.98 0.869 -12.07 1 98.12 382 PHE B N 1
ATOM 6499 C CA . PHE B 1 382 ? 3.033 -0.291 -12.953 1 98.12 382 PHE B CA 1
ATOM 6500 C C . PHE B 1 382 ? 4.438 -0.88 -12.992 1 98.12 382 PHE B C 1
ATOM 6502 O O . PHE B 1 382 ? 4.605 -2.1 -12.922 1 98.12 382 PHE B O 1
ATOM 6509 N N . ASN B 1 383 ? 5.414 -0.05 -13.109 1 98.38 383 ASN B N 1
ATOM 6510 C CA . ASN B 1 383 ? 6.809 -0.48 -13.109 1 98.38 383 ASN B CA 1
ATOM 6511 C C . ASN B 1 383 ? 7.156 -1.237 -11.828 1 98.38 383 ASN B C 1
ATOM 6513 O O . ASN B 1 383 ? 7.742 -2.322 -11.883 1 98.38 383 ASN B O 1
ATOM 6517 N N . SER B 1 384 ? 6.777 -0.675 -10.719 1 98.31 384 SER B N 1
ATOM 6518 C CA . SER B 1 384 ? 7.066 -1.29 -9.422 1 98.31 384 SER B CA 1
ATOM 6519 C C . SER B 1 384 ? 6.277 -2.582 -9.234 1 98.31 384 SER B C 1
ATOM 6521 O O . SER B 1 384 ? 6.754 -3.516 -8.586 1 98.31 384 SER B O 1
ATOM 6523 N N . LEU B 1 385 ? 5.082 -2.619 -9.797 1 98.38 385 LEU B N 1
ATOM 6524 C CA . LEU B 1 385 ? 4.289 -3.842 -9.781 1 98.38 385 LEU B CA 1
ATOM 6525 C C . LEU B 1 385 ? 5 -4.965 -10.531 1 98.38 385 LEU B C 1
ATOM 6527 O O . LEU B 1 385 ? 5.121 -6.078 -10.016 1 98.38 385 LEU B O 1
ATOM 6531 N N . CYS B 1 386 ? 5.48 -4.652 -11.719 1 98.31 386 CYS B N 1
ATOM 6532 C CA . CYS B 1 386 ? 6.215 -5.629 -12.516 1 98.31 386 CYS B CA 1
ATOM 6533 C C . CYS B 1 386 ? 7.465 -6.105 -11.773 1 98.31 386 CYS B C 1
ATOM 6535 O O . CYS B 1 386 ? 7.746 -7.305 -11.742 1 98.31 386 CYS B O 1
ATOM 6537 N N . PHE B 1 387 ? 8.195 -5.172 -11.211 1 98.5 387 PHE B N 1
ATOM 6538 C CA . PHE B 1 387 ? 9.367 -5.508 -10.414 1 98.5 387 PHE B CA 1
ATOM 6539 C C . PHE B 1 387 ? 8.984 -6.402 -9.242 1 98.5 387 PHE B C 1
ATOM 6541 O O . PHE B 1 387 ? 9.695 -7.363 -8.93 1 98.5 387 PHE B O 1
ATOM 6548 N N . GLY B 1 388 ? 7.852 -6.059 -8.633 1 98.44 388 GLY B N 1
ATOM 6549 C CA . GLY B 1 388 ? 7.371 -6.82 -7.488 1 98.44 388 GLY B CA 1
ATOM 6550 C C . GLY B 1 388 ? 7.062 -8.266 -7.824 1 98.44 388 GLY B C 1
ATOM 6551 O O . GLY B 1 388 ? 7.285 -9.164 -7.008 1 98.44 388 GLY B O 1
ATOM 6552 N N . VAL B 1 389 ? 6.555 -8.547 -8.977 1 98.25 389 VAL B N 1
ATOM 6553 C CA . VAL B 1 389 ? 6.262 -9.898 -9.422 1 98.25 389 VAL B CA 1
ATOM 6554 C C . VAL B 1 389 ? 7.555 -10.711 -9.492 1 98.25 389 VAL B C 1
ATOM 6556 O O . VAL B 1 389 ? 7.609 -11.844 -9 1 98.25 389 VAL B O 1
ATOM 6559 N N . VAL B 1 390 ? 8.586 -10.141 -10.078 1 98.12 390 VAL B N 1
ATOM 6560 C CA . VAL B 1 390 ? 9.867 -10.828 -10.203 1 98.12 390 VAL B CA 1
ATOM 6561 C C . VAL B 1 390 ? 10.516 -10.984 -8.828 1 98.12 390 VAL B C 1
ATOM 6563 O O . VAL B 1 390 ? 11.102 -12.023 -8.523 1 98.12 390 VAL B O 1
ATOM 6566 N N . GLN B 1 391 ? 10.398 -9.922 -8.047 1 98 391 GLN B N 1
ATOM 6567 C CA . GLN B 1 391 ? 10.945 -9.992 -6.699 1 98 391 GLN B CA 1
ATOM 6568 C C . GLN B 1 391 ? 10.289 -11.109 -5.895 1 98 391 GLN B C 1
ATOM 6570 O O . GLN B 1 391 ? 10.93 -11.742 -5.055 1 98 391 GLN B O 1
ATOM 6575 N N . ASN B 1 392 ? 9.016 -11.297 -6.102 1 97.75 392 ASN B N 1
ATOM 6576 C CA . ASN B 1 392 ? 8.312 -12.391 -5.438 1 97.75 392 ASN B CA 1
ATOM 6577 C C . ASN B 1 392 ? 8.891 -13.75 -5.824 1 97.75 392 ASN B C 1
ATOM 6579 O O . ASN B 1 392 ? 8.953 -14.656 -4.996 1 97.75 392 ASN B O 1
ATOM 6583 N N . ALA B 1 393 ? 9.258 -13.922 -7.078 1 97.56 393 ALA B N 1
ATOM 6584 C CA . ALA B 1 393 ? 9.93 -15.148 -7.516 1 97.56 393 ALA B CA 1
ATOM 6585 C C . ALA B 1 393 ? 11.203 -15.391 -6.707 1 97.56 393 ALA B C 1
ATOM 6587 O O . ALA B 1 393 ? 11.453 -16.5 -6.25 1 97.56 393 ALA B O 1
ATOM 6588 N N . LYS B 1 394 ? 11.984 -14.367 -6.57 1 97.38 394 LYS B N 1
ATOM 6589 C CA . LYS B 1 394 ? 13.227 -14.477 -5.812 1 97.38 394 LYS B CA 1
ATOM 6590 C C . LYS B 1 394 ? 12.953 -14.758 -4.336 1 97.38 394 LYS B C 1
ATOM 6592 O O . LYS B 1 394 ? 13.727 -15.445 -3.674 1 97.38 394 LYS B O 1
ATOM 6597 N N . GLU B 1 395 ? 11.867 -14.219 -3.855 1 96 395 GLU B N 1
ATOM 6598 C CA . GLU B 1 395 ? 11.508 -14.461 -2.461 1 96 395 GLU B CA 1
ATOM 6599 C C . GLU B 1 395 ? 11.148 -15.922 -2.229 1 96 395 GLU B C 1
ATOM 6601 O O . GLU B 1 395 ? 11.508 -16.5 -1.202 1 96 395 GLU B O 1
ATOM 6606 N N . ILE B 1 396 ? 10.422 -16.531 -3.143 1 95.62 396 ILE B N 1
ATOM 6607 C CA . ILE B 1 396 ? 9.961 -17.891 -2.906 1 95.62 396 ILE B CA 1
ATOM 6608 C C . ILE B 1 396 ? 11.07 -18.875 -3.238 1 95.62 396 ILE B C 1
ATOM 6610 O O . ILE B 1 396 ? 11.07 -20.016 -2.756 1 95.62 396 ILE B O 1
ATOM 6614 N N . MET B 1 397 ? 12.016 -18.484 -4.07 1 95.88 397 MET B N 1
ATOM 6615 C CA . MET B 1 397 ? 13.242 -19.234 -4.332 1 95.88 397 MET B CA 1
ATOM 6616 C C . MET B 1 397 ? 14.438 -18.297 -4.484 1 95.88 397 MET B C 1
ATOM 6618 O O . MET B 1 397 ? 14.758 -17.875 -5.598 1 95.88 397 MET B O 1
ATOM 6622 N N . PRO B 1 398 ? 15.148 -18.047 -3.441 1 95.31 398 PRO B N 1
ATOM 6623 C CA . PRO B 1 398 ? 16.219 -17.047 -3.441 1 95.31 398 PRO B CA 1
ATOM 6624 C C . PRO B 1 398 ? 17.375 -17.422 -4.363 1 95.31 398 PRO B C 1
ATOM 6626 O O . PRO B 1 398 ? 17.641 -18.609 -4.59 1 95.31 398 PRO B O 1
ATOM 6629 N N . ALA B 1 399 ? 18.078 -16.422 -4.797 1 94.06 399 ALA B N 1
ATOM 6630 C CA . ALA B 1 399 ? 19.25 -16.625 -5.648 1 94.06 399 ALA B CA 1
ATOM 6631 C C . ALA B 1 399 ? 20.297 -17.5 -4.941 1 94.06 399 ALA B C 1
ATOM 6633 O O . ALA B 1 399 ? 20.984 -18.281 -5.582 1 94.06 399 ALA B O 1
ATOM 6634 N N . THR B 1 400 ? 20.391 -17.344 -3.684 1 92.81 400 THR B N 1
ATOM 6635 C CA . THR B 1 400 ? 21.328 -18.156 -2.916 1 92.81 400 THR B CA 1
ATOM 6636 C C . THR B 1 400 ? 20.969 -19.625 -3.004 1 92.81 400 THR B C 1
ATOM 6638 O O . THR B 1 400 ? 21.844 -20.484 -3.088 1 92.81 400 THR B O 1
ATOM 6641 N N . PHE B 1 401 ? 19.672 -19.938 -2.975 1 93.44 401 PHE B N 1
ATOM 6642 C CA . PHE B 1 401 ? 19.203 -21.312 -3.152 1 93.44 401 PHE B CA 1
ATOM 6643 C C . PHE B 1 401 ? 19.656 -21.859 -4.504 1 93.44 401 PHE B C 1
ATOM 6645 O O . PHE B 1 401 ? 20.172 -22.969 -4.582 1 93.44 401 PHE B O 1
ATOM 6652 N N . LEU B 1 402 ? 19.438 -21.109 -5.52 1 93.75 402 LEU B N 1
ATOM 6653 C CA . LEU B 1 402 ? 19.797 -21.516 -6.871 1 93.75 402 LEU B CA 1
ATOM 6654 C C . LEU B 1 402 ? 21.297 -21.75 -6.977 1 93.75 402 LEU B C 1
ATOM 6656 O O . LEU B 1 402 ? 21.734 -22.781 -7.504 1 93.75 402 LEU B O 1
ATOM 6660 N N . ARG B 1 403 ? 22.031 -20.875 -6.402 1 92.19 403 ARG B N 1
ATOM 6661 C CA . ARG B 1 403 ? 23.484 -21.016 -6.445 1 92.19 403 ARG B CA 1
ATOM 6662 C C . ARG B 1 403 ? 23.953 -22.234 -5.672 1 92.19 403 ARG B C 1
ATOM 6664 O O . ARG B 1 403 ? 24.875 -22.938 -6.102 1 92.19 403 ARG B O 1
ATOM 6671 N N . ASP B 1 404 ? 23.344 -22.422 -4.586 1 90.56 404 ASP B N 1
ATOM 6672 C CA . ASP B 1 404 ? 23.672 -23.594 -3.768 1 90.56 404 ASP B CA 1
ATOM 6673 C C . ASP B 1 404 ? 23.391 -24.891 -4.516 1 90.56 404 ASP B C 1
ATOM 6675 O O . ASP B 1 404 ? 23.969 -25.938 -4.211 1 90.56 404 ASP B O 1
ATOM 6679 N N . HIS B 1 405 ? 22.578 -24.844 -5.52 1 90.56 405 HIS B N 1
ATOM 6680 C CA . HIS B 1 405 ? 22.25 -26.016 -6.324 1 90.56 405 HIS B CA 1
ATOM 6681 C C . HIS B 1 405 ? 23.062 -26.047 -7.613 1 90.56 405 HIS B C 1
ATOM 6683 O O . HIS B 1 405 ? 22.75 -26.797 -8.531 1 90.56 405 HIS B O 1
ATOM 6689 N N . GLY B 1 406 ? 24 -25.062 -7.656 1 89.69 406 GLY B N 1
ATOM 6690 C CA . GLY B 1 406 ? 24.906 -25.047 -8.789 1 89.69 406 GLY B CA 1
ATOM 6691 C C . GLY B 1 406 ? 24.328 -24.375 -10.016 1 89.69 406 GLY B C 1
ATOM 6692 O O . GLY B 1 406 ? 24.844 -24.531 -11.125 1 89.69 406 GLY B O 1
ATOM 6693 N N . ILE B 1 407 ? 23.297 -23.641 -9.836 1 92.94 407 ILE B N 1
ATOM 6694 C CA . ILE B 1 407 ? 22.625 -22.984 -10.953 1 92.94 407 ILE B CA 1
ATOM 6695 C C . ILE B 1 407 ? 23.391 -21.719 -11.336 1 92.94 407 ILE B C 1
ATOM 6697 O O . ILE B 1 407 ? 23.766 -20.922 -10.461 1 92.94 407 ILE B O 1
ATOM 6701 N N . GLU B 1 408 ? 23.562 -21.562 -12.656 1 93.94 408 GLU B N 1
ATOM 6702 C CA . GLU B 1 408 ? 24.312 -20.406 -13.148 1 93.94 408 GLU B CA 1
ATOM 6703 C C . GLU B 1 408 ? 23.469 -19.562 -14.094 1 93.94 408 GLU B C 1
ATOM 6705 O O . GLU B 1 408 ? 23.828 -18.422 -14.398 1 93.94 408 GLU B O 1
ATOM 6710 N N . SER B 1 409 ? 22.406 -20.141 -14.5 1 93.44 409 SER B N 1
ATOM 6711 C CA . SER B 1 409 ? 21.594 -19.406 -15.469 1 93.44 409 SER B CA 1
ATOM 6712 C C . SER B 1 409 ? 20.109 -19.688 -15.258 1 93.44 409 SER B C 1
ATOM 6714 O O . SER B 1 409 ? 19.734 -20.703 -14.664 1 93.44 409 SER B O 1
ATOM 6716 N N . ILE B 1 410 ? 19.281 -18.719 -15.719 1 93.62 410 ILE B N 1
ATOM 6717 C CA . ILE B 1 410 ? 17.828 -18.844 -15.695 1 93.62 410 ILE B CA 1
ATOM 6718 C C . ILE B 1 410 ? 17.281 -18.734 -17.109 1 93.62 410 ILE B C 1
ATOM 6720 O O . ILE B 1 410 ? 17.609 -17.797 -17.844 1 93.62 410 ILE B O 1
ATOM 6724 N N . ILE B 1 411 ? 16.562 -19.75 -17.469 1 92.25 411 ILE B N 1
ATOM 6725 C CA . ILE B 1 411 ? 15.82 -19.688 -18.719 1 92.25 411 ILE B CA 1
ATOM 6726 C C . ILE B 1 411 ? 14.398 -19.188 -18.453 1 92.25 411 ILE B C 1
ATOM 6728 O O . ILE B 1 411 ? 13.719 -19.719 -17.562 1 92.25 411 ILE B O 1
ATOM 6732 N N . CYS B 1 412 ? 13.977 -18.219 -19.234 1 91.81 412 CYS B N 1
ATOM 6733 C CA . CYS B 1 412 ? 12.672 -17.594 -19.031 1 91.81 412 CYS B CA 1
ATOM 6734 C C . CYS B 1 412 ? 11.664 -18.078 -20.062 1 91.81 412 CYS B C 1
ATOM 6736 O O . CYS B 1 412 ? 11.984 -18.188 -21.25 1 91.81 412 CYS B O 1
ATOM 6738 N N . SER B 1 413 ? 10.531 -18.438 -19.531 1 87.88 413 SER B N 1
ATOM 6739 C CA . SER B 1 413 ? 9.43 -18.859 -20.391 1 87.88 413 SER B CA 1
ATOM 6740 C C . SER B 1 413 ? 8.102 -18.281 -19.891 1 87.88 413 SER B C 1
ATOM 6742 O O . SER B 1 413 ? 8.023 -17.75 -18.781 1 87.88 413 SER B O 1
ATOM 6744 N N . GLY B 1 414 ? 7.012 -18.344 -20.844 1 86.25 414 GLY B N 1
ATOM 6745 C CA . GLY B 1 414 ? 5.688 -17.859 -20.484 1 86.25 414 GLY B CA 1
ATOM 6746 C C . GLY B 1 414 ? 5.258 -16.641 -21.266 1 86.25 414 GLY B C 1
ATOM 6747 O O . GLY B 1 414 ? 6.098 -15.852 -21.703 1 86.25 414 GLY B O 1
ATOM 6748 N N . SER B 1 415 ? 3.998 -16.469 -21.281 1 84.81 415 SER B N 1
ATOM 6749 C CA . SER B 1 415 ? 3.424 -15.422 -22.125 1 84.81 415 SER B CA 1
ATOM 6750 C C . SER B 1 415 ? 3.732 -14.039 -21.562 1 84.81 415 SER B C 1
ATOM 6752 O O . SER B 1 415 ? 3.896 -13.078 -22.328 1 84.81 415 SER B O 1
ATOM 6754 N N . VAL B 1 416 ? 3.838 -13.891 -20.266 1 91 416 VAL B N 1
ATOM 6755 C CA . VAL B 1 416 ? 4.07 -12.594 -19.641 1 91 416 VAL B CA 1
ATOM 6756 C C . VAL B 1 416 ? 5.438 -12.055 -20.047 1 91 416 VAL B C 1
ATOM 6758 O O . VAL B 1 416 ? 5.57 -10.883 -20.406 1 91 416 VAL B O 1
ATOM 6761 N N . LEU B 1 417 ? 6.449 -12.891 -20 1 90.69 417 LEU B N 1
ATOM 6762 C CA . LEU B 1 417 ? 7.812 -12.461 -20.297 1 90.69 417 LEU B CA 1
ATOM 6763 C C . LEU B 1 417 ? 7.977 -12.172 -21.781 1 90.69 417 LEU B C 1
ATOM 6765 O O . LEU B 1 417 ? 8.781 -11.328 -22.172 1 90.69 417 LEU B O 1
ATOM 6769 N N . THR B 1 418 ? 7.199 -12.82 -22.625 1 85.75 418 THR B N 1
ATOM 6770 C CA . THR B 1 418 ? 7.266 -12.602 -24.078 1 85.75 418 THR B CA 1
ATOM 6771 C C . THR B 1 418 ? 6.574 -11.297 -24.453 1 85.75 418 THR B C 1
ATOM 6773 O O . THR B 1 418 ? 7 -10.609 -25.391 1 85.75 418 THR B O 1
ATOM 6776 N N . ARG B 1 419 ? 5.598 -10.945 -23.703 1 89 419 ARG B N 1
ATOM 6777 C CA . ARG B 1 419 ? 4.75 -9.828 -24.109 1 89 419 ARG B CA 1
ATOM 6778 C C . ARG B 1 419 ? 5.09 -8.562 -23.328 1 89 419 ARG B C 1
ATOM 6780 O O . ARG B 1 419 ? 4.691 -7.461 -23.703 1 89 419 ARG B O 1
ATOM 6787 N N . ASN B 1 420 ? 5.734 -8.664 -22.25 1 93.06 420 ASN B N 1
ATOM 6788 C CA . ASN B 1 420 ? 6.004 -7.539 -21.359 1 93.06 420 ASN B CA 1
ATOM 6789 C C . ASN B 1 420 ? 7.504 -7.332 -21.156 1 93.06 420 ASN B C 1
ATOM 6791 O O . ASN B 1 420 ? 8.094 -7.898 -20.234 1 93.06 420 ASN B O 1
ATOM 6795 N N . GLN B 1 421 ? 8.008 -6.434 -21.906 1 91.94 421 GLN B N 1
ATOM 6796 C CA . GLN B 1 421 ? 9.445 -6.172 -21.875 1 91.94 421 GLN B CA 1
ATOM 6797 C C . GLN B 1 421 ? 9.875 -5.602 -20.516 1 91.94 421 GLN B C 1
ATOM 6799 O O . GLN B 1 421 ? 11 -5.824 -20.078 1 91.94 421 GLN B O 1
ATOM 6804 N N . VAL B 1 422 ? 8.984 -4.918 -19.875 1 96.12 422 VAL B N 1
ATOM 6805 C CA . VAL B 1 422 ? 9.305 -4.328 -18.578 1 96.12 422 VAL B CA 1
ATOM 6806 C C . VAL B 1 422 ? 9.641 -5.43 -17.578 1 96.12 422 VAL B C 1
ATOM 6808 O O . VAL B 1 422 ? 10.664 -5.367 -16.891 1 96.12 422 VAL B O 1
ATOM 6811 N N . ILE B 1 423 ? 8.812 -6.441 -17.5 1 96.69 423 ILE B N 1
ATOM 6812 C CA . ILE B 1 423 ? 9.016 -7.539 -16.562 1 96.69 423 ILE B CA 1
ATOM 6813 C C . ILE B 1 423 ? 10.273 -8.32 -16.938 1 96.69 423 ILE B C 1
ATOM 6815 O O . ILE B 1 423 ? 11.023 -8.766 -16.062 1 96.69 423 ILE B O 1
ATOM 6819 N N . ARG B 1 424 ? 10.5 -8.484 -18.219 1 93.94 424 ARG B N 1
ATOM 6820 C CA . ARG B 1 424 ? 11.68 -9.203 -18.688 1 93.94 424 ARG B CA 1
ATOM 6821 C C . ARG B 1 424 ? 12.961 -8.523 -18.219 1 93.94 424 ARG B C 1
ATOM 6823 O O . ARG B 1 424 ? 13.891 -9.188 -17.781 1 93.94 424 ARG B O 1
ATOM 6830 N N . GLU B 1 425 ? 12.984 -7.262 -18.359 1 96 425 GLU B N 1
ATOM 6831 C CA . GLU B 1 425 ? 14.156 -6.504 -17.922 1 96 425 GLU B CA 1
ATOM 6832 C C . GLU B 1 425 ? 14.344 -6.605 -16.406 1 96 425 GLU B C 1
ATOM 6834 O O . GLU B 1 425 ? 15.477 -6.641 -15.922 1 96 425 GLU B O 1
ATOM 6839 N N . HIS B 1 426 ? 13.281 -6.672 -15.711 1 97.5 426 HIS B N 1
ATOM 6840 C CA . HIS B 1 426 ? 13.375 -6.766 -14.258 1 97.5 426 HIS B CA 1
ATOM 6841 C C . HIS B 1 426 ? 13.914 -8.125 -13.828 1 97.5 426 HIS B C 1
ATOM 6843 O O . HIS B 1 426 ? 14.547 -8.25 -12.781 1 97.5 426 HIS B O 1
ATOM 6849 N N . VAL B 1 427 ? 13.688 -9.195 -14.641 1 97.31 427 VAL B N 1
ATOM 6850 C CA . VAL B 1 427 ? 14.273 -10.492 -14.328 1 97.31 427 VAL B CA 1
ATOM 6851 C C . VAL B 1 427 ? 15.789 -10.383 -14.297 1 97.31 427 VAL B C 1
ATOM 6853 O O . VAL B 1 427 ? 16.438 -10.891 -13.375 1 97.31 427 VAL B O 1
ATOM 6856 N N . ASN B 1 428 ? 16.312 -9.641 -15.273 1 95.88 428 ASN B N 1
ATOM 6857 C CA . ASN B 1 428 ? 17.766 -9.422 -15.32 1 95.88 428 ASN B CA 1
ATOM 6858 C C . ASN B 1 428 ? 18.25 -8.656 -14.094 1 95.88 428 ASN B C 1
ATOM 6860 O O . ASN B 1 428 ? 19.312 -8.961 -13.555 1 95.88 428 ASN B O 1
ATOM 6864 N N . THR B 1 429 ? 17.5 -7.684 -13.727 1 96.25 429 THR B N 1
ATOM 6865 C CA . THR B 1 429 ? 17.891 -6.828 -12.617 1 96.25 429 THR B CA 1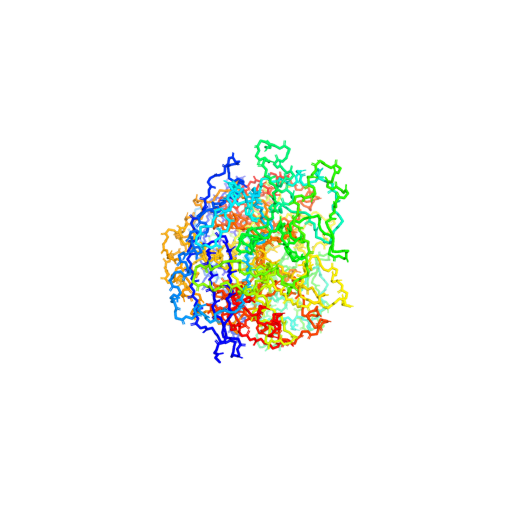
ATOM 6866 C C . THR B 1 429 ? 17.828 -7.594 -11.297 1 96.25 429 THR B C 1
ATOM 6868 O O . THR B 1 429 ? 18.75 -7.512 -10.477 1 96.25 429 THR B O 1
ATOM 6871 N N . VAL B 1 430 ? 16.781 -8.32 -11.062 1 97.31 430 VAL B N 1
ATOM 6872 C CA . VAL B 1 430 ? 16.531 -9 -9.797 1 97.31 430 VAL B CA 1
ATOM 6873 C C . VAL B 1 430 ? 17.484 -10.172 -9.648 1 97.31 430 VAL B C 1
ATOM 6875 O O . VAL B 1 430 ? 18.016 -10.422 -8.555 1 97.31 430 VAL B O 1
ATOM 6878 N N . PHE B 1 431 ? 17.688 -10.914 -10.734 1 97.31 431 PHE B N 1
ATOM 6879 C CA . PHE B 1 431 ? 18.578 -12.062 -10.734 1 97.31 431 PHE B CA 1
ATOM 6880 C C . PHE B 1 431 ? 19.906 -11.719 -11.414 1 97.31 431 PHE B C 1
ATOM 6882 O O . PHE B 1 431 ? 20.406 -12.5 -12.219 1 97.31 431 PHE B O 1
ATOM 6889 N N . HIS B 1 432 ? 20.406 -10.57 -11.109 1 94.94 432 HIS B N 1
ATOM 6890 C CA . HIS B 1 432 ? 21.609 -10.047 -11.75 1 94.94 432 HIS B CA 1
ATOM 6891 C C . HIS B 1 432 ? 22.797 -10.969 -11.539 1 94.94 432 HIS B C 1
ATOM 6893 O O . HIS B 1 432 ? 23.766 -10.93 -12.305 1 94.94 432 HIS B O 1
ATOM 6899 N N . GLU B 1 433 ? 22.75 -11.867 -10.562 1 94.38 433 GLU B N 1
ATOM 6900 C CA . GLU B 1 433 ? 23.844 -12.797 -10.25 1 94.38 433 GLU B CA 1
ATOM 6901 C C . GLU B 1 433 ? 23.875 -13.961 -11.227 1 94.38 433 GLU B C 1
ATOM 6903 O O . GLU B 1 433 ? 24.844 -14.711 -11.281 1 94.38 433 GLU B O 1
ATOM 6908 N N . LEU B 1 434 ? 22.875 -14.156 -11.992 1 94.69 434 LEU B N 1
ATOM 6909 C CA . LEU B 1 434 ? 22.719 -15.266 -12.93 1 94.69 434 LEU B CA 1
ATOM 6910 C C . LEU B 1 434 ? 22.578 -14.758 -14.359 1 94.69 434 LEU B C 1
ATOM 6912 O O . LEU B 1 434 ? 22.125 -13.625 -14.578 1 94.69 434 LEU B O 1
ATOM 6916 N N . SER B 1 435 ? 23 -15.555 -15.32 1 93.31 435 SER B N 1
ATOM 6917 C CA . SER B 1 435 ? 22.734 -15.242 -16.719 1 93.31 435 SER B CA 1
ATOM 6918 C C . SER B 1 435 ? 21.281 -15.57 -17.078 1 93.31 435 SER B C 1
ATOM 6920 O O . SER B 1 435 ? 20.781 -16.641 -16.734 1 93.31 435 SER B O 1
ATOM 6922 N N . VAL B 1 436 ? 20.594 -14.609 -17.719 1 92.06 436 VAL B N 1
ATOM 6923 C CA . VAL B 1 436 ? 19.188 -14.797 -18.047 1 92.06 436 VAL B CA 1
ATOM 6924 C C . VAL B 1 436 ? 19.031 -14.938 -19.562 1 92.06 436 VAL B C 1
ATOM 6926 O O . VAL B 1 436 ? 19.625 -14.18 -20.328 1 92.06 436 VAL B O 1
ATOM 6929 N N . SER B 1 437 ? 18.312 -15.984 -19.953 1 88.81 437 SER B N 1
ATOM 6930 C CA . SER B 1 437 ? 18.031 -16.188 -21.375 1 88.81 437 SER B CA 1
ATOM 6931 C C . SER B 1 437 ? 16.578 -16.578 -21.594 1 88.81 437 SER B C 1
ATOM 6933 O O . SER B 1 437 ? 15.867 -16.938 -20.656 1 88.81 437 SER B O 1
ATOM 6935 N N . ASP B 1 438 ? 16.125 -16.484 -22.812 1 84.38 438 ASP B N 1
ATOM 6936 C CA . ASP B 1 438 ? 14.766 -16.859 -23.156 1 84.38 438 ASP B CA 1
ATOM 6937 C C . ASP B 1 438 ? 14.688 -18.328 -23.547 1 84.38 438 ASP B C 1
ATOM 6939 O O . ASP B 1 438 ? 15.625 -18.875 -24.125 1 84.38 438 ASP B O 1
ATOM 6943 N N . ALA B 1 439 ? 13.656 -18.891 -23.031 1 70.75 439 ALA B N 1
ATOM 6944 C CA . ALA B 1 439 ? 13.438 -20.297 -23.391 1 70.75 439 ALA B CA 1
ATOM 6945 C C . ALA B 1 439 ? 13.086 -20.438 -24.875 1 70.75 439 ALA B C 1
ATOM 6947 O O . ALA B 1 439 ? 12.398 -19.578 -25.438 1 70.75 439 ALA B O 1
ATOM 6948 N N . VAL B 1 440 ? 13.906 -21.438 -25.469 1 62.25 440 VAL B N 1
ATOM 6949 C CA . VAL B 1 440 ? 13.5 -21.844 -26.797 1 62.25 440 VAL B CA 1
ATOM 6950 C C . VAL B 1 440 ? 12.539 -23.031 -26.703 1 62.25 440 VAL B C 1
ATOM 6952 O O . VAL B 1 440 ? 12.938 -24.125 -26.266 1 62.25 440 VAL B O 1
ATOM 6955 N N . GLY B 1 441 ? 11.156 -22.844 -26.516 1 61 441 GLY B N 1
ATOM 6956 C CA . GLY B 1 441 ? 10.211 -23.938 -26.703 1 61 441 GLY B CA 1
ATOM 6957 C C . GLY B 1 441 ? 9.883 -24.672 -25.422 1 61 441 GLY B C 1
ATOM 6958 O O . GLY B 1 441 ? 10.023 -25.891 -25.344 1 61 441 GLY B O 1
ATOM 6959 N N . CYS B 1 442 ? 9.414 -24.125 -24.281 1 65 442 CYS B N 1
ATOM 6960 C CA . CYS B 1 442 ? 8.922 -24.828 -23.109 1 65 442 CYS B CA 1
ATOM 6961 C C . CYS B 1 442 ? 7.602 -25.516 -23.391 1 65 442 CYS B C 1
ATOM 6963 O O . CYS B 1 442 ? 6.531 -24.922 -23.25 1 65 442 CYS B O 1
ATOM 6965 N N . ASP B 1 443 ? 7.715 -26.781 -23.938 1 83.25 443 ASP B N 1
ATOM 6966 C CA . ASP B 1 443 ? 6.598 -27.578 -24.438 1 83.25 443 ASP B CA 1
ATOM 6967 C C . ASP B 1 443 ? 6.66 -29 -23.906 1 83.25 443 ASP B C 1
ATOM 6969 O O . ASP B 1 443 ? 7.621 -29.734 -24.156 1 83.25 443 ASP B O 1
ATOM 6973 N N . SER B 1 444 ? 5.629 -29.375 -23.125 1 90.38 444 SER B N 1
ATOM 6974 C CA . SER B 1 444 ? 5.602 -30.688 -22.5 1 90.38 444 SER B CA 1
ATOM 6975 C C . SER B 1 444 ? 5.613 -31.797 -23.531 1 90.38 444 SER B C 1
ATOM 6977 O O . SER B 1 444 ? 6.254 -32.844 -23.344 1 90.38 444 SER B O 1
ATOM 6979 N N . ALA B 1 445 ? 4.898 -31.609 -24.656 1 93.94 445 ALA B N 1
ATOM 6980 C CA . ALA B 1 445 ? 4.898 -32.625 -25.703 1 93.94 445 ALA B CA 1
ATOM 6981 C C . ALA B 1 445 ? 6.297 -32.812 -26.281 1 93.94 445 ALA B C 1
ATOM 6983 O O . ALA B 1 445 ? 6.738 -33.938 -26.5 1 93.94 445 ALA B O 1
ATOM 6984 N N . ARG B 1 446 ? 6.926 -31.734 -26.5 1 93.25 446 ARG B N 1
ATOM 6985 C CA . ARG B 1 446 ? 8.297 -31.812 -26.984 1 93.25 446 ARG B CA 1
ATOM 6986 C C . ARG B 1 446 ? 9.203 -32.5 -25.953 1 93.25 446 ARG B C 1
ATOM 6988 O O . ARG B 1 446 ? 10.07 -33.281 -26.312 1 93.25 446 ARG B O 1
ATOM 6995 N N . GLY B 1 447 ? 9.031 -32.094 -24.703 1 93.69 447 GLY B N 1
ATOM 6996 C CA . GLY B 1 447 ? 9.789 -32.75 -23.656 1 93.69 447 GLY B CA 1
ATOM 6997 C C . GLY B 1 447 ? 9.617 -34.25 -23.625 1 93.69 447 GLY B C 1
ATOM 6998 O O . GLY B 1 447 ? 10.586 -35 -23.438 1 93.69 447 GLY B O 1
ATOM 6999 N N . ALA B 1 448 ? 8.414 -34.688 -23.781 1 96 448 ALA B N 1
ATOM 7000 C CA . ALA B 1 448 ? 8.141 -36.094 -23.828 1 96 448 ALA B CA 1
ATOM 7001 C C . ALA B 1 448 ? 8.875 -36.781 -24.984 1 96 448 ALA B C 1
ATOM 7003 O O . ALA B 1 448 ? 9.461 -37.844 -24.812 1 96 448 ALA B O 1
ATOM 7004 N N . ALA B 1 449 ? 8.828 -36.156 -26.141 1 95.44 449 ALA B N 1
ATOM 7005 C CA . ALA B 1 449 ? 9.539 -36.688 -27.297 1 95.44 449 ALA B CA 1
ATOM 7006 C C . ALA B 1 449 ? 11.031 -36.781 -27.031 1 95.44 449 ALA B C 1
ATOM 7008 O O . ALA B 1 449 ? 11.672 -37.781 -27.375 1 95.44 449 ALA B O 1
ATOM 7009 N N . LEU B 1 450 ? 11.539 -35.781 -26.469 1 93.38 450 LEU B N 1
ATOM 7010 C CA . LEU B 1 450 ? 12.969 -35.75 -26.172 1 93.38 450 LEU B CA 1
ATOM 7011 C C . LEU B 1 450 ? 13.336 -36.781 -25.125 1 93.38 450 LEU B C 1
ATOM 7013 O O . LEU B 1 450 ? 14.422 -37.375 -25.188 1 93.38 450 LEU B O 1
ATOM 7017 N N . CYS B 1 451 ? 12.5 -36.969 -24.188 1 93.94 451 CYS B N 1
ATOM 7018 C CA . CYS B 1 451 ? 12.734 -38.031 -23.188 1 93.94 451 CYS B CA 1
ATOM 7019 C C . CYS B 1 451 ? 12.828 -39.375 -23.859 1 93.94 451 CYS B C 1
ATOM 7021 O O . CYS B 1 451 ? 13.703 -40.188 -23.516 1 93.94 451 CYS B O 1
ATOM 7023 N N . ALA B 1 452 ? 11.945 -39.594 -24.781 1 95.25 452 ALA B N 1
ATOM 7024 C CA . ALA B 1 452 ? 11.984 -40.844 -25.5 1 95.25 452 ALA B CA 1
ATOM 7025 C C . ALA B 1 452 ? 13.305 -41.031 -26.25 1 95.25 452 ALA B C 1
ATOM 7027 O O . ALA B 1 452 ? 13.844 -42.125 -26.328 1 95.25 452 ALA B O 1
ATOM 7028 N N . ILE B 1 453 ? 13.781 -39.969 -26.797 1 93.31 453 ILE B N 1
ATOM 7029 C CA . ILE B 1 453 ? 15.055 -40.031 -27.5 1 93.31 453 ILE B CA 1
ATOM 7030 C C . ILE B 1 453 ? 16.172 -40.375 -26.516 1 93.31 453 ILE B C 1
ATOM 7032 O O . ILE B 1 453 ? 17.016 -41.219 -26.797 1 93.31 453 ILE B O 1
ATOM 7036 N N . LYS B 1 454 ? 16.172 -39.781 -25.453 1 91.94 454 LYS B N 1
ATOM 7037 C CA . LYS B 1 454 ? 17.25 -39.906 -24.484 1 91.94 454 LYS B CA 1
ATOM 7038 C C . LYS B 1 454 ? 17.281 -41.281 -23.859 1 91.94 454 LYS B C 1
ATOM 7040 O O . LYS B 1 454 ? 18.359 -41.875 -23.672 1 91.94 454 LYS B O 1
ATOM 7045 N N . PHE B 1 455 ? 16.156 -41.875 -23.562 1 90.75 455 PHE B N 1
ATOM 7046 C CA . PHE B 1 455 ? 16.125 -43.031 -22.688 1 90.75 455 PHE B CA 1
ATOM 7047 C C . PHE B 1 455 ? 15.93 -44.312 -23.484 1 90.75 455 PHE B C 1
ATOM 7049 O O . PHE B 1 455 ? 16.203 -45.406 -22.984 1 90.75 455 PHE B O 1
ATOM 7056 N N . VAL B 1 456 ? 15.344 -44.188 -24.656 1 83.62 456 VAL B N 1
ATOM 7057 C CA . VAL B 1 456 ? 15.219 -45.375 -25.5 1 83.62 456 VAL B CA 1
ATOM 7058 C C . VAL B 1 456 ? 16.516 -45.594 -26.281 1 83.62 456 VAL B C 1
ATOM 7060 O O . VAL B 1 456 ? 16.953 -44.688 -27.016 1 83.62 456 VAL B O 1
ATOM 7063 N N . LYS B 1 457 ? 17.438 -46.531 -25.781 1 67.25 457 LYS B N 1
ATOM 7064 C CA . LYS B 1 457 ? 18.688 -46.875 -26.484 1 67.25 457 LYS B CA 1
ATOM 7065 C C . LYS B 1 457 ? 18.406 -47.531 -27.828 1 67.25 457 LYS B C 1
ATOM 7067 O O . LYS B 1 457 ? 17.391 -48.219 -27.984 1 67.25 457 LYS B O 1
ATOM 7072 N N . GLN B 1 458 ? 18.906 -46.969 -29 1 53.06 458 GLN B N 1
ATOM 7073 C CA . GLN B 1 458 ? 18.875 -47.688 -30.266 1 53.06 458 GLN B CA 1
ATOM 7074 C C . GLN B 1 458 ? 19.406 -49.125 -30.094 1 53.06 458 GLN B C 1
ATOM 7076 O O . GLN B 1 458 ? 20.266 -49.375 -29.25 1 53.06 458 GLN B O 1
#

Radius of gyration: 40.29 Å; Cα contacts (8 Å, |Δi|>4): 2137; chains: 2; bounding box: 53×123×81 Å

Foldseek 3Di:
DWAKFKFWEQELFKIKIWIATLVVRHTDFIFIDGLPFFDADPVHPLFTWGDLVSSVVRVLVRLVVRDQVCQARYQEYAYAYAAQKKKFFAQQDPQDADQLFRDTPDMDTIGGQSRRLQDPVNLVVADFAPALDRDDPSQQLSVVLVCVVPPVVRPPGQAMFHSLQNRLCGQQVDPFTEAEQQRVRSNDQAYPVVRDGVVVRCVVSVHPPNRYGHYDHFLAFPGWGCQRHSNHGTNRTYTHYHYLVQLLCLLFPVVPPQEWEWEFAQWTKIKDKFAPPADDDPQPQWDWGDHHPRITITMGIWNDGVNLLLVVLVVVQVVQVVVPHGDDSVVVLVCLLVPADLVPADPQKAWQSNQCAGPSGRPDHIDIDDDDPPQPDPNNVSLNNLLNNLLVVCVSPNLVNSVSRVHAAYEYHYDCCVSHVSSVVSNCVNNVRHHYYYTDDSGSSSSRRVSRSVSVDD/DWAKFKFWEQEPFKIKIWIATLVVRDTDFIFIDGLPFFDADPVHPLFTWGDLVSSVVRVLVRLVVRDQVCQARYQEYAYAYAAQKKKFFAQQDPQDADQLFRDTPDMDTIGGQSRRLQDPVNLVVADFAPALDRDDGSQQLSVVLVCVVPPVVRPPGQAMFHSLQNRLCGQQVDPFTEAEQQRVRSNDQAYPVVRDGVVVRCVVSVHPPNRYGHYDHFLAWPGWGCQRHSNHGTNRTYTHYHYLVLLLCLLFPVVPPQEWEWEFAQWTKIKDKFDPPADDDPQPQWDWGDHHPRITITMGIWNDGVNLLLVVLVVVQVVQVVVPHGDDSVVVLVCLLVPADLVPADPQKAWQSQQCAGPSGRPDHIDIDDDDPPQPDPNNVSLNNLLNNLLVVCVSPNLVNSVSRSHAAYEYHYDCCVSHVSSVVSNCVNNVRHHYYYTDDSGSSSSRRVSRSVSVDD

Secondary structure (DSSP, 8-state):
---EEEEEEE-SSEEEEEEEETTT--EEEEEEEE---EE--TTGGG--EE-HHHHHHHHHHHHHHH-STTGGGEEEEEEEE--S-BEEE----S--EETTEE--S-B--EE-TT---S-HHHHHHSPPPSSSS---TT-HHHHHHHHHHH-GGG---SEEE-HHHHHHHHHHT-SS-EEEHHHHHHHSSEETTTTEE-HHHHHHTT--GGGSPEEE-TT-EEEE-SS-BTTBPTT-EEEPP--HHHHHHHHHHTT-SSEEEEEESSSEEEEEEE-TTSPPP--TTEEEEE-STT-EEEEEEES-SHHHHHHHHHHHHHHHHHTT----HHHHHHHHHHH--GGG--TT-EEE--TT--SS-TT--EEEEEE-TTS-SHHHHHHHHHHHHHHHHHHHS-HHHHHHTT--EEEEESHHHHH-HHHHHHHHHHTTTSEEEE-S---HHHHHHHHHHHHS--/---EEEEEEE-SSEEEEEEEETTT--EEEEEEEE---EE--TTGGG--EE-HHHHHHHHHHHHHHH-STTGGGEEEEEEEE--S-BEEE----TT-EETTEE--S-B--EE-TT---S-HHHHHHSPPPSSSS---TT-HHHHHHHHHHH-GGG---SEEE-HHHHHHHHHHT-SS-EEEHHHHHHHSSEETTTTEE-HHHHHHTT--GGGSPEEE-TT-EEEE-SS-BTTBPTT-EEEPP--HHHHHHHHHHTT-SSEEEEEESSSEEEEEEE-TTS-----TTEEEEE-STT-EEEEEEES-SHHHHHHHHHHHHHHHHHTT----HHHHHHHHHHH--GGG--TT-EEE--TT--SS-TT--EEEEEE-TTS-SHHHHHHHHHHHHHHHHHHHS-HHHHHHTT--EEEEESHHHHH-HHHHHHHHHHTTTSEEEE-S---HHHHHHHHHHHHS--

pLDDT: mean 92.25, std 7.49, range [52.25, 98.5]

Sequence (916 aa):
MNQYSLGIDLGTTSVKVVVVDVETKSTIAAESQPTEAYLESDVGALGFEQDVKKIKRVLDTCMSRLGHNFKDKVSRVCFTGQMHGLVLWNSRSDNVSVKGFLESSKTSPLYTWQDQRASPQFIKSLPAPISDTQLATGFGCVTYLWLMRKRPEMLNFDWMGTIMDYFVYGICGLDEPVTTDQLANSFGYFDCESSSWNGSILEKEGFPVKRLPRTVQPGTLAGTLSQSWLGLKAGVQVLAPLGDCQCSFFSSLATSQNTALLNIGTSLQLGCISKPDLCKSSKASVQYFPYFNNTKLALAASLNGGNVIAQFVRMLVTWTRQIGLSVTEDDIWKQLLRDTKPSERDRNLVVDPTIFGERHTPDQLGSIQNLSSDNLDITKIFNSLCFGVVQNAKEIMPATFLRDHGIESIICSGSVLTRNQVIREHVNTVFHELSVSDAVGCDSARGAALCAIKFVKQMNQYSLGIDLGTTSVKVVVVDVETKSTIAAESQPTEAYLESDVGALGFEQDVKKIKRVLDTCMSRLGHNFKDKVSRVCFTGQMHGLVLWNSRSDNVSVKGFLESSKTSPLYTWQDQRASPQFIKSLPAPISDTQLATGFGCVTYLWLMRKRPEMLNFDWMGTIMDYFVYGICGLDEPVTTDQLANSFGYFDCESSSWNGSILEKEGFPVKRLPRTVQPGTLAGTLSQSWLGLKAGVQVLAPLGDCQCSFFSSLATSQNTALLNIGTSLQLGCISKPDLCKSSKASVQYFPYFNNTKLALAASLNGGNVIAQFVRMLVTWTRQIGLSVTEDDIWKQLLRDTKPSERDRNLVVDPTIFGERHTPDQLGSIQNLSSDNLDITKIFNSLCFGVVQNAKEIMPATFLRDHGIESIICSGSVLTRNQVIREHVNTVFHELSVSDAVGCDSARGAALCAIKFVKQ

Nearest PDB structures (foldseek):
  5htr-assembly1_A  TM=8.170E-01  e=2.444E-26  Arabidopsis thaliana
  6k79-assembly1_B-2  TM=7.855E-01  e=2.901E-25  Thermococcus kodakarensis KOD1
  5hty-assembly1_A  TM=8.173E-01  e=1.479E-24  Synechococcus elongatus PCC 7942 = FACHB-805
  6k78-assembly2_C-3  TM=7.909E-01  e=1.669E-24  Thermococcus kodakarensis KOD1
  5ya0-assembly2_B  TM=7.497E-01  e=6.356E-25  Escherichia coli K-12

InterPro domains:
  IPR018484 Carbohydrate kinase FGGY, N-terminal [PF00370] (4-250)
  IPR043129 ATPase, nucleotide binding domain [SSF53067] (4-250)

Solvent-accessible surface area (backbone atoms only — not comparable to full-atom values): 46183 Å² total; per-residue (Å²): 130,80,45,26,18,32,4,32,19,50,42,85,63,29,34,32,40,22,32,24,31,59,85,80,64,43,77,75,47,68,34,73,43,68,29,85,24,77,38,90,35,96,67,42,92,35,36,37,31,28,37,52,67,43,42,51,51,39,48,50,49,35,50,61,68,66,50,71,87,55,31,77,33,37,50,31,32,15,38,16,19,58,53,22,18,30,26,36,27,30,62,61,59,86,84,46,64,58,74,29,31,41,50,45,81,44,67,47,56,29,37,32,48,76,16,45,71,50,42,73,71,54,58,68,70,46,82,83,63,65,42,95,62,78,84,52,56,17,13,23,49,51,49,48,53,46,33,59,74,76,41,51,87,74,66,86,52,57,34,43,38,35,65,45,25,53,50,54,26,20,31,30,62,49,94,62,43,47,35,11,52,46,42,39,47,45,18,43,46,24,19,75,88,77,67,39,67,41,49,72,65,38,45,76,72,69,43,68,59,85,29,49,47,49,74,43,61,62,60,34,74,65,44,30,26,65,37,48,35,79,66,26,49,53,62,24,36,28,38,37,33,45,31,28,67,55,18,22,48,42,37,52,37,72,81,39,81,45,43,27,44,36,35,29,34,58,37,24,37,40,34,35,69,36,55,73,86,50,78,74,72,85,49,79,44,44,44,78,37,64,48,58,91,76,24,25,35,35,37,20,70,37,64,36,26,37,47,47,57,51,47,53,48,50,38,53,39,50,42,38,41,68,65,75,42,84,65,56,65,66,58,45,51,53,40,52,66,68,69,37,54,64,87,64,46,51,86,67,44,44,32,43,56,27,34,75,14,32,90,81,42,59,82,50,42,8,34,38,37,51,37,34,82,84,58,64,48,59,49,42,47,50,40,26,40,39,42,19,43,47,48,48,51,37,67,48,51,36,66,66,57,42,44,75,60,57,36,51,29,35,32,36,39,45,62,42,50,75,71,30,64,48,42,42,54,34,45,46,63,74,42,58,91,37,50,72,44,74,52,76,64,77,30,34,18,49,9,19,12,50,47,34,52,71,48,52,78,130,131,79,45,27,18,32,4,32,20,52,42,84,64,28,33,32,38,23,32,26,32,58,82,79,63,42,78,75,47,71,32,71,42,65,28,87,25,75,39,90,37,96,68,43,92,34,36,38,30,26,38,52,68,43,42,52,49,39,47,50,50,34,50,61,68,64,49,70,88,57,33,77,33,38,49,30,31,16,37,18,19,59,52,22,17,31,28,37,28,30,62,62,57,86,88,47,60,59,72,29,31,41,48,46,79,42,68,48,55,29,38,33,48,76,16,46,72,52,42,72,71,54,58,67,70,46,82,83,63,66,42,93,64,79,83,51,57,18,12,22,50,50,48,49,53,47,33,58,74,76,41,53,90,73,66,84,53,56,35,41,39,34,64,44,27,52,49,52,24,19,32,31,62,50,95,62,41,47,34,11,53,46,41,38,46,46,18,43,47,24,19,77,88,78,66,38,66,42,49,72,65,38,44,75,74,68,44,68,61,85,29,50,46,48,76,42,61,62,60,36,73,66,44,30,27,65,37,48,35,80,65,28,49,53,61,25,36,28,40,37,30,46,31,29,68,55,17,20,49,42,36,52,38,72,80,39,79,44,42,27,43,38,36,28,34,59,38,25,37,42,32,36,67,35,53,73,87,50,76,75,70,86,48,78,44,45,44,76,38,63,50,57,91,77,25,26,35,36,36,21,69,38,67,36,27,37,46,47,58,51,46,52,48,50,39,52,38,50,43,37,40,70,65,75,44,83,66,56,63,67,58,45,51,53,40,51,65,68,69,37,54,62,88,65,46,52,87,68,45,45,33,43,56,26,34,76,13,31,91,81,41,59,83,50,42,8,34,38,37,50,38,35,83,86,58,64,50,58,50,41,48,49,40,27,41,39,41,18,43,47,49,48,51,37,68,47,51,36,67,65,58,42,44,76,60,56,36,52,30,35,31,36,38,44,62,42,49,75,72,30,64,48,43,42,52,34,44,46,64,75,42,59,91,37,49,73,44,73,53,77,63,76,31,33,17,50,9,20,13,49,46,35,52,72,47,53,77,132